Protein AF-0000000082282324 (afdb_homodimer)

Secondary structure (DSSP, 8-state):
------------------------------------------HHHHHHHHHHHHHHHHHHHHHHHHHHHHHHSS----HHHHHHHHHHHHHHHHHHHHHHHHHTTTT--TTSS----HHHHHHHHHHHHHHHHTTS-HHHHHHHHHHHHHHHHHHTPBPGGGS--GGGGTTTTSS-----TTSHHHHHHHHHHHHHHHHHHHHHHHHHHHH-GGGTS-TTSPPPPPEEHHHHHHHIIIIIIS---HHHHHHHHHHH-HHHHHHHHHHHHHHHHHHHHHHHT--HHHHHHHHHHHHHHHHHHHHHHHHHEEPPPSSTTHHHHHS-SSPP-SHHHHHHHHHS--TT--SS--SS-HHHHHHHHHHHHHHHHH--HHHHHHHHHHHHHHHHHHHHHTSS-HHHHHHHHHHHHHHHHHTTHHHHTTTTS--------B--GGG--HHHHHHHHHHHHHHHHHHTTSS-GGGHHHHHHHHHHHHHHHHHHH-S-HHHHHHHHHHHHHHHHHH-/-----------------------------------------THHHHHHHHHHHHHHHHHHHHHHHHHHHHHHSS---SHHHHHHHHHHHHHHHHHHHHHHHHHTTTT--TTSS----HHHHHHHHHHHHHHHHTTS-HHHHHHHHHHHHHHHHHHTPBPGGGS--GGGGHHHHSS-----TTSHHHHHHHHHHHHHHHHHHHHHHHHHHHH-GGGTS-TTSPPPPPEEHHHHHHHIIIIIIS---HHHHHHHHHHH-HHHHHHHHHHHHHHHHHHHHHHHT--HHHHHHHHHHHHHHHHHHHHHHHHHEEPPPSSTTHHHHHS-SSPP-SHHHHHHHHHS--TT--SS--SS-HHHHHHHHHHHHHHHHH--HHHHHHHHHHHHHHHHHHHHHTSS-HHHHHHHHHHHHHHHHHTTHHHHTTTTS--------B--GGG--HHHHHHHHHHHHHHHHHHTTSS-GGGHHHHHHHHHHHHHHHHHHH-S-HHHHHHHHHHHHHHHHHH-

Radius of gyration: 36.51 Å; Cα contacts (8 Å, |Δi|>4): 1106; chains: 2; bounding box: 96×144×73 Å

Structure (mmCIF, N/CA/C/O backbone):
data_AF-0000000082282324-model_v1
#
loop_
_entity.id
_entity.type
_entity.pdbx_description
1 polymer 'PAP2 superfamily protein'
#
loop_
_atom_site.group_PDB
_atom_site.id
_atom_site.type_symbol
_atom_site.label_atom_id
_atom_site.label_alt_id
_atom_site.label_comp_id
_atom_site.label_asym_id
_atom_site.label_entity_id
_atom_site.label_seq_id
_atom_site.pdbx_PDB_ins_code
_atom_site.Cartn_x
_atom_site.Cartn_y
_atom_site.Cartn_z
_atom_site.occupancy
_atom_site.B_iso_or_equiv
_atom_site.auth_seq_id
_atom_site.auth_comp_id
_atom_site.auth_asym_id
_atom_site.auth_atom_id
_atom_site.pdbx_PDB_model_num
ATOM 1 N N . MET A 1 1 ? 9.789 60.938 19.625 1 15.95 1 MET A N 1
ATOM 2 C CA . MET A 1 1 ? 9.133 62.062 20.25 1 15.95 1 MET A CA 1
ATOM 3 C C . MET A 1 1 ? 7.859 61.625 20.969 1 15.95 1 MET A C 1
ATOM 5 O O . MET A 1 1 ? 7.348 60.531 20.734 1 15.95 1 MET A O 1
ATOM 9 N N . PRO A 1 2 ? 7.102 62.656 21.703 1 17.42 2 PRO A N 1
ATOM 10 C CA . PRO A 1 2 ? 6.07 63.219 22.578 1 17.42 2 PRO A CA 1
ATOM 11 C C . PRO A 1 2 ? 4.664 63.094 21.984 1 17.42 2 PRO A C 1
ATOM 13 O O . PRO A 1 2 ? 4.195 64 21.297 1 17.42 2 PRO A O 1
ATOM 16 N N . LEU A 1 3 ? 4.387 62 21.344 1 19.17 3 LEU A N 1
ATOM 17 C CA . LEU A 1 3 ? 3.137 61.969 20.594 1 19.17 3 LEU A CA 1
ATOM 18 C C . LEU A 1 3 ? 1.962 62.375 21.469 1 19.17 3 LEU A C 1
ATOM 20 O O . LEU A 1 3 ? 1.777 61.844 22.562 1 19.17 3 LEU A O 1
ATOM 24 N N . HIS A 1 4 ? 1.417 63.562 21.281 1 18.33 4 HIS A N 1
ATOM 25 C CA . HIS A 1 4 ? 0.548 64.562 21.922 1 18.33 4 HIS A CA 1
ATOM 26 C C . HIS A 1 4 ? -0.865 64 22.094 1 18.33 4 HIS A C 1
ATOM 28 O O . HIS A 1 4 ? -1.453 63.469 21.156 1 18.33 4 HIS A O 1
ATOM 34 N N . ARG A 1 5 ? -1.319 63.531 23.281 1 19.64 5 ARG A N 1
ATOM 35 C CA . ARG A 1 5 ? -2.414 62.906 24.016 1 19.64 5 ARG A CA 1
ATOM 36 C C . ARG A 1 5 ? -3.678 63.75 23.953 1 19.64 5 ARG A C 1
ATOM 38 O O . ARG A 1 5 ? -3.848 64.688 24.766 1 19.64 5 ARG A O 1
ATOM 45 N N . ARG A 1 6 ? -4.023 64.25 22.594 1 18.47 6 ARG A N 1
ATOM 46 C CA . ARG A 1 6 ? -4.918 65.375 22.688 1 18.47 6 ARG A CA 1
ATOM 47 C C . ARG A 1 6 ? -6.18 65.062 23.469 1 18.47 6 ARG A C 1
ATOM 49 O O . ARG A 1 6 ? -6.641 63.906 23.438 1 18.47 6 ARG A O 1
ATOM 56 N N . HIS A 1 7 ? -6.625 65.875 24.438 1 18.41 7 HIS A N 1
ATOM 57 C CA . HIS A 1 7 ? -7.531 66.125 25.547 1 18.41 7 HIS A CA 1
ATOM 58 C C . HIS A 1 7 ? -8.969 66.312 25.062 1 18.41 7 HIS A C 1
ATOM 60 O O . HIS A 1 7 ? -9.344 67.375 24.609 1 18.41 7 HIS A O 1
ATOM 66 N N . VAL A 1 8 ? -9.43 65.438 24.078 1 18.73 8 VAL A N 1
ATOM 67 C CA . VAL A 1 8 ? -10.695 65.875 23.484 1 18.73 8 VAL A CA 1
ATOM 68 C C . VAL A 1 8 ? -11.742 66.062 24.594 1 18.73 8 VAL A C 1
ATOM 70 O O . VAL A 1 8 ? -11.961 65.125 25.391 1 18.73 8 VAL A O 1
ATOM 73 N N . VAL A 1 9 ? -12.172 67.188 24.875 1 17.77 9 VAL A N 1
ATOM 74 C CA . VAL A 1 9 ? -12.961 67.938 25.844 1 17.77 9 VAL A CA 1
ATOM 75 C C . VAL A 1 9 ? -14.43 67.562 25.75 1 17.77 9 VAL A C 1
ATOM 77 O O . VAL A 1 9 ? -14.914 67.188 24.672 1 17.77 9 VAL A O 1
ATOM 80 N N . ALA A 1 10 ? -15.188 67.375 26.891 1 18.98 10 ALA A N 1
ATOM 81 C CA . ALA A 1 10 ? -16.375 66.812 27.547 1 18.98 10 ALA A CA 1
ATOM 82 C C . ALA A 1 10 ? -17.625 67.625 27.156 1 18.98 10 ALA A C 1
ATOM 84 O O . ALA A 1 10 ? -18.719 67.312 27.656 1 18.98 10 ALA A O 1
ATOM 85 N N . ALA A 1 11 ? -17.875 67.938 25.828 1 18.03 11 ALA A N 1
ATOM 86 C CA . ALA A 1 11 ? -18.859 69.062 25.766 1 18.03 11 ALA A CA 1
ATOM 87 C C . ALA A 1 11 ? -20.219 68.625 26.281 1 18.03 11 ALA A C 1
ATOM 89 O O . ALA A 1 11 ? -20.688 67.5 25.938 1 18.03 11 ALA A O 1
ATOM 90 N N . ALA A 1 12 ? -20.859 69.25 27.344 1 18.84 12 ALA A N 1
ATOM 91 C CA . ALA A 1 12 ? -21.922 69.188 28.344 1 18.84 12 ALA A CA 1
ATOM 92 C C . ALA A 1 12 ? -23.281 69.5 27.719 1 18.84 12 ALA A C 1
ATOM 94 O O . ALA A 1 12 ? -24.297 69.562 28.422 1 18.84 12 ALA A O 1
ATOM 95 N N . THR A 1 13 ? -23.469 69.25 26.375 1 18.72 13 THR A N 1
ATOM 96 C CA . THR A 1 13 ? -24.562 70.125 25.938 1 18.72 13 THR A CA 1
ATOM 97 C C . THR A 1 13 ? -25.859 69.75 26.656 1 18.72 13 THR A C 1
ATOM 99 O O . THR A 1 13 ? -26.016 68.688 27.141 1 18.72 13 THR A O 1
ATOM 102 N N . ASN A 1 14 ? -26.891 70.75 26.75 1 18.8 14 ASN A N 1
ATOM 103 C CA . ASN A 1 14 ? -28.016 71.312 27.484 1 18.8 14 ASN A CA 1
ATOM 104 C C . ASN A 1 14 ? -29.297 70.5 27.25 1 18.8 14 ASN A C 1
ATOM 106 O O . ASN A 1 14 ? -29.469 69.875 26.188 1 18.8 14 ASN A O 1
ATOM 110 N N . ASP A 1 15 ? -30.234 70.312 28.266 1 18.33 15 ASP A N 1
ATOM 111 C CA . ASP A 1 15 ? -31.281 69.438 28.859 1 18.33 15 ASP A CA 1
ATOM 112 C C . ASP A 1 15 ? -32.625 69.75 28.203 1 18.33 15 ASP A C 1
ATOM 114 O O . ASP A 1 15 ? -33.656 69.188 28.609 1 18.33 15 ASP A O 1
ATOM 118 N N . GLU A 1 16 ? -32.75 70.562 27.031 1 18.95 16 GLU A N 1
ATOM 119 C CA . GLU A 1 16 ? -34.031 71.25 27.125 1 18.95 16 GLU A CA 1
ATOM 120 C C . GLU A 1 16 ? -35.188 70.25 27 1 18.95 16 GLU A C 1
ATOM 122 O O . GLU A 1 16 ? -35.062 69.25 26.312 1 18.95 16 GLU A O 1
ATOM 127 N N . GLY A 1 17 ? -36.344 70.375 27.828 1 19.45 17 GLY A N 1
ATOM 128 C CA . GLY A 1 17 ? -37.469 69.75 28.453 1 19.45 17 GLY A CA 1
ATOM 129 C C . GLY A 1 17 ? -38.625 69.5 27.484 1 19.45 17 GLY A C 1
ATOM 130 O O . GLY A 1 17 ? -39.719 69.062 27.891 1 19.45 17 GLY A O 1
ATOM 131 N N . THR A 1 18 ? -38.438 69.75 26.109 1 19.84 18 THR A N 1
ATOM 132 C CA . THR A 1 18 ? -39.688 70.188 25.531 1 19.84 18 THR A CA 1
ATOM 133 C C . THR A 1 18 ? -40.75 69.125 25.625 1 19.84 18 THR A C 1
ATOM 135 O O . THR A 1 18 ? -40.438 67.938 25.578 1 19.84 18 THR A O 1
ATOM 138 N N . THR A 1 19 ? -42.062 69.562 25.953 1 20.92 19 THR A N 1
ATOM 139 C CA . THR A 1 19 ? -43.375 69.125 26.438 1 20.92 19 THR A CA 1
ATOM 140 C C . THR A 1 19 ? -44.125 68.312 25.375 1 20.92 19 THR A C 1
ATOM 142 O O . THR A 1 19 ? -44.281 68.75 24.25 1 20.92 19 THR A O 1
ATOM 145 N N . ALA A 1 20 ? -44 66.938 25.406 1 21.19 20 ALA A N 1
ATOM 146 C CA . ALA A 1 20 ? -44.406 65.938 24.484 1 21.19 20 ALA A CA 1
ATOM 147 C C . ALA A 1 20 ? -45.938 65.875 24.359 1 21.19 20 ALA A C 1
ATOM 149 O O . ALA A 1 20 ? -46.625 65.562 25.328 1 21.19 20 ALA A O 1
ATOM 150 N N . PHE A 1 21 ? -46.438 66.812 23.578 1 20.33 21 PHE A N 1
ATOM 151 C CA . PHE A 1 21 ? -47.875 67 23.438 1 20.33 21 PHE A CA 1
ATOM 152 C C . PHE A 1 21 ? -48.531 65.688 22.969 1 20.33 21 PHE A C 1
ATOM 154 O O . PHE A 1 21 ? -47.938 64.938 22.188 1 20.33 21 PHE A O 1
ATOM 161 N N . ALA A 1 22 ? -49.625 65.25 23.719 1 23.06 22 ALA A N 1
ATOM 162 C CA . ALA A 1 22 ? -50.406 64 23.875 1 23.06 22 ALA A CA 1
ATOM 163 C C . ALA A 1 22 ? -51.25 63.75 22.641 1 23.06 22 ALA A C 1
ATOM 165 O O . ALA A 1 22 ? -51.969 62.75 22.578 1 23.06 22 ALA A O 1
ATOM 166 N N . PRO A 1 23 ? -50.688 64.062 21.391 1 19.77 23 PRO A N 1
ATOM 167 C CA . PRO A 1 23 ? -51.812 64.25 20.453 1 19.77 23 PRO A CA 1
ATOM 168 C C . PRO A 1 23 ? -52.781 63.062 20.453 1 19.77 23 PRO A C 1
ATOM 170 O O . PRO A 1 23 ? -52.438 61.938 20.891 1 19.77 23 PRO A O 1
ATOM 173 N N . ASP A 1 24 ? -54.062 63.312 19.875 1 22.14 24 ASP A N 1
ATOM 174 C CA . ASP A 1 24 ? -55.438 62.875 19.75 1 22.14 24 ASP A CA 1
ATOM 175 C C . ASP A 1 24 ? -55.531 61.531 19.016 1 22.14 24 ASP A C 1
ATOM 177 O O . ASP A 1 24 ? -54.656 61.219 18.203 1 22.14 24 ASP A O 1
ATOM 181 N N . ASP A 1 25 ? -56.5 60.594 19.453 1 23.06 25 ASP A N 1
ATOM 182 C CA . ASP A 1 25 ? -56.812 59.156 19.406 1 23.06 25 ASP A CA 1
ATOM 183 C C . ASP A 1 25 ? -57.25 58.75 18 1 23.06 25 ASP A C 1
ATOM 185 O O . ASP A 1 25 ? -57.719 57.625 17.797 1 23.06 25 ASP A O 1
ATOM 189 N N . GLN A 1 26 ? -57.25 59.625 17 1 23.11 26 GLN A N 1
ATOM 190 C CA . GLN A 1 26 ? -58.25 59.406 15.945 1 23.11 26 GLN A CA 1
ATOM 191 C C . GLN A 1 26 ? -58.062 58 15.328 1 23.11 26 GLN A C 1
ATOM 193 O O . GLN A 1 26 ? -56.938 57.562 15.102 1 23.11 26 GLN A O 1
ATOM 198 N N . ARG A 1 27 ? -59.25 57.281 15.367 1 27.8 27 ARG A N 1
ATOM 199 C CA . ARG A 1 27 ? -59.594 55.875 15.047 1 27.8 27 ARG A CA 1
ATOM 200 C C . ARG A 1 27 ? -59.281 55.562 13.594 1 27.8 27 ARG A C 1
ATOM 202 O O . ARG A 1 27 ? -60.094 55.844 12.703 1 27.8 27 ARG A O 1
ATOM 209 N N . ARG A 1 28 ? -58.156 56.125 13.008 1 24.39 28 ARG A N 1
ATOM 210 C CA . ARG A 1 28 ? -58.156 56.031 11.547 1 24.39 28 ARG A CA 1
ATOM 211 C C . ARG A 1 28 ? -58.375 54.594 11.086 1 24.39 28 ARG A C 1
ATOM 213 O O . ARG A 1 28 ? -57.812 53.688 11.656 1 24.39 28 ARG A O 1
ATOM 220 N N . GLU A 1 29 ? -59.469 54.375 10.5 1 25.78 29 GLU A N 1
ATOM 221 C CA . GLU A 1 29 ? -60.031 53.219 9.836 1 25.78 29 GLU A CA 1
ATOM 222 C C . GLU A 1 29 ? -58.969 52.562 8.93 1 25.78 29 GLU A C 1
ATOM 224 O O . GLU A 1 29 ? -58.5 53.188 7.98 1 25.78 29 GLU A O 1
ATOM 229 N N . THR A 1 30 ? -58 51.875 9.516 1 24.53 30 THR A N 1
ATOM 230 C CA . THR A 1 30 ? -56.844 51.375 8.773 1 24.53 30 THR A CA 1
ATOM 231 C C . THR A 1 30 ? -57.281 50.469 7.637 1 24.53 30 THR A C 1
ATOM 233 O O . THR A 1 30 ? -58 49.5 7.855 1 24.53 30 THR A O 1
ATOM 236 N N . ILE A 1 31 ? -57.562 51.031 6.48 1 27.72 31 ILE A N 1
ATOM 237 C CA . ILE A 1 31 ? -57.875 50.344 5.234 1 27.72 31 ILE A CA 1
ATOM 238 C C . ILE A 1 31 ? -56.906 49.188 5.027 1 27.72 31 ILE A C 1
ATOM 240 O O . ILE A 1 31 ? -55.688 49.344 5.203 1 27.72 31 ILE A O 1
ATOM 244 N N . PRO A 1 32 ? -57.438 47.938 4.91 1 27.98 32 PRO A N 1
ATOM 245 C CA . PRO A 1 32 ? -56.625 46.719 4.91 1 27.98 32 PRO A CA 1
ATOM 246 C C . PRO A 1 32 ? -55.531 46.719 3.822 1 27.98 32 PRO A C 1
ATOM 248 O O . PRO A 1 32 ? -55.844 46.875 2.643 1 27.98 32 PRO A O 1
ATOM 251 N N . LEU A 1 33 ? -54.406 47.375 3.957 1 26.86 33 LEU A N 1
ATOM 252 C CA . LEU A 1 33 ? -53.438 47.469 2.863 1 26.86 33 LEU A CA 1
ATOM 253 C C . LEU A 1 33 ? -53.125 46.094 2.307 1 26.86 33 LEU A C 1
ATOM 255 O O . LEU A 1 33 ? -52.906 45.156 3.066 1 26.86 33 LEU A O 1
ATOM 259 N N . HIS A 1 34 ? -53.5 45.781 1.046 1 30.77 34 HIS A N 1
ATOM 260 C CA . HIS A 1 34 ? -53.25 44.625 0.199 1 30.77 34 HIS A CA 1
ATOM 261 C C . HIS A 1 34 ? -51.812 44.156 0.275 1 30.77 34 HIS A C 1
ATOM 263 O O . HIS A 1 34 ? -50.906 45 0.358 1 30.77 34 HIS A O 1
ATOM 269 N N . PRO A 1 35 ? -51.531 42.906 0.687 1 30.84 35 PRO A N 1
ATOM 270 C CA . PRO A 1 35 ? -50.188 42.469 1.021 1 30.84 35 PRO A CA 1
ATOM 271 C C . PRO A 1 35 ? -49.188 42.719 -0.104 1 30.84 35 PRO A C 1
ATOM 273 O O . PRO A 1 35 ? -49.562 42.688 -1.281 1 30.84 35 PRO A O 1
ATOM 276 N N . PRO A 1 36 ? -48.25 43.688 0.004 1 29.95 36 PRO A N 1
ATOM 277 C CA . PRO A 1 36 ? -47.406 43.969 -1.163 1 29.95 36 PRO A CA 1
ATOM 278 C C . PRO A 1 36 ? -46.969 42.688 -1.887 1 29.95 36 PRO A C 1
ATOM 280 O O . PRO A 1 36 ? -46.906 41.625 -1.283 1 29.95 36 PRO A O 1
ATOM 283 N N . VAL A 1 37 ? -47.094 42.625 -3.244 1 33.53 37 VAL A N 1
ATOM 284 C CA . VAL A 1 37 ? -46.531 41.719 -4.238 1 33.53 37 VAL A CA 1
ATOM 285 C C . VAL A 1 37 ? -45.125 41.312 -3.863 1 33.53 37 VAL A C 1
ATOM 287 O O . VAL A 1 37 ? -44.312 42.188 -3.479 1 33.53 37 VAL A O 1
ATOM 290 N N . GLY A 1 38 ? -44.906 40.094 -3.555 1 31.52 38 GLY A N 1
ATOM 291 C CA . GLY A 1 38 ? -43.719 39.438 -3.07 1 31.52 38 GLY A CA 1
ATOM 292 C C . GLY A 1 38 ? -42.469 39.906 -3.791 1 31.52 38 GLY A C 1
ATOM 293 O O . GLY A 1 38 ? -42.438 39.969 -5.02 1 31.52 38 GLY A O 1
ATOM 294 N N . ALA A 1 39 ? -41.719 40.812 -3.307 1 33.56 39 ALA A N 1
ATOM 295 C CA . ALA A 1 39 ? -40.469 41.344 -3.902 1 33.56 39 ALA A CA 1
ATOM 296 C C . ALA A 1 39 ? -39.625 40.188 -4.492 1 33.56 39 ALA A C 1
ATOM 298 O O . ALA A 1 39 ? -39.531 39.125 -3.895 1 33.56 39 ALA A O 1
ATOM 299 N N . PRO A 1 40 ? -39.5 40.188 -5.789 1 33.94 40 PRO A N 1
ATOM 300 C CA . PRO A 1 40 ? -38.688 39.125 -6.383 1 33.94 40 PRO A CA 1
ATOM 301 C C . PRO A 1 40 ? -37.406 38.844 -5.578 1 33.94 40 PRO A C 1
ATOM 303 O O . PRO A 1 40 ? -36.875 39.75 -4.902 1 33.94 40 PRO A O 1
ATOM 306 N N . SER A 1 41 ? -37.281 37.656 -5.113 1 35.47 41 SER A N 1
ATOM 307 C CA . SER A 1 41 ? -36.156 37.156 -4.375 1 35.47 41 SER A CA 1
ATOM 308 C C . SER A 1 41 ? -34.844 37.656 -4.965 1 35.47 41 SER A C 1
ATOM 310 O O . SER A 1 41 ? -34.375 37.125 -5.992 1 35.47 41 SER A O 1
ATOM 312 N N . ILE A 1 42 ? -34.5 38.844 -4.922 1 37.56 42 ILE A N 1
ATOM 313 C CA . ILE A 1 42 ? -33.281 39.562 -5.277 1 37.56 42 ILE A CA 1
ATOM 314 C C . ILE A 1 42 ? -32.094 38.875 -4.609 1 37.56 42 ILE A C 1
ATOM 316 O O . ILE A 1 42 ? -30.938 39.219 -4.879 1 37.56 42 ILE A O 1
ATOM 320 N N . LYS A 1 43 ? -32.312 38.094 -3.633 1 42.84 43 LYS A N 1
ATOM 321 C CA . LYS A 1 43 ? -31.203 37.594 -2.824 1 42.84 43 LYS A CA 1
ATOM 322 C C . LYS A 1 43 ? -30.359 36.594 -3.604 1 42.84 43 LYS A C 1
ATOM 324 O O . LYS A 1 43 ? -29.156 36.469 -3.361 1 42.84 43 LYS A O 1
ATOM 329 N N . SER A 1 44 ? -30.922 35.906 -4.527 1 47.69 44 SER A N 1
ATOM 330 C CA . SER A 1 44 ? -30.172 34.875 -5.223 1 47.69 44 SER A CA 1
ATOM 331 C C . SER A 1 44 ? -29.172 35.469 -6.203 1 47.69 44 SER A C 1
ATOM 333 O O . SER A 1 44 ? -28.078 34.938 -6.387 1 47.69 44 SER A O 1
ATOM 335 N N . HIS A 1 45 ? -29.469 36.625 -6.734 1 49.56 45 HIS A N 1
ATOM 336 C CA . HIS A 1 45 ? -28.594 37.25 -7.727 1 49.56 45 HIS A CA 1
ATOM 337 C C . HIS A 1 45 ? -27.391 37.906 -7.066 1 49.56 45 HIS A C 1
ATOM 339 O O . HIS A 1 45 ? -26.312 38 -7.668 1 49.56 45 HIS A O 1
ATOM 345 N N . THR A 1 46 ? -27.5 38.344 -5.828 1 50.12 46 THR A N 1
ATOM 346 C CA . THR A 1 46 ? -26.422 39.031 -5.137 1 50.12 46 THR A CA 1
ATOM 347 C C . THR A 1 46 ? -25.359 38.031 -4.664 1 50.12 46 THR A C 1
ATOM 349 O O . THR A 1 46 ? -24.156 38.344 -4.715 1 50.12 46 THR A O 1
ATOM 352 N N . SER A 1 47 ? -25.859 36.875 -4.285 1 60.81 47 SER A N 1
ATOM 353 C CA . SER A 1 47 ? -24.891 35.875 -3.809 1 60.81 47 SER A CA 1
ATOM 354 C C . SER A 1 47 ? -24.047 35.344 -4.953 1 60.81 47 SER A C 1
ATOM 356 O O . SER A 1 47 ? -22.828 35.156 -4.797 1 60.81 47 SER A O 1
ATOM 358 N N . LYS A 1 48 ? -24.688 35.281 -6.004 1 60.69 48 LYS A N 1
ATOM 359 C CA . LYS A 1 48 ? -23.938 34.812 -7.168 1 60.69 48 LYS A CA 1
ATOM 360 C C . LYS A 1 48 ? -22.984 35.906 -7.676 1 60.69 48 LYS A C 1
ATOM 362 O O . LYS A 1 48 ? -21.875 35.594 -8.133 1 60.69 48 LYS A O 1
ATOM 367 N N . SER A 1 49 ? -23.484 37.031 -7.469 1 66.56 49 SER A N 1
ATOM 368 C CA . SER A 1 49 ? -22.641 38.156 -7.906 1 66.56 49 SER A CA 1
ATOM 369 C C . SER A 1 49 ? -21.422 38.281 -7.02 1 66.56 49 SER A C 1
ATOM 371 O O . SER A 1 49 ? -20.312 38.5 -7.516 1 66.56 49 SER A O 1
ATOM 373 N N . TYR A 1 50 ? -21.453 38.062 -5.773 1 72.38 50 TYR A N 1
ATOM 374 C CA . TYR A 1 50 ? -20.328 38.156 -4.84 1 72.38 50 TYR A CA 1
ATOM 375 C C . TYR A 1 50 ? -19.359 37 -5.082 1 72.38 50 TYR A C 1
ATOM 377 O O . TYR A 1 50 ? -18.141 37.219 -5.027 1 72.38 50 TYR A O 1
ATOM 385 N N . GLN A 1 51 ? -19.891 35.875 -5.477 1 79 51 GLN A N 1
ATOM 386 C CA . GLN A 1 51 ? -19.031 34.719 -5.738 1 79 51 GLN A CA 1
ATOM 387 C C . GLN A 1 51 ? -18.219 34.938 -7.008 1 79 51 GLN A C 1
ATOM 389 O O . GLN A 1 51 ? -17.016 34.625 -7.043 1 79 51 GLN A O 1
ATOM 394 N N . SER A 1 52 ? -18.922 35.469 -7.949 1 78.38 52 SER A N 1
ATOM 395 C CA . SER A 1 52 ? -18.219 35.719 -9.203 1 78.38 52 SER A CA 1
ATOM 396 C C . SER A 1 52 ? -17.156 36.812 -9.039 1 78.38 52 SER A C 1
ATOM 398 O O . SER A 1 52 ? -16.047 36.688 -9.57 1 78.38 52 SER A O 1
ATOM 400 N N . LEU A 1 53 ? -17.469 37.75 -8.266 1 82.31 53 LEU A N 1
ATOM 401 C CA . LEU A 1 53 ? -16.5 38.812 -8.016 1 82.31 53 LEU A CA 1
ATOM 402 C C . LEU A 1 53 ? -15.312 38.281 -7.219 1 82.31 53 LEU A C 1
ATOM 404 O O . LEU A 1 53 ? -14.164 38.625 -7.508 1 82.31 53 LEU A O 1
ATOM 408 N N . THR A 1 54 ? -15.547 37.5 -6.27 1 82.75 54 THR A N 1
ATOM 409 C CA . THR A 1 54 ? -14.477 36.906 -5.461 1 82.75 54 THR A CA 1
ATOM 410 C C . THR A 1 54 ? -13.586 36.031 -6.312 1 82.75 54 THR A C 1
ATOM 412 O O . THR A 1 54 ? -12.359 36.031 -6.168 1 82.75 54 THR A O 1
ATOM 415 N N . LEU A 1 55 ? -14.25 35.344 -7.148 1 83.12 55 LEU A N 1
ATOM 416 C CA . LEU A 1 55 ? -13.477 34.469 -8.039 1 83.12 55 LEU A CA 1
ATOM 417 C C . LEU A 1 55 ? -12.586 35.312 -8.961 1 83.12 55 LEU A C 1
ATOM 419 O O . LEU A 1 55 ? -11.422 34.969 -9.18 1 83.12 55 LEU A O 1
ATOM 423 N N . LEU A 1 56 ? -13.164 36.375 -9.43 1 79.69 56 LEU A N 1
ATOM 424 C CA . LEU A 1 56 ? -12.398 37.25 -10.297 1 79.69 56 LEU A CA 1
ATOM 425 C C . LEU A 1 56 ? -11.219 37.875 -9.555 1 79.69 56 LEU A C 1
ATOM 427 O O . LEU A 1 56 ? -10.117 37.969 -10.094 1 79.69 56 LEU A O 1
ATOM 431 N N . ILE A 1 57 ? -11.422 38.25 -8.391 1 83.56 57 ILE A N 1
ATOM 432 C CA . ILE A 1 57 ? -10.367 38.844 -7.57 1 83.56 57 ILE A CA 1
ATOM 433 C C . ILE A 1 57 ? -9.266 37.812 -7.324 1 83.56 57 ILE A C 1
ATOM 435 O O . ILE A 1 57 ? -8.078 38.125 -7.398 1 83.56 57 ILE A O 1
ATOM 439 N N . LEU A 1 58 ? -9.648 36.656 -7.148 1 83.5 58 LEU A N 1
ATOM 440 C CA . LEU A 1 58 ? -8.672 35.594 -6.891 1 83.5 58 LEU A CA 1
ATOM 441 C C . LEU A 1 58 ? -7.859 35.312 -8.148 1 83.5 58 LEU A C 1
ATOM 443 O O . LEU A 1 58 ? -6.645 35.094 -8.07 1 83.5 58 LEU A O 1
ATOM 447 N N . ILE A 1 59 ? -8.508 35.312 -9.219 1 82.94 59 ILE A N 1
ATOM 448 C CA . ILE A 1 59 ? -7.816 35.062 -10.484 1 82.94 59 ILE A CA 1
ATOM 449 C C . ILE A 1 59 ? -6.836 36.219 -10.758 1 82.94 59 ILE A C 1
ATOM 451 O O . ILE A 1 59 ? -5.695 35.969 -11.164 1 82.94 59 ILE A O 1
ATOM 455 N N . LEU A 1 60 ? -7.293 37.406 -10.438 1 81.81 60 LEU A N 1
ATOM 456 C CA . LEU A 1 60 ? -6.441 38.562 -10.641 1 81.81 60 LEU A CA 1
ATOM 457 C C . LEU A 1 60 ? -5.258 38.562 -9.68 1 81.81 60 LEU A C 1
ATOM 459 O O . LEU A 1 60 ? -4.137 38.906 -10.055 1 81.81 60 LEU A O 1
ATOM 463 N N . LEU A 1 61 ? -5.516 38.188 -8.516 1 85.06 61 LEU A N 1
ATOM 464 C CA . LEU A 1 61 ? -4.445 38.094 -7.535 1 85.06 61 LEU A CA 1
ATOM 465 C C . LEU A 1 61 ? -3.408 37.062 -7.949 1 85.06 61 LEU A C 1
ATOM 467 O O . LEU A 1 61 ? -2.205 37.281 -7.793 1 85.06 61 LEU A O 1
ATOM 471 N N . GLN A 1 62 ? -3.834 36.031 -8.461 1 82.81 62 GLN A N 1
ATOM 472 C CA . GLN A 1 62 ? -2.896 35 -8.93 1 82.81 62 GLN A CA 1
ATOM 473 C C . GLN A 1 62 ? -2.084 35.5 -10.117 1 82.81 62 GLN A C 1
ATOM 475 O O . GLN A 1 62 ? -0.882 35.25 -10.211 1 82.81 62 GLN A O 1
ATOM 480 N N . ALA A 1 63 ? -2.75 36.188 -10.922 1 83.69 63 ALA A N 1
ATOM 481 C CA . ALA A 1 63 ? -2.066 36.75 -12.078 1 83.69 63 ALA A CA 1
ATOM 482 C C . ALA A 1 63 ? -1 37.75 -11.648 1 83.69 63 ALA A C 1
ATOM 484 O O . ALA A 1 63 ? 0.103 37.781 -12.203 1 83.69 63 ALA A O 1
ATOM 485 N N . VAL A 1 64 ? -1.319 38.5 -10.68 1 83.56 64 VAL A N 1
ATOM 486 C CA . VAL A 1 64 ? -0.37 39.469 -10.172 1 83.56 64 VAL A CA 1
ATOM 487 C C . VAL A 1 64 ? 0.832 38.781 -9.555 1 83.56 64 VAL A C 1
ATOM 489 O O . VAL A 1 64 ? 1.978 39.156 -9.773 1 83.56 64 VAL A O 1
ATOM 492 N N . LEU A 1 65 ? 0.608 37.781 -8.852 1 81.38 65 LEU A N 1
ATOM 493 C CA . LEU A 1 65 ? 1.688 37 -8.25 1 81.38 65 LEU A CA 1
ATOM 494 C C . LEU A 1 65 ? 2.596 36.406 -9.32 1 81.38 65 LEU A C 1
ATOM 496 O O . LEU A 1 65 ? 3.818 36.375 -9.172 1 81.38 65 LEU A O 1
ATOM 500 N N . LEU A 1 66 ? 2.012 36 -10.367 1 79.69 66 LEU A N 1
ATOM 501 C CA . LEU A 1 66 ? 2.773 35.406 -11.469 1 79.69 66 LEU A CA 1
ATOM 502 C C . LEU A 1 66 ? 3.604 36.469 -12.18 1 79.69 66 LEU A C 1
ATOM 504 O O . LEU A 1 66 ? 4.746 36.219 -12.562 1 79.69 66 LEU A O 1
ATOM 508 N N . MET A 1 67 ? 3.006 37.625 -12.234 1 77.75 67 MET A N 1
ATOM 509 C CA . MET A 1 67 ? 3.732 38.719 -12.859 1 77.75 67 MET A CA 1
ATOM 510 C C . MET A 1 67 ? 4.918 39.156 -12 1 77.75 67 MET A C 1
ATOM 512 O O . MET A 1 67 ? 5.992 39.438 -12.523 1 77.75 67 MET A O 1
ATOM 516 N N . VAL A 1 68 ? 4.723 39.094 -10.773 1 78.69 68 VAL A N 1
ATOM 517 C CA . VAL A 1 68 ? 5.801 39.469 -9.859 1 78.69 68 VAL A CA 1
ATOM 518 C C . VAL A 1 68 ? 6.906 38.406 -9.93 1 78.69 68 VAL A C 1
ATOM 520 O O . VAL A 1 68 ? 8.094 38.75 -9.938 1 78.69 68 VAL A O 1
ATOM 523 N N . ALA A 1 69 ? 6.594 37.188 -10.008 1 75.88 69 ALA A N 1
ATOM 524 C CA . ALA A 1 69 ? 7.566 36.125 -10.102 1 75.88 69 ALA A CA 1
ATOM 525 C C . ALA A 1 69 ? 8.398 36.219 -11.375 1 75.88 69 ALA A C 1
ATOM 527 O O . ALA A 1 69 ? 9.609 36.031 -11.352 1 75.88 69 ALA A O 1
ATOM 528 N N . VAL A 1 70 ? 7.711 36.625 -12.398 1 74.62 70 VAL A N 1
ATOM 529 C CA . VAL A 1 70 ? 8.391 36.781 -13.68 1 74.62 70 VAL A CA 1
ATOM 530 C C . VAL A 1 70 ? 9.312 38 -13.648 1 74.62 70 VAL A C 1
ATOM 532 O O . VAL A 1 70 ? 10.422 37.938 -14.188 1 74.62 70 VAL A O 1
ATOM 535 N N . SER A 1 71 ? 8.93 38.938 -12.984 1 76.44 71 SER A N 1
ATOM 536 C CA . SER A 1 71 ? 9.719 40.156 -12.938 1 76.44 71 SER A CA 1
ATOM 537 C C . SER A 1 71 ? 10.977 39.969 -12.094 1 76.44 71 SER A C 1
ATOM 539 O O . SER A 1 71 ? 11.992 40.656 -12.328 1 76.44 71 SER A O 1
ATOM 541 N N . LYS A 1 72 ? 10.875 39.125 -11.227 1 73.56 72 LYS A N 1
ATOM 542 C CA . LYS A 1 72 ? 12.008 38.906 -10.328 1 73.56 72 LYS A CA 1
ATOM 543 C C . LYS A 1 72 ? 12.953 37.844 -10.891 1 73.56 72 LYS A C 1
ATOM 545 O O . LYS A 1 72 ? 14.062 37.656 -10.367 1 73.56 72 LYS A O 1
ATOM 550 N N . ALA A 1 73 ? 12.43 37.031 -11.789 1 69.38 73 ALA A N 1
ATOM 551 C CA . ALA A 1 73 ? 13.297 36.031 -12.398 1 69.38 73 ALA A CA 1
ATOM 552 C C . ALA A 1 73 ? 14.391 36.688 -13.234 1 69.38 73 ALA A C 1
ATOM 554 O O . ALA A 1 73 ? 14.102 37.5 -14.094 1 69.38 73 ALA A O 1
ATOM 555 N N . PRO A 1 74 ? 15.641 36.375 -12.719 1 62.69 74 PRO A N 1
ATOM 556 C CA . PRO A 1 74 ? 16.734 37 -13.492 1 62.69 74 PRO A CA 1
ATOM 557 C C . PRO A 1 74 ? 16.906 36.344 -14.867 1 62.69 74 PRO A C 1
ATOM 559 O O . PRO A 1 74 ? 16.734 35.125 -15.016 1 62.69 74 PRO A O 1
ATOM 562 N N . ASN A 1 75 ? 17.188 37.094 -15.836 1 65.94 75 ASN A N 1
ATOM 563 C CA . ASN A 1 75 ? 17.672 36.844 -17.188 1 65.94 75 ASN A CA 1
ATOM 564 C C . ASN A 1 75 ? 16.766 35.906 -17.953 1 65.94 75 ASN A C 1
ATOM 566 O O . ASN A 1 75 ? 17.141 34.75 -18.219 1 65.94 75 ASN A O 1
ATOM 570 N N . ILE A 1 76 ? 15.586 36.156 -18.109 1 74.06 76 ILE A N 1
ATOM 571 C CA . ILE A 1 76 ? 14.734 35.375 -18.984 1 74.06 76 ILE A CA 1
ATOM 572 C C . ILE A 1 76 ? 15.273 35.438 -20.406 1 74.06 76 ILE A C 1
ATOM 574 O O . ILE A 1 76 ? 15.258 36.5 -21.047 1 74.06 76 ILE A O 1
ATOM 578 N N . ARG A 1 77 ? 16.031 34.344 -20.875 1 72.88 77 ARG A N 1
ATOM 579 C CA . ARG A 1 77 ? 16.75 34.312 -22.141 1 72.88 77 ARG A CA 1
ATOM 580 C C . ARG A 1 77 ? 15.859 33.781 -23.266 1 72.88 77 ARG A C 1
ATOM 582 O O . ARG A 1 77 ? 16.156 33.969 -24.438 1 72.88 77 ARG A O 1
ATOM 589 N N . SER A 1 78 ? 14.727 33.094 -22.844 1 78.62 78 SER A N 1
ATOM 590 C CA . SER A 1 78 ? 13.914 32.469 -23.891 1 78.62 78 SER A CA 1
ATOM 591 C C . SER A 1 78 ? 12.438 32.438 -23.5 1 78.62 78 SER A C 1
ATOM 593 O O . SER A 1 78 ? 12.094 32.562 -22.328 1 78.62 78 SER A O 1
ATOM 595 N N . THR A 1 79 ? 11.602 32.406 -24.516 1 80.56 79 THR A N 1
ATOM 596 C CA . THR A 1 79 ? 10.164 32.281 -24.328 1 80.56 79 THR A CA 1
ATOM 597 C C . THR A 1 79 ? 9.82 31 -23.609 1 80.56 79 THR A C 1
ATOM 599 O O . THR A 1 79 ? 8.867 30.953 -22.828 1 80.56 79 THR A O 1
ATOM 602 N N . TYR A 1 80 ? 10.648 30.047 -23.859 1 79.88 80 TYR A N 1
ATOM 603 C CA . TYR A 1 80 ? 10.43 28.766 -23.188 1 79.88 80 TYR A CA 1
ATOM 604 C C . TYR A 1 80 ? 10.641 28.906 -21.688 1 79.88 80 TYR A C 1
ATOM 606 O O . TYR A 1 80 ? 9.883 28.344 -20.891 1 79.88 80 TYR A O 1
ATOM 614 N N . GLN A 1 81 ? 11.57 29.609 -21.391 1 78.12 81 GLN A N 1
ATOM 615 C CA . GLN A 1 81 ? 11.844 29.828 -19.984 1 78.12 81 GLN A CA 1
ATOM 616 C C . GLN A 1 81 ? 10.727 30.641 -19.312 1 78.12 81 GLN A C 1
ATOM 618 O O . GLN A 1 81 ? 10.367 30.375 -18.172 1 78.12 81 GLN A O 1
ATOM 623 N N . LEU A 1 82 ? 10.25 31.562 -20.094 1 81.44 82 LEU A N 1
ATOM 624 C CA . LEU A 1 82 ? 9.148 32.375 -19.578 1 81.44 82 LEU A CA 1
ATOM 625 C C . LEU A 1 82 ? 7.914 31.516 -19.328 1 81.44 82 LEU A C 1
ATOM 627 O O . LEU A 1 82 ? 7.266 31.641 -18.281 1 81.44 82 LEU A O 1
ATOM 631 N N . ILE A 1 83 ? 7.633 30.672 -20.203 1 82.31 83 ILE A N 1
ATOM 632 C CA . ILE A 1 83 ? 6.484 29.781 -20.094 1 82.31 83 ILE A CA 1
ATOM 633 C C . ILE A 1 83 ? 6.691 28.828 -18.922 1 82.31 83 ILE A C 1
ATOM 635 O O . ILE A 1 83 ? 5.75 28.516 -18.188 1 82.31 83 ILE A O 1
ATOM 639 N N . ALA A 1 84 ? 7.844 28.422 -18.766 1 80.12 84 ALA A N 1
ATOM 640 C CA . ALA A 1 84 ? 8.164 27.5 -17.672 1 80.12 84 ALA A CA 1
ATOM 641 C C . ALA A 1 84 ? 7.977 28.172 -16.312 1 80.12 84 ALA A C 1
ATOM 643 O O . ALA A 1 84 ? 7.402 27.578 -15.398 1 80.12 84 ALA A O 1
ATOM 644 N N . ILE A 1 85 ? 8.383 29.344 -16.25 1 78.12 85 ILE A N 1
ATOM 645 C CA . ILE A 1 85 ? 8.266 30.078 -14.992 1 78.12 85 ILE A CA 1
ATOM 646 C C . ILE A 1 85 ? 6.793 30.359 -14.695 1 78.12 85 ILE A C 1
ATOM 648 O O . ILE A 1 85 ? 6.348 30.219 -13.547 1 78.12 85 ILE A O 1
ATOM 652 N N . TRP A 1 86 ? 6.117 30.641 -15.711 1 81.5 86 TRP A N 1
ATOM 653 C CA . TRP A 1 86 ? 4.691 30.891 -15.555 1 81.5 86 TRP A CA 1
ATOM 654 C C . TRP A 1 86 ? 3.951 29.641 -15.117 1 81.5 86 TRP A C 1
ATOM 656 O O . TRP A 1 86 ? 3.109 29.688 -14.219 1 81.5 86 TRP A O 1
ATOM 666 N N . THR A 1 87 ? 4.277 28.594 -15.703 1 80.94 87 THR A N 1
ATOM 667 C CA . THR A 1 87 ? 3.623 27.328 -15.398 1 80.94 87 THR A CA 1
ATOM 668 C C . THR A 1 87 ? 3.965 26.875 -13.984 1 80.94 87 THR A C 1
ATOM 670 O O . THR A 1 87 ? 3.084 26.469 -13.227 1 80.94 87 THR A O 1
ATOM 673 N N . ALA A 1 88 ? 5.125 27.047 -13.641 1 78.12 88 ALA A N 1
ATOM 674 C CA . ALA A 1 88 ? 5.555 26.672 -12.297 1 78.12 88 ALA A CA 1
ATOM 675 C C . ALA A 1 88 ? 4.906 27.578 -11.242 1 78.12 88 ALA A C 1
ATOM 677 O O . ALA A 1 88 ? 4.453 27.094 -10.203 1 78.12 88 ALA A O 1
ATOM 678 N N . GLY A 1 89 ? 4.938 28.859 -11.555 1 79.81 89 GLY A N 1
ATOM 679 C CA . GLY A 1 89 ? 4.289 29.781 -10.633 1 79.81 89 GLY A CA 1
ATOM 680 C C . GLY A 1 89 ? 2.805 29.516 -10.477 1 79.81 89 GLY A C 1
ATOM 681 O O . GLY A 1 89 ? 2.271 29.594 -9.367 1 79.81 89 GLY A O 1
ATOM 682 N N . PHE A 1 90 ? 2.293 29.188 -11.547 1 84 90 PHE A N 1
ATOM 683 C CA . PHE A 1 90 ? 0.864 28.891 -11.531 1 84 90 PHE A CA 1
ATOM 684 C C . PHE A 1 90 ? 0.573 27.672 -10.664 1 84 90 PHE A C 1
ATOM 686 O O . PHE A 1 90 ? -0.289 27.719 -9.789 1 84 90 PHE A O 1
ATOM 693 N N . PHE A 1 91 ? 1.335 26.609 -10.797 1 82 91 PHE A N 1
ATOM 694 C CA . PHE A 1 91 ? 1.049 25.375 -10.102 1 82 91 PHE A CA 1
ATOM 695 C C . PHE A 1 91 ? 1.468 25.453 -8.641 1 82 91 PHE A C 1
ATOM 697 O O . PHE A 1 91 ? 0.858 24.828 -7.773 1 82 91 PHE A O 1
ATOM 704 N N . THR A 1 92 ? 2.359 26.297 -8.359 1 83.06 92 THR A N 1
ATOM 705 C CA . THR A 1 92 ? 2.801 26.422 -6.977 1 83.06 92 THR A CA 1
ATOM 706 C C . THR A 1 92 ? 1.834 27.281 -6.18 1 83.06 92 THR A C 1
ATOM 708 O O . THR A 1 92 ? 1.687 27.109 -4.969 1 83.06 92 THR A O 1
ATOM 711 N N . SER A 1 93 ? 1.174 28.219 -6.863 1 89.5 93 SER A N 1
ATOM 712 C CA . SER A 1 93 ? 0.268 29.109 -6.145 1 89.5 93 SER A CA 1
ATOM 713 C C . SER A 1 93 ? -1.17 28.594 -6.207 1 89.5 93 SER A C 1
ATOM 715 O O . SER A 1 93 ? -2.023 29.047 -5.441 1 89.5 93 SER A O 1
ATOM 717 N N . LEU A 1 94 ? -1.404 27.703 -7.074 1 91.5 94 LEU A N 1
ATOM 718 C CA . LEU A 1 94 ? -2.762 27.234 -7.32 1 91.5 94 LEU A CA 1
ATOM 719 C C . LEU A 1 94 ? -3.389 26.688 -6.043 1 91.5 94 LEU A C 1
ATOM 721 O O . LEU A 1 94 ? -4.539 26.984 -5.73 1 91.5 94 LEU A O 1
ATOM 725 N N . PRO A 1 95 ? -2.709 25.875 -5.289 1 94.31 95 PRO A N 1
ATOM 726 C CA . PRO A 1 95 ? -3.363 25.328 -4.098 1 94.31 95 PRO A CA 1
ATOM 727 C C . PRO A 1 95 ? -3.721 26.406 -3.078 1 94.31 95 PRO A C 1
ATOM 729 O O . PRO A 1 95 ? -4.699 26.266 -2.34 1 94.31 95 PRO A O 1
ATOM 732 N N . ILE A 1 96 ? -3.027 27.469 -3.051 1 93.81 96 ILE A N 1
ATOM 733 C CA . ILE A 1 96 ? -3.359 28.578 -2.17 1 93.81 96 ILE A CA 1
ATOM 734 C C . ILE A 1 96 ? -4.688 29.203 -2.602 1 93.81 96 ILE A C 1
ATOM 736 O O . ILE A 1 96 ? -5.578 29.422 -1.776 1 93.81 96 ILE A O 1
ATOM 740 N N . PHE A 1 97 ? -4.832 29.359 -3.852 1 93.44 97 PHE A N 1
ATOM 741 C CA . PHE A 1 97 ? -6.023 30.031 -4.371 1 93.44 97 PHE A CA 1
ATOM 742 C C . PHE A 1 97 ? -7.223 29.078 -4.34 1 93.44 97 PHE A C 1
ATOM 744 O O . PHE A 1 97 ? -8.352 29.516 -4.133 1 93.44 97 PHE A O 1
ATOM 751 N N . LEU A 1 98 ? -6.949 27.797 -4.512 1 94.06 98 LEU A N 1
ATOM 752 C CA . LEU A 1 98 ? -8.031 26.844 -4.348 1 94.06 98 LEU A CA 1
ATOM 753 C C . LEU A 1 98 ? -8.531 26.828 -2.908 1 94.06 98 LEU A C 1
ATOM 755 O O . LEU A 1 98 ? -9.742 26.781 -2.67 1 94.06 98 LEU A O 1
ATOM 759 N N . SER A 1 99 ? -7.613 26.875 -1.997 1 94.81 99 SER A N 1
ATOM 760 C CA . SER A 1 99 ? -7.984 26.906 -0.586 1 94.81 99 SER A CA 1
ATOM 761 C C . SER A 1 99 ? -8.773 28.172 -0.254 1 94.81 99 SER A C 1
ATOM 763 O O . SER A 1 99 ? -9.781 28.109 0.455 1 94.81 99 SER A O 1
ATOM 765 N N . LEU A 1 100 ? -8.359 29.281 -0.787 1 93.94 100 LEU A N 1
ATOM 766 C CA . LEU A 1 100 ? -9.055 30.547 -0.57 1 93.94 100 LEU A CA 1
ATOM 767 C C . LEU A 1 100 ? -10.453 30.516 -1.181 1 93.94 100 LEU A C 1
ATOM 769 O O . LEU A 1 100 ? -11.406 31.031 -0.591 1 93.94 100 LEU A O 1
ATOM 773 N N . ALA A 1 101 ? -10.508 29.922 -2.309 1 92.69 101 ALA A N 1
ATOM 774 C CA . ALA A 1 101 ? -11.805 29.844 -2.984 1 92.69 101 ALA A CA 1
ATOM 775 C C . ALA A 1 101 ? -12.805 29.062 -2.148 1 92.69 101 ALA A C 1
ATOM 777 O O . ALA A 1 101 ? -13.969 29.453 -2.021 1 92.69 101 ALA A O 1
ATOM 778 N N . VAL A 1 102 ? -12.344 27.969 -1.592 1 93.12 102 VAL A N 1
ATOM 779 C CA . VAL A 1 102 ? -13.227 27.156 -0.759 1 93.12 102 VAL A CA 1
ATOM 780 C C . VAL A 1 102 ? -13.539 27.906 0.538 1 93.12 102 VAL A C 1
ATOM 782 O O . VAL A 1 102 ? -14.695 27.938 0.973 1 93.12 102 VAL A O 1
ATOM 785 N N . GLY A 1 103 ? -12.594 28.5 1.109 1 93.06 103 GLY A N 1
ATOM 786 C CA . GLY A 1 103 ? -12.773 29.219 2.361 1 93.06 103 GLY A CA 1
ATOM 787 C C . GLY A 1 103 ? -13.695 30.422 2.238 1 93.06 103 GLY A C 1
ATOM 788 O O . GLY A 1 103 ? -14.43 30.734 3.176 1 93.06 103 GLY A O 1
ATOM 789 N N . LEU A 1 104 ? -13.711 31 1.064 1 90.88 104 LEU A N 1
ATOM 790 C CA . LEU A 1 104 ? -14.531 32.188 0.843 1 90.88 104 LEU A CA 1
ATOM 791 C C . LEU A 1 104 ? -15.883 31.812 0.246 1 90.88 104 LEU A C 1
ATOM 793 O O . LEU A 1 104 ? -16.719 32.688 -0.02 1 90.88 104 LEU A O 1
ATOM 797 N N . GLY A 1 105 ? -16.109 30.5 -0.033 1 87.56 105 GLY A N 1
ATOM 798 C CA . GLY A 1 105 ? -17.406 30.016 -0.48 1 87.56 105 GLY A CA 1
ATOM 799 C C . GLY A 1 105 ? -17.703 30.344 -1.929 1 87.56 105 GLY A C 1
ATOM 800 O O . GLY A 1 105 ? -18.859 30.594 -2.289 1 87.56 105 GLY A O 1
ATOM 801 N N . VAL A 1 106 ? -16.734 30.453 -2.781 1 83.88 106 VAL A N 1
ATOM 802 C CA . VAL A 1 106 ? -16.891 30.891 -4.164 1 83.88 106 VAL A CA 1
ATOM 803 C C . VAL A 1 106 ? -17.688 29.859 -4.953 1 83.88 106 VAL A C 1
ATOM 805 O O . VAL A 1 106 ? -18.516 30.203 -5.793 1 83.88 106 VAL A O 1
ATOM 808 N N . PHE A 1 107 ? -17.562 28.531 -4.848 1 75.31 107 PHE A N 1
ATOM 809 C CA . PHE A 1 107 ? -18.203 27.531 -5.691 1 75.31 107 PHE A CA 1
ATOM 810 C C . PHE A 1 107 ? -19.422 26.953 -5 1 75.31 107 PHE A C 1
ATOM 812 O O . PHE A 1 107 ? -19.953 25.922 -5.414 1 75.31 107 PHE A O 1
ATOM 819 N N . GLU A 1 108 ? -19.828 27.516 -4.062 1 72.5 108 GLU A N 1
ATOM 820 C CA . GLU A 1 108 ? -21 26.984 -3.389 1 72.5 108 GLU A CA 1
ATOM 821 C C . GLU A 1 108 ? -22.281 27.531 -4.023 1 72.5 108 GLU A C 1
ATOM 823 O O . GLU A 1 108 ? -22.375 28.719 -4.34 1 72.5 108 GLU A O 1
ATOM 828 N N . ASN A 1 109 ? -23.031 26.547 -4.668 1 58.25 109 ASN A N 1
ATOM 829 C CA . ASN A 1 109 ? -24.297 26.922 -5.27 1 58.25 109 ASN A CA 1
ATOM 830 C C . ASN A 1 109 ? -25.281 27.453 -4.227 1 58.25 109 ASN A C 1
ATOM 832 O O . ASN A 1 109 ? -25.469 26.844 -3.178 1 58.25 109 ASN A O 1
ATOM 836 N N . SER A 1 110 ? -25.625 28.719 -4.301 1 50.44 110 SER A N 1
ATOM 837 C CA . SER A 1 110 ? -26.688 29.359 -3.508 1 50.44 110 SER A CA 1
ATOM 838 C C . SER A 1 110 ? -27.938 28.484 -3.449 1 50.44 110 SER A C 1
ATOM 840 O O . SER A 1 110 ? -28.75 28.625 -2.545 1 50.44 110 SER A O 1
ATOM 842 N N . THR A 1 111 ? -28.203 27.734 -4.426 1 48.5 111 THR A N 1
ATOM 843 C CA . THR A 1 111 ? -29.484 27.047 -4.438 1 48.5 111 THR A CA 1
ATOM 844 C C . THR A 1 111 ? -29.391 25.75 -3.633 1 48.5 111 THR A C 1
ATOM 846 O O . THR A 1 111 ? -30.406 25.062 -3.43 1 48.5 111 THR A O 1
ATOM 849 N N . SER A 1 112 ? -28.375 25.172 -3.619 1 48.72 112 SER A N 1
ATOM 850 C CA . SER A 1 112 ? -28.375 23.891 -2.928 1 48.72 112 SER A CA 1
ATOM 851 C C . SER A 1 112 ? -28.484 24.078 -1.417 1 48.72 112 SER A C 1
ATOM 853 O O . SER A 1 112 ? -27.828 24.953 -0.852 1 48.72 112 SER A O 1
ATOM 855 N N . LYS A 1 113 ? -29.656 23.672 -0.846 1 51.62 113 LYS A N 1
ATOM 856 C CA . LYS A 1 113 ? -30.172 23.656 0.518 1 51.62 113 LYS A CA 1
ATOM 857 C C . LYS A 1 113 ? -29.078 23.297 1.52 1 51.62 113 LYS A C 1
ATOM 859 O O . LYS A 1 113 ? -29.281 23.391 2.732 1 51.62 113 LYS A O 1
ATOM 864 N N . GLN A 1 114 ? -27.953 22.828 1.061 1 56.62 114 GLN A N 1
ATOM 865 C CA . GLN A 1 114 ? -27.094 22.406 2.168 1 56.62 114 GLN A CA 1
ATOM 866 C C . GLN A 1 114 ? -26.031 23.453 2.48 1 56.62 114 GLN A C 1
ATOM 868 O O . GLN A 1 114 ? -25.078 23.609 1.726 1 56.62 114 GLN A O 1
ATOM 873 N N . LYS A 1 115 ? -26.328 24.438 3.273 1 62.25 115 LYS A N 1
ATOM 874 C CA . LYS A 1 115 ? -25.453 25.484 3.801 1 62.25 115 LYS A CA 1
ATOM 875 C C . LYS A 1 115 ? -24.125 24.906 4.273 1 62.25 115 LYS A C 1
ATOM 877 O O . LYS A 1 115 ? -24.094 23.828 4.875 1 62.25 115 LYS A O 1
ATOM 882 N N . LEU A 1 116 ? -22.938 25.531 3.811 1 76.81 116 LEU A N 1
ATOM 883 C CA . LEU A 1 116 ? -21.609 25.156 4.273 1 76.81 116 LEU A CA 1
ATOM 884 C C . LEU A 1 116 ? -21.531 25.219 5.793 1 76.81 116 LEU A C 1
ATOM 886 O O . LEU A 1 116 ? -22 26.188 6.406 1 76.81 116 LEU A O 1
ATOM 890 N N . LEU A 1 117 ? -21.031 24.188 6.242 1 82.69 117 LEU A N 1
ATOM 891 C CA . LEU A 1 117 ? -20.734 24.219 7.672 1 82.69 117 LEU A CA 1
ATOM 892 C C . LEU A 1 117 ? -19.516 25.078 7.961 1 82.69 117 LEU A C 1
ATOM 894 O O . LEU A 1 117 ? -18.609 25.188 7.129 1 82.69 117 LEU A O 1
ATOM 898 N N . PRO A 1 118 ? -19.484 25.766 8.992 1 84.75 118 PRO A N 1
ATOM 899 C CA . PRO A 1 118 ? -18.406 26.703 9.312 1 84.75 118 PRO A CA 1
ATOM 900 C C . PRO A 1 118 ? -17.031 26.062 9.195 1 84.75 118 PRO A C 1
ATOM 902 O O . PRO A 1 118 ? -16.094 26.688 8.695 1 84.75 118 PRO A O 1
ATOM 905 N N . HIS A 1 119 ? -16.891 24.891 9.586 1 88.44 119 HIS A N 1
ATOM 906 C CA . HIS A 1 119 ? -15.57 24.266 9.57 1 88.44 119 HIS A CA 1
ATOM 907 C C . HIS A 1 119 ? -15.078 24.062 8.141 1 88.44 119 HIS A C 1
ATOM 909 O O . HIS A 1 119 ? -13.867 24.047 7.891 1 88.44 119 HIS A O 1
ATOM 915 N N . GLN A 1 120 ? -15.93 23.938 7.188 1 91.31 120 GLN A N 1
ATOM 916 C CA . GLN A 1 120 ? -15.57 23.734 5.789 1 91.31 120 GLN A CA 1
ATOM 917 C C . GLN A 1 120 ? -15.008 25.016 5.172 1 91.31 120 GLN A C 1
ATOM 919 O O . GLN A 1 120 ? -14.328 24.953 4.145 1 91.31 120 GLN A O 1
ATOM 924 N N . GLN A 1 121 ? -15.281 26.031 5.867 1 91.69 121 GLN A N 1
ATOM 925 C CA . GLN A 1 121 ? -14.727 27.312 5.418 1 91.69 121 GLN A CA 1
ATOM 926 C C . GLN A 1 121 ? -13.5 27.703 6.234 1 91.69 121 GLN A C 1
ATOM 928 O O . GLN A 1 121 ? -12.484 28.125 5.676 1 91.69 121 GLN A O 1
ATOM 933 N N . TYR A 1 122 ? -13.547 27.484 7.445 1 91.88 122 TYR A N 1
ATOM 934 C CA . TYR A 1 122 ? -12.508 27.984 8.336 1 91.88 122 TYR A CA 1
ATOM 935 C C . TYR A 1 122 ? -11.227 27.188 8.195 1 91.88 122 TYR A C 1
ATOM 937 O O . TYR A 1 122 ? -10.125 27.719 8.328 1 91.88 122 TYR A O 1
ATOM 945 N N . ILE A 1 123 ? -11.297 25.922 7.926 1 94.38 123 ILE A N 1
ATOM 946 C CA . ILE A 1 123 ? -10.102 25.094 7.848 1 94.38 123 ILE A CA 1
ATOM 947 C C . ILE A 1 123 ? -9.281 25.5 6.621 1 94.38 123 ILE A C 1
ATOM 949 O O . ILE A 1 123 ? -8.078 25.734 6.719 1 94.38 123 ILE A O 1
ATOM 953 N N . PRO A 1 124 ? -9.891 25.609 5.43 1 95.81 124 PRO A N 1
ATOM 954 C CA . PRO A 1 124 ? -9.117 26.078 4.281 1 95.81 124 PRO A CA 1
ATOM 955 C C . PRO A 1 124 ? -8.516 27.469 4.512 1 95.81 124 PRO A C 1
ATOM 957 O O . PRO A 1 124 ? -7.383 27.734 4.109 1 95.81 124 PRO A O 1
ATOM 960 N N . LEU A 1 125 ? -9.234 28.328 5.176 1 93.75 125 LEU A N 1
ATOM 961 C CA . LEU A 1 125 ? -8.719 29.656 5.465 1 93.75 125 LEU A CA 1
ATOM 962 C C . LEU A 1 125 ? -7.551 29.594 6.441 1 93.75 125 LEU A C 1
ATOM 964 O O . LEU A 1 125 ? -6.605 30.375 6.344 1 93.75 125 LEU A O 1
ATOM 968 N N . MET A 1 126 ? -7.66 28.703 7.336 1 92.25 126 MET A N 1
ATOM 969 C CA . MET A 1 126 ? -6.57 28.516 8.289 1 92.25 126 MET A CA 1
ATOM 970 C C . MET A 1 126 ? -5.309 28.031 7.586 1 92.25 126 MET A C 1
ATOM 972 O O . MET A 1 126 ? -4.199 28.422 7.965 1 92.25 126 MET A O 1
ATOM 976 N N . VAL A 1 127 ? -5.484 27.219 6.641 1 93.19 127 VAL A N 1
ATOM 977 C CA . VAL A 1 127 ? -4.359 26.734 5.852 1 93.19 127 VAL A CA 1
ATOM 978 C C . VAL A 1 127 ? -3.639 27.906 5.191 1 93.19 127 VAL A C 1
ATOM 980 O O . VAL A 1 127 ? -2.41 28 5.25 1 93.19 127 VAL A O 1
ATOM 983 N N . VAL A 1 128 ? -4.398 28.797 4.668 1 92.62 128 VAL A N 1
ATOM 984 C CA . VAL A 1 128 ? -3.818 29.969 4.012 1 92.62 128 VAL A CA 1
ATOM 985 C C . VAL A 1 128 ? -3.207 30.891 5.055 1 92.62 128 VAL A C 1
ATOM 987 O O . VAL A 1 128 ? -2.117 31.438 4.855 1 92.62 128 VAL A O 1
ATOM 990 N N . ALA A 1 129 ? -3.889 31.031 6.141 1 91.19 129 ALA A N 1
ATOM 991 C CA . ALA A 1 129 ? -3.377 31.875 7.219 1 91.19 129 ALA A CA 1
ATOM 992 C C . ALA A 1 129 ? -2.045 31.344 7.742 1 91.19 129 ALA A C 1
ATOM 994 O O . ALA A 1 129 ? -1.165 32.125 8.117 1 91.19 129 ALA A O 1
ATOM 995 N N . THR A 1 130 ? -1.964 30.094 7.777 1 91.75 130 THR A N 1
ATOM 996 C CA . THR A 1 130 ? -0.724 29.484 8.234 1 91.75 130 THR A CA 1
ATOM 997 C C . THR A 1 130 ? 0.417 29.781 7.27 1 91.75 130 THR A C 1
ATOM 999 O O . THR A 1 130 ? 1.55 30.016 7.691 1 91.75 130 THR A O 1
ATOM 1002 N N . ILE A 1 131 ? 0.151 29.766 6.023 1 91.19 131 ILE A N 1
ATOM 1003 C CA . ILE A 1 131 ? 1.162 30.078 5.02 1 91.19 131 ILE A CA 1
ATOM 1004 C C . ILE A 1 131 ? 1.64 31.516 5.191 1 91.19 131 ILE A C 1
ATOM 1006 O O . ILE A 1 131 ? 2.84 31.797 5.137 1 91.19 131 ILE A O 1
ATOM 1010 N N . VAL A 1 132 ? 0.711 32.406 5.461 1 88.25 132 VAL A N 1
ATOM 1011 C CA . VAL A 1 132 ? 1.055 33.781 5.703 1 88.25 132 VAL A CA 1
ATOM 1012 C C . VAL A 1 132 ? 1.821 33.906 7.016 1 88.25 132 VAL A C 1
ATOM 1014 O O . VAL A 1 132 ? 2.801 34.656 7.102 1 88.25 132 VAL A O 1
ATOM 1017 N N . GLY A 1 133 ? 1.391 33.188 7.973 1 87.94 133 GLY A N 1
ATOM 1018 C CA . GLY A 1 133 ? 2.055 33.188 9.266 1 87.94 133 GLY A CA 1
ATOM 1019 C C . GLY A 1 133 ? 3.482 32.688 9.203 1 87.94 133 GLY A C 1
ATOM 1020 O O . GLY A 1 133 ? 4.344 33.125 9.961 1 87.94 133 GLY A O 1
ATOM 1021 N N . ASN A 1 134 ? 3.715 31.797 8.328 1 86.75 134 ASN A N 1
ATOM 1022 C CA . ASN A 1 134 ? 5.047 31.234 8.172 1 86.75 134 ASN A CA 1
ATOM 1023 C C . ASN A 1 134 ? 6.043 32.25 7.66 1 86.75 134 ASN A C 1
ATOM 1025 O O . ASN A 1 134 ? 7.258 32.062 7.727 1 86.75 134 ASN A O 1
ATOM 1029 N N . GLN A 1 135 ? 5.488 33.344 7.188 1 85.94 135 GLN A N 1
ATOM 1030 C CA . GLN A 1 135 ? 6.375 34.406 6.699 1 85.94 135 GLN A CA 1
ATOM 1031 C C . GLN A 1 135 ? 6.816 35.312 7.84 1 85.94 135 GLN A C 1
ATOM 1033 O O . GLN A 1 135 ? 7.762 36.094 7.688 1 85.94 135 GLN A O 1
ATOM 1038 N N . LEU A 1 136 ? 6.207 35.094 8.977 1 87.38 136 LEU A N 1
ATOM 1039 C CA . LEU A 1 136 ? 6.535 35.875 10.148 1 87.38 136 LEU A CA 1
ATOM 1040 C C . LEU A 1 136 ? 7.613 35.219 10.984 1 87.38 136 LEU A C 1
ATOM 1042 O O . LEU A 1 136 ? 7.859 34 10.836 1 87.38 136 LEU A O 1
ATOM 1046 N N . PRO A 1 137 ? 8.227 36.062 11.789 1 87.5 137 PRO A N 1
ATOM 1047 C CA . PRO A 1 137 ? 9.172 35.406 12.711 1 87.5 137 PRO A CA 1
ATOM 1048 C C . PRO A 1 137 ? 8.516 34.344 13.586 1 87.5 137 PRO A C 1
ATOM 1050 O O . PRO A 1 137 ? 7.355 34.5 13.984 1 87.5 137 PRO A O 1
ATOM 1053 N N . VAL A 1 138 ? 9.234 33.344 13.914 1 85 138 VAL A N 1
ATOM 1054 C CA . VAL A 1 138 ? 8.742 32.156 14.602 1 85 138 VAL A CA 1
ATOM 1055 C C . VAL A 1 138 ? 8.086 32.562 15.922 1 85 138 VAL A C 1
ATOM 1057 O O . VAL A 1 138 ? 7.082 31.969 16.328 1 85 138 VAL A O 1
ATOM 1060 N N . TYR A 1 139 ? 8.625 33.562 16.625 1 90.06 139 TYR A N 1
ATOM 1061 C CA . TYR A 1 139 ? 8.07 33.938 17.906 1 90.06 139 TYR A CA 1
ATOM 1062 C C . TYR A 1 139 ? 6.676 34.531 17.75 1 90.06 139 TYR A C 1
ATOM 1064 O O . TYR A 1 139 ? 5.816 34.344 18.609 1 90.06 139 TYR A O 1
ATOM 1072 N N . LEU A 1 140 ? 6.461 35.156 16.625 1 90.94 140 LEU A N 1
ATOM 1073 C CA . LEU A 1 140 ? 5.148 35.75 16.391 1 90.94 140 LEU A CA 1
ATOM 1074 C C . LEU A 1 140 ? 4.148 34.688 15.93 1 90.94 140 LEU A C 1
ATOM 1076 O O . LEU A 1 140 ? 3 34.688 16.375 1 90.94 140 LEU A O 1
ATOM 1080 N N . SER A 1 141 ? 4.574 33.875 15.062 1 87.62 141 SER A N 1
ATOM 1081 C CA . SER A 1 141 ? 3.686 32.812 14.57 1 87.62 141 SER A CA 1
ATOM 1082 C C . SER A 1 141 ? 3.291 31.859 15.688 1 87.62 141 SER A C 1
ATOM 1084 O O . SER A 1 141 ? 2.133 31.438 15.781 1 87.62 141 SER A O 1
ATOM 1086 N N . SER A 1 142 ? 4.199 31.562 16.516 1 89.12 142 SER A N 1
ATOM 1087 C CA . SER A 1 142 ? 3.91 30.688 17.641 1 89.12 142 SER A CA 1
ATOM 1088 C C . SER A 1 142 ? 2.975 31.359 18.641 1 89.12 142 SER A C 1
ATOM 1090 O O . SER A 1 142 ? 2.139 30.703 19.266 1 89.12 142 SER A O 1
ATOM 1092 N N . ALA A 1 143 ? 3.16 32.625 18.797 1 91.19 143 ALA A N 1
ATOM 1093 C CA . ALA A 1 143 ? 2.277 33.375 19.688 1 91.19 143 ALA A CA 1
ATOM 1094 C C . ALA A 1 143 ? 0.836 33.344 19.188 1 91.19 143 ALA A C 1
ATOM 1096 O O . ALA A 1 143 ? -0.098 33.219 19.984 1 91.19 143 ALA A O 1
ATOM 1097 N N . MET A 1 144 ? 0.695 33.469 17.969 1 87.62 144 MET A N 1
ATOM 1098 C CA . MET A 1 144 ? -0.642 33.406 17.391 1 87.62 144 MET A CA 1
ATOM 1099 C C . MET A 1 144 ? -1.267 32.031 17.594 1 87.62 144 MET A C 1
ATOM 1101 O O . MET A 1 144 ? -2.457 31.906 17.891 1 87.62 144 MET A O 1
ATOM 1105 N N . ALA A 1 145 ? -0.493 31 17.453 1 87.81 145 ALA A N 1
ATOM 1106 C CA . ALA A 1 145 ? -0.985 29.641 17.672 1 87.81 145 ALA A CA 1
ATOM 1107 C C . ALA A 1 145 ? -1.425 29.453 19.109 1 87.81 145 ALA A C 1
ATOM 1109 O O . ALA A 1 145 ? -2.475 28.859 19.375 1 87.81 145 ALA A O 1
ATOM 1110 N N . VAL A 1 146 ? -0.673 29.969 20.016 1 90.31 146 VAL A N 1
ATOM 1111 C CA . VAL A 1 146 ? -0.958 29.828 21.438 1 90.31 146 VAL A CA 1
ATOM 1112 C C . VAL A 1 146 ? -2.227 30.609 21.797 1 90.31 146 VAL A C 1
ATOM 1114 O O . VAL A 1 146 ? -3.043 30.141 22.594 1 90.31 146 VAL A O 1
ATOM 1117 N N . VAL A 1 147 ? -2.348 31.734 21.219 1 89.31 147 VAL A N 1
ATOM 1118 C CA . VAL A 1 147 ? -3.568 32.5 21.422 1 89.31 147 VAL A CA 1
ATOM 1119 C C . VAL A 1 147 ? -4.77 31.734 20.891 1 89.31 147 VAL A C 1
ATOM 1121 O O . VAL A 1 147 ? -5.812 31.672 21.547 1 89.31 147 VAL A O 1
ATOM 1124 N N . GLY A 1 148 ? -4.594 31.141 19.75 1 86.12 148 GLY A N 1
ATOM 1125 C CA . GLY A 1 148 ? -5.656 30.328 19.188 1 86.12 148 GLY A CA 1
ATOM 1126 C C . GLY A 1 148 ? -6.031 29.141 20.062 1 86.12 148 GLY A C 1
ATOM 1127 O O . GLY A 1 148 ? -7.219 28.875 20.266 1 86.12 148 GLY A O 1
ATOM 1128 N N . ILE A 1 149 ? -5.113 28.484 20.594 1 88.56 149 ILE A N 1
ATOM 1129 C CA . ILE A 1 149 ? -5.34 27.328 21.469 1 88.56 149 ILE A CA 1
ATOM 1130 C C . ILE A 1 149 ? -6.055 27.766 22.734 1 88.56 149 ILE A C 1
ATOM 1132 O O . ILE A 1 149 ? -6.98 27.094 23.203 1 88.56 149 ILE A O 1
ATOM 1136 N N . THR A 1 150 ? -5.637 28.906 23.281 1 90.94 150 THR A N 1
ATOM 1137 C CA . THR A 1 150 ? -6.246 29.438 24.5 1 90.94 150 THR A CA 1
ATOM 1138 C C . THR A 1 150 ? -7.707 29.812 24.25 1 90.94 150 THR A C 1
ATOM 1140 O O . THR A 1 150 ? -8.578 29.484 25.062 1 90.94 150 THR A O 1
ATOM 1143 N N . ILE A 1 151 ? -7.934 30.391 23.172 1 86.69 151 ILE A N 1
ATOM 1144 C CA . ILE A 1 151 ? -9.297 30.797 22.828 1 86.69 151 ILE A CA 1
ATOM 1145 C C . ILE A 1 151 ? -10.164 29.547 22.656 1 86.69 151 ILE A C 1
ATOM 1147 O O . ILE A 1 151 ? -11.312 29.516 23.109 1 86.69 151 ILE A O 1
ATOM 1151 N N . PHE A 1 152 ? -9.656 28.609 22.156 1 81.19 152 PHE A N 1
ATOM 1152 C CA . PHE A 1 152 ? -10.391 27.375 21.984 1 81.19 152 PHE A CA 1
ATOM 1153 C C . PHE A 1 152 ? -10.719 26.734 23.328 1 81.19 152 PHE A C 1
ATOM 1155 O O . PHE A 1 152 ? -11.844 26.266 23.547 1 81.19 152 PHE A O 1
ATOM 1162 N N . GLY A 1 153 ? -9.703 26.672 24.125 1 85.56 153 GLY A N 1
ATOM 1163 C CA . GLY A 1 153 ? -9.953 26.141 25.453 1 85.56 153 GLY A CA 1
ATOM 1164 C C . GLY A 1 153 ? -11.047 26.875 26.203 1 85.56 153 GLY A C 1
ATOM 1165 O O . GLY A 1 153 ? -11.922 26.25 26.797 1 85.56 153 GLY A O 1
ATOM 1166 N N . LEU A 1 154 ? -11.086 28.109 26.031 1 88.69 154 LEU A N 1
ATOM 1167 C CA . LEU A 1 154 ? -12.062 28.938 26.719 1 88.69 154 LEU A CA 1
ATOM 1168 C C . LEU A 1 154 ? -13.438 28.812 26.094 1 88.69 154 LEU A C 1
ATOM 1170 O O . LEU A 1 154 ? -14.453 28.828 26.781 1 88.69 154 LEU A O 1
ATOM 1174 N N . ALA A 1 155 ? -13.445 28.625 24.828 1 83.81 155 ALA A N 1
ATOM 1175 C CA . ALA A 1 155 ? -14.711 28.578 24.094 1 83.81 155 ALA A CA 1
ATOM 1176 C C . ALA A 1 155 ? -15.352 27.203 24.203 1 83.81 155 ALA A C 1
ATOM 1178 O O . ALA A 1 155 ? -16.547 27.031 23.938 1 83.81 155 ALA A O 1
ATOM 1179 N N . SER A 1 156 ? -14.625 26.25 24.656 1 81.69 156 SER A N 1
ATOM 1180 C CA . SER A 1 156 ? -15.156 24.891 24.719 1 81.69 156 SER A CA 1
ATOM 1181 C C . SER A 1 156 ? -15.516 24.484 26.141 1 81.69 156 SER A C 1
ATOM 1183 O O . SER A 1 156 ? -15.734 23.312 26.438 1 81.69 156 SER A O 1
ATOM 1185 N N . ARG A 1 157 ? -15.625 25.375 27 1 86.06 157 ARG A N 1
ATOM 1186 C CA . ARG A 1 157 ? -16.062 25.078 28.359 1 86.06 157 ARG A CA 1
ATOM 1187 C C . ARG A 1 157 ? -17.531 24.672 28.391 1 86.06 157 ARG A C 1
ATOM 1189 O O . ARG A 1 157 ? -18.375 25.375 27.844 1 86.06 157 ARG A O 1
ATOM 1196 N N . PRO A 1 158 ? -17.719 23.562 29.016 1 82.56 158 PRO A N 1
ATOM 1197 C CA . PRO A 1 158 ? -19.094 23.062 29.016 1 82.56 158 PRO A CA 1
ATOM 1198 C C . PRO A 1 158 ? -20.016 23.891 29.922 1 82.56 158 PRO A C 1
ATOM 1200 O O . PRO A 1 158 ? -19.578 24.359 30.984 1 82.56 158 PRO A O 1
ATOM 1203 N N . HIS A 1 159 ? -21.281 24.016 29.5 1 80.5 159 HIS A N 1
ATOM 1204 C CA . HIS A 1 159 ? -22.297 24.625 30.344 1 80.5 159 HIS A CA 1
ATOM 1205 C C . HIS A 1 159 ? -22.688 23.703 31.5 1 80.5 159 HIS A C 1
ATOM 1207 O O . HIS A 1 159 ? -22.719 22.484 31.344 1 80.5 159 HIS A O 1
ATOM 1213 N N . PRO A 1 160 ? -22.812 24.281 32.719 1 68 160 PRO A N 1
ATOM 1214 C CA . PRO A 1 160 ? -23.156 23.484 33.906 1 68 160 PRO A CA 1
ATOM 1215 C C . PRO A 1 160 ? -24.391 22.594 33.688 1 68 160 PRO A C 1
ATOM 1217 O O . PRO A 1 160 ? -24.516 21.547 34.312 1 68 160 PRO A O 1
ATOM 1220 N N . GLN A 1 161 ? -25.359 22.922 32.812 1 61.56 161 GLN A N 1
ATOM 1221 C CA . GLN A 1 161 ? -26.547 22.109 32.531 1 61.56 161 GLN A CA 1
ATOM 1222 C C . GLN A 1 161 ? -26.188 20.812 31.812 1 61.56 161 GLN A C 1
ATOM 1224 O O . GLN A 1 161 ? -26.969 19.875 31.797 1 61.56 161 GLN A O 1
ATOM 1229 N N . ASN A 1 162 ? -25.141 20.938 31.203 1 56.78 162 ASN A N 1
ATOM 1230 C CA . ASN A 1 162 ? -24.734 19.719 30.5 1 56.78 162 ASN A CA 1
ATOM 1231 C C . ASN A 1 162 ? -24.406 18.594 31.469 1 56.78 162 ASN A C 1
ATOM 1233 O O . ASN A 1 162 ? -24.125 17.469 31.047 1 56.78 162 ASN A O 1
ATOM 1237 N N . LYS A 1 163 ? -24.344 18.969 32.844 1 50.28 163 LYS A N 1
ATOM 1238 C CA . LYS A 1 163 ? -24.219 17.922 33.875 1 50.28 163 LYS A CA 1
ATOM 1239 C C . LYS A 1 163 ? -25.484 17.078 33.938 1 50.28 163 LYS A C 1
ATOM 1241 O O . LYS A 1 163 ? -26.453 17.469 34.594 1 50.28 163 LYS A O 1
ATOM 1246 N N . ALA A 1 164 ? -26.031 16.562 33.156 1 41.94 164 ALA A N 1
ATOM 1247 C CA . ALA A 1 164 ? -27.141 15.609 33.094 1 41.94 164 ALA A CA 1
ATOM 1248 C C . ALA A 1 164 ? -27.156 14.711 34.312 1 41.94 164 ALA A C 1
ATOM 1250 O O . ALA A 1 164 ? -26.125 14.516 34.969 1 41.94 164 ALA A O 1
ATOM 1251 N N . SER A 1 165 ? -28.484 14.375 34.719 1 37.16 165 SER A N 1
ATOM 1252 C CA . SER A 1 165 ? -29.141 13.469 35.656 1 37.16 165 SER A CA 1
ATOM 1253 C C . SER A 1 165 ? -28.406 12.133 35.75 1 37.16 165 SER A C 1
ATOM 1255 O O . SER A 1 165 ? -28.078 11.539 34.688 1 37.16 165 SER A O 1
ATOM 1257 N N . PRO A 1 166 ? -27.875 11.852 36.906 1 37.16 166 PRO A N 1
ATOM 1258 C CA . PRO A 1 166 ? -27.422 10.508 37.25 1 37.16 166 PRO A CA 1
ATOM 1259 C C . PRO A 1 166 ? -28.312 9.406 36.688 1 37.16 166 PRO A C 1
ATOM 1261 O O . PRO A 1 166 ? -28.062 8.219 36.906 1 37.16 166 PRO A O 1
ATOM 1264 N N . THR A 1 167 ? -29.609 9.742 36.5 1 34.91 167 THR A N 1
ATOM 1265 C CA . THR A 1 167 ? -30.578 8.648 36.375 1 34.91 167 THR A CA 1
ATOM 1266 C C . THR A 1 167 ? -30.156 7.672 35.281 1 34.91 167 THR A C 1
ATOM 1268 O O . THR A 1 167 ? -30.578 6.512 35.281 1 34.91 167 THR A O 1
ATOM 1271 N N . THR A 1 168 ? -29.922 8.141 34.094 1 35.59 168 THR A N 1
ATOM 1272 C CA . THR A 1 168 ? -29.828 7.047 33.156 1 35.59 168 THR A CA 1
ATOM 1273 C C . THR A 1 168 ? -28.531 6.258 33.344 1 35.59 168 THR A C 1
ATOM 1275 O O . THR A 1 168 ? -28.016 5.66 32.406 1 35.59 168 THR A O 1
ATOM 1278 N N . THR A 1 169 ? -27.891 6.453 34.375 1 35.59 169 THR A N 1
ATOM 1279 C CA . THR A 1 169 ? -26.812 5.566 34.812 1 35.59 169 THR A CA 1
ATOM 1280 C C . THR A 1 169 ? -27.344 4.145 35.031 1 35.59 169 THR A C 1
ATOM 1282 O O . THR A 1 169 ? -26.547 3.195 35.094 1 35.59 169 THR A O 1
ATOM 1285 N N . ALA A 1 170 ? -28.531 4.031 35.656 1 34.72 170 ALA A N 1
ATOM 1286 C CA . ALA A 1 170 ? -29.031 2.699 35.969 1 34.72 170 ALA A CA 1
ATOM 1287 C C . ALA A 1 170 ? -29.203 1.868 34.719 1 34.72 170 ALA A C 1
ATOM 1289 O O . ALA A 1 170 ? -28.953 0.661 34.719 1 34.72 170 ALA A O 1
ATOM 1290 N N . THR A 1 171 ? -29.984 2.371 33.719 1 33.09 171 THR A N 1
ATOM 1291 C CA . THR A 1 171 ? -30.172 1.555 32.531 1 33.09 171 THR A CA 1
ATOM 1292 C C . THR A 1 171 ? -28.875 1.402 31.766 1 33.09 171 THR A C 1
ATOM 1294 O O . THR A 1 171 ? -28.812 0.669 30.766 1 33.09 171 THR A O 1
ATOM 1297 N N . ARG A 1 172 ? -27.906 2.295 32 1 35.69 172 ARG A N 1
ATOM 1298 C CA . ARG A 1 172 ? -26.578 2.068 31.469 1 35.69 172 ARG A CA 1
ATOM 1299 C C . ARG A 1 172 ? -25.906 0.869 32.156 1 35.69 172 ARG A C 1
ATOM 1301 O O . ARG A 1 172 ? -24.844 0.413 31.719 1 35.69 172 ARG A O 1
ATOM 1308 N N . GLN A 1 173 ? -26.234 0.602 33.344 1 34.44 173 GLN A N 1
ATOM 1309 C CA . GLN A 1 173 ? -25.656 -0.575 34 1 34.44 173 GLN A CA 1
ATOM 1310 C C . GLN A 1 173 ? -25.953 -1.841 33.219 1 34.44 173 GLN A C 1
ATOM 1312 O O . GLN A 1 173 ? -25.109 -2.74 33.125 1 34.44 173 GLN A O 1
ATOM 1317 N N . GLN A 1 174 ? -27.281 -2.223 33.062 1 33.69 174 GLN A N 1
ATOM 1318 C CA . GLN A 1 174 ? -27.609 -3.486 32.406 1 33.69 174 GLN A CA 1
ATOM 1319 C C . GLN A 1 174 ? -27.125 -3.514 30.969 1 33.69 174 GLN A C 1
ATOM 1321 O O . GLN A 1 174 ? -27.25 -4.531 30.297 1 33.69 174 GLN A O 1
ATOM 1326 N N . GLN A 1 175 ? -27.281 -2.457 30.312 1 34.16 175 GLN A N 1
ATOM 1327 C CA . GLN A 1 175 ? -26.844 -2.674 28.938 1 34.16 175 GLN A CA 1
ATOM 1328 C C . GLN A 1 175 ? -25.422 -3.227 28.906 1 34.16 175 GLN A C 1
ATOM 1330 O O . GLN A 1 175 ? -24.531 -2.744 29.609 1 34.16 175 GLN A O 1
ATOM 1335 N N . GLN A 1 176 ? -25.156 -4.363 28.328 1 34.56 176 GLN A N 1
ATOM 1336 C CA . GLN A 1 176 ? -24.125 -5.371 28.109 1 34.56 176 GLN A CA 1
ATOM 1337 C C . GLN A 1 176 ? -22.766 -4.723 27.875 1 34.56 176 GLN A C 1
ATOM 1339 O O . GLN A 1 176 ? -22.688 -3.656 27.25 1 34.56 176 GLN A O 1
ATOM 1344 N N . GLN A 1 177 ? -21.578 -5.078 28.578 1 37.47 177 GLN A N 1
ATOM 1345 C CA . GLN A 1 177 ? -20.109 -5.133 28.5 1 37.47 177 GLN A CA 1
ATOM 1346 C C . GLN A 1 177 ? -19.625 -5.07 27.062 1 37.47 177 GLN A C 1
ATOM 1348 O O . GLN A 1 177 ? -18.828 -5.902 26.641 1 37.47 177 GLN A O 1
ATOM 1353 N N . GLN A 1 178 ? -20.359 -4.84 26.141 1 41.31 178 GLN A N 1
ATOM 1354 C CA . GLN A 1 178 ? -19.75 -4.859 24.812 1 41.31 178 GLN A CA 1
ATOM 1355 C C . GLN A 1 178 ? -18.734 -3.742 24.656 1 41.31 178 GLN A C 1
ATOM 1357 O O . GLN A 1 178 ? -19 -2.592 25 1 41.31 178 GLN A O 1
ATOM 1362 N N . PHE A 1 179 ? -17.453 -3.992 24.844 1 46.84 179 PHE A N 1
ATOM 1363 C CA . PHE A 1 179 ? -16.328 -3.135 24.5 1 46.84 179 PHE A CA 1
ATOM 1364 C C . PHE A 1 179 ? -16.719 -2.09 23.469 1 46.84 179 PHE A C 1
ATOM 1366 O O . PHE A 1 179 ? -16.906 -2.41 22.297 1 46.84 179 PHE A O 1
ATOM 1373 N N . ASP A 1 180 ? -17.297 -0.917 23.953 1 61.31 180 ASP A N 1
ATOM 1374 C CA . ASP A 1 180 ? -17.656 0.198 23.078 1 61.31 180 ASP A CA 1
ATOM 1375 C C . ASP A 1 180 ? -16.453 0.717 22.312 1 61.31 180 ASP A C 1
ATOM 1377 O O . ASP A 1 180 ? -15.562 1.354 22.891 1 61.31 180 ASP A O 1
ATOM 1381 N N . MET A 1 181 ? -16.312 0.333 21.141 1 64.25 181 MET A N 1
ATOM 1382 C CA . MET A 1 181 ? -15.203 0.704 20.266 1 64.25 181 MET A CA 1
ATOM 1383 C C . MET A 1 181 ? -15.242 2.191 19.938 1 64.25 181 MET A C 1
ATOM 1385 O O . MET A 1 181 ? -14.289 2.736 19.391 1 64.25 181 MET A O 1
ATOM 1389 N N . SER A 1 182 ? -16.281 2.92 20.469 1 67.06 182 SER A N 1
ATOM 1390 C CA . SER A 1 182 ? -16.422 4.328 20.109 1 67.06 182 SER A CA 1
ATOM 1391 C C . SER A 1 182 ? -15.953 5.234 21.234 1 67.06 182 SER A C 1
ATOM 1393 O O . SER A 1 182 ? -15.891 6.457 21.078 1 67.06 182 SER A O 1
ATOM 1395 N N . GLY A 1 183 ? -15.516 4.668 22.344 1 75.38 183 GLY A N 1
ATOM 1396 C CA . GLY A 1 183 ? -15.141 5.477 23.484 1 75.38 183 GLY A CA 1
ATOM 1397 C C . GLY A 1 183 ? -13.656 5.785 23.547 1 75.38 183 GLY A C 1
ATOM 1398 O O . GLY A 1 183 ? -12.914 5.457 22.609 1 75.38 183 GLY A O 1
ATOM 1399 N N . PRO A 1 184 ? -13.25 6.477 24.547 1 80.62 184 PRO A N 1
ATOM 1400 C CA . PRO A 1 184 ? -11.859 6.902 24.703 1 80.62 184 PRO A CA 1
ATOM 1401 C C . PRO A 1 184 ? -10.914 5.734 24.984 1 80.62 184 PRO A C 1
ATOM 1403 O O . PRO A 1 184 ? -9.75 5.773 24.578 1 80.62 184 PRO A O 1
ATOM 1406 N N . LEU A 1 185 ? -11.398 4.707 25.609 1 81.69 185 LEU A N 1
ATOM 1407 C CA . LEU A 1 185 ? -10.508 3.625 26.031 1 81.69 185 LEU A CA 1
ATOM 1408 C C . LEU A 1 185 ? -9.906 2.912 24.812 1 81.69 185 LEU A C 1
ATOM 1410 O O . LEU A 1 185 ? -8.688 2.734 24.734 1 81.69 185 LEU A O 1
ATOM 1414 N N . PRO A 1 186 ? -10.75 2.541 23.859 1 87.75 186 PRO A N 1
ATOM 1415 C CA . PRO A 1 186 ? -10.141 1.922 22.672 1 87.75 186 PRO A CA 1
ATOM 1416 C C . PRO A 1 186 ? -9.148 2.842 21.969 1 87.75 186 PRO A C 1
ATOM 1418 O O . PRO A 1 186 ? -8.141 2.373 21.438 1 87.75 186 PRO A O 1
ATOM 1421 N N . THR A 1 187 ? -9.398 4.035 22 1 88.19 187 THR A N 1
ATOM 1422 C CA . THR A 1 187 ? -8.5 5.004 21.375 1 88.19 187 THR A CA 1
ATOM 1423 C C . THR A 1 187 ? -7.18 5.074 22.141 1 88.19 187 THR A C 1
ATOM 1425 O O . THR A 1 187 ? -6.113 5.199 21.516 1 88.19 187 THR A O 1
ATOM 1428 N N . VAL A 1 188 ? -7.262 5 23.406 1 85.19 188 VAL A N 1
ATOM 1429 C CA . VAL A 1 188 ? -6.055 5.004 24.219 1 85.19 188 VAL A CA 1
ATOM 1430 C C . VAL A 1 188 ? -5.23 3.75 23.938 1 85.19 188 VAL A C 1
ATOM 1432 O O . VAL A 1 188 ? -4.008 3.822 23.797 1 85.19 188 VAL A O 1
ATOM 1435 N N . PHE A 1 189 ? -5.883 2.664 23.844 1 89.62 189 PHE A N 1
ATOM 1436 C CA . PHE A 1 189 ? -5.18 1.43 23.516 1 89.62 189 PHE A CA 1
ATOM 1437 C C . PHE A 1 189 ? -4.531 1.517 22.141 1 89.62 189 PHE A C 1
ATOM 1439 O O . PHE A 1 189 ? -3.404 1.054 21.953 1 89.62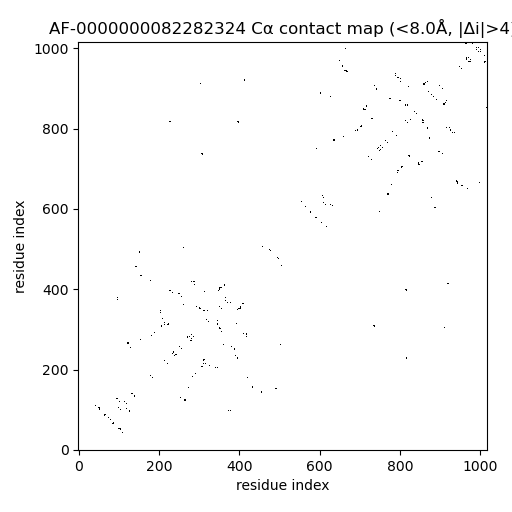 189 PHE A O 1
ATOM 1446 N N . ALA A 1 190 ? -5.242 2.08 21.203 1 91.62 190 ALA A N 1
ATOM 1447 C CA . ALA A 1 190 ? -4.684 2.283 19.875 1 91.62 190 ALA A CA 1
ATOM 1448 C C . ALA A 1 190 ? -3.443 3.172 19.922 1 91.62 190 ALA A C 1
ATOM 1450 O O . ALA A 1 190 ? -2.479 2.949 19.188 1 91.62 190 ALA A O 1
ATOM 1451 N N . THR A 1 191 ? -3.48 4.094 20.766 1 88.19 191 THR A N 1
ATOM 1452 C CA . THR A 1 191 ? -2.34 4.992 20.906 1 88.19 191 THR A CA 1
ATOM 1453 C C . THR A 1 191 ? -1.137 4.25 21.484 1 88.19 191 THR A C 1
ATOM 1455 O O . THR A 1 191 ? -0.003 4.465 21.047 1 88.19 191 THR A O 1
ATOM 1458 N N . PHE A 1 192 ? -1.367 3.418 22.406 1 87.44 192 PHE A N 1
ATOM 1459 C CA . PHE A 1 192 ? -0.283 2.605 22.938 1 87.44 192 PHE A CA 1
ATOM 1460 C C . PHE A 1 192 ? 0.298 1.697 21.859 1 87.44 192 PHE A C 1
ATOM 1462 O O . PHE A 1 192 ? 1.511 1.485 21.812 1 87.44 192 PHE A O 1
ATOM 1469 N N . LEU A 1 193 ? -0.551 1.198 21.062 1 91.44 193 LEU A N 1
ATOM 1470 C CA . LEU A 1 193 ? -0.079 0.379 19.953 1 91.44 193 LEU A CA 1
ATOM 1471 C C . LEU A 1 193 ? 0.793 1.197 19 1 91.44 193 LEU A C 1
ATOM 1473 O O . LEU A 1 193 ? 1.84 0.726 18.562 1 91.44 193 LEU A O 1
ATOM 1477 N N . MET A 1 194 ? 0.381 2.363 18.719 1 92.62 194 MET A N 1
ATOM 1478 C CA . MET A 1 194 ? 1.154 3.24 17.844 1 92.62 194 MET A CA 1
ATOM 1479 C C . MET A 1 194 ? 2.516 3.555 18.469 1 92.62 194 MET A C 1
ATOM 1481 O O . MET A 1 194 ? 3.533 3.525 17.766 1 92.62 194 MET A O 1
ATOM 1485 N N . ILE A 1 195 ? 2.557 3.775 19.734 1 86.25 195 ILE A N 1
ATOM 1486 C CA . ILE A 1 195 ? 3.811 4.059 20.422 1 86.25 195 ILE A CA 1
ATOM 1487 C C . ILE A 1 195 ? 4.723 2.834 20.359 1 86.25 195 ILE A C 1
ATOM 1489 O O . ILE A 1 195 ? 5.922 2.957 20.094 1 86.25 195 ILE A O 1
ATOM 1493 N N . ALA A 1 196 ? 4.16 1.73 20.562 1 88.81 196 ALA A N 1
ATOM 1494 C CA . ALA A 1 196 ? 4.938 0.496 20.5 1 88.81 196 ALA A CA 1
ATOM 1495 C C . ALA A 1 196 ? 5.527 0.303 19.094 1 88.81 196 ALA A C 1
ATOM 1497 O O . ALA A 1 196 ? 6.695 -0.072 18.953 1 88.81 196 ALA A O 1
ATOM 1498 N N . VAL A 1 197 ? 4.773 0.603 18.125 1 93.62 197 VAL A N 1
ATOM 1499 C CA . VAL A 1 197 ? 5.227 0.461 16.734 1 93.62 197 VAL A CA 1
ATOM 1500 C C . VAL A 1 197 ? 6.348 1.46 16.453 1 93.62 197 VAL A C 1
ATOM 1502 O O . VAL A 1 197 ? 7.352 1.117 15.828 1 93.62 197 VAL A O 1
ATOM 1505 N N . LEU A 1 198 ? 6.219 2.646 16.938 1 89.12 198 LEU A N 1
ATOM 1506 C CA . LEU A 1 198 ? 7.219 3.682 16.703 1 89.12 198 LEU A CA 1
ATOM 1507 C C . LEU A 1 198 ? 8.523 3.354 17.422 1 89.12 198 LEU A C 1
ATOM 1509 O O . LEU A 1 198 ? 9.609 3.578 16.891 1 89.12 198 LEU A O 1
ATOM 1513 N N . LEU A 1 199 ? 8.406 2.85 18.594 1 84.81 199 LEU A N 1
ATOM 1514 C CA . LEU A 1 199 ? 9.594 2.471 19.344 1 84.81 199 LEU A CA 1
ATOM 1515 C C . LEU A 1 199 ? 10.312 1.301 18.672 1 84.81 199 LEU A C 1
ATOM 1517 O O . LEU A 1 199 ? 11.539 1.288 18.578 1 84.81 199 LEU A O 1
ATOM 1521 N N . THR A 1 200 ? 9.562 0.375 18.266 1 91.19 200 THR A N 1
ATOM 1522 C CA . THR A 1 200 ? 10.133 -0.761 17.547 1 91.19 200 THR A CA 1
ATOM 1523 C C . THR A 1 200 ? 10.797 -0.305 16.25 1 91.19 200 THR A C 1
ATOM 1525 O O . THR A 1 200 ? 11.898 -0.751 15.93 1 91.19 200 THR A O 1
ATOM 1528 N N . GLU A 1 201 ? 10.148 0.551 15.562 1 92.44 201 GLU A N 1
ATOM 1529 C CA . GLU A 1 201 ? 10.719 1.096 14.336 1 92.44 201 GLU A CA 1
ATOM 1530 C C . GLU A 1 201 ? 12.031 1.82 14.609 1 92.44 201 GLU A C 1
ATOM 1532 O O . GLU A 1 201 ? 13.016 1.636 13.883 1 92.44 201 GLU A O 1
ATOM 1537 N N . ASN A 1 202 ? 12.016 2.627 15.641 1 87.81 202 ASN A N 1
ATOM 1538 C CA . ASN A 1 202 ? 13.219 3.355 16.016 1 87.81 202 ASN A CA 1
ATOM 1539 C C . ASN A 1 202 ? 14.391 2.41 16.266 1 87.81 202 ASN A C 1
ATOM 1541 O O . ASN A 1 202 ? 15.508 2.662 15.797 1 87.81 202 ASN A O 1
ATOM 1545 N N . PHE A 1 203 ? 14.148 1.421 16.906 1 89.62 203 PHE A N 1
ATOM 1546 C CA . PHE A 1 203 ? 15.18 0.43 17.188 1 89.62 203 PHE A CA 1
ATOM 1547 C C . PHE A 1 203 ? 15.656 -0.246 15.906 1 89.62 203 PHE A C 1
ATOM 1549 O O . PHE A 1 203 ? 16.859 -0.425 15.703 1 89.62 203 PHE A O 1
ATOM 1556 N N . PHE A 1 204 ? 14.773 -0.568 15.039 1 93.12 204 PHE A N 1
ATOM 1557 C CA . PHE A 1 204 ? 15.125 -1.339 13.852 1 93.12 204 PHE A CA 1
ATOM 1558 C C . PHE A 1 204 ? 15.766 -0.447 12.797 1 93.12 204 PHE A C 1
ATOM 1560 O O . PHE A 1 204 ? 16.469 -0.934 11.914 1 93.12 204 PHE A O 1
ATOM 1567 N N . VAL A 1 205 ? 15.531 0.804 12.805 1 92.62 205 VAL A N 1
ATOM 1568 C CA . VAL A 1 205 ? 16.266 1.729 11.945 1 92.62 205 VAL A CA 1
ATOM 1569 C C . VAL A 1 205 ? 17.766 1.633 12.258 1 92.62 205 VAL A C 1
ATOM 1571 O O . VAL A 1 205 ? 18.594 1.621 11.344 1 92.62 205 VAL A O 1
ATOM 1574 N N . TRP A 1 206 ? 18.047 1.508 13.508 1 91.19 206 TRP A N 1
ATOM 1575 C CA . TRP A 1 206 ? 19.422 1.315 13.938 1 91.19 206 TRP A CA 1
ATOM 1576 C C . TRP A 1 206 ? 19.953 -0.052 13.508 1 91.19 206 TRP A C 1
ATOM 1578 O O . TRP A 1 206 ? 21.047 -0.161 12.969 1 91.19 206 TRP A O 1
ATOM 1588 N N . VAL A 1 207 ? 19.156 -1.063 13.688 1 92.44 207 VAL A N 1
ATOM 1589 C CA . VAL A 1 207 ? 19.562 -2.434 13.398 1 92.44 207 VAL A CA 1
ATOM 1590 C C . VAL A 1 207 ? 19.906 -2.576 11.914 1 92.44 207 VAL A C 1
ATOM 1592 O O . VAL A 1 207 ? 20.938 -3.139 11.555 1 92.44 207 VAL A O 1
ATOM 1595 N N . VAL A 1 208 ? 19.109 -2.031 11.07 1 93.75 208 VAL A N 1
ATOM 1596 C CA . VAL A 1 208 ? 19.297 -2.201 9.633 1 93.75 208 VAL A CA 1
ATOM 1597 C C . VAL A 1 208 ? 20.531 -1.42 9.18 1 93.75 208 VAL A C 1
ATOM 1599 O O . VAL A 1 208 ? 21.297 -1.896 8.344 1 93.75 208 VAL A O 1
ATOM 1602 N N . SER A 1 209 ? 20.734 -0.295 9.695 1 92.81 209 SER A N 1
ATOM 1603 C CA . SER A 1 209 ? 21.906 0.505 9.336 1 92.81 209 SER A CA 1
ATOM 1604 C C . SER A 1 209 ? 23.188 -0.139 9.844 1 92.81 209 SER A C 1
ATOM 1606 O O . SER A 1 209 ? 24.203 -0.149 9.133 1 92.81 209 SER A O 1
ATOM 1608 N N . ALA A 1 210 ? 23.125 -0.676 11.016 1 92.31 210 ALA A N 1
ATOM 1609 C CA . ALA A 1 210 ? 24.312 -1.269 11.625 1 92.31 210 ALA A CA 1
ATOM 1610 C C . ALA A 1 210 ? 24.656 -2.605 10.977 1 92.31 210 ALA A C 1
ATOM 1612 O O . ALA A 1 210 ? 25.828 -3.008 10.953 1 92.31 210 ALA A O 1
ATOM 1613 N N . THR A 1 211 ? 23.688 -3.273 10.438 1 92.94 211 THR A N 1
ATOM 1614 C CA . THR A 1 211 ? 23.938 -4.594 9.859 1 92.94 211 THR A CA 1
ATOM 1615 C C . THR A 1 211 ? 24.219 -4.488 8.367 1 92.94 211 THR A C 1
ATOM 1617 O O . THR A 1 211 ? 24.594 -5.473 7.727 1 92.94 211 THR A O 1
ATOM 1620 N N . TYR A 1 212 ? 23.984 -3.365 7.801 1 95.06 212 TYR A N 1
ATOM 1621 C CA . TYR A 1 212 ? 24.375 -3.111 6.418 1 95.06 212 TYR A CA 1
ATOM 1622 C C . TYR A 1 212 ? 25.844 -2.689 6.332 1 95.06 212 TYR A C 1
ATOM 1624 O O . TYR A 1 212 ? 26.141 -1.498 6.223 1 95.06 212 TYR A O 1
ATOM 1632 N N . LYS A 1 213 ? 26.688 -3.574 6.199 1 93.81 213 LYS A N 1
ATOM 1633 C CA . LYS A 1 213 ? 28.141 -3.422 6.336 1 93.81 213 LYS A CA 1
ATOM 1634 C C . LYS A 1 213 ? 28.703 -2.543 5.227 1 93.81 213 LYS A C 1
ATOM 1636 O O . LYS A 1 213 ? 29.609 -1.746 5.465 1 93.81 213 LYS A O 1
ATOM 1641 N N . PRO A 1 214 ? 28.172 -2.627 4.07 1 93.44 214 PRO A N 1
ATOM 1642 C CA . PRO A 1 214 ? 28.75 -1.824 2.988 1 93.44 214 PRO A CA 1
ATOM 1643 C C . PRO A 1 214 ? 28.688 -0.325 3.268 1 93.44 214 PRO A C 1
ATOM 1645 O O . PRO A 1 214 ? 29.438 0.451 2.67 1 93.44 214 PRO A O 1
ATOM 1648 N N . SER A 1 215 ? 27.922 0.064 4.199 1 92.75 215 SER A N 1
ATOM 1649 C CA . SER A 1 215 ? 27.719 1.488 4.441 1 92.75 215 SER A CA 1
ATOM 1650 C C . SER A 1 215 ? 28.828 2.064 5.312 1 92.75 215 SER A C 1
ATOM 1652 O O . SER A 1 215 ? 28.984 3.283 5.398 1 92.75 215 SER A O 1
ATOM 1654 N N . TYR A 1 216 ? 29.672 1.209 5.891 1 92.25 216 TYR A N 1
ATOM 1655 C CA . TYR A 1 216 ? 30.656 1.798 6.793 1 92.25 216 TYR A CA 1
ATOM 1656 C C . TYR A 1 216 ? 31.953 0.99 6.801 1 92.25 216 TYR A C 1
ATOM 1658 O O . TYR A 1 216 ? 32.969 1.45 7.309 1 92.25 216 TYR A O 1
ATOM 1666 N N . GLU A 1 217 ? 31.984 -0.187 6.258 1 90.44 217 GLU A N 1
ATOM 1667 C CA . GLU A 1 217 ? 33.156 -1.046 6.332 1 90.44 217 GLU A CA 1
ATOM 1668 C C . GLU A 1 217 ? 34.344 -0.418 5.605 1 90.44 217 GLU A C 1
ATOM 1670 O O . GLU A 1 217 ? 35.469 -0.438 6.113 1 90.44 217 GLU A O 1
ATOM 1675 N N . ASP A 1 218 ? 34.094 0.042 4.426 1 90.44 218 ASP A N 1
ATOM 1676 C CA . ASP A 1 218 ? 35.125 0.733 3.658 1 90.44 218 ASP A CA 1
ATOM 1677 C C . ASP A 1 218 ? 34.688 2.145 3.285 1 90.44 218 ASP A C 1
ATOM 1679 O O . ASP A 1 218 ? 33.969 2.336 2.297 1 90.44 218 ASP A O 1
ATOM 1683 N N . PRO A 1 219 ? 35.25 3.102 3.99 1 87.69 219 PRO A N 1
ATOM 1684 C CA . PRO A 1 219 ? 34.812 4.484 3.748 1 87.69 219 PRO A CA 1
ATOM 1685 C C . PRO A 1 219 ? 35.156 4.969 2.342 1 87.69 219 PRO A C 1
ATOM 1687 O O . PRO A 1 219 ? 34.625 5.969 1.878 1 87.69 219 PRO A O 1
ATOM 1690 N N . ASN A 1 220 ? 36.062 4.273 1.718 1 88.06 220 ASN A N 1
ATOM 1691 C CA . ASN A 1 220 ? 36.469 4.699 0.385 1 88.06 220 ASN A CA 1
ATOM 1692 C C . ASN A 1 220 ? 35.625 4.027 -0.703 1 88.06 220 ASN A C 1
ATOM 1694 O O . ASN A 1 220 ? 35.688 4.434 -1.865 1 88.06 220 ASN A O 1
ATOM 1698 N N . ARG A 1 221 ? 34.969 3.041 -0.278 1 90.06 221 ARG A N 1
ATOM 1699 C CA . ARG A 1 221 ? 34.125 2.316 -1.234 1 90.06 221 ARG A CA 1
ATOM 1700 C C . ARG A 1 221 ? 32.688 2.18 -0.724 1 90.06 221 ARG A C 1
ATOM 1702 O O . ARG A 1 221 ? 32.219 1.066 -0.524 1 90.06 221 ARG A O 1
ATOM 1709 N N . LEU A 1 222 ? 32.062 3.287 -0.659 1 92.5 222 LEU A N 1
ATOM 1710 C CA . LEU A 1 222 ? 30.672 3.314 -0.171 1 92.5 222 LEU A CA 1
ATOM 1711 C C . LEU A 1 222 ? 29.688 3 -1.295 1 92.5 222 LEU A C 1
ATOM 1713 O O . LEU A 1 222 ? 29.984 3.234 -2.469 1 92.5 222 LEU A O 1
ATOM 1717 N N . PRO A 1 223 ? 28.547 2.398 -0.941 1 92.25 223 PRO A N 1
ATOM 1718 C CA . PRO A 1 223 ? 27.562 2.059 -1.97 1 92.25 223 PRO A CA 1
ATOM 1719 C C . PRO A 1 223 ? 27 3.289 -2.668 1 92.25 223 PRO A C 1
ATOM 1721 O O . PRO A 1 223 ? 26.75 4.312 -2.023 1 92.25 223 PRO A O 1
ATOM 1724 N N . LYS A 1 224 ? 26.828 3.121 -3.951 1 91.56 224 LYS A N 1
ATOM 1725 C CA . LYS A 1 224 ? 26.203 4.191 -4.727 1 91.56 224 LYS A CA 1
ATOM 1726 C C . LYS A 1 224 ? 24.688 4.223 -4.508 1 91.56 224 LYS A C 1
ATOM 1728 O O . LYS A 1 224 ? 24.062 3.176 -4.348 1 91.56 224 LYS A O 1
ATOM 1733 N N . PRO A 1 225 ? 24.141 5.465 -4.5 1 94.69 225 PRO A N 1
ATOM 1734 C CA . PRO A 1 225 ? 22.688 5.551 -4.434 1 94.69 225 PRO A CA 1
ATOM 1735 C C . PRO A 1 225 ? 22 4.914 -5.641 1 94.69 225 PRO A C 1
ATOM 1737 O O . PRO A 1 225 ? 22.625 4.777 -6.703 1 94.69 225 PRO A O 1
ATOM 1740 N N . LEU A 1 226 ? 20.781 4.582 -5.473 1 96.31 226 LEU A N 1
ATOM 1741 C CA . LEU A 1 226 ? 19.984 4.023 -6.559 1 96.31 226 LEU A CA 1
ATOM 1742 C C . LEU A 1 226 ? 19.656 5.09 -7.598 1 96.31 226 LEU A C 1
ATOM 1744 O O . LEU A 1 226 ? 19.625 6.281 -7.285 1 96.31 226 LEU A O 1
ATOM 1748 N N . GLN A 1 227 ? 19.5 4.621 -8.789 1 96 227 GLN A N 1
ATOM 1749 C CA . GLN A 1 227 ? 18.969 5.535 -9.797 1 96 227 GLN A CA 1
ATOM 1750 C C . GLN A 1 227 ? 17.531 5.949 -9.469 1 96 227 GLN A C 1
ATOM 1752 O O . GLN A 1 227 ? 16.641 5.109 -9.406 1 96 227 GLN A O 1
ATOM 1757 N N . ASP A 1 228 ? 17.344 7.191 -9.273 1 97.31 228 ASP A N 1
ATOM 1758 C CA . ASP A 1 228 ? 16.031 7.754 -8.969 1 97.31 228 ASP A CA 1
ATOM 1759 C C . ASP A 1 228 ? 15.57 8.719 -10.062 1 97.31 228 ASP A C 1
ATOM 1761 O O . ASP A 1 228 ? 15.961 9.891 -10.07 1 97.31 228 ASP A O 1
ATOM 1765 N N . ASN A 1 229 ? 14.711 8.227 -10.922 1 97.12 229 ASN A N 1
ATOM 1766 C CA . ASN A 1 229 ? 14.234 9 -12.062 1 97.12 229 ASN A CA 1
ATOM 1767 C C . ASN A 1 229 ? 13.375 10.18 -11.625 1 97.12 229 ASN A C 1
ATOM 1769 O O . ASN A 1 229 ? 13.328 11.211 -12.305 1 97.12 229 ASN A O 1
ATOM 1773 N N . GLY A 1 230 ? 12.695 9.969 -10.523 1 96.38 230 GLY A N 1
ATOM 1774 C CA . GLY A 1 230 ? 11.953 11.102 -9.984 1 96.38 230 GLY A CA 1
ATOM 1775 C C . GLY A 1 230 ? 12.844 12.266 -9.602 1 96.38 230 GLY A C 1
ATOM 1776 O O . GLY A 1 230 ? 12.539 13.414 -9.914 1 96.38 230 GLY A O 1
ATOM 1777 N N . GLN A 1 231 ? 13.906 11.938 -8.977 1 96.62 231 GLN A N 1
ATOM 1778 C CA . GLN A 1 231 ? 14.836 12.984 -8.586 1 96.62 231 GLN A CA 1
ATOM 1779 C C . GLN A 1 231 ? 15.484 13.625 -9.805 1 96.62 231 GLN A C 1
ATOM 1781 O O . GLN A 1 231 ? 15.641 14.852 -9.859 1 96.62 231 GLN A O 1
ATOM 1786 N N . ILE A 1 232 ? 15.898 12.805 -10.734 1 96.12 232 ILE A N 1
ATOM 1787 C CA . ILE A 1 232 ? 16.516 13.281 -11.961 1 96.12 232 ILE A CA 1
ATOM 1788 C C . ILE A 1 232 ? 15.57 14.258 -12.664 1 96.12 232 ILE A C 1
ATOM 1790 O O . ILE A 1 232 ? 15.984 15.336 -13.094 1 96.12 232 ILE A O 1
ATOM 1794 N N . THR A 1 233 ? 14.336 13.852 -12.734 1 94.06 233 THR A N 1
ATOM 1795 C CA . THR A 1 233 ? 13.328 14.68 -13.383 1 94.06 233 THR A CA 1
ATOM 1796 C C . THR A 1 233 ? 13.117 15.977 -12.609 1 94.06 233 THR A C 1
ATOM 1798 O O . THR A 1 233 ? 13.047 17.062 -13.203 1 94.06 233 THR A O 1
ATOM 1801 N N . MET A 1 234 ? 13.094 15.898 -11.336 1 93.12 234 MET A N 1
ATOM 1802 C CA . MET A 1 234 ? 12.867 17.078 -10.508 1 93.12 234 MET A CA 1
ATOM 1803 C C . MET A 1 234 ? 14.047 18.047 -10.609 1 93.12 234 MET A C 1
ATOM 1805 O O . MET A 1 234 ? 13.852 19.266 -10.703 1 93.12 234 MET A O 1
ATOM 1809 N N . ARG A 1 235 ? 15.211 17.531 -10.609 1 94.25 235 ARG A N 1
ATOM 1810 C CA . ARG A 1 235 ? 16.391 18.359 -10.758 1 94.25 235 ARG A CA 1
ATOM 1811 C C . ARG A 1 235 ? 16.422 19.031 -12.133 1 94.25 235 ARG A C 1
ATOM 1813 O O . ARG A 1 235 ? 16.797 20.203 -12.258 1 94.25 235 ARG A O 1
ATOM 1820 N N . TYR A 1 236 ? 16.047 18.266 -13.102 1 91.38 236 TYR A N 1
ATOM 1821 C CA . TYR A 1 236 ? 15.977 18.828 -14.445 1 91.38 236 TYR A CA 1
ATOM 1822 C C . TYR A 1 236 ? 14.969 19.969 -14.5 1 91.38 236 TYR A C 1
ATOM 1824 O O . TYR A 1 236 ? 15.266 21.047 -15.031 1 91.38 236 TYR A O 1
ATOM 1832 N N . ILE A 1 237 ? 13.789 19.781 -13.898 1 84.5 237 ILE A N 1
ATOM 1833 C CA . ILE A 1 237 ? 12.734 20.781 -13.914 1 84.5 237 ILE A CA 1
ATOM 1834 C C . ILE A 1 237 ? 13.18 22.016 -13.117 1 84.5 237 ILE A C 1
ATOM 1836 O O . ILE A 1 237 ? 13.047 23.141 -13.594 1 84.5 237 ILE A O 1
ATOM 1840 N N . ILE A 1 238 ? 13.781 21.844 -11.992 1 87.62 238 ILE A N 1
ATOM 1841 C CA . ILE A 1 238 ? 14.125 22.938 -11.086 1 87.62 238 ILE A CA 1
ATOM 1842 C C . ILE A 1 238 ? 15.297 23.734 -11.648 1 87.62 238 ILE A C 1
ATOM 1844 O O . ILE A 1 238 ? 15.258 24.953 -11.672 1 87.62 238 ILE A O 1
ATOM 1848 N N . HIS A 1 239 ? 16.328 23.016 -12.219 1 88.25 239 HIS A N 1
ATOM 1849 C CA . HIS A 1 239 ? 17.547 23.688 -12.617 1 88.25 239 HIS A CA 1
ATOM 1850 C C . HIS A 1 239 ? 17.484 24.125 -14.078 1 88.25 239 HIS A C 1
ATOM 1852 O O . HIS A 1 239 ? 17.938 25.219 -14.422 1 88.25 239 HIS A O 1
ATOM 1858 N N . GLN A 1 240 ? 16.922 23.281 -14.875 1 83.38 240 GLN A N 1
ATOM 1859 C CA . GLN A 1 240 ? 17 23.547 -16.312 1 83.38 240 GLN A CA 1
ATOM 1860 C C . GLN A 1 240 ? 15.75 24.281 -16.797 1 83.38 240 GLN A C 1
ATOM 1862 O O . GLN A 1 240 ? 15.836 25.172 -17.656 1 83.38 240 GLN A O 1
ATOM 1867 N N . VAL A 1 241 ? 14.656 23.906 -16.219 1 77.62 241 VAL A N 1
ATOM 1868 C CA . VAL A 1 241 ? 13.422 24.484 -16.719 1 77.62 241 VAL A CA 1
ATOM 1869 C C . VAL A 1 241 ? 13.086 25.75 -15.945 1 77.62 241 VAL A C 1
ATOM 1871 O O . VAL A 1 241 ? 12.891 26.812 -16.531 1 77.62 241 VAL A O 1
ATOM 1874 N N . LEU A 1 242 ? 13.164 25.688 -14.641 1 77.69 242 LEU A N 1
ATOM 1875 C CA . LEU A 1 242 ? 12.734 26.812 -13.805 1 77.69 242 LEU A CA 1
ATOM 1876 C C . LEU A 1 242 ? 13.914 27.688 -13.414 1 77.69 242 LEU A C 1
ATOM 1878 O O . LEU A 1 242 ? 13.734 28.844 -13.008 1 77.69 242 LEU A O 1
ATOM 1882 N N . GLN A 1 243 ? 15.109 27.109 -13.516 1 79.94 243 GLN A N 1
ATOM 1883 C CA . GLN A 1 243 ? 16.344 27.828 -13.211 1 79.94 243 GLN A CA 1
ATOM 1884 C C . GLN A 1 243 ? 16.344 28.359 -11.789 1 79.94 243 GLN A C 1
ATOM 1886 O O . GLN A 1 243 ? 16.656 29.531 -11.555 1 79.94 243 GLN A O 1
ATOM 1891 N N . LEU A 1 244 ? 15.852 27.562 -10.969 1 81.44 244 LEU A N 1
ATOM 1892 C CA . LEU A 1 244 ? 15.867 27.875 -9.547 1 81.44 244 LEU A CA 1
ATOM 1893 C C . LEU A 1 244 ? 17.109 27.297 -8.875 1 81.44 244 LEU A C 1
ATOM 1895 O O . LEU A 1 244 ? 17.594 26.234 -9.258 1 81.44 244 LEU A O 1
ATOM 1899 N N . SER A 1 245 ? 17.562 28.109 -7.941 1 85 245 SER A N 1
ATOM 1900 C CA . SER A 1 245 ? 18.672 27.609 -7.141 1 85 245 SER A CA 1
ATOM 1901 C C . SER A 1 245 ? 18.188 26.703 -6.012 1 85 245 SER A C 1
ATOM 1903 O O . SER A 1 245 ? 17 26.656 -5.723 1 85 245 SER A O 1
ATOM 1905 N N . LYS A 1 246 ? 19.109 26 -5.477 1 88.56 246 LYS A N 1
ATOM 1906 C CA . LYS A 1 246 ? 18.781 25.156 -4.32 1 88.56 246 LYS A CA 1
ATOM 1907 C C . LYS A 1 246 ? 18.219 26 -3.18 1 88.56 246 LYS A C 1
ATOM 1909 O O . LYS A 1 246 ? 17.312 25.562 -2.475 1 88.56 246 LYS A O 1
ATOM 1914 N N . LEU A 1 247 ? 18.734 27.156 -3.018 1 87.44 247 LEU A N 1
ATOM 1915 C CA . LEU A 1 247 ? 18.281 28.047 -1.962 1 87.44 247 LEU A CA 1
ATOM 1916 C C . LEU A 1 247 ? 16.844 28.484 -2.207 1 87.44 247 LEU A C 1
ATOM 1918 O O . LEU A 1 247 ? 16.062 28.625 -1.264 1 87.44 247 LEU A O 1
ATOM 1922 N N . ASP A 1 248 ? 16.469 28.688 -3.414 1 83.56 248 ASP A N 1
ATOM 1923 C CA . ASP A 1 248 ? 15.109 29.078 -3.762 1 83.56 248 ASP A CA 1
ATOM 1924 C C . ASP A 1 248 ? 14.117 27.969 -3.398 1 83.56 248 ASP A C 1
ATOM 1926 O O . ASP A 1 248 ? 13.023 28.25 -2.91 1 83.56 248 ASP A O 1
ATOM 1930 N N . VAL A 1 249 ? 14.57 26.812 -3.691 1 86.38 249 VAL A N 1
ATOM 1931 C CA . VAL A 1 249 ? 13.711 25.672 -3.424 1 86.38 249 VAL A CA 1
ATOM 1932 C C . VAL A 1 249 ? 13.484 25.531 -1.92 1 86.38 249 VAL A C 1
ATOM 1934 O O . VAL A 1 249 ? 12.367 25.266 -1.472 1 86.38 249 VAL A O 1
ATOM 1937 N N . VAL A 1 250 ? 14.484 25.734 -1.191 1 83.88 250 VAL A N 1
ATOM 1938 C CA . VAL A 1 250 ? 14.398 25.641 0.261 1 83.88 250 VAL A CA 1
ATOM 1939 C C . VAL A 1 250 ? 13.516 26.75 0.808 1 83.88 250 VAL A C 1
ATOM 1941 O O . VAL A 1 250 ? 12.727 26.547 1.726 1 83.88 250 VAL A O 1
ATOM 1944 N N . ARG A 1 251 ? 13.656 27.906 0.258 1 81.44 251 ARG A N 1
ATOM 1945 C CA . ARG A 1 251 ? 12.836 29.047 0.678 1 81.44 251 ARG A CA 1
ATOM 1946 C C . ARG A 1 251 ? 11.359 28.781 0.388 1 81.44 251 ARG A C 1
ATOM 1948 O O . ARG A 1 251 ? 10.492 29.125 1.193 1 81.44 251 ARG A O 1
ATOM 1955 N N . LEU A 1 252 ? 11.141 28.25 -0.713 1 80.81 252 LEU A N 1
ATOM 1956 C CA . LEU A 1 252 ? 9.766 27.922 -1.076 1 80.81 252 LEU A CA 1
ATOM 1957 C C . LEU A 1 252 ? 9.18 26.891 -0.116 1 80.81 252 LEU A C 1
ATOM 1959 O O . LEU A 1 252 ? 8.023 27.016 0.296 1 80.81 252 LEU A O 1
ATOM 1963 N N . ARG A 1 253 ? 9.922 25.922 0.185 1 84.38 253 ARG A N 1
ATOM 1964 C CA . ARG A 1 253 ? 9.484 24.891 1.132 1 84.38 253 ARG A CA 1
ATOM 1965 C C . ARG A 1 253 ? 9.172 25.516 2.492 1 84.38 253 ARG A C 1
ATOM 1967 O O . ARG A 1 253 ? 8.164 25.172 3.117 1 84.38 253 ARG A O 1
ATOM 1974 N N . ASN A 1 254 ? 9.969 26.406 2.867 1 81.69 254 ASN A N 1
ATOM 1975 C CA . ASN A 1 254 ? 9.773 27.047 4.164 1 81.69 254 ASN A CA 1
ATOM 1976 C C . ASN A 1 254 ? 8.555 27.969 4.152 1 81.69 254 ASN A C 1
ATOM 1978 O O . ASN A 1 254 ? 7.859 28.094 5.164 1 81.69 254 ASN A O 1
ATOM 1982 N N . MET A 1 255 ? 8.375 28.562 3.084 1 82.19 255 MET A N 1
ATOM 1983 C CA . MET A 1 255 ? 7.223 29.453 2.951 1 82.19 255 MET A CA 1
ATOM 1984 C C . MET A 1 255 ? 5.922 28.656 3.039 1 82.19 255 MET A C 1
ATOM 1986 O O . MET A 1 255 ? 4.988 29.062 3.73 1 82.19 255 MET A O 1
ATOM 1990 N N . ILE A 1 256 ? 5.867 27.609 2.422 1 85.25 256 ILE A N 1
ATOM 1991 C CA . ILE A 1 256 ? 4.645 26.812 2.412 1 85.25 256 ILE A CA 1
ATOM 1992 C C . ILE A 1 256 ? 4.551 26 3.695 1 85.25 256 ILE A C 1
ATOM 1994 O O . ILE A 1 256 ? 3.51 25.969 4.352 1 85.25 256 ILE A O 1
ATOM 1998 N N . SER A 1 257 ? 5.621 25.453 4.215 1 89 257 SER A N 1
ATOM 1999 C CA . SER A 1 257 ? 5.703 24.609 5.402 1 89 257 SER A CA 1
ATOM 2000 C C . SER A 1 257 ? 4.48 23.719 5.527 1 89 257 SER A C 1
ATOM 2002 O O . SER A 1 257 ? 3.602 23.953 6.355 1 89 257 SER A O 1
ATOM 2004 N N . VAL A 1 258 ? 4.477 22.688 4.75 1 91.06 258 VAL A N 1
ATOM 2005 C CA . VAL A 1 258 ? 3.328 21.781 4.637 1 91.06 258 VAL A CA 1
ATOM 2006 C C . VAL A 1 258 ? 3.045 21.141 5.988 1 91.06 258 VAL A C 1
ATOM 2008 O O . VAL A 1 258 ? 1.888 20.906 6.344 1 91.06 258 VAL A O 1
ATOM 2011 N N . GLU A 1 259 ? 3.984 20.875 6.738 1 88.94 259 GLU A N 1
ATOM 2012 C CA . GLU A 1 259 ? 3.801 20.281 8.055 1 88.94 259 GLU A CA 1
ATOM 2013 C C . GLU A 1 259 ? 2.93 21.172 8.945 1 88.94 259 GLU A C 1
ATOM 2015 O O . GLU A 1 259 ? 1.994 20.672 9.586 1 88.94 259 GLU A O 1
ATOM 2020 N N . TRP A 1 260 ? 3.186 22.375 8.875 1 89.44 260 TRP A N 1
ATOM 2021 C CA . TRP A 1 260 ? 2.447 23.281 9.758 1 89.44 260 TRP A CA 1
ATOM 2022 C C . TRP A 1 260 ? 1.047 23.547 9.211 1 89.44 260 TRP A C 1
ATOM 2024 O O . TRP A 1 260 ? 0.112 23.781 9.977 1 89.44 260 TRP A O 1
ATOM 2034 N N . ILE A 1 261 ? 0.936 23.484 7.891 1 93.19 261 ILE A N 1
ATOM 2035 C CA . ILE A 1 261 ? -0.399 23.578 7.312 1 93.19 261 ILE A CA 1
ATOM 2036 C C . ILE A 1 261 ? -1.251 22.406 7.785 1 93.19 261 ILE A C 1
ATOM 2038 O O . ILE A 1 261 ? -2.414 22.578 8.156 1 93.19 261 ILE A O 1
ATOM 2042 N N . LEU A 1 262 ? -0.649 21.328 7.828 1 93.38 262 LEU A N 1
ATOM 2043 C CA . LEU A 1 262 ? -1.368 20.109 8.227 1 93.38 262 LEU A CA 1
ATOM 2044 C C . LEU A 1 262 ? -1.67 20.125 9.719 1 93.38 262 LEU A C 1
ATOM 2046 O O . LEU A 1 262 ? -2.76 19.734 10.141 1 93.38 262 LEU A O 1
ATOM 2050 N N . VAL A 1 263 ? -0.788 20.625 10.477 1 88.75 263 VAL A N 1
ATOM 2051 C CA . VAL A 1 263 ? -0.974 20.703 11.922 1 88.75 263 VAL A CA 1
ATOM 2052 C C . VAL A 1 263 ? -2.088 21.688 12.25 1 88.75 263 VAL A C 1
ATOM 2054 O O . VAL A 1 263 ? -2.941 21.422 13.094 1 88.75 263 VAL A O 1
ATOM 2057 N N . SER A 1 264 ? -2.064 22.812 11.617 1 89.44 264 SER A N 1
ATOM 2058 C CA . SER A 1 264 ? -3.129 23.797 11.828 1 89.44 264 SER A CA 1
ATOM 2059 C C . SER A 1 264 ? -4.48 23.234 11.383 1 89.44 264 SER A C 1
ATOM 2061 O O . SER A 1 264 ? -5.492 23.453 12.047 1 89.44 264 SER A O 1
ATOM 2063 N N . GLY A 1 265 ? -4.387 22.578 10.266 1 90.19 265 GLY A N 1
ATOM 2064 C CA . GLY A 1 265 ? -5.605 21.922 9.82 1 90.19 265 GLY A CA 1
ATOM 2065 C C . GLY A 1 265 ? -6.133 20.906 10.812 1 90.19 265 GLY A C 1
ATOM 2066 O O . GLY A 1 265 ? -7.336 20.828 11.062 1 90.19 265 GLY A O 1
ATOM 2067 N N . LEU A 1 266 ? -5.297 20.156 11.32 1 90.06 266 LEU A N 1
ATOM 2068 C CA . LEU A 1 266 ? -5.664 19.172 12.336 1 90.06 266 LEU A CA 1
ATOM 2069 C C . LEU A 1 266 ? -6.25 19.859 13.562 1 90.06 266 LEU A C 1
ATOM 2071 O O . LEU A 1 266 ? -7.301 19.453 14.062 1 90.06 266 LEU A O 1
ATOM 2075 N N . GLY A 1 267 ? -5.555 20.875 14.047 1 87.12 267 GLY A N 1
ATOM 2076 C CA . GLY A 1 267 ? -6.039 21.594 15.211 1 87.12 267 GLY A CA 1
ATOM 2077 C C . GLY A 1 267 ? -7.461 22.109 15.047 1 87.12 267 GLY A C 1
ATOM 2078 O O . GLY A 1 267 ? -8.312 21.875 15.906 1 87.12 267 GLY A O 1
ATOM 2079 N N . LEU A 1 268 ? -7.695 22.703 13.984 1 89 268 LEU A N 1
ATOM 2080 C CA . LEU A 1 268 ? -9.031 23.25 13.75 1 89 268 LEU A CA 1
ATOM 2081 C C . LEU A 1 268 ? -10.039 22.141 13.516 1 89 268 LEU A C 1
ATOM 2083 O O . LEU A 1 268 ? -11.227 22.281 13.828 1 89 268 LEU A O 1
ATOM 2087 N N . SER A 1 269 ? -9.586 21.047 12.945 1 88.75 269 SER A N 1
ATOM 2088 C CA . SER A 1 269 ? -10.469 19.891 12.773 1 88.75 269 SER A CA 1
ATOM 2089 C C . SER A 1 269 ? -10.922 19.344 14.117 1 88.75 269 SER A C 1
ATOM 2091 O O . SER A 1 269 ? -12.094 19.016 14.297 1 88.75 269 SER A O 1
ATOM 2093 N N . LEU A 1 270 ? -10.031 19.25 15 1 85.06 270 LEU A N 1
ATOM 2094 C CA . LEU A 1 270 ? -10.359 18.75 16.328 1 85.06 270 LEU A CA 1
ATOM 2095 C C . LEU A 1 270 ? -11.328 19.703 17.031 1 85.06 270 LEU A C 1
ATOM 2097 O O . LEU A 1 270 ? -12.281 19.25 17.672 1 85.06 270 LEU A O 1
ATOM 2101 N N . VAL A 1 271 ? -11.117 20.938 16.828 1 83.31 271 VAL A N 1
ATOM 2102 C CA . VAL A 1 271 ? -11.992 21.953 17.422 1 83.31 271 VAL A CA 1
ATOM 2103 C C . VAL A 1 271 ? -13.383 21.859 16.797 1 83.31 271 VAL A C 1
ATOM 2105 O O . VAL A 1 271 ? -14.391 21.922 17.5 1 83.31 271 VAL A O 1
ATOM 2108 N N . ALA A 1 272 ? -13.391 21.688 15.547 1 85.56 272 ALA A N 1
ATOM 2109 C CA . ALA A 1 272 ? -14.664 21.609 14.828 1 85.56 272 ALA A CA 1
ATOM 2110 C C . ALA A 1 272 ? -15.484 20.406 15.289 1 85.56 272 ALA A C 1
ATOM 2112 O O . ALA A 1 272 ? -16.703 20.516 15.477 1 85.56 272 ALA A O 1
ATOM 2113 N N . ILE A 1 273 ? -14.914 19.359 15.484 1 83.31 273 ILE A N 1
ATOM 2114 C CA . ILE A 1 273 ? -15.625 18.156 15.898 1 83.31 273 ILE A CA 1
ATOM 2115 C C . ILE A 1 273 ? -16.094 18.297 17.344 1 83.31 273 ILE A C 1
ATOM 2117 O O . ILE A 1 273 ? -17.203 17.859 17.688 1 83.31 273 ILE A O 1
ATOM 2121 N N . GLU A 1 274 ? -15.281 18.906 18.141 1 77.56 274 GLU A N 1
ATOM 2122 C CA . GLU A 1 274 ? -15.664 19.109 19.531 1 77.56 274 GLU A CA 1
ATOM 2123 C C . GLU A 1 274 ? -16.844 20.062 19.641 1 77.56 274 GLU A C 1
ATOM 2125 O O . GLU A 1 274 ? -17.75 19.859 20.453 1 77.56 274 GLU A O 1
ATOM 2130 N N . MET A 1 275 ? -16.859 21.031 18.781 1 77.62 275 MET A N 1
ATOM 2131 C CA . MET A 1 275 ? -17.875 22.078 18.891 1 77.62 275 MET A CA 1
ATOM 2132 C C . MET A 1 275 ? -19.094 21.719 18.062 1 77.62 275 MET A C 1
ATOM 2134 O O . MET A 1 275 ? -20.219 22.078 18.422 1 77.62 275 MET A O 1
ATOM 2138 N N . GLN A 1 276 ? -18.922 21.078 16.953 1 75.94 276 GLN A N 1
ATOM 2139 C CA . GLN A 1 276 ? -20.016 20.859 16.016 1 75.94 276 GLN A CA 1
ATOM 2140 C C . GLN A 1 276 ? -20.188 19.375 15.703 1 75.94 276 GLN A C 1
ATOM 2142 O O . GLN A 1 276 ? -20.656 19.016 14.625 1 75.94 276 GLN A O 1
ATOM 2147 N N . GLY A 1 277 ? -19.766 18.594 16.516 1 70.62 277 GLY A N 1
ATOM 2148 C CA . GLY A 1 277 ? -19.766 17.172 16.234 1 70.62 277 GLY A CA 1
ATOM 2149 C C . GLY A 1 277 ? -21.141 16.609 15.93 1 70.62 277 GLY A C 1
ATOM 2150 O O . GLY A 1 277 ? -21.297 15.781 15.031 1 70.62 277 GLY A O 1
ATOM 2151 N N . ALA A 1 278 ? -22.078 17.141 16.547 1 68.12 278 ALA A N 1
ATOM 2152 C CA . ALA A 1 278 ? -23.453 16.672 16.328 1 68.12 278 ALA A CA 1
ATOM 2153 C C . ALA A 1 278 ? -23.922 17 14.922 1 68.12 278 ALA A C 1
ATOM 2155 O O . ALA A 1 278 ? -24.562 16.172 14.266 1 68.12 278 ALA A O 1
ATOM 2156 N N . LYS A 1 279 ? -23.531 18.109 14.508 1 74.94 279 LYS A N 1
ATOM 2157 C CA . LYS A 1 279 ? -23.938 18.531 13.164 1 74.94 279 LYS A CA 1
ATOM 2158 C C . LYS A 1 279 ? -23.188 17.75 12.094 1 74.94 279 LYS A C 1
ATOM 2160 O O . LYS A 1 279 ? -23.734 17.484 11.023 1 74.94 279 LYS A O 1
ATOM 2165 N N . MET A 1 280 ? -22.047 17.344 12.469 1 79.31 280 MET A N 1
ATOM 2166 C CA . MET A 1 280 ? -21.188 16.625 11.523 1 79.31 280 MET A CA 1
ATOM 2167 C C . MET A 1 280 ? -21.438 15.125 11.602 1 79.31 280 MET A C 1
ATOM 2169 O O . MET A 1 280 ? -20.969 14.375 10.742 1 79.31 280 MET A O 1
ATOM 2173 N N . LYS A 1 281 ? -22.141 14.727 12.484 1 78.94 281 LYS A N 1
ATOM 2174 C CA . LYS A 1 281 ? -22.359 13.305 12.742 1 78.94 281 LYS A CA 1
ATOM 2175 C C . LYS A 1 281 ? -21.031 12.562 12.883 1 78.94 281 LYS A C 1
ATOM 2177 O O . LYS A 1 281 ? -20.844 11.492 12.305 1 78.94 281 LYS A O 1
ATOM 2182 N N . ARG A 1 282 ? -20.125 13.273 13.508 1 84.31 282 ARG A N 1
ATOM 2183 C CA . ARG A 1 282 ? -18.812 12.695 13.734 1 84.31 282 ARG A CA 1
ATOM 2184 C C . ARG A 1 282 ? -18.406 12.828 15.203 1 84.31 282 ARG A C 1
ATOM 2186 O O . ARG A 1 282 ? -18.797 13.781 15.875 1 84.31 282 ARG A O 1
ATOM 2193 N N . ASN A 1 283 ? -17.703 11.789 15.602 1 84.06 283 ASN A N 1
ATOM 2194 C CA . ASN A 1 283 ? -17.188 11.75 16.969 1 84.06 283 ASN A CA 1
ATOM 2195 C C . ASN A 1 283 ? -15.664 11.82 17 1 84.06 283 ASN A C 1
ATOM 2197 O O . ASN A 1 283 ? -14.992 11.234 16.141 1 84.06 283 ASN A O 1
ATOM 2201 N N . LEU A 1 284 ? -15.195 12.508 17.969 1 84.75 284 LEU A N 1
ATOM 2202 C CA . LEU A 1 284 ? -13.766 12.773 18.078 1 84.75 284 LEU A CA 1
ATOM 2203 C C . LEU A 1 284 ? -12.992 11.477 18.297 1 84.75 284 LEU A C 1
ATOM 2205 O O . LEU A 1 284 ? -11.922 11.281 17.719 1 84.75 284 LEU A O 1
ATOM 2209 N N . TRP A 1 285 ? -13.445 10.586 19.094 1 86.25 285 TRP A N 1
ATOM 2210 C CA . TRP A 1 285 ? -12.68 9.43 19.531 1 86.25 285 TRP A CA 1
ATOM 2211 C C . TRP A 1 285 ? -12.523 8.414 18.406 1 86.25 285 TRP A C 1
ATOM 2213 O O . TRP A 1 285 ? -11.414 7.988 18.094 1 86.25 285 TRP A O 1
ATOM 2223 N N . PRO A 1 286 ? -13.562 8.109 17.688 1 90 286 PRO A N 1
ATOM 2224 C CA . PRO A 1 286 ? -13.367 7.191 16.562 1 90 286 PRO A CA 1
ATOM 2225 C C . PRO A 1 286 ? -12.516 7.801 15.445 1 90 286 PRO A C 1
ATOM 2227 O O . PRO A 1 286 ? -11.789 7.082 14.758 1 90 286 PRO A O 1
ATOM 2230 N N . MET A 1 287 ? -12.617 9.039 15.289 1 90.94 287 MET A N 1
ATOM 2231 C CA . MET A 1 287 ? -11.781 9.695 14.289 1 90.94 287 MET A CA 1
ATOM 2232 C C . MET A 1 287 ? -10.312 9.633 14.68 1 90.94 287 MET A C 1
ATOM 2234 O O . MET A 1 287 ? -9.461 9.32 13.852 1 90.94 287 MET A O 1
ATOM 2238 N N . ALA A 1 288 ? -10.062 9.961 15.914 1 89.81 288 ALA A N 1
ATOM 2239 C CA . ALA A 1 288 ? -8.695 9.891 16.422 1 89.81 288 ALA A CA 1
ATOM 2240 C C . ALA A 1 288 ? -8.156 8.469 16.344 1 89.81 288 ALA A C 1
ATOM 2242 O O . ALA A 1 288 ? -6.992 8.258 16 1 89.81 288 ALA A O 1
ATOM 2243 N N . MET A 1 289 ? -9 7.555 16.656 1 92.81 289 MET A N 1
ATOM 2244 C CA . MET A 1 289 ? -8.594 6.152 16.578 1 92.81 289 MET A CA 1
ATOM 2245 C C . MET A 1 289 ? -8.234 5.758 15.156 1 92.81 289 MET A C 1
ATOM 2247 O O . MET A 1 289 ? -7.234 5.078 14.93 1 92.81 289 MET A O 1
ATOM 2251 N N . ARG A 1 290 ? -9.016 6.16 14.227 1 95.06 290 ARG A N 1
ATOM 2252 C CA . ARG A 1 290 ? -8.75 5.883 12.82 1 95.06 290 ARG A CA 1
ATOM 2253 C C . ARG A 1 290 ? -7.402 6.453 12.391 1 95.06 290 ARG A C 1
ATOM 2255 O O . ARG A 1 290 ? -6.625 5.781 11.711 1 95.06 290 ARG A O 1
ATOM 2262 N N . ALA A 1 291 ? -7.125 7.621 12.836 1 95.12 291 ALA A N 1
ATOM 2263 C CA . ALA A 1 291 ? -5.867 8.273 12.477 1 95.12 291 ALA A CA 1
ATOM 2264 C C . ALA A 1 291 ? -4.676 7.555 13.109 1 95.12 291 ALA A C 1
ATOM 2266 O O . ALA A 1 291 ? -3.678 7.285 12.438 1 95.12 291 ALA A O 1
ATOM 2267 N N . VAL A 1 292 ? -4.82 7.238 14.344 1 94 292 VAL A N 1
ATOM 2268 C CA . VAL A 1 292 ? -3.742 6.598 15.086 1 94 292 VAL A CA 1
ATOM 2269 C C . VAL A 1 292 ? -3.48 5.203 14.523 1 94 292 VAL A C 1
ATOM 2271 O O . VAL A 1 292 ? -2.328 4.812 14.32 1 94 292 VAL A O 1
ATOM 2274 N N . LEU A 1 293 ? -4.473 4.512 14.234 1 96.62 293 LEU A N 1
ATOM 2275 C CA . LEU A 1 293 ? -4.312 3.164 13.688 1 96.62 293 LEU A CA 1
ATOM 2276 C C . LEU A 1 293 ? -3.783 3.215 12.266 1 96.62 293 LEU A C 1
ATOM 2278 O O . LEU A 1 293 ? -3.031 2.33 11.844 1 96.62 293 LEU A O 1
ATOM 2282 N N . THR A 1 294 ? -4.172 4.191 11.531 1 97.94 294 THR A N 1
ATOM 2283 C CA . THR A 1 294 ? -3.625 4.371 10.195 1 97.94 294 THR A CA 1
ATOM 2284 C C . THR A 1 294 ? -2.111 4.559 10.25 1 97.94 294 THR A C 1
ATOM 2286 O O . THR A 1 294 ? -1.372 3.896 9.516 1 97.94 294 THR A O 1
ATOM 2289 N N . LEU A 1 295 ? -1.734 5.391 11.117 1 96.56 295 LEU A N 1
ATOM 2290 C CA . LEU A 1 295 ? -0.307 5.652 11.25 1 96.56 295 LEU A CA 1
ATOM 2291 C C . LEU A 1 295 ? 0.427 4.418 11.766 1 96.56 295 LEU A C 1
ATOM 2293 O O . LEU A 1 295 ? 1.506 4.082 11.273 1 96.56 295 LEU A O 1
ATOM 2297 N N . ALA A 1 296 ? -0.152 3.781 12.758 1 96.69 296 ALA A N 1
ATOM 2298 C CA . ALA A 1 296 ? 0.462 2.582 13.32 1 96.69 296 ALA A CA 1
ATOM 2299 C C . ALA A 1 296 ? 0.638 1.505 12.25 1 96.69 296 ALA A C 1
ATOM 2301 O O . ALA A 1 296 ? 1.709 0.905 12.133 1 96.69 296 ALA A O 1
ATOM 2302 N N . ALA A 1 297 ? -0.345 1.291 11.492 1 98 297 ALA A N 1
ATOM 2303 C CA . ALA A 1 297 ? -0.291 0.269 10.453 1 98 297 ALA A CA 1
ATOM 2304 C C . ALA A 1 297 ? 0.737 0.629 9.383 1 98 297 ALA A C 1
ATOM 2306 O O . ALA A 1 297 ? 1.502 -0.229 8.93 1 98 297 ALA A O 1
ATOM 2307 N N . ALA A 1 298 ? 0.724 1.855 8.977 1 98 298 ALA A N 1
ATOM 2308 C CA . ALA A 1 298 ? 1.666 2.305 7.953 1 98 298 ALA A CA 1
ATOM 2309 C C . ALA A 1 298 ? 3.107 2.141 8.43 1 98 298 ALA A C 1
ATOM 2311 O O . ALA A 1 298 ? 3.961 1.66 7.68 1 98 298 ALA A O 1
ATOM 2312 N N . ARG A 1 299 ? 3.338 2.488 9.656 1 96.88 299 ARG A N 1
ATOM 2313 C CA . ARG A 1 299 ? 4.688 2.408 10.203 1 96.88 299 ARG A CA 1
ATOM 2314 C C . ARG A 1 299 ? 5.105 0.959 10.422 1 96.88 299 ARG A C 1
ATOM 2316 O O . ARG A 1 299 ? 6.281 0.619 10.289 1 96.88 299 ARG A O 1
ATOM 2323 N N . PHE A 1 300 ? 4.176 0.162 10.781 1 97.94 300 PHE A N 1
ATOM 2324 C CA . PHE A 1 300 ? 4.445 -1.263 10.93 1 97.94 300 PHE A CA 1
ATOM 2325 C C . PHE A 1 300 ? 4.863 -1.873 9.594 1 97.94 300 PHE A C 1
ATOM 2327 O O . PHE A 1 300 ? 5.859 -2.594 9.523 1 97.94 300 PHE A O 1
ATOM 2334 N N . ILE A 1 301 ? 4.148 -1.574 8.555 1 98 301 ILE A N 1
ATOM 2335 C CA . ILE A 1 301 ? 4.457 -2.062 7.211 1 98 301 ILE A CA 1
ATOM 2336 C C . ILE A 1 301 ? 5.809 -1.513 6.758 1 98 301 ILE A C 1
ATOM 2338 O O . ILE A 1 301 ? 6.617 -2.238 6.18 1 98 301 ILE A O 1
ATOM 2342 N N . ARG A 1 302 ? 6.023 -0.265 7.023 1 97.06 302 ARG A N 1
ATOM 2343 C CA . ARG A 1 302 ? 7.297 0.381 6.723 1 97.06 302 ARG A CA 1
ATOM 2344 C C . ARG A 1 302 ? 8.453 -0.361 7.379 1 97.06 302 ARG A C 1
ATOM 2346 O O . ARG A 1 302 ? 9.469 -0.641 6.734 1 97.06 302 ARG A O 1
ATOM 2353 N N . THR A 1 303 ? 8.297 -0.681 8.602 1 96.5 303 THR A N 1
ATOM 2354 C CA . THR A 1 303 ? 9.359 -1.317 9.375 1 96.5 303 THR A CA 1
ATOM 2355 C C . THR A 1 303 ? 9.703 -2.689 8.797 1 96.5 303 THR A C 1
ATOM 2357 O O . THR A 1 303 ? 10.875 -3.014 8.602 1 96.5 303 THR A O 1
ATOM 2360 N N . ILE A 1 304 ? 8.727 -3.414 8.453 1 97.88 304 ILE A N 1
ATOM 2361 C CA . ILE A 1 304 ? 8.961 -4.727 7.855 1 97.88 304 ILE A CA 1
ATOM 2362 C C . ILE A 1 304 ? 9.648 -4.562 6.504 1 97.88 304 ILE A C 1
ATOM 2364 O O . ILE A 1 304 ? 10.594 -5.297 6.188 1 97.88 304 ILE A O 1
ATOM 2368 N N . SER A 1 305 ? 9.289 -3.609 5.766 1 97.81 305 SER A N 1
ATOM 2369 C CA . SER A 1 305 ? 9.797 -3.402 4.41 1 97.81 305 SER A CA 1
ATOM 2370 C C . SER A 1 305 ? 11.297 -3.127 4.414 1 97.81 305 SER A C 1
ATOM 2372 O O . SER A 1 305 ? 12.047 -3.75 3.66 1 97.81 305 SER A O 1
ATOM 2374 N N . PHE A 1 306 ? 11.742 -2.201 5.289 1 96.56 306 PHE A N 1
ATOM 2375 C CA . PHE A 1 306 ? 13.156 -1.872 5.23 1 96.56 306 PHE A CA 1
ATOM 2376 C C . PHE A 1 306 ? 13.984 -2.904 5.984 1 96.56 306 PHE A C 1
ATOM 2378 O O . PHE A 1 306 ? 15.211 -2.965 5.824 1 96.56 306 PHE A O 1
ATOM 2385 N N . LEU A 1 307 ? 13.328 -3.744 6.809 1 96.69 307 LEU A N 1
ATOM 2386 C CA . LEU A 1 307 ? 14.047 -4.801 7.512 1 96.69 307 LEU A CA 1
ATOM 2387 C C . LEU A 1 307 ? 14.391 -5.945 6.566 1 96.69 307 LEU A C 1
ATOM 2389 O O . LEU A 1 307 ? 15.461 -6.555 6.688 1 96.69 307 LEU A O 1
ATOM 2393 N N . ILE A 1 308 ? 13.508 -6.172 5.602 1 97.19 308 ILE A N 1
ATOM 2394 C CA . ILE A 1 308 ? 13.688 -7.387 4.816 1 97.19 308 ILE A CA 1
ATOM 2395 C C . ILE A 1 308 ? 14.516 -7.086 3.572 1 97.19 308 ILE A C 1
ATOM 2397 O O . ILE A 1 308 ? 15.219 -7.957 3.059 1 97.19 308 ILE A O 1
ATOM 2401 N N . THR A 1 309 ? 14.43 -5.914 3.053 1 97.75 309 THR A N 1
ATOM 2402 C CA . THR A 1 309 ? 15.273 -5.465 1.951 1 97.75 309 THR A CA 1
ATOM 2403 C C . THR A 1 309 ? 15.875 -4.098 2.256 1 97.75 309 THR A C 1
ATOM 2405 O O . THR A 1 309 ? 15.156 -3.141 2.531 1 97.75 309 THR A O 1
ATOM 2408 N N . VAL A 1 310 ? 17.172 -4.012 2.131 1 96.94 310 VAL A N 1
ATOM 2409 C CA . VAL A 1 310 ? 17.875 -2.803 2.541 1 96.94 310 VAL A CA 1
ATOM 2410 C C . VAL A 1 310 ? 18.25 -1.981 1.311 1 96.94 310 VAL A C 1
ATOM 2412 O O . VAL A 1 310 ? 18.922 -2.484 0.4 1 96.94 310 VAL A O 1
ATOM 2415 N N . LEU A 1 311 ? 17.828 -0.756 1.268 1 96.44 311 LEU A N 1
ATOM 2416 C CA . LEU A 1 311 ? 18.234 0.176 0.221 1 96.44 311 LEU A CA 1
ATOM 2417 C C . LEU A 1 311 ? 19.391 1.046 0.687 1 96.44 311 LEU A C 1
ATOM 2419 O O . LEU A 1 311 ? 19.422 1.485 1.839 1 96.44 311 LEU A O 1
ATOM 2423 N N . PRO A 1 312 ? 20.344 1.249 -0.208 1 95.75 312 PRO A N 1
ATOM 2424 C CA . PRO A 1 312 ? 21.406 2.176 0.165 1 95.75 312 PRO A CA 1
ATOM 2425 C C . PRO A 1 312 ? 20.922 3.611 0.327 1 95.75 312 PRO A C 1
ATOM 2427 O O . PRO A 1 312 ? 19.953 4.016 -0.327 1 95.75 312 PRO A O 1
ATOM 2430 N N . SER A 1 313 ? 21.609 4.297 1.183 1 93.88 313 SER A N 1
ATOM 2431 C CA . SER A 1 313 ? 21.25 5.688 1.42 1 93.88 313 SER A CA 1
ATOM 2432 C C . SER A 1 313 ? 21.594 6.562 0.216 1 93.88 313 SER A C 1
ATOM 2434 O O . SER A 1 313 ? 22.531 6.266 -0.526 1 93.88 313 SER A O 1
ATOM 2436 N N . GLN A 1 314 ? 20.844 7.609 0.049 1 92.31 314 GLN A N 1
ATOM 2437 C CA . GLN A 1 314 ? 21.141 8.578 -0.999 1 92.31 314 GLN A CA 1
ATOM 2438 C C . GLN A 1 314 ? 22.406 9.367 -0.669 1 92.31 314 GLN A C 1
ATOM 2440 O O . GLN A 1 314 ? 23.062 9.898 -1.566 1 92.31 314 GLN A O 1
ATOM 2445 N N . SER A 1 315 ? 22.609 9.43 0.602 1 90.44 315 SER A N 1
ATOM 2446 C CA . SER A 1 315 ? 23.859 10 1.088 1 90.44 315 SER A CA 1
ATOM 2447 C C . SER A 1 315 ? 24.812 8.914 1.559 1 90.44 315 SER A C 1
ATOM 2449 O O . SER A 1 315 ? 24.703 8.422 2.682 1 90.44 315 SER A O 1
ATOM 2451 N N . PRO A 1 316 ? 25.797 8.656 0.802 1 90.62 316 PRO A N 1
ATOM 2452 C CA . PRO A 1 316 ? 26.672 7.512 1.104 1 90.62 316 PRO A CA 1
ATOM 2453 C C . PRO A 1 316 ? 27.312 7.613 2.48 1 90.62 316 PRO A C 1
ATOM 2455 O O . PRO A 1 316 ? 27.625 6.59 3.102 1 90.62 316 PRO A O 1
ATOM 2458 N N . ARG A 1 317 ? 27.5 8.828 3.039 1 91 317 ARG A N 1
ATOM 2459 C CA . ARG A 1 317 ? 28.172 8.984 4.32 1 91 317 ARG A CA 1
ATOM 2460 C C . ARG A 1 317 ? 27.172 9.141 5.457 1 91 317 ARG A C 1
ATOM 2462 O O . ARG A 1 317 ? 27.531 9.562 6.559 1 91 317 ARG A O 1
ATOM 2469 N N . CYS A 1 318 ? 26.016 8.773 5.199 1 91.12 318 CYS A N 1
ATOM 2470 C CA . CYS A 1 318 ? 24.922 8.938 6.152 1 91.12 318 CYS A CA 1
ATOM 2471 C C . CYS A 1 318 ? 25.219 8.219 7.461 1 91.12 318 CYS A C 1
ATOM 2473 O O . CYS A 1 318 ? 25 8.766 8.539 1 91.12 318 CYS A O 1
ATOM 2475 N N . TYR A 1 319 ? 25.781 7.039 7.402 1 91.75 319 TYR A N 1
ATOM 2476 C CA . TYR A 1 319 ? 26.031 6.23 8.586 1 91.75 319 TYR A CA 1
ATOM 2477 C C . TYR A 1 319 ? 26.953 6.965 9.57 1 91.75 319 TYR A C 1
ATOM 2479 O O . TYR A 1 319 ? 26.688 6.977 10.773 1 91.75 319 TYR A O 1
ATOM 2487 N N . PHE A 1 320 ? 27.938 7.605 9.094 1 90.56 320 PHE A N 1
ATOM 2488 C CA . PHE A 1 320 ? 28.953 8.242 9.914 1 90.56 320 PHE A CA 1
ATOM 2489 C C . PHE A 1 320 ? 28.406 9.477 10.609 1 90.56 320 PHE A C 1
ATOM 2491 O O . PHE A 1 320 ? 28.922 9.906 11.641 1 90.56 320 PHE A O 1
ATOM 2498 N N . GLY A 1 321 ? 27.375 10.016 10.086 1 86.06 321 GLY A N 1
ATOM 2499 C CA . GLY A 1 321 ? 26.766 11.203 10.672 1 86.06 321 GLY A CA 1
ATOM 2500 C C . GLY A 1 321 ? 25.688 10.875 11.688 1 86.06 321 GLY A C 1
ATOM 2501 O O . GLY A 1 321 ? 25.344 11.719 12.516 1 86.06 321 GLY A O 1
ATOM 2502 N N . HIS A 1 322 ? 25.281 9.625 11.68 1 86.19 322 HIS A N 1
ATOM 2503 C CA . HIS A 1 322 ? 24.078 9.336 12.461 1 86.19 322 HIS A CA 1
ATOM 2504 C C . HIS A 1 322 ? 24.375 8.328 13.57 1 86.19 322 HIS A C 1
ATOM 2506 O O . HIS A 1 322 ? 23.719 8.32 14.602 1 86.19 322 HIS A O 1
ATOM 2512 N N . PHE A 1 323 ? 25.344 7.469 13.219 1 88.38 323 PHE A N 1
ATOM 2513 C CA . PHE A 1 323 ? 25.531 6.352 14.141 1 88.38 323 PHE A CA 1
ATOM 2514 C C . PHE A 1 323 ? 27 6.238 14.547 1 88.38 323 PHE A C 1
ATOM 2516 O O . PHE A 1 323 ? 27.875 6.805 13.891 1 88.38 323 PHE A O 1
ATOM 2523 N N . SER A 1 324 ? 27.172 5.496 15.641 1 86.56 324 SER A N 1
ATOM 2524 C CA . SER A 1 324 ? 28.516 5.238 16.109 1 86.56 324 SER A CA 1
ATOM 2525 C C . SER A 1 324 ? 29.266 4.293 15.172 1 86.56 324 SER A C 1
ATOM 2527 O O . SER A 1 324 ? 28.688 3.336 14.656 1 86.56 324 SER A O 1
ATOM 2529 N N . TYR A 1 325 ? 30.438 4.664 14.922 1 88.12 325 TYR A N 1
ATOM 2530 C CA . TYR A 1 325 ? 31.297 3.816 14.094 1 88.12 325 TYR A CA 1
ATOM 2531 C C . TYR A 1 325 ? 32.562 3.42 14.852 1 88.12 325 TYR A C 1
ATOM 2533 O O . TYR A 1 325 ? 33.219 4.27 15.43 1 88.12 325 TYR A O 1
ATOM 2541 N N . PRO A 1 326 ? 33.062 2.232 14.852 1 88.81 326 PRO A N 1
ATOM 2542 C CA . PRO A 1 326 ? 32.344 1.058 14.375 1 88.81 326 PRO A CA 1
ATOM 2543 C C . PRO A 1 326 ? 31.141 0.7 15.266 1 88.81 326 PRO A C 1
ATOM 2545 O O . PRO A 1 326 ? 31.047 1.178 16.391 1 88.81 326 PRO A O 1
ATOM 2548 N N . PRO A 1 327 ? 30.203 -0.087 14.594 1 91.56 327 PRO A N 1
ATOM 2549 C CA . PRO A 1 327 ? 29.109 -0.519 15.453 1 91.56 327 PRO A CA 1
ATOM 2550 C C . PRO A 1 327 ? 29.578 -1.248 16.703 1 91.56 327 PRO A C 1
ATOM 2552 O O . PRO A 1 327 ? 30.531 -2.02 16.656 1 91.56 327 PRO A O 1
ATOM 2555 N N . PRO A 1 328 ? 28.875 -0.952 17.766 1 90.75 328 PRO A N 1
ATOM 2556 C CA . PRO A 1 328 ? 29.297 -1.592 19.016 1 90.75 328 PRO A CA 1
ATOM 2557 C C . PRO A 1 328 ? 29.219 -3.115 18.953 1 90.75 328 PRO A C 1
ATOM 2559 O O . PRO A 1 328 ? 28.375 -3.662 18.234 1 90.75 328 PRO A O 1
ATOM 2562 N N . THR A 1 329 ? 30.062 -3.727 19.719 1 89.94 329 THR A N 1
ATOM 2563 C CA . THR A 1 329 ? 30.109 -5.184 19.734 1 89.94 329 THR A CA 1
ATOM 2564 C C . THR A 1 329 ? 29.375 -5.742 20.938 1 89.94 329 THR A C 1
ATOM 2566 O O . THR A 1 329 ? 28.906 -6.883 20.922 1 89.94 329 THR A O 1
ATOM 2569 N N . GLU A 1 330 ? 29.312 -4.855 21.938 1 92.25 330 GLU A N 1
ATOM 2570 C CA . GLU A 1 330 ? 28.625 -5.297 23.141 1 92.25 330 GLU A CA 1
ATOM 2571 C C . GLU A 1 330 ? 27.109 -5.129 23.016 1 92.25 330 GLU A C 1
ATOM 2573 O O . GLU A 1 330 ? 26.641 -4.113 22.5 1 92.25 330 GLU A O 1
ATOM 2578 N N . TRP A 1 331 ? 26.453 -6.129 23.5 1 90.75 331 TRP A N 1
ATOM 2579 C CA . TRP A 1 331 ? 25 -6.164 23.359 1 90.75 331 TRP A CA 1
ATOM 2580 C C . TRP A 1 331 ? 24.344 -4.992 24.094 1 90.75 331 TRP A C 1
ATOM 2582 O O . TRP A 1 331 ? 23.359 -4.434 23.641 1 90.75 331 TRP A O 1
ATOM 2592 N N . SER A 1 332 ? 24.844 -4.629 25.234 1 90.81 332 SER A N 1
ATOM 2593 C CA . SER A 1 332 ? 24.25 -3.533 26 1 90.81 332 SER A CA 1
ATOM 2594 C C . SER A 1 332 ? 24.375 -2.209 25.266 1 90.81 332 SER A C 1
ATOM 2596 O O . SER A 1 332 ? 23.422 -1.428 25.203 1 90.81 332 SER A O 1
ATOM 2598 N N . GLU A 1 333 ? 25.531 -2.006 24.703 1 90.62 333 GLU A N 1
ATOM 2599 C CA . GLU A 1 333 ? 25.75 -0.785 23.938 1 90.62 333 GLU A CA 1
ATOM 2600 C C . GLU A 1 333 ? 24.906 -0.771 22.656 1 90.62 333 GLU A C 1
ATOM 2602 O O . GLU A 1 333 ? 24.469 0.289 22.219 1 90.62 333 GLU A O 1
ATOM 2607 N N . TRP A 1 334 ? 24.766 -1.95 22.172 1 89.19 334 TRP A N 1
ATOM 2608 C CA . TRP A 1 334 ? 23.953 -2.109 20.969 1 89.19 334 TRP A CA 1
ATOM 2609 C C . TRP A 1 334 ? 22.516 -1.688 21.219 1 89.19 334 TRP A C 1
ATOM 2611 O O . TRP A 1 334 ? 21.906 -0.977 20.406 1 89.19 334 TRP A O 1
ATOM 2621 N N . ILE A 1 335 ? 21.984 -2.053 22.344 1 87.31 335 ILE A N 1
ATOM 2622 C CA . ILE A 1 335 ? 20.625 -1.727 22.719 1 87.31 335 ILE A CA 1
ATOM 2623 C C . ILE A 1 335 ? 20.516 -0.239 23.047 1 87.31 335 ILE A C 1
ATOM 2625 O O . ILE A 1 335 ? 19.547 0.421 22.656 1 87.31 335 ILE A O 1
ATOM 2629 N N . LEU A 1 336 ? 21.5 0.3 23.734 1 83.25 336 LEU A N 1
ATOM 2630 C CA . LEU A 1 336 ? 21.484 1.709 24.109 1 83.25 336 LEU A CA 1
ATOM 2631 C C . LEU A 1 336 ? 21.5 2.604 22.875 1 83.25 336 LEU A C 1
ATOM 2633 O O . LEU A 1 336 ? 20.844 3.641 22.844 1 83.25 336 LEU A O 1
ATOM 2637 N N . GLU A 1 337 ? 22.25 2.219 21.906 1 83.75 337 GLU A N 1
ATOM 2638 C CA . GLU A 1 337 ? 22.297 2.977 20.672 1 83.75 337 GLU A CA 1
ATOM 2639 C C . GLU A 1 337 ? 20.953 2.957 19.953 1 83.75 337 GLU A C 1
ATOM 2641 O O . GLU A 1 337 ? 20.531 3.971 19.391 1 83.75 337 GLU A O 1
ATOM 2646 N N . GLY A 1 338 ? 20.406 1.832 20.016 1 82.81 338 GLY A N 1
ATOM 2647 C CA . GLY A 1 338 ? 19.125 1.672 19.344 1 82.81 338 GLY A CA 1
ATOM 2648 C C . GLY A 1 338 ? 18 2.426 20.016 1 82.81 338 GLY A C 1
ATOM 2649 O O . GLY A 1 338 ? 16.969 2.705 19.406 1 82.81 338 GLY A O 1
ATOM 2650 N N . MET A 1 339 ? 18.172 2.787 21.172 1 79.5 339 MET A N 1
ATOM 2651 C CA . MET A 1 339 ? 17.125 3.461 21.938 1 79.5 339 MET A CA 1
ATOM 2652 C C . MET A 1 339 ? 17.219 4.977 21.766 1 79.5 339 MET A C 1
ATOM 2654 O O . MET A 1 339 ? 16.281 5.699 22.109 1 79.5 339 MET A O 1
ATOM 2658 N N . LYS A 1 340 ? 18.266 5.41 21.172 1 76.62 340 LYS A N 1
ATOM 2659 C CA . LYS A 1 340 ? 18.359 6.836 20.875 1 76.62 340 LYS A CA 1
ATOM 2660 C C . LYS A 1 340 ? 17.328 7.242 19.812 1 76.62 340 LYS A C 1
ATOM 2662 O O . LYS A 1 340 ? 17.125 6.52 18.844 1 76.62 340 LYS A O 1
ATOM 2667 N N . PRO A 1 341 ? 16.688 8.305 20.094 1 72.25 341 PRO A N 1
ATOM 2668 C CA . PRO A 1 341 ? 15.711 8.75 19.094 1 72.25 341 PRO A CA 1
ATOM 2669 C C . PRO A 1 341 ? 16.344 9.07 17.75 1 72.25 341 PRO A C 1
ATOM 2671 O O . PRO A 1 341 ? 17.344 9.797 17.688 1 72.25 341 PRO A O 1
ATOM 2674 N N . GLN A 1 342 ? 15.734 8.469 16.75 1 69.25 342 GLN A N 1
ATOM 2675 C CA . GLN A 1 342 ? 16.172 8.734 15.391 1 69.25 342 GLN A CA 1
ATOM 2676 C C . GLN A 1 342 ? 15.305 9.789 14.719 1 69.25 342 GLN A C 1
ATOM 2678 O O . GLN A 1 342 ? 14.68 9.523 13.688 1 69.25 342 GLN A O 1
ATOM 2683 N N . VAL A 1 343 ? 15.336 10.969 15.25 1 61 343 VAL A N 1
ATOM 2684 C CA . VAL A 1 343 ? 14.438 12.039 14.828 1 61 343 VAL A CA 1
ATOM 2685 C C . VAL A 1 343 ? 14.805 12.5 13.414 1 61 343 VAL A C 1
ATOM 2687 O O . VAL A 1 343 ? 13.945 12.938 12.656 1 61 343 VAL A O 1
ATOM 2690 N N . ASN A 1 344 ? 16.031 12.383 13.133 1 61.66 344 ASN A N 1
ATOM 2691 C CA . ASN A 1 344 ? 16.422 12.859 11.812 1 61.66 344 ASN A CA 1
ATOM 2692 C C . ASN A 1 344 ? 16.484 11.719 10.797 1 61.66 344 ASN A C 1
ATOM 2694 O O . ASN A 1 344 ? 17.094 11.852 9.734 1 61.66 344 ASN A O 1
ATOM 2698 N N . GLY A 1 345 ? 15.875 10.773 11.156 1 66.81 345 GLY A N 1
ATOM 2699 C CA . GLY A 1 345 ? 15.773 9.695 10.188 1 66.81 345 GLY A CA 1
ATOM 2700 C C . GLY A 1 345 ? 16.953 8.742 10.234 1 66.81 345 GLY A C 1
ATOM 2701 O O . GLY A 1 345 ? 17.906 8.969 10.977 1 66.81 345 GLY A O 1
ATOM 2702 N N . GLY A 1 346 ? 16.734 7.648 9.57 1 81.25 346 GLY A N 1
ATOM 2703 C CA . GLY A 1 346 ? 17.797 6.664 9.414 1 81.25 346 GLY A CA 1
ATOM 2704 C C . GLY A 1 346 ? 18.453 6.719 8.047 1 81.25 346 GLY A C 1
ATOM 2705 O O . GLY A 1 346 ? 18.391 7.738 7.359 1 81.25 346 GLY A O 1
ATOM 2706 N N . CYS A 1 347 ? 19.281 5.836 7.82 1 88.88 347 CYS A N 1
ATOM 2707 C CA . CYS A 1 347 ? 20.062 5.859 6.586 1 88.88 347 CYS A CA 1
ATOM 2708 C C . CYS A 1 347 ? 19.516 4.844 5.586 1 88.88 347 CYS A C 1
ATOM 2710 O O . CYS A 1 347 ? 19.656 5.027 4.375 1 88.88 347 CYS A O 1
ATOM 2712 N N . ASN A 1 348 ? 18.844 3.795 6.109 1 92.62 348 ASN A N 1
ATOM 2713 C CA . ASN A 1 348 ? 18.5 2.697 5.207 1 92.62 348 ASN A CA 1
ATOM 2714 C C . ASN A 1 348 ? 17.016 2.348 5.293 1 92.62 348 ASN A C 1
ATOM 2716 O O . ASN A 1 348 ? 16.609 1.246 4.918 1 92.62 348 ASN A O 1
ATOM 2720 N N . ASP A 1 349 ? 16.234 3.211 5.828 1 89.12 349 ASP A N 1
ATOM 2721 C CA . ASP A 1 349 ? 14.789 3.039 5.93 1 89.12 349 ASP A CA 1
ATOM 2722 C C . ASP A 1 349 ? 14.062 3.789 4.816 1 89.12 349 ASP A C 1
ATOM 2724 O O . ASP A 1 349 ? 13.164 4.59 5.082 1 89.12 349 ASP A O 1
ATOM 2728 N N . LEU A 1 350 ? 14.336 3.4 3.529 1 91.88 350 LEU A N 1
ATOM 2729 C CA . LEU A 1 350 ? 14.023 4.285 2.414 1 91.88 350 LEU A CA 1
ATOM 2730 C C . LEU A 1 350 ? 13.031 3.631 1.458 1 91.88 350 LEU A C 1
ATOM 2732 O O . LEU A 1 350 ? 13.039 3.914 0.258 1 91.88 350 LEU A O 1
ATOM 2736 N N . ILE A 1 351 ? 12.211 2.748 1.965 1 94.81 351 ILE A N 1
ATOM 2737 C CA . ILE A 1 351 ? 11.211 2.135 1.104 1 94.81 351 ILE A CA 1
ATOM 2738 C C . ILE A 1 351 ? 9.891 2.889 1.235 1 94.81 351 ILE A C 1
ATOM 2740 O O . ILE A 1 351 ? 9.25 3.219 0.232 1 94.81 351 ILE A O 1
ATOM 2744 N N . ILE A 1 352 ? 9.523 3.068 2.422 1 96.44 352 ILE A N 1
ATOM 2745 C CA . ILE A 1 352 ? 8.375 3.891 2.787 1 96.44 352 ILE A CA 1
ATOM 2746 C C . ILE A 1 352 ? 8.805 4.973 3.775 1 96.44 352 ILE A C 1
ATOM 2748 O O . ILE A 1 352 ? 9.312 4.664 4.855 1 96.44 352 ILE A O 1
ATOM 2752 N N . SER A 1 353 ? 8.578 6.184 3.424 1 94.75 353 SER A N 1
ATOM 2753 C CA . SER A 1 353 ? 9.031 7.309 4.234 1 94.75 353 SER A CA 1
ATOM 2754 C C . SER A 1 353 ? 8.156 7.484 5.473 1 94.75 353 SER A C 1
ATOM 2756 O O . SER A 1 353 ? 6.926 7.504 5.375 1 94.75 353 SER A O 1
ATOM 2758 N N . GLY A 1 354 ? 8.812 7.625 6.574 1 91.69 354 GLY A N 1
ATOM 2759 C CA . GLY A 1 354 ? 8.078 7.98 7.781 1 91.69 354 GLY A CA 1
ATOM 2760 C C . GLY A 1 354 ? 7.434 9.352 7.707 1 91.69 354 GLY A C 1
ATOM 2761 O O . GLY A 1 354 ? 6.309 9.539 8.172 1 91.69 354 GLY A O 1
ATOM 2762 N N . HIS A 1 355 ? 8.156 10.273 7.152 1 90.25 355 HIS A N 1
ATOM 2763 C CA . HIS A 1 355 ? 7.637 11.617 6.934 1 90.25 355 HIS A CA 1
ATOM 2764 C C . HIS A 1 355 ? 6.371 11.586 6.082 1 90.25 355 HIS A C 1
ATOM 2766 O O . HIS A 1 355 ? 5.383 12.25 6.406 1 90.25 355 HIS A O 1
ATOM 2772 N N . ALA A 1 356 ? 6.406 10.805 5.074 1 94.88 356 ALA A N 1
ATOM 2773 C CA . ALA A 1 356 ? 5.258 10.703 4.18 1 94.88 356 ALA A CA 1
ATOM 2774 C C . ALA A 1 356 ? 4.066 10.062 4.887 1 94.88 356 ALA A C 1
ATOM 2776 O O . ALA A 1 356 ? 2.916 10.438 4.641 1 94.88 356 ALA A O 1
ATOM 2777 N N . THR A 1 357 ? 4.32 9.086 5.723 1 95.69 357 THR A N 1
ATOM 2778 C CA . THR A 1 357 ? 3.219 8.43 6.414 1 95.69 357 THR A CA 1
ATOM 2779 C C . THR A 1 357 ? 2.52 9.398 7.363 1 95.69 357 THR A C 1
ATOM 2781 O O . THR A 1 357 ? 1.292 9.391 7.477 1 95.69 357 THR A O 1
ATOM 2784 N N . VAL A 1 358 ? 3.262 10.258 8.016 1 92.69 358 VAL A N 1
ATOM 2785 C CA . VAL A 1 358 ? 2.684 11.211 8.961 1 92.69 358 VAL A CA 1
ATOM 2786 C C . VAL A 1 358 ? 1.916 12.289 8.203 1 92.69 358 VAL A C 1
ATOM 2788 O O . VAL A 1 358 ? 0.752 12.562 8.508 1 92.69 358 VAL A O 1
ATOM 2791 N N . THR A 1 359 ? 2.541 12.859 7.219 1 95.25 359 THR A N 1
ATOM 2792 C CA . THR A 1 359 ? 1.918 13.961 6.488 1 95.25 359 THR A CA 1
ATOM 2793 C C . THR A 1 359 ? 0.685 13.477 5.73 1 95.25 359 THR A C 1
ATOM 2795 O O . THR A 1 359 ? -0.338 14.164 5.695 1 95.25 359 THR A O 1
ATOM 2798 N N . SER A 1 360 ? 0.768 12.305 5.18 1 97.75 360 SER A N 1
ATOM 2799 C CA . SER A 1 360 ? -0.381 11.773 4.457 1 97.75 360 SER A CA 1
ATOM 2800 C C . SER A 1 360 ? -1.525 11.43 5.406 1 97.75 360 SER A C 1
ATOM 2802 O O . SER A 1 360 ? -2.697 11.609 5.062 1 97.75 360 SER A O 1
ATOM 2804 N N . THR A 1 361 ? -1.221 10.891 6.535 1 96.88 361 THR A N 1
ATOM 2805 C CA . THR A 1 361 ? -2.264 10.602 7.512 1 96.88 361 THR A CA 1
ATOM 2806 C C . THR A 1 361 ? -2.988 11.883 7.926 1 96.88 361 THR A C 1
ATOM 2808 O O . THR A 1 361 ? -4.219 11.914 7.965 1 96.88 361 THR A O 1
ATOM 2811 N N . LEU A 1 362 ? -2.189 12.891 8.203 1 95.94 362 LEU A N 1
ATOM 2812 C CA . LEU A 1 362 ? -2.781 14.172 8.586 1 95.94 362 LEU A CA 1
ATOM 2813 C C . LEU A 1 362 ? -3.604 14.742 7.434 1 95.94 362 LEU A C 1
ATOM 2815 O O . LEU A 1 362 ? -4.688 15.289 7.656 1 95.94 362 LEU A O 1
ATOM 2819 N N . ALA A 1 363 ? -3.08 14.625 6.266 1 97.75 363 ALA A N 1
ATOM 2820 C CA . ALA A 1 363 ? -3.809 15.109 5.098 1 97.75 363 ALA A CA 1
ATOM 2821 C C . ALA A 1 363 ? -5.137 14.375 4.938 1 97.75 363 ALA A C 1
ATOM 2823 O O . ALA A 1 363 ? -6.168 15 4.676 1 97.75 363 ALA A O 1
ATOM 2824 N N . CYS A 1 364 ? -5.113 13.07 5.094 1 97.75 364 CYS A N 1
ATOM 2825 C CA . CYS A 1 364 ? -6.336 12.281 4.992 1 97.75 364 CYS A CA 1
ATOM 2826 C C . CYS A 1 364 ? -7.363 12.727 6.027 1 97.75 364 CYS A C 1
ATOM 2828 O O . CYS A 1 364 ? -8.547 12.844 5.723 1 97.75 364 CYS A O 1
ATOM 2830 N N . LEU A 1 365 ? -6.926 12.969 7.191 1 96.38 365 LEU A N 1
ATOM 2831 C CA . LEU A 1 365 ? -7.82 13.383 8.266 1 96.38 365 LEU A CA 1
ATOM 2832 C C . LEU A 1 365 ? -8.445 14.742 7.953 1 96.38 365 LEU A C 1
ATOM 2834 O O . LEU A 1 365 ? -9.664 14.891 8 1 96.38 365 LEU A O 1
ATOM 2838 N N . VAL A 1 366 ? -7.637 15.68 7.52 1 96.31 366 VAL A N 1
ATOM 2839 C CA . VAL A 1 366 ? -8.094 17.047 7.289 1 96.31 366 VAL A CA 1
ATOM 2840 C C . VAL A 1 366 ? -9.055 17.078 6.105 1 96.31 366 VAL A C 1
ATOM 2842 O O . VAL A 1 366 ? -10.117 17.703 6.18 1 96.31 366 VAL A O 1
ATOM 2845 N N . VAL A 1 367 ? -8.758 16.391 5.07 1 96.88 367 VAL A N 1
ATOM 2846 C CA . VAL A 1 367 ? -9.609 16.406 3.883 1 96.88 367 VAL A CA 1
ATOM 2847 C C . VAL A 1 367 ? -10.93 15.703 4.184 1 96.88 367 VAL A C 1
ATOM 2849 O O . VAL A 1 367 ? -11.977 16.078 3.654 1 96.88 367 VAL A O 1
ATOM 2852 N N . SER A 1 368 ? -10.859 14.703 5.051 1 94.25 368 SER A N 1
ATOM 2853 C CA . SER A 1 368 ? -12.086 13.984 5.387 1 94.25 368 SER A CA 1
ATOM 2854 C C . SER A 1 368 ? -13.047 14.875 6.168 1 94.25 368 SER A C 1
ATOM 2856 O O . SER A 1 368 ? -14.266 14.68 6.105 1 94.25 368 SER A O 1
ATOM 2858 N N . ILE A 1 369 ? -12.594 15.828 6.848 1 92.75 369 ILE A N 1
ATOM 2859 C CA . ILE A 1 369 ? -13.422 16.719 7.648 1 92.75 369 ILE A CA 1
ATOM 2860 C C . ILE A 1 369 ? -14.008 17.812 6.762 1 92.75 369 ILE A C 1
ATOM 2862 O O . ILE A 1 369 ? -15.203 18.125 6.852 1 92.75 369 ILE A O 1
ATOM 2866 N N . VAL A 1 370 ? -13.227 18.375 5.945 1 93.62 370 VAL A N 1
ATOM 2867 C CA . VAL A 1 370 ? -13.695 19.453 5.078 1 93.62 370 VAL A CA 1
ATOM 2868 C C . VAL A 1 370 ? -14.578 18.875 3.973 1 93.62 370 VAL A C 1
ATOM 2870 O O . VAL A 1 370 ? -15.625 19.438 3.65 1 93.62 370 VAL A O 1
ATOM 2873 N N . ASP A 1 371 ? -14.227 17.812 3.387 1 91.44 371 ASP A N 1
ATOM 2874 C CA . ASP A 1 371 ? -14.961 17.016 2.406 1 91.44 371 ASP A CA 1
ATOM 2875 C C . ASP A 1 371 ? -15.375 17.875 1.211 1 91.44 371 ASP A C 1
ATOM 2877 O O . ASP A 1 371 ? -16.547 17.906 0.852 1 91.44 371 ASP A O 1
ATOM 2881 N N . LYS A 1 372 ? -14.508 18.672 0.693 1 93.5 372 LYS A N 1
ATOM 2882 C CA . LYS A 1 372 ? -14.664 19.438 -0.538 1 93.5 372 LYS A CA 1
ATOM 2883 C C . LYS A 1 372 ? -13.578 19.094 -1.551 1 93.5 372 LYS A C 1
ATOM 2885 O O . LYS A 1 372 ? -12.391 19.125 -1.229 1 93.5 372 LYS A O 1
ATOM 2890 N N . PRO A 1 373 ? -13.945 18.766 -2.727 1 94.81 373 PRO A N 1
ATOM 2891 C CA . PRO A 1 373 ? -12.977 18.297 -3.715 1 94.81 373 PRO A CA 1
ATOM 2892 C C . PRO A 1 373 ? -11.883 19.312 -4.02 1 94.81 373 PRO A C 1
ATOM 2894 O O . PRO A 1 373 ? -10.727 18.953 -4.219 1 94.81 373 PRO A O 1
ATOM 2897 N N . LEU A 1 374 ? -12.242 20.531 -4.109 1 94.44 374 LEU A N 1
ATOM 2898 C CA . LEU A 1 374 ? -11.258 21.547 -4.434 1 94.44 374 LEU A CA 1
ATOM 2899 C C . LEU A 1 374 ? -10.227 21.688 -3.32 1 94.44 374 LEU A C 1
ATOM 2901 O O . LEU A 1 374 ? -9.031 21.875 -3.588 1 94.44 374 LEU A O 1
ATOM 2905 N N . PHE A 1 375 ? -10.711 21.672 -2.123 1 95.94 375 PHE A N 1
ATOM 2906 C CA . PHE A 1 375 ? -9.773 21.734 -1.01 1 95.94 375 PHE A CA 1
ATOM 2907 C C . PHE A 1 375 ? -8.922 20.469 -0.952 1 95.94 375 PHE A C 1
ATOM 2909 O O . PHE A 1 375 ? -7.73 20.531 -0.648 1 95.94 375 PHE A O 1
ATOM 2916 N N . THR A 1 376 ? -9.539 19.359 -1.2 1 97.38 376 THR A N 1
ATOM 2917 C CA . THR A 1 376 ? -8.805 18.094 -1.259 1 97.38 376 THR A CA 1
ATOM 2918 C C . THR A 1 376 ? -7.672 18.172 -2.281 1 97.38 376 THR A C 1
ATOM 2920 O O . THR A 1 376 ? -6.539 17.781 -1.996 1 97.38 376 THR A O 1
ATOM 2923 N N . THR A 1 377 ? -8.016 18.656 -3.402 1 97.12 377 THR A N 1
ATOM 2924 C CA . THR A 1 377 ? -7.012 18.812 -4.445 1 97.12 377 THR A CA 1
ATOM 2925 C C . THR A 1 377 ? -5.906 19.766 -3.984 1 97.12 377 THR A C 1
ATOM 2927 O O . THR A 1 377 ? -4.723 19.469 -4.16 1 97.12 377 THR A O 1
ATOM 2930 N N . ALA A 1 378 ? -6.25 20.812 -3.381 1 96.25 378 ALA A N 1
ATOM 2931 C CA . ALA A 1 378 ? -5.285 21.812 -2.91 1 96.25 378 ALA A CA 1
ATOM 2932 C C . ALA A 1 378 ? -4.332 21.203 -1.882 1 96.25 378 ALA A C 1
ATOM 2934 O O . ALA A 1 378 ? -3.115 21.359 -1.984 1 96.25 378 ALA A O 1
ATOM 2935 N N . LEU A 1 379 ? -4.902 20.578 -0.96 1 97.38 379 LEU A N 1
ATOM 2936 C CA . LEU A 1 379 ? -4.086 20.047 0.125 1 97.38 379 LEU A CA 1
ATOM 2937 C C . LEU A 1 379 ? -3.109 19 -0.396 1 97.38 379 LEU A C 1
ATOM 2939 O O . LEU A 1 379 ? -1.947 18.969 0.014 1 97.38 379 LEU A O 1
ATOM 2943 N N . TRP A 1 380 ? -3.545 18.156 -1.281 1 97.44 380 TRP A N 1
ATOM 2944 C CA . TRP A 1 380 ? -2.664 17.125 -1.827 1 97.44 380 TRP A CA 1
ATOM 2945 C C . TRP A 1 380 ? -1.623 17.75 -2.756 1 97.44 380 TRP A C 1
ATOM 2947 O O . TRP A 1 380 ? -0.525 17.203 -2.91 1 97.44 380 TRP A O 1
ATOM 2957 N N . MET A 1 381 ? -1.936 18.844 -3.322 1 95.88 381 MET A N 1
ATOM 2958 C CA . MET A 1 381 ? -0.918 19.562 -4.074 1 95.88 381 MET A CA 1
ATOM 2959 C C . MET A 1 381 ? 0.177 20.078 -3.148 1 95.88 381 MET A C 1
ATOM 2961 O O . MET A 1 381 ? 1.359 20.031 -3.492 1 95.88 381 MET A O 1
ATOM 2965 N N . PHE A 1 382 ? -0.232 20.562 -2 1 95.62 382 PHE A N 1
ATOM 2966 C CA . PHE A 1 382 ? 0.757 21 -1.019 1 95.62 382 PHE A CA 1
ATOM 2967 C C . PHE A 1 382 ? 1.643 19.828 -0.596 1 95.62 382 PHE A C 1
ATOM 2969 O O . PHE A 1 382 ? 2.867 19.953 -0.554 1 95.62 382 PHE A O 1
ATOM 2976 N N . VAL A 1 383 ? 1.043 18.703 -0.34 1 96.06 383 VAL A N 1
ATOM 2977 C CA . VAL A 1 383 ? 1.776 17.516 0.095 1 96.06 383 VAL A CA 1
ATOM 2978 C C . VAL A 1 383 ? 2.721 17.062 -1.013 1 96.06 383 VAL A C 1
ATOM 2980 O O . VAL A 1 383 ? 3.875 16.719 -0.75 1 96.06 383 VAL A O 1
ATOM 2983 N N . ALA A 1 384 ? 2.225 17.109 -2.227 1 94.75 384 ALA A N 1
ATOM 2984 C CA . ALA A 1 384 ? 3.051 16.734 -3.369 1 94.75 384 ALA A CA 1
ATOM 2985 C C . ALA A 1 384 ? 4.262 17.656 -3.498 1 94.75 384 ALA A C 1
ATOM 2987 O O . ALA A 1 384 ? 5.359 17.203 -3.836 1 94.75 384 ALA A O 1
ATOM 2988 N N . MET A 1 385 ? 4.094 18.859 -3.236 1 91.75 385 MET A N 1
ATOM 2989 C CA . MET A 1 385 ? 5.203 19.812 -3.305 1 91.75 385 MET A CA 1
ATOM 2990 C C . MET A 1 385 ? 6.242 19.5 -2.23 1 91.75 385 MET A C 1
ATOM 2992 O O . MET A 1 385 ? 7.445 19.562 -2.494 1 91.75 385 MET A O 1
ATOM 2996 N N . ASP A 1 386 ? 5.766 19.25 -1.099 1 92.62 386 ASP A N 1
ATOM 2997 C CA . ASP A 1 386 ? 6.676 18.875 -0.02 1 92.62 386 ASP A CA 1
ATOM 2998 C C . ASP A 1 386 ? 7.48 17.641 -0.388 1 92.62 386 ASP A C 1
ATOM 3000 O O . ASP A 1 386 ? 8.695 17.578 -0.171 1 92.62 386 ASP A O 1
ATOM 3004 N N . TYR A 1 387 ? 6.828 16.656 -0.963 1 94.5 387 TYR A N 1
ATOM 3005 C CA . TYR A 1 387 ? 7.48 15.406 -1.352 1 94.5 387 TYR A CA 1
ATOM 3006 C C . TYR A 1 387 ? 8.5 15.648 -2.457 1 94.5 387 TYR A C 1
ATOM 3008 O O . TYR A 1 387 ? 9.57 15.039 -2.465 1 94.5 387 TYR A O 1
ATOM 3016 N N . MET A 1 388 ? 8.148 16.547 -3.336 1 92.31 388 MET A N 1
ATOM 3017 C CA . MET A 1 388 ? 9.062 16.859 -4.434 1 92.31 388 MET A CA 1
ATOM 3018 C C . MET A 1 388 ? 10.352 17.469 -3.912 1 92.31 388 MET A C 1
ATOM 3020 O O . MET A 1 388 ? 11.438 17.156 -4.406 1 92.31 388 MET A O 1
ATOM 3024 N N . VAL A 1 389 ? 10.242 18.234 -2.951 1 91.62 389 VAL A N 1
ATOM 3025 C CA . VAL A 1 389 ? 11.43 18.891 -2.404 1 91.62 389 VAL A CA 1
ATOM 3026 C C . VAL A 1 389 ? 12.273 17.875 -1.64 1 91.62 389 VAL A C 1
ATOM 3028 O O . VAL A 1 389 ? 13.5 17.922 -1.694 1 91.62 389 VAL A O 1
ATOM 3031 N N . GLU A 1 390 ? 11.609 16.984 -0.923 1 91.06 390 GLU A N 1
ATOM 3032 C CA . GLU A 1 390 ? 12.328 15.93 -0.208 1 91.06 390 GLU A CA 1
ATOM 3033 C C . GLU A 1 390 ? 13.133 15.062 -1.168 1 91.06 390 GLU A C 1
ATOM 3035 O O . GLU A 1 390 ? 14.266 14.68 -0.865 1 91.06 390 GLU A O 1
ATOM 3040 N N . VAL A 1 391 ? 12.547 14.797 -2.266 1 94.25 391 VAL A N 1
ATOM 3041 C CA . VAL A 1 391 ? 13.203 13.992 -3.289 1 94.25 391 VAL A CA 1
ATOM 3042 C C . VAL A 1 391 ? 14.328 14.789 -3.945 1 94.25 391 VAL A C 1
ATOM 3044 O O . VAL A 1 391 ? 15.422 14.273 -4.152 1 94.25 391 VAL A O 1
ATOM 3047 N N . TYR A 1 392 ? 14.07 16.016 -4.215 1 94 392 TYR A N 1
ATOM 3048 C CA . TYR A 1 392 ? 15.039 16.906 -4.844 1 94 392 TYR A CA 1
ATOM 3049 C C . TYR A 1 392 ? 16.297 17.016 -4.004 1 94 392 TYR A C 1
ATOM 3051 O O . TYR A 1 392 ? 17.406 16.969 -4.535 1 94 392 TYR A O 1
ATOM 3059 N N . GLU A 1 393 ? 16.125 17.125 -2.699 1 89.88 393 GLU A N 1
ATOM 3060 C CA . GLU A 1 393 ? 17.266 17.312 -1.797 1 89.88 393 GLU A CA 1
ATOM 3061 C C . GLU A 1 393 ? 18 16 -1.546 1 89.88 393 GLU A C 1
ATOM 3063 O O . GLU A 1 393 ? 19.125 16 -1.043 1 89.88 393 GLU A O 1
ATOM 3068 N N . GLY A 1 394 ? 17.375 14.945 -1.899 1 89.12 394 GLY A N 1
ATOM 3069 C CA . GLY A 1 394 ? 18.031 13.656 -1.766 1 89.12 394 GLY A CA 1
ATOM 3070 C C . GLY A 1 394 ? 17.938 13.07 -0.37 1 89.12 394 GLY A C 1
ATOM 3071 O O . GLY A 1 394 ? 18.828 12.359 0.081 1 89.12 394 GLY A O 1
ATOM 3072 N N . PHE A 1 395 ? 16.828 13.398 0.309 1 87.56 395 PHE A N 1
ATOM 3073 C CA . PHE A 1 395 ? 16.594 12.828 1.629 1 87.56 395 PHE A CA 1
ATOM 3074 C C . PHE A 1 395 ? 15.859 11.5 1.516 1 87.56 395 PHE A C 1
ATOM 3076 O O . PHE A 1 395 ? 16.016 10.625 2.371 1 87.56 395 PHE A O 1
ATOM 3083 N N . HIS A 1 396 ? 15.117 11.422 0.506 1 93.5 396 HIS A N 1
ATOM 3084 C CA . HIS A 1 396 ? 14.305 10.242 0.247 1 93.5 396 HIS A CA 1
ATOM 3085 C C . HIS A 1 396 ? 14.297 9.898 -1.238 1 93.5 396 HIS A C 1
ATOM 3087 O O . 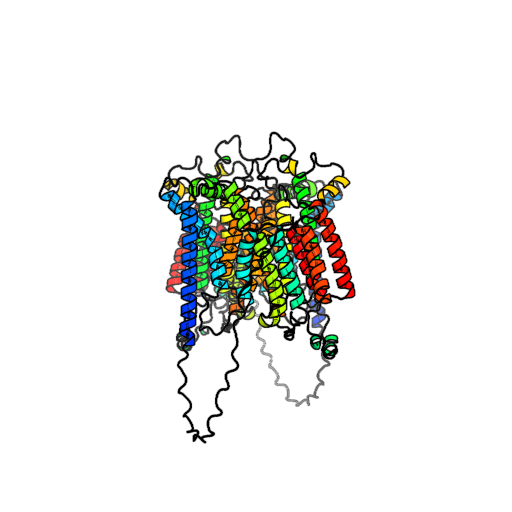HIS A 1 396 ? 14.422 10.781 -2.088 1 93.5 396 HIS A O 1
ATOM 3093 N N . TYR A 1 397 ? 14.203 8.625 -1.499 1 96.94 397 TYR A N 1
ATOM 3094 C CA . TYR A 1 397 ? 13.914 8.219 -2.871 1 96.94 397 TYR A CA 1
ATOM 3095 C C . TYR A 1 397 ? 12.484 8.578 -3.256 1 96.94 397 TYR A C 1
ATOM 3097 O O . TYR A 1 397 ? 11.617 8.711 -2.391 1 96.94 397 TYR A O 1
ATOM 3105 N N . SER A 1 398 ? 12.273 8.75 -4.531 1 97.81 398 SER A N 1
ATOM 3106 C CA . SER A 1 398 ? 10.93 9.055 -5.023 1 97.81 398 SER A CA 1
ATOM 3107 C C . SER A 1 398 ? 9.93 7.98 -4.609 1 97.81 398 SER A C 1
ATOM 3109 O O . SER A 1 398 ? 8.805 8.297 -4.211 1 97.81 398 SER A O 1
ATOM 3111 N N . VAL A 1 399 ? 10.336 6.746 -4.691 1 97.56 399 VAL A N 1
ATOM 3112 C CA . VAL A 1 399 ? 9.438 5.637 -4.402 1 97.56 399 VAL A CA 1
ATOM 3113 C C . VAL A 1 399 ? 9.047 5.66 -2.926 1 97.56 399 VAL A C 1
ATOM 3115 O O . VAL A 1 399 ? 7.918 5.309 -2.57 1 97.56 399 VAL A O 1
ATOM 3118 N N . ASP A 1 400 ? 9.945 6.059 -2.088 1 95.75 400 ASP A N 1
ATOM 3119 C CA . ASP A 1 400 ? 9.695 6.094 -0.65 1 95.75 400 ASP A CA 1
ATOM 3120 C C . ASP A 1 400 ? 8.555 7.055 -0.312 1 95.75 400 ASP A C 1
ATOM 3122 O O . ASP A 1 400 ? 7.672 6.723 0.48 1 95.75 400 ASP A O 1
ATOM 3126 N N . MET A 1 401 ? 8.594 8.211 -0.94 1 97 401 MET A N 1
ATOM 3127 C CA . MET A 1 401 ? 7.551 9.203 -0.727 1 97 401 MET A CA 1
ATOM 3128 C C . MET A 1 401 ? 6.242 8.766 -1.377 1 97 401 MET A C 1
ATOM 3130 O O . MET A 1 401 ? 5.172 8.914 -0.785 1 97 401 MET A O 1
ATOM 3134 N N . TRP A 1 402 ? 6.348 8.258 -2.533 1 97.69 402 TRP A N 1
ATOM 3135 C CA . TRP A 1 402 ? 5.203 7.793 -3.307 1 97.69 402 TRP A CA 1
ATOM 3136 C C . TRP A 1 402 ? 4.461 6.688 -2.566 1 97.69 402 TRP A C 1
ATOM 3138 O O . TRP A 1 402 ? 3.246 6.773 -2.359 1 97.69 402 TRP A O 1
ATOM 3148 N N . LEU A 1 403 ? 5.164 5.66 -2.152 1 98 403 LEU A N 1
ATOM 3149 C CA . LEU A 1 403 ? 4.531 4.527 -1.482 1 98 403 LEU A CA 1
ATOM 3150 C C . LEU A 1 403 ? 3.988 4.938 -0.118 1 98 403 LEU A C 1
ATOM 3152 O O . LEU A 1 403 ? 2.963 4.418 0.327 1 98 403 LEU A O 1
ATOM 3156 N N . GLY A 1 404 ? 4.688 5.895 0.53 1 97.69 404 GLY A N 1
ATOM 3157 C CA . GLY A 1 404 ? 4.148 6.414 1.778 1 97.69 404 GLY A CA 1
ATOM 3158 C C . GLY A 1 404 ? 2.766 7.023 1.624 1 97.69 404 GLY A C 1
ATOM 3159 O O . GLY A 1 404 ? 1.858 6.723 2.404 1 97.69 404 GLY A O 1
ATOM 3160 N N . ALA A 1 405 ? 2.602 7.793 0.606 1 98 405 ALA A N 1
ATOM 3161 C CA . ALA A 1 405 ? 1.321 8.453 0.353 1 98 405 ALA A CA 1
ATOM 3162 C C . ALA A 1 405 ? 0.26 7.438 -0.066 1 98 405 ALA A C 1
ATOM 3164 O O . ALA A 1 405 ? -0.864 7.457 0.442 1 98 405 ALA A O 1
ATOM 3165 N N . VAL A 1 406 ? 0.611 6.551 -0.944 1 98 406 VAL A N 1
ATOM 3166 C CA . VAL A 1 406 ? -0.333 5.59 -1.5 1 98 406 VAL A CA 1
ATOM 3167 C C . VAL A 1 406 ? -0.793 4.625 -0.408 1 98 406 VAL A C 1
ATOM 3169 O O . VAL A 1 406 ? -1.99 4.371 -0.262 1 98 406 VAL A O 1
ATOM 3172 N N . MET A 1 407 ? 0.113 4.125 0.332 1 97.81 407 MET A N 1
ATOM 3173 C CA . MET A 1 407 ? -0.19 3.154 1.38 1 97.81 407 MET A CA 1
ATOM 3174 C C . MET A 1 407 ? -1.107 3.762 2.436 1 97.81 407 MET A C 1
ATOM 3176 O O . MET A 1 407 ? -2.109 3.154 2.818 1 97.81 407 MET A O 1
ATOM 3180 N N . VAL A 1 408 ? -0.816 4.949 2.814 1 98.31 408 VAL A N 1
ATOM 3181 C CA . VAL A 1 408 ? -1.609 5.605 3.848 1 98.31 408 VAL A CA 1
ATOM 3182 C C . VAL A 1 408 ? -3.035 5.82 3.348 1 98.31 408 VAL A C 1
ATOM 3184 O O . VAL A 1 408 ? -3.998 5.609 4.086 1 98.31 408 VAL A O 1
ATOM 3187 N N . ASN A 1 409 ? -3.182 6.258 2.139 1 98.12 409 ASN A N 1
ATOM 3188 C CA . ASN A 1 409 ? -4.516 6.488 1.589 1 98.12 409 ASN A CA 1
ATOM 3189 C C . ASN A 1 409 ? -5.352 5.211 1.597 1 98.12 409 ASN A C 1
ATOM 3191 O O . ASN A 1 409 ? -6.531 5.238 1.949 1 98.12 409 ASN A O 1
ATOM 3195 N N . PHE A 1 410 ? -4.758 4.129 1.294 1 97.75 410 PHE A N 1
ATOM 3196 C CA . PHE A 1 410 ? -5.496 2.869 1.275 1 97.75 410 PHE A CA 1
ATOM 3197 C C . PHE A 1 410 ? -5.812 2.406 2.691 1 97.75 410 PHE A C 1
ATOM 3199 O O . PHE A 1 410 ? -6.91 1.911 2.959 1 97.75 410 PHE A O 1
ATOM 3206 N N . ILE A 1 411 ? -4.859 2.52 3.578 1 98.12 411 ILE A N 1
ATOM 3207 C CA . ILE A 1 411 ? -5.105 2.139 4.965 1 98.12 411 ILE A CA 1
ATOM 3208 C C . ILE A 1 411 ? -6.23 2.994 5.543 1 98.12 411 ILE A C 1
ATOM 3210 O O . ILE A 1 411 ? -7.145 2.475 6.191 1 98.12 411 ILE A O 1
ATOM 3214 N N . TRP A 1 412 ? -6.168 4.285 5.254 1 97.56 412 TRP A N 1
ATOM 3215 C CA . TRP A 1 412 ? -7.184 5.211 5.742 1 97.56 412 TRP A CA 1
ATOM 3216 C C . TRP A 1 412 ? -8.57 4.797 5.27 1 97.56 412 TRP A C 1
ATOM 3218 O O . TRP A 1 412 ? -9.523 4.805 6.051 1 97.56 412 TRP A O 1
ATOM 3228 N N . LYS A 1 413 ? -8.703 4.43 4.07 1 96.25 413 LYS A N 1
ATOM 3229 C CA . LYS A 1 413 ? -9.984 4.016 3.506 1 96.25 413 LYS A CA 1
ATOM 3230 C C . LYS A 1 413 ? -10.438 2.682 4.09 1 96.25 413 LYS A C 1
ATOM 3232 O O . LYS A 1 413 ? -11.625 2.473 4.32 1 96.25 413 LYS A O 1
ATOM 3237 N N . THR A 1 414 ? -9.508 1.833 4.336 1 95.12 414 THR A N 1
ATOM 3238 C CA . THR A 1 414 ? -9.828 0.518 4.883 1 95.12 414 THR A CA 1
ATOM 3239 C C . THR A 1 414 ? -10.344 0.637 6.312 1 95.12 414 THR A C 1
ATOM 3241 O O . THR A 1 414 ? -11.203 -0.142 6.734 1 95.12 414 THR A O 1
ATOM 3244 N N . LEU A 1 415 ? -9.922 1.615 7.008 1 95.12 415 LEU A N 1
ATOM 3245 C CA . LEU A 1 415 ? -10.281 1.76 8.414 1 95.12 415 LEU A CA 1
ATOM 3246 C C . LEU A 1 415 ? -11.469 2.699 8.578 1 95.12 415 LEU A C 1
ATOM 3248 O O . LEU A 1 415 ? -11.82 3.074 9.703 1 95.12 415 LEU A O 1
ATOM 3252 N N . ALA A 1 416 ? -12.18 3.043 7.52 1 92.44 416 ALA A N 1
ATOM 3253 C CA . ALA A 1 416 ? -13.312 3.961 7.539 1 92.44 416 ALA A CA 1
ATOM 3254 C C . ALA A 1 416 ? -14.438 3.424 8.422 1 92.44 416 ALA A C 1
ATOM 3256 O O . ALA A 1 416 ? -15.125 4.191 9.102 1 92.44 416 ALA A O 1
ATOM 3257 N N . PRO A 1 417 ? -14.609 2.094 8.477 1 88.5 417 PRO A N 1
ATOM 3258 C CA . PRO A 1 417 ? -15.711 1.554 9.273 1 88.5 417 PRO A CA 1
ATOM 3259 C C . PRO A 1 417 ? -15.555 1.836 10.766 1 88.5 417 PRO A C 1
ATOM 3261 O O . PRO A 1 417 ? -16.531 1.736 11.523 1 88.5 417 PRO A O 1
ATOM 3264 N N . ILE A 1 418 ? -14.43 2.121 11.125 1 89.12 418 ILE A N 1
ATOM 3265 C CA . ILE A 1 418 ? -14.219 2.449 12.531 1 89.12 418 ILE A CA 1
ATOM 3266 C C . ILE A 1 418 ? -15.109 3.623 12.93 1 89.12 418 ILE A C 1
ATOM 3268 O O . ILE A 1 418 ? -15.633 3.662 14.047 1 89.12 418 ILE A O 1
ATOM 3272 N N . GLU A 1 419 ? -15.359 4.59 12.016 1 86 419 GLU A N 1
ATOM 3273 C CA . GLU A 1 419 ? -16.203 5.754 12.289 1 86 419 GLU A CA 1
ATOM 3274 C C . GLU A 1 419 ? -17.672 5.445 12.031 1 86 419 GLU A C 1
ATOM 3276 O O . GLU A 1 419 ? -18.547 5.98 12.711 1 86 419 GLU A O 1
ATOM 3281 N N . THR A 1 420 ? -18.078 4.598 10.969 1 71.19 420 THR A N 1
ATOM 3282 C CA . THR A 1 420 ? -19.453 4.391 10.523 1 71.19 420 THR A CA 1
ATOM 3283 C C . THR A 1 420 ? -20.156 3.385 11.43 1 71.19 420 THR A C 1
ATOM 3285 O O . THR A 1 420 ? -21.375 3.467 11.625 1 71.19 420 THR A O 1
ATOM 3288 N N . SER A 1 421 ? -19.656 2.275 11.625 1 57.47 421 SER A N 1
ATOM 3289 C CA . SER A 1 421 ? -20.312 1.265 12.438 1 57.47 421 SER A CA 1
ATOM 3290 C C . SER A 1 421 ? -20.891 1.871 13.711 1 57.47 421 SER A C 1
ATOM 3292 O O . SER A 1 421 ? -21.844 1.337 14.289 1 57.47 421 SER A O 1
ATOM 3294 N N . GLN A 1 422 ? -20.453 2.953 14.008 1 52.16 422 GLN A N 1
ATOM 3295 C CA . GLN A 1 422 ? -20.812 3.51 15.312 1 52.16 422 GLN A CA 1
ATOM 3296 C C . GLN A 1 422 ? -21.906 4.566 15.172 1 52.16 422 GLN A C 1
ATOM 3298 O O . GLN A 1 422 ? -22.453 5.043 16.172 1 52.16 422 GLN A O 1
ATOM 3303 N N . GLN A 1 423 ? -22.156 5.098 14.016 1 51.84 423 GLN A N 1
ATOM 3304 C CA . GLN A 1 423 ? -23.219 6.07 13.82 1 51.84 423 GLN A CA 1
ATOM 3305 C C . GLN A 1 423 ? -24.578 5.48 14.203 1 51.84 423 GLN A C 1
ATOM 3307 O O . GLN A 1 423 ? -25.516 6.215 14.539 1 51.84 423 GLN A O 1
ATOM 3312 N N . GLY A 1 424 ? -24.797 4.16 13.977 1 43.88 424 GLY A N 1
ATOM 3313 C CA . GLY A 1 424 ? -26.094 3.664 14.438 1 43.88 424 GLY A CA 1
ATOM 3314 C C . GLY A 1 424 ? -26.328 3.916 15.906 1 43.88 424 GLY A C 1
ATOM 3315 O O . GLY A 1 424 ? -27.422 3.623 16.422 1 43.88 424 GLY A O 1
ATOM 3316 N N . VAL A 1 425 ? -25.359 3.758 16.594 1 41.78 425 VAL A N 1
ATOM 3317 C CA . VAL A 1 425 ? -25.688 3.967 18 1 41.78 425 VAL A CA 1
ATOM 3318 C C . VAL A 1 425 ? -26.094 5.418 18.234 1 41.78 425 VAL A C 1
ATOM 3320 O O . VAL A 1 425 ? -25.375 6.344 17.875 1 41.78 425 VAL A O 1
ATOM 3323 N N . GLU A 1 426 ? -27.281 5.762 18.109 1 42.53 426 GLU A N 1
ATOM 3324 C CA . GLU A 1 426 ? -28.078 6.922 18.469 1 42.53 426 GLU A CA 1
ATOM 3325 C C . GLU A 1 426 ? -27.391 7.762 19.531 1 42.53 426 GLU A C 1
ATOM 3327 O O . GLU A 1 426 ? -28.016 8.617 20.172 1 42.53 426 GLU A O 1
ATOM 3332 N N . THR A 1 427 ? -26.344 7.301 20.141 1 43.28 427 THR A N 1
ATOM 3333 C CA . THR A 1 427 ? -26.094 8.273 21.188 1 43.28 427 THR A CA 1
ATOM 3334 C C . THR A 1 427 ? -25.75 9.641 20.594 1 43.28 427 THR A C 1
ATOM 3336 O O . THR A 1 427 ? -24.594 9.922 20.281 1 43.28 427 THR A O 1
ATOM 3339 N N . ILE A 1 428 ? -26.281 10 19.484 1 46.59 428 ILE A N 1
ATOM 3340 C CA . ILE A 1 428 ? -26.234 11.414 19.109 1 46.59 428 ILE A CA 1
ATOM 3341 C C . ILE A 1 428 ? -26.125 12.281 20.359 1 46.59 428 ILE A C 1
ATOM 3343 O O . ILE A 1 428 ? -27.078 12.336 21.156 1 46.59 428 ILE A O 1
ATOM 3347 N N . THR A 1 429 ? -25.047 12.375 20.922 1 47.78 429 THR A N 1
ATOM 3348 C CA . THR A 1 429 ? -24.766 13.258 22.062 1 47.78 429 THR A CA 1
ATOM 3349 C C . THR A 1 429 ? -25.5 14.586 21.891 1 47.78 429 THR A C 1
ATOM 3351 O O . THR A 1 429 ? -25.672 15.07 20.766 1 47.78 429 THR A O 1
ATOM 3354 N N . ALA A 1 430 ? -26.375 14.82 22.672 1 51.72 430 ALA A N 1
ATOM 3355 C CA . ALA A 1 430 ? -27 16.109 22.969 1 51.72 430 ALA A CA 1
ATOM 3356 C C . ALA A 1 430 ? -26.078 17.266 22.609 1 51.72 430 ALA A C 1
ATOM 3358 O O . ALA A 1 430 ? -24.844 17.141 22.656 1 51.72 430 ALA A O 1
ATOM 3359 N N . GLU A 1 431 ? -26.5 18.109 21.719 1 61.88 431 GLU A N 1
ATOM 3360 C CA . GLU A 1 431 ? -25.844 19.391 21.453 1 61.88 431 GLU A CA 1
ATOM 3361 C C . GLU A 1 431 ? -25.156 19.938 22.703 1 61.88 431 GLU A C 1
ATOM 3363 O O . GLU A 1 431 ? -25.812 20.172 23.719 1 61.88 431 GLU A O 1
ATOM 3368 N N . LYS A 1 432 ? -23.828 19.703 22.703 1 70.44 432 LYS A N 1
ATOM 3369 C CA . LYS A 1 432 ? -23.078 20.266 23.812 1 70.44 432 LYS A CA 1
ATOM 3370 C C . LYS A 1 432 ? -23.234 21.797 23.859 1 70.44 432 LYS A C 1
ATOM 3372 O O . LYS A 1 432 ? -23.141 22.453 22.828 1 70.44 432 LYS A O 1
ATOM 3377 N N . GLN A 1 433 ? -23.734 22.234 24.891 1 77.25 433 GLN A N 1
ATOM 3378 C CA . GLN A 1 433 ? -23.781 23.672 25.094 1 77.25 433 GLN A CA 1
ATOM 3379 C C . GLN A 1 433 ? -22.5 24.172 25.75 1 77.25 433 GLN A C 1
ATOM 3381 O O . GLN A 1 433 ? -21.953 23.516 26.641 1 77.25 433 GLN A O 1
ATOM 3386 N N . PHE A 1 434 ? -21.922 25.297 25.172 1 85.12 434 PHE A N 1
ATOM 3387 C CA . PHE A 1 434 ? -20.672 25.844 25.672 1 85.12 434 PHE A CA 1
ATOM 3388 C C . PHE A 1 434 ? -20.891 27.234 26.25 1 85.12 434 PHE A C 1
ATOM 3390 O O . PHE A 1 434 ? -21.828 27.938 25.859 1 85.12 434 PHE A O 1
ATOM 3397 N N . LEU A 1 435 ? -20.078 27.5 27.156 1 86 435 LEU A N 1
ATOM 3398 C CA . LEU A 1 435 ? -20.109 28.844 27.734 1 86 435 LEU A CA 1
ATOM 3399 C C . LEU A 1 435 ? -19.562 29.875 26.766 1 86 435 LEU A C 1
ATOM 3401 O O . LEU A 1 435 ? -18.641 29.594 26 1 86 435 LEU A O 1
ATOM 3405 N N . ALA A 1 436 ? -20.172 31.031 26.812 1 86.5 436 ALA A N 1
ATOM 3406 C CA . ALA A 1 436 ? -19.703 32.125 25.953 1 86.5 436 ALA A CA 1
ATOM 3407 C C . ALA A 1 436 ? -18.312 32.594 26.391 1 86.5 436 ALA A C 1
ATOM 3409 O O . ALA A 1 436 ? -18 32.594 27.578 1 86.5 436 ALA A O 1
ATOM 3410 N N . LEU A 1 437 ? -17.516 33.062 25.484 1 87.94 437 LEU A N 1
ATOM 3411 C CA . LEU A 1 437 ? -16.156 33.531 25.734 1 87.94 437 LEU A CA 1
ATOM 3412 C C . LEU A 1 437 ? -16.188 34.75 26.656 1 87.94 437 LEU A C 1
ATOM 3414 O O . LEU A 1 437 ? -15.273 34.938 27.469 1 87.94 437 LEU A O 1
ATOM 3418 N N . LYS A 1 438 ? -17.281 35.5 26.531 1 87.31 438 LYS A N 1
ATOM 3419 C CA . LYS A 1 438 ? -17.391 36.719 27.328 1 87.31 438 LYS A CA 1
ATOM 3420 C C . LYS A 1 438 ? -17.562 36.406 28.812 1 87.31 438 LYS A C 1
ATOM 3422 O O . LYS A 1 438 ? -17.25 37.25 29.656 1 87.31 438 LYS A O 1
ATOM 3427 N N . ASP A 1 439 ? -18 35.281 29.094 1 88.81 439 ASP A N 1
ATOM 3428 C CA . ASP A 1 439 ? -18.266 34.906 30.469 1 88.81 439 ASP A CA 1
ATOM 3429 C C . ASP A 1 439 ? -17.016 34.281 31.125 1 88.81 439 ASP A C 1
ATOM 3431 O O . ASP A 1 439 ? -17.078 33.812 32.25 1 88.81 439 ASP A O 1
ATOM 3435 N N . ALA A 1 440 ? -15.969 34.375 30.438 1 91.31 440 ALA A N 1
ATOM 3436 C CA . ALA A 1 440 ? -14.758 33.781 31 1 91.31 440 ALA A CA 1
ATOM 3437 C C . ALA A 1 440 ? -14.188 34.688 32.094 1 91.31 440 ALA A C 1
ATOM 3439 O O . ALA A 1 440 ? -14.047 35.906 31.922 1 91.31 440 ALA A O 1
ATOM 3440 N N . THR A 1 441 ? -13.945 34.188 33.25 1 92.06 441 THR A N 1
ATOM 3441 C CA . THR A 1 441 ? -13.328 34.875 34.375 1 92.06 441 THR A CA 1
ATOM 3442 C C . THR A 1 441 ? -11.812 34.938 34.219 1 92.06 441 THR A C 1
ATOM 3444 O O . THR A 1 441 ? -11.242 34.188 33.406 1 92.06 441 THR A O 1
ATOM 3447 N N . PRO A 1 442 ? -11.172 35.844 34.906 1 92.19 442 PRO A N 1
ATOM 3448 C CA . PRO A 1 442 ? -9.703 35.906 34.844 1 92.19 442 PRO A CA 1
ATOM 3449 C C . PRO A 1 442 ? -9.062 34.594 35.312 1 92.19 442 PRO A C 1
ATOM 3451 O O . PRO A 1 442 ? -8 34.219 34.812 1 92.19 442 PRO A O 1
ATOM 3454 N N . CYS A 1 443 ? -9.672 33.938 36.156 1 92.12 443 CYS A N 1
ATOM 3455 C CA . CYS A 1 443 ? -9.156 32.656 36.594 1 92.12 443 CYS A CA 1
ATOM 3456 C C . CYS A 1 443 ? -9.234 31.609 35.5 1 92.12 443 CYS A C 1
ATOM 3458 O O . CYS A 1 443 ? -8.32 30.797 35.344 1 92.12 443 CYS A O 1
ATOM 3460 N N . ASP A 1 444 ? -10.266 31.688 34.781 1 92.69 444 ASP A N 1
ATOM 3461 C CA . ASP A 1 444 ? -10.391 30.781 33.625 1 92.69 444 ASP A CA 1
ATOM 3462 C C . ASP A 1 444 ? -9.297 31.047 32.594 1 92.69 444 ASP A C 1
ATOM 3464 O O . ASP A 1 444 ? -8.688 30.125 32.062 1 92.69 444 ASP A O 1
ATOM 3468 N N . VAL A 1 445 ? -9.094 32.312 32.344 1 93.25 445 VAL A N 1
ATOM 3469 C CA . VAL A 1 445 ? -8.102 32.688 31.359 1 93.25 445 VAL A CA 1
ATOM 3470 C C . VAL A 1 445 ? -6.719 32.219 31.781 1 93.25 445 VAL A C 1
ATOM 3472 O O . VAL A 1 445 ? -5.961 31.672 30.969 1 93.25 445 VAL A O 1
ATOM 3475 N N . MET A 1 446 ? -6.422 32.344 33.031 1 93.19 446 MET A N 1
ATOM 3476 C CA . MET A 1 446 ? -5.121 31.906 33.531 1 93.19 446 MET A CA 1
ATOM 3477 C C . MET A 1 446 ? -5 30.391 33.469 1 93.19 446 MET A C 1
ATOM 3479 O O . MET A 1 446 ? -3.939 29.859 33.125 1 93.19 446 MET A O 1
ATOM 3483 N N . ARG A 1 447 ? -5.977 29.766 33.719 1 92.19 447 ARG A N 1
ATOM 3484 C CA . ARG A 1 447 ? -5.977 28.312 33.75 1 92.19 447 ARG A CA 1
ATOM 3485 C C . ARG A 1 447 ? -5.719 27.734 32.344 1 92.19 447 ARG A C 1
ATOM 3487 O O . ARG A 1 447 ? -4.969 26.766 32.188 1 92.19 447 ARG A O 1
ATOM 3494 N N . TYR A 1 448 ? -6.293 28.344 31.359 1 93.25 448 TYR A N 1
ATOM 3495 C CA . TYR A 1 448 ? -6.16 27.812 30.016 1 93.25 448 TYR A CA 1
ATOM 3496 C C . TYR A 1 448 ? -4.945 28.406 29.312 1 93.25 448 TYR A C 1
ATOM 3498 O O . TYR A 1 448 ? -4.371 27.781 28.406 1 93.25 448 TYR A O 1
ATOM 3506 N N . ALA A 1 449 ? -4.496 29.531 29.781 1 94.31 449 ALA A N 1
ATOM 3507 C CA . ALA A 1 449 ? -3.344 30.172 29.172 1 94.31 449 ALA A CA 1
ATOM 3508 C C . ALA A 1 449 ? -2.037 29.562 29.672 1 94.31 449 ALA A C 1
ATOM 3510 O O . ALA A 1 449 ? -1.047 29.516 28.938 1 94.31 449 ALA A O 1
ATOM 3511 N N . PHE A 1 450 ? -2.045 29.094 30.797 1 94.25 450 PHE A N 1
ATOM 3512 C CA . PHE A 1 450 ? -0.801 28.656 31.422 1 94.25 450 PHE A CA 1
ATOM 3513 C C . PHE A 1 450 ? -0.203 27.484 30.656 1 94.25 450 PHE A C 1
ATOM 3515 O O . PHE A 1 450 ? 0.957 27.531 30.25 1 94.25 450 PHE A O 1
ATOM 3522 N N . PRO A 1 451 ? -0.898 26.422 30.484 1 93.69 451 PRO A N 1
ATOM 3523 C CA . PRO A 1 451 ? -0.297 25.328 29.719 1 93.69 451 PRO A CA 1
ATOM 3524 C C . PRO A 1 451 ? 0.107 25.75 28.297 1 93.69 451 PRO A C 1
ATOM 3526 O O . PRO A 1 451 ? 1.116 25.266 27.781 1 93.69 451 PRO A O 1
ATOM 3529 N N . ALA A 1 452 ? -0.608 26.609 27.672 1 93.69 452 ALA A N 1
ATOM 3530 C CA . ALA A 1 452 ? -0.279 27.094 26.328 1 93.69 452 ALA A CA 1
ATOM 3531 C C . ALA A 1 452 ? 1.013 27.906 26.344 1 93.69 452 ALA A C 1
ATOM 3533 O O . ALA A 1 452 ? 1.814 27.828 25.422 1 93.69 452 ALA A O 1
ATOM 3534 N N . LEU A 1 453 ? 1.168 28.625 27.406 1 92.81 453 LEU A N 1
ATOM 3535 C CA . LEU A 1 453 ? 2.373 29.438 27.547 1 92.81 453 LEU A CA 1
ATOM 3536 C C . LEU A 1 453 ? 3.602 28.562 27.75 1 92.81 453 LEU A C 1
ATOM 3538 O O . LEU A 1 453 ? 4.684 28.875 27.25 1 92.81 453 LEU A O 1
ATOM 3542 N N . VAL A 1 454 ? 3.447 27.562 28.469 1 91.44 454 VAL A N 1
ATOM 3543 C CA . VAL A 1 454 ? 4.547 26.625 28.672 1 91.44 454 VAL A CA 1
ATOM 3544 C C . VAL A 1 454 ? 4.973 26.047 27.328 1 91.44 454 VAL A C 1
ATOM 3546 O O . VAL A 1 454 ? 6.164 25.906 27.047 1 91.44 454 VAL A O 1
ATOM 3549 N N . THR A 1 455 ? 4.02 25.703 26.516 1 91.12 455 THR A N 1
ATOM 3550 C CA . THR A 1 455 ? 4.312 25.172 25.188 1 91.12 455 THR A CA 1
ATOM 3551 C C . THR A 1 455 ? 5.008 26.219 24.328 1 91.12 455 THR A C 1
ATOM 3553 O O . THR A 1 455 ? 5.922 25.891 23.562 1 91.12 455 THR A O 1
ATOM 3556 N N . TYR A 1 456 ? 4.539 27.438 24.469 1 92 456 TYR A N 1
ATOM 3557 C CA . TYR A 1 456 ? 5.141 28.531 23.734 1 92 456 TYR A CA 1
ATOM 3558 C C . TYR A 1 456 ? 6.633 28.641 24.031 1 92 456 TYR A C 1
ATOM 3560 O O . TYR A 1 456 ? 7.445 28.797 23.109 1 92 456 TYR A O 1
ATOM 3568 N N . THR A 1 457 ? 7.02 28.516 25.25 1 91.94 457 THR A N 1
ATOM 3569 C CA . THR A 1 457 ? 8.414 28.656 25.641 1 91.94 457 THR A CA 1
ATOM 3570 C C . THR A 1 457 ? 9.273 27.547 25.047 1 91.94 457 THR A C 1
ATOM 3572 O O . THR A 1 457 ? 10.445 27.766 24.734 1 91.94 457 THR A O 1
ATOM 3575 N N . GLN A 1 458 ? 8.719 26.484 24.859 1 88.38 458 GLN A N 1
ATOM 3576 C CA . GLN A 1 458 ? 9.461 25.359 24.266 1 88.38 458 GLN A CA 1
ATOM 3577 C C . GLN A 1 458 ? 9.555 25.5 22.75 1 88.38 458 GLN A C 1
ATOM 3579 O O . GLN A 1 458 ? 10.617 25.266 22.172 1 88.38 458 GLN A O 1
ATOM 3584 N N . VAL A 1 459 ? 8.469 25.891 22.109 1 86.75 459 VAL A N 1
ATOM 3585 C CA . VAL A 1 459 ? 8.422 25.938 20.656 1 86.75 459 VAL A CA 1
ATOM 3586 C C . VAL A 1 459 ? 9.297 27.078 20.141 1 86.75 459 VAL A C 1
ATOM 3588 O O . VAL A 1 459 ? 9.953 26.953 19.109 1 86.75 459 VAL A O 1
ATOM 3591 N N . VAL A 1 460 ? 9.359 28.203 20.938 1 88.44 460 VAL A N 1
ATOM 3592 C CA . VAL A 1 460 ? 10.164 29.344 20.531 1 88.44 460 VAL A CA 1
ATOM 3593 C C . VAL A 1 460 ? 11.602 29.172 21.031 1 88.44 460 VAL A C 1
ATOM 3595 O O . VAL A 1 460 ? 12.453 30.031 20.812 1 88.44 460 VAL A O 1
ATOM 3598 N N . GLN A 1 461 ? 11.914 28.094 21.703 1 86.38 461 GLN A N 1
ATOM 3599 C CA . GLN A 1 461 ? 13.25 27.672 22.109 1 86.38 461 GLN A CA 1
ATOM 3600 C C . GLN A 1 461 ? 13.82 28.562 23.188 1 86.38 461 GLN A C 1
ATOM 3602 O O . GLN A 1 461 ? 15.016 28.844 23.219 1 86.38 461 GLN A O 1
ATOM 3607 N N . ILE A 1 462 ? 12.969 29.141 23.953 1 86.81 462 ILE A N 1
ATOM 3608 C CA . ILE A 1 462 ? 13.461 29.719 25.188 1 86.81 462 ILE A CA 1
ATOM 3609 C C . ILE A 1 462 ? 14.07 28.625 26.062 1 86.81 462 ILE A C 1
ATOM 3611 O O . ILE A 1 462 ? 15.109 28.844 26.688 1 86.81 462 ILE A O 1
ATOM 3615 N N . ILE A 1 463 ? 13.383 27.531 26.031 1 85.19 463 ILE A N 1
ATOM 3616 C CA . ILE A 1 463 ? 13.969 26.297 26.547 1 85.19 463 ILE A CA 1
ATOM 3617 C C . ILE A 1 463 ? 14.75 25.609 25.422 1 85.19 463 ILE A C 1
ATOM 3619 O O . ILE A 1 463 ? 14.242 25.422 24.312 1 85.19 463 ILE A O 1
ATOM 3623 N N . PRO A 1 464 ? 15.945 25.312 25.703 1 80.25 464 PRO A N 1
ATOM 3624 C CA . PRO A 1 464 ? 16.766 24.719 24.656 1 80.25 464 PRO A CA 1
ATOM 3625 C C . PRO A 1 464 ? 16.109 23.484 24.031 1 80.25 464 PRO A C 1
ATOM 3627 O O . PRO A 1 464 ? 15.453 22.703 24.719 1 80.25 464 PRO A O 1
ATOM 3630 N N . GLN A 1 465 ? 16.375 23.344 22.812 1 76.62 465 GLN A N 1
ATOM 3631 C CA . GLN A 1 465 ? 15.773 22.266 22.031 1 76.62 465 GLN A CA 1
ATOM 3632 C C . GLN A 1 465 ? 16.219 20.906 22.547 1 76.62 465 GLN A C 1
ATOM 3634 O O . GLN A 1 465 ? 15.461 19.938 22.453 1 76.62 465 GLN A O 1
ATOM 3639 N N . GLN A 1 466 ? 17.391 20.844 23.109 1 73.25 466 GLN A N 1
ATOM 3640 C CA . GLN A 1 466 ? 17.922 19.578 23.609 1 73.25 466 GLN A CA 1
ATOM 3641 C C . GLN A 1 466 ? 17.078 19.047 24.766 1 73.25 466 GLN A C 1
ATOM 3643 O O . GLN A 1 466 ? 17.062 17.844 25.031 1 73.25 466 GLN A O 1
ATOM 3648 N N . MET A 1 467 ? 16.375 19.984 25.328 1 78.19 467 MET A N 1
ATOM 3649 C CA . MET A 1 467 ? 15.562 19.609 26.484 1 78.19 467 MET A CA 1
ATOM 3650 C C . MET A 1 467 ? 14.141 19.281 26.062 1 78.19 467 MET A C 1
ATOM 3652 O O . MET A 1 467 ? 13.273 19.047 26.906 1 78.19 467 MET A O 1
ATOM 3656 N N . GLY A 1 468 ? 13.945 19.312 24.844 1 78.5 468 GLY A N 1
ATOM 3657 C CA . GLY A 1 468 ? 12.602 19.125 24.312 1 78.5 468 GLY A CA 1
ATOM 3658 C C . GLY A 1 468 ? 11.945 17.844 24.781 1 78.5 468 GLY A C 1
ATOM 3659 O O . GLY A 1 468 ? 10.805 17.844 25.234 1 78.5 468 GLY A O 1
ATOM 3660 N N . ASN A 1 469 ? 12.625 16.812 24.844 1 78.19 469 ASN A N 1
ATOM 3661 C CA . ASN A 1 469 ? 12.07 15.523 25.266 1 78.19 469 ASN A CA 1
ATOM 3662 C C . ASN A 1 469 ? 11.734 15.516 26.75 1 78.19 469 ASN A C 1
ATOM 3664 O O . ASN A 1 469 ? 10.75 14.906 27.172 1 78.19 469 ASN A O 1
ATOM 3668 N N . TYR A 1 470 ? 12.539 16.156 27.438 1 80.94 470 TYR A N 1
ATOM 3669 C CA . TYR A 1 470 ? 12.281 16.234 28.875 1 80.94 470 TYR A CA 1
ATOM 3670 C C . TYR A 1 470 ? 11.031 17.047 29.156 1 80.94 470 TYR A C 1
ATOM 3672 O O . TYR A 1 470 ? 10.219 16.672 30.016 1 80.94 470 TYR A O 1
ATOM 3680 N N . THR A 1 471 ? 10.938 18.109 28.438 1 85.75 471 THR A N 1
ATOM 3681 C CA . THR A 1 471 ? 9.75 18.953 28.625 1 85.75 471 THR A CA 1
ATOM 3682 C C . THR A 1 471 ? 8.484 18.188 28.234 1 85.75 471 THR A C 1
ATOM 3684 O O . THR A 1 471 ? 7.457 18.312 28.906 1 85.75 471 THR A O 1
ATOM 3687 N N . ILE A 1 472 ? 8.555 1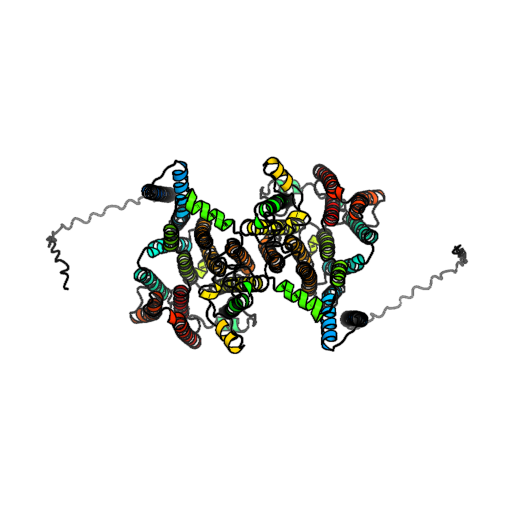7.406 27.25 1 85.81 472 ILE A N 1
ATOM 3688 C CA . ILE A 1 472 ? 7.41 16.625 26.797 1 85.81 472 ILE A CA 1
ATOM 3689 C C . ILE A 1 472 ? 7.043 15.586 27.859 1 85.81 472 ILE A C 1
ATOM 3691 O O . ILE A 1 472 ? 5.867 15.398 28.172 1 85.81 472 ILE A O 1
ATOM 3695 N N . VAL A 1 473 ? 8.031 15 28.438 1 85.38 473 VAL A N 1
ATOM 3696 C CA . VAL A 1 473 ? 7.777 13.961 29.438 1 85.38 473 VAL A CA 1
ATOM 3697 C C . VAL A 1 473 ? 7.148 14.586 30.672 1 85.38 473 VAL A C 1
ATOM 3699 O O . VAL A 1 473 ? 6.188 14.039 31.234 1 85.38 473 VAL A O 1
ATOM 3702 N N . VAL A 1 474 ? 7.66 15.68 31.078 1 88.81 474 VAL A N 1
ATOM 3703 C CA . VAL A 1 474 ? 7.121 16.359 32.25 1 88.81 474 VAL A CA 1
ATOM 3704 C C . VAL A 1 474 ? 5.68 16.781 31.984 1 88.81 474 VAL A C 1
ATOM 3706 O O . VAL A 1 474 ? 4.801 16.562 32.844 1 88.81 474 VAL A O 1
ATOM 3709 N N . PHE A 1 475 ? 5.469 17.375 30.891 1 90.81 475 PHE A N 1
ATOM 3710 C CA . PHE A 1 475 ? 4.125 17.797 30.531 1 90.81 475 PHE A CA 1
ATOM 3711 C C . PHE A 1 475 ? 3.18 16.609 30.438 1 90.81 475 PHE A C 1
ATOM 3713 O O . PHE A 1 475 ? 2.035 16.688 30.891 1 90.81 475 PHE A O 1
ATOM 3720 N N . LEU A 1 476 ? 3.633 15.539 29.922 1 88.5 476 LEU A N 1
ATOM 3721 C CA . LEU A 1 476 ? 2.84 14.328 29.797 1 88.5 476 LEU A CA 1
ATOM 3722 C C . LEU A 1 476 ? 2.473 13.773 31.172 1 88.5 476 LEU A C 1
ATOM 3724 O O . LEU A 1 476 ? 1.341 13.336 31.391 1 88.5 476 LEU A O 1
ATOM 3728 N N . CYS A 1 477 ? 3.383 13.75 32.062 1 90.38 477 CYS A N 1
ATOM 3729 C CA . CYS A 1 477 ? 3.107 13.297 33.406 1 90.38 477 CYS A CA 1
ATOM 3730 C C . CYS A 1 477 ? 2.033 14.156 34.062 1 90.38 477 CYS A C 1
ATOM 3732 O O . CYS A 1 477 ? 1.138 13.633 34.75 1 90.38 477 CYS A O 1
ATOM 3734 N N . CYS A 1 478 ? 2.09 15.398 33.844 1 91.19 478 CYS A N 1
ATOM 3735 C CA . CYS A 1 478 ? 1.08 16.297 34.375 1 91.19 478 CYS A CA 1
ATOM 3736 C C . CYS A 1 478 ? -0.293 16 33.781 1 91.19 478 CYS A C 1
ATOM 3738 O O . CYS A 1 478 ? -1.295 16 34.5 1 91.19 478 CYS A O 1
ATOM 3740 N N . VAL A 1 479 ? -0.296 15.711 32.594 1 89.62 479 VAL A N 1
ATOM 3741 C CA . VAL A 1 479 ? -1.558 15.414 31.906 1 89.62 479 VAL A CA 1
ATOM 3742 C C . VAL A 1 479 ? -2.109 14.086 32.406 1 89.62 479 VAL A C 1
ATOM 3744 O O . VAL A 1 479 ? -3.318 13.945 32.625 1 89.62 479 VAL A O 1
ATOM 3747 N N . ILE A 1 480 ? -1.246 13.133 32.625 1 88.31 480 ILE A N 1
ATOM 3748 C CA . ILE A 1 480 ? -1.675 11.836 33.125 1 88.31 480 ILE A CA 1
ATOM 3749 C C . ILE A 1 480 ? -2.264 11.992 34.531 1 88.31 480 ILE A C 1
ATOM 3751 O O . ILE A 1 480 ? -3.285 11.383 34.844 1 88.31 480 ILE A O 1
ATOM 3755 N N . LEU A 1 481 ? -1.667 12.766 35.312 1 90.38 481 LEU A N 1
ATOM 3756 C CA . LEU A 1 481 ? -2.189 13.039 36.656 1 90.38 481 LEU A CA 1
ATOM 3757 C C . LEU A 1 481 ? -3.562 13.695 36.562 1 90.38 481 LEU A C 1
ATOM 3759 O O . LEU A 1 481 ? -4.461 13.367 37.344 1 90.38 481 LEU A O 1
ATOM 3763 N N . GLN A 1 482 ? -3.658 14.578 35.656 1 89.12 482 GLN A N 1
ATOM 3764 C CA . GLN A 1 482 ? -4.945 15.234 35.438 1 89.12 482 GLN A CA 1
ATOM 3765 C C . GLN A 1 482 ? -5.992 14.234 34.938 1 89.12 482 GLN A C 1
ATOM 3767 O O . GLN A 1 482 ? -7.156 14.297 35.344 1 89.12 482 GLN A O 1
ATOM 3772 N N . LEU A 1 483 ? -5.633 13.367 34.156 1 86.75 483 LEU A N 1
ATOM 3773 C CA . LEU A 1 483 ? -6.523 12.344 33.594 1 86.75 483 LEU A CA 1
ATOM 3774 C C . LEU A 1 483 ? -7 11.391 34.688 1 86.75 483 LEU A C 1
ATOM 3776 O O . LEU A 1 483 ? -8.164 11 34.719 1 86.75 483 LEU A O 1
ATOM 3780 N N . ILE A 1 484 ? -6.125 11.031 35.562 1 87.56 484 ILE A N 1
ATOM 3781 C CA . ILE A 1 484 ? -6.457 10.117 36.656 1 87.56 484 ILE A CA 1
ATOM 3782 C C . ILE A 1 484 ? -7.422 10.805 37.625 1 87.56 484 ILE A C 1
ATOM 3784 O O . ILE A 1 484 ? -8.367 10.18 38.125 1 87.56 484 ILE A O 1
ATOM 3788 N N . ARG A 1 485 ? -7.312 12.062 37.781 1 87 485 ARG A N 1
ATOM 3789 C CA . ARG A 1 485 ? -8.102 12.781 38.75 1 87 485 ARG A CA 1
ATOM 3790 C C . ARG A 1 485 ? -9.445 13.219 38.188 1 87 485 ARG A C 1
ATOM 3792 O O . ARG A 1 485 ? -10.469 13.172 38.875 1 87 485 ARG A O 1
ATOM 3799 N N . HIS A 1 486 ? -9.438 13.68 36.906 1 86.69 486 HIS A N 1
ATOM 3800 C CA . HIS A 1 486 ? -10.625 14.344 36.375 1 86.69 486 HIS A CA 1
ATOM 3801 C C . HIS A 1 486 ? -11.148 13.648 35.125 1 86.69 486 HIS A C 1
ATOM 3803 O O . HIS A 1 486 ? -12.188 14.031 34.594 1 86.69 486 HIS A O 1
ATOM 3809 N N . GLY A 1 487 ? -10.484 12.609 34.656 1 81.81 487 GLY A N 1
ATOM 3810 C CA . GLY A 1 487 ? -10.914 11.922 33.469 1 81.81 487 GLY A CA 1
ATOM 3811 C C . GLY A 1 487 ? -10.695 12.742 32.219 1 81.81 487 GLY A C 1
ATOM 3812 O O . GLY A 1 487 ? -9.812 13.594 32.156 1 81.81 487 GLY A O 1
ATOM 3813 N N . PHE A 1 488 ? -11.469 12.562 31.188 1 79.88 488 PHE A N 1
ATOM 3814 C CA . PHE A 1 488 ? -11.305 13.219 29.891 1 79.88 488 PHE A CA 1
ATOM 3815 C C . PHE A 1 488 ? -12.203 14.445 29.797 1 79.88 488 PHE A C 1
ATOM 3817 O O . PHE A 1 488 ? -12.805 14.703 28.75 1 79.88 488 PHE A O 1
ATOM 3824 N N . GLN A 1 489 ? -12.164 15.109 30.891 1 80.19 489 GLN A N 1
ATOM 3825 C CA . GLN A 1 489 ? -12.953 16.344 30.891 1 80.19 489 GLN A CA 1
ATOM 3826 C C . GLN A 1 489 ? -12.344 17.391 29.953 1 80.19 489 GLN A C 1
ATOM 3828 O O . GLN A 1 489 ? -11.258 17.188 29.406 1 80.19 489 GLN A O 1
ATOM 3833 N N . GLN A 1 490 ? -12.969 18.484 29.828 1 82.88 490 GLN A N 1
ATOM 3834 C CA . GLN A 1 490 ? -12.617 19.5 28.844 1 82.88 490 GLN A CA 1
ATOM 3835 C C . GLN A 1 490 ? -11.219 20.047 29.094 1 82.88 490 GLN A C 1
ATOM 3837 O O . GLN A 1 490 ? -10.445 20.281 28.172 1 82.88 490 GLN A O 1
ATOM 3842 N N . TYR A 1 491 ? -10.945 20.281 30.312 1 87.69 491 TYR A N 1
ATOM 3843 C CA . TYR A 1 491 ? -9.625 20.844 30.625 1 87.69 491 TYR A CA 1
ATOM 3844 C C . TYR A 1 491 ? -8.523 19.844 30.281 1 87.69 491 TYR A C 1
ATOM 3846 O O . TYR A 1 491 ? -7.461 20.234 29.797 1 87.69 491 TYR A O 1
ATOM 3854 N N . THR A 1 492 ? -8.758 18.641 30.578 1 87.12 492 THR A N 1
ATOM 3855 C CA . THR A 1 492 ? -7.805 17.609 30.203 1 87.12 492 THR A CA 1
ATOM 3856 C C . THR A 1 492 ? -7.605 17.578 28.688 1 87.12 492 THR A C 1
ATOM 3858 O O . THR A 1 492 ? -6.484 17.422 28.203 1 87.12 492 THR A O 1
ATOM 3861 N N . GLN A 1 493 ? -8.586 17.781 27.969 1 82.75 493 GLN A N 1
ATOM 3862 C CA . GLN A 1 493 ? -8.5 17.812 26.516 1 82.75 493 GLN A CA 1
ATOM 3863 C C . GLN A 1 493 ? -7.684 19.016 26.031 1 82.75 493 GLN A C 1
ATOM 3865 O O . GLN A 1 493 ? -6.902 18.906 25.094 1 82.75 493 GLN A O 1
ATOM 3870 N N . HIS A 1 494 ? -7.914 20.062 26.703 1 88.81 494 HIS A N 1
ATOM 3871 C CA . HIS A 1 494 ? -7.121 21.25 26.406 1 88.81 494 HIS A CA 1
ATOM 3872 C C . HIS A 1 494 ? -5.637 21 26.641 1 88.81 494 HIS A C 1
ATOM 3874 O O . HIS A 1 494 ? -4.801 21.375 25.812 1 88.81 494 HIS A O 1
ATOM 3880 N N . CYS A 1 495 ? -5.324 20.344 27.719 1 90.62 495 CYS A N 1
ATOM 3881 C CA . CYS A 1 495 ? -3.934 20.031 28.016 1 90.62 495 CYS A CA 1
ATOM 3882 C C . CYS A 1 495 ? -3.35 19.078 26.984 1 90.62 495 CYS A C 1
ATOM 3884 O O . CYS A 1 495 ? -2.184 19.203 26.609 1 90.62 495 CYS A O 1
ATOM 3886 N N . LEU A 1 496 ? -4.145 18.219 26.578 1 85.31 496 LEU A N 1
ATOM 3887 C CA . LEU A 1 496 ? -3.709 17.281 25.547 1 85.31 496 LEU A CA 1
ATOM 3888 C C . LEU A 1 496 ? -3.447 18.016 24.234 1 85.31 496 LEU A C 1
ATOM 3890 O O . LEU A 1 496 ? -2.512 17.672 23.5 1 85.31 496 LEU A O 1
ATOM 3894 N N . PHE A 1 497 ? -4.227 18.969 23.953 1 86.5 497 PHE A N 1
ATOM 3895 C CA . PHE A 1 497 ? -4.039 19.766 22.75 1 86.5 497 PHE A CA 1
ATOM 3896 C C . PHE A 1 497 ? -2.742 20.562 22.828 1 86.5 497 PHE A C 1
ATOM 3898 O O . PHE A 1 497 ? -2.02 20.688 21.844 1 86.5 497 PHE A O 1
ATOM 3905 N N . CYS A 1 498 ? -2.471 21.047 23.953 1 90.5 498 CYS A N 1
ATOM 3906 C CA . CYS A 1 498 ? -1.217 21.766 24.172 1 90.5 498 CYS A CA 1
ATOM 3907 C C . CYS A 1 498 ? -0.024 20.828 24.031 1 90.5 498 CYS A C 1
ATOM 3909 O O . CYS A 1 498 ? 0.982 21.188 23.406 1 90.5 498 CYS A O 1
ATOM 3911 N N . LEU A 1 499 ? -0.192 19.703 24.531 1 87.81 499 LEU A N 1
ATOM 3912 C CA . LEU A 1 499 ? 0.868 18.703 24.406 1 87.81 499 LEU A CA 1
ATOM 3913 C C . LEU A 1 499 ? 1.112 18.344 22.953 1 87.81 499 LEU A C 1
ATOM 3915 O O . LEU A 1 499 ? 2.26 18.188 22.531 1 87.81 499 LEU A O 1
ATOM 3919 N N . LEU A 1 500 ? 0.073 18.203 22.234 1 85.06 500 LEU A N 1
ATOM 3920 C CA . LEU A 1 500 ? 0.18 17.906 20.812 1 85.06 500 LEU A CA 1
ATOM 3921 C C . LEU A 1 500 ? 0.92 19 20.062 1 85.06 500 LEU A C 1
ATOM 3923 O O . LEU A 1 500 ? 1.79 18.734 19.234 1 85.06 500 LEU A O 1
ATOM 3927 N N . TYR A 1 501 ? 0.571 20.219 20.391 1 87 501 TYR A N 1
ATOM 3928 C CA . TYR A 1 501 ? 1.242 21.359 19.766 1 87 501 TYR A CA 1
ATOM 3929 C C . TYR A 1 501 ? 2.723 21.375 20.125 1 87 501 TYR A C 1
ATOM 3931 O O . TYR A 1 501 ? 3.572 21.641 19.281 1 87 501 TYR A O 1
ATOM 3939 N N . MET A 1 502 ? 3.006 21.062 21.297 1 86.75 502 MET A N 1
ATOM 3940 C CA . MET A 1 502 ? 4.395 21.016 21.75 1 86.75 502 MET A CA 1
ATOM 3941 C C . MET A 1 502 ? 5.172 19.922 21.016 1 86.75 502 MET A C 1
ATOM 3943 O O . MET A 1 502 ? 6.277 20.172 20.531 1 86.75 502 MET A O 1
ATOM 3947 N N . ALA A 1 503 ? 4.594 18.828 20.922 1 82.5 503 ALA A N 1
ATOM 3948 C CA . ALA A 1 503 ? 5.254 17.703 20.266 1 82.5 503 ALA A CA 1
ATOM 3949 C C . ALA A 1 503 ? 5.516 18.016 18.797 1 82.5 503 ALA A C 1
ATOM 3951 O O . ALA A 1 503 ? 6.613 17.75 18.281 1 82.5 503 ALA A O 1
ATOM 3952 N N . PHE A 1 504 ? 4.578 18.609 18.203 1 82.19 504 PHE A N 1
ATOM 3953 C CA . PHE A 1 504 ? 4.754 18.953 16.797 1 82.19 504 PHE A CA 1
ATOM 3954 C C . PHE A 1 504 ? 5.785 20.062 16.625 1 82.19 504 PHE A C 1
ATOM 3956 O O . PHE A 1 504 ? 6.543 20.078 15.656 1 82.19 504 PHE A O 1
ATOM 3963 N N . GLY A 1 505 ? 5.777 20.969 17.578 1 78.81 505 GLY A N 1
ATOM 3964 C CA . GLY A 1 505 ? 6.754 22.047 17.531 1 78.81 505 GLY A CA 1
ATOM 3965 C C . GLY A 1 505 ? 8.18 21.562 17.688 1 78.81 505 GLY A C 1
ATOM 3966 O O . GLY A 1 505 ? 9.102 22.109 17.062 1 78.81 505 GLY A O 1
ATOM 3967 N N . ILE A 1 506 ? 8.289 20.516 18.312 1 75.88 506 ILE A N 1
ATOM 3968 C CA . ILE A 1 506 ? 9.625 19.984 18.562 1 75.88 506 ILE A CA 1
ATOM 3969 C C . ILE A 1 506 ? 10.039 19.078 17.422 1 75.88 506 ILE A C 1
ATOM 3971 O O . ILE A 1 506 ? 11.188 19.125 16.953 1 75.88 506 ILE A O 1
ATOM 3975 N N . PHE A 1 507 ? 9.094 18.312 16.938 1 71.38 507 PHE A N 1
ATOM 3976 C CA . PHE A 1 507 ? 9.508 17.234 16.047 1 71.38 507 PHE A CA 1
ATOM 3977 C C . PHE A 1 507 ? 9.273 17.625 14.586 1 71.38 507 PHE A C 1
ATOM 3979 O O . PHE A 1 507 ? 9.812 16.984 13.68 1 71.38 507 PHE A O 1
ATOM 3986 N N . LEU A 1 508 ? 8.484 18.578 14.422 1 68.31 508 LEU A N 1
ATOM 3987 C CA . LEU A 1 508 ? 8.305 19.031 13.047 1 68.31 508 LEU A CA 1
ATOM 3988 C C . LEU A 1 508 ? 9.109 20.297 12.789 1 68.31 508 LEU A C 1
ATOM 3990 O O . LEU A 1 508 ? 9.523 20.562 11.656 1 68.31 508 LEU A O 1
ATOM 3994 N N . MET B 1 1 ? 0.595 -54.281 -29.766 1 15.7 1 MET B N 1
ATOM 3995 C CA . MET B 1 1 ? -0.051 -55.562 -29.609 1 15.7 1 MET B CA 1
ATOM 3996 C C . MET B 1 1 ? -1.34 -55.469 -28.812 1 15.7 1 MET B C 1
ATOM 3998 O O . MET B 1 1 ? -1.532 -54.469 -28.078 1 15.7 1 MET B O 1
ATOM 4002 N N . PRO B 1 2 ? -2.201 -56.562 -28.812 1 17.06 2 PRO B N 1
ATOM 4003 C CA . PRO B 1 2 ? -3.398 -57.344 -28.5 1 17.06 2 PRO B CA 1
ATOM 4004 C C . PRO B 1 2 ? -3.568 -57.594 -27 1 17.06 2 PRO B C 1
ATOM 4006 O O . PRO B 1 2 ? -4.398 -58.406 -26.594 1 17.06 2 PRO B O 1
ATOM 4009 N N . LEU B 1 3 ? -2.969 -56.75 -26.188 1 17.38 3 LEU B N 1
ATOM 4010 C CA . LEU B 1 3 ? -3.016 -57.375 -24.875 1 17.38 3 LEU B CA 1
ATOM 4011 C C . LEU B 1 3 ? -4.441 -57.781 -24.516 1 17.38 3 LEU B C 1
ATOM 4013 O O . LEU B 1 3 ? -5.383 -57 -24.734 1 17.38 3 LEU B O 1
ATOM 4017 N N . HIS B 1 4 ? -4.734 -59 -24.281 1 17.23 4 HIS B N 1
ATOM 4018 C CA . HIS B 1 4 ? -5.633 -60.156 -24.094 1 17.23 4 HIS B CA 1
ATOM 4019 C C . HIS B 1 4 ? -6.438 -60 -22.797 1 17.23 4 HIS B C 1
ATOM 4021 O O . HIS B 1 4 ? -5.91 -60.219 -21.703 1 17.23 4 HIS B O 1
ATOM 4027 N N . ARG B 1 5 ? -7.168 -58.938 -22.656 1 16.14 5 ARG B N 1
ATOM 4028 C CA . ARG B 1 5 ? -8.031 -58.688 -21.5 1 16.14 5 ARG B CA 1
ATOM 4029 C C . ARG B 1 5 ? -8.93 -59.906 -21.234 1 16.14 5 ARG B C 1
ATOM 4031 O O . ARG B 1 5 ? -9.664 -60.344 -22.109 1 16.14 5 ARG B O 1
ATOM 4038 N N . ARG B 1 6 ? -8.656 -60.594 -20.156 1 16.16 6 ARG B N 1
ATOM 4039 C CA . ARG B 1 6 ? -9.008 -61.906 -19.594 1 16.16 6 ARG B CA 1
ATOM 4040 C C . ARG B 1 6 ? -10.516 -62 -19.375 1 16.16 6 ARG B C 1
ATOM 4042 O O . ARG B 1 6 ? -11.195 -61 -19.188 1 16.16 6 ARG B O 1
ATOM 4049 N N . HIS B 1 7 ? -11.195 -63.219 -19.422 1 16.38 7 HIS B N 1
ATOM 4050 C CA . HIS B 1 7 ? -12.328 -64.125 -19.625 1 16.38 7 HIS B CA 1
ATOM 4051 C C . HIS B 1 7 ? -13.141 -64.25 -18.344 1 16.38 7 HIS B C 1
ATOM 4053 O O . HIS B 1 7 ? -14.047 -65.125 -18.281 1 16.38 7 HIS B O 1
ATOM 4059 N N . VAL B 1 8 ? -13.023 -63.406 -17.281 1 17.22 8 VAL B N 1
ATOM 4060 C CA . VAL B 1 8 ? -13.477 -64.062 -16.078 1 17.22 8 VAL B CA 1
ATOM 4061 C C . VAL B 1 8 ? -14.922 -64.562 -16.266 1 17.22 8 VAL B C 1
ATOM 4063 O O . VAL B 1 8 ? -15.781 -63.781 -16.688 1 17.22 8 VAL B O 1
ATOM 4066 N N . VAL B 1 9 ? -15.414 -65.812 -16.047 1 17.27 9 VAL B N 1
ATOM 4067 C CA . VAL B 1 9 ? -16.344 -66.938 -16.344 1 17.27 9 VAL B CA 1
ATOM 4068 C C . VAL B 1 9 ? -17.547 -66.812 -15.406 1 17.27 9 VAL B C 1
ATOM 4070 O O . VAL B 1 9 ? -18.625 -67.312 -15.742 1 17.27 9 VAL B O 1
ATOM 4073 N N . ALA B 1 10 ? -17.5 -66.25 -14.188 1 17.66 10 ALA B N 1
ATOM 4074 C CA . ALA B 1 10 ? -18.141 -67 -13.141 1 17.66 10 ALA B CA 1
ATOM 4075 C C . ALA B 1 10 ? -19.625 -67.25 -13.445 1 17.66 10 ALA B C 1
ATOM 4077 O O . ALA B 1 10 ? -20.219 -66.5 -14.219 1 17.66 10 ALA B O 1
ATOM 4078 N N . ALA B 1 11 ? -20.438 -67.938 -12.398 1 18.19 11 ALA B N 1
ATOM 4079 C CA . ALA B 1 11 ? -21.312 -69.125 -12.164 1 18.19 11 ALA B CA 1
ATOM 4080 C C . ALA B 1 11 ? -22.781 -68.688 -12.172 1 18.19 11 ALA B C 1
ATOM 4082 O O . ALA B 1 11 ? -23.109 -67.562 -11.812 1 18.19 11 ALA B O 1
ATOM 4083 N N . ALA B 1 12 ? -23.719 -69.438 -12.648 1 18.91 12 ALA B N 1
ATOM 4084 C CA . ALA B 1 12 ? -25.031 -69.625 -13.258 1 18.91 12 ALA B CA 1
ATOM 4085 C C . ALA B 1 12 ? -26.109 -69.75 -12.195 1 18.91 12 ALA B C 1
ATOM 4087 O O . ALA B 1 12 ? -27.266 -70.062 -12.508 1 18.91 12 ALA B O 1
ATOM 4088 N N . THR B 1 13 ? -25.828 -69.312 -10.844 1 18.56 13 THR B N 1
ATOM 4089 C CA . THR B 1 13 ? -26.672 -70.062 -9.945 1 18.56 13 THR B CA 1
ATOM 4090 C C . THR B 1 13 ? -28.156 -69.938 -10.32 1 18.56 13 THR B C 1
ATOM 4092 O O . THR B 1 13 ? -28.531 -68.938 -10.953 1 18.56 13 THR B O 1
ATOM 4095 N N . ASN B 1 14 ? -29.062 -70.938 -9.93 1 18.41 14 ASN B N 1
ATOM 4096 C CA . ASN B 1 14 ? -30.281 -71.75 -10.18 1 18.41 14 ASN B CA 1
ATOM 4097 C C . ASN B 1 14 ? -31.484 -71.125 -9.477 1 18.41 14 ASN B C 1
ATOM 4099 O O . ASN B 1 14 ? -31.562 -71.125 -8.25 1 18.41 14 ASN B O 1
ATOM 4103 N N . ASP B 1 15 ? -31.969 -69.938 -9.742 1 18.25 15 ASP B N 1
ATOM 4104 C CA . ASP B 1 15 ? -33.062 -69.25 -9.031 1 18.25 15 ASP B CA 1
ATOM 4105 C C . ASP B 1 15 ? -34.312 -70.125 -9.023 1 18.25 15 ASP B C 1
ATOM 4107 O O . ASP B 1 15 ? -34.938 -70.312 -10.07 1 18.25 15 ASP B O 1
ATOM 4111 N N . GLU B 1 16 ? -34.375 -71.125 -8.094 1 18.22 16 GLU B N 1
ATOM 4112 C CA . GLU B 1 16 ? -35.438 -72.062 -7.93 1 18.22 16 GLU B CA 1
ATOM 4113 C C . GLU B 1 16 ? -36.75 -71.375 -7.523 1 18.22 16 GLU B C 1
ATOM 4115 O O . GLU B 1 16 ? -36.719 -70.375 -6.793 1 18.22 16 GLU B O 1
ATOM 4120 N N . GLY B 1 17 ? -37.938 -71.625 -8.133 1 19.5 17 GLY B N 1
ATOM 4121 C CA . GLY B 1 17 ? -39.312 -71.125 -8.344 1 19.5 17 GLY B CA 1
ATOM 4122 C C . GLY B 1 17 ? -40.219 -71.375 -7.145 1 19.5 17 GLY B C 1
ATOM 4123 O O . GLY B 1 17 ? -41.438 -71.25 -7.246 1 19.5 17 GLY B O 1
ATOM 4124 N N . THR B 1 18 ? -39.594 -71.5 -5.852 1 18.66 18 THR B N 1
ATOM 4125 C CA . THR B 1 18 ? -40.531 -72.25 -4.996 1 18.66 18 THR B CA 1
ATOM 4126 C C . THR B 1 18 ? -41.812 -71.5 -4.754 1 18.66 18 THR B C 1
ATOM 4128 O O . THR B 1 18 ? -41.781 -70.25 -4.766 1 18.66 18 THR B O 1
ATOM 4131 N N . THR B 1 19 ? -42.969 -72.188 -4.578 1 21.06 19 THR B N 1
ATOM 4132 C CA . THR B 1 19 ? -44.438 -72.188 -4.691 1 21.06 19 THR B CA 1
ATOM 4133 C C . THR B 1 19 ? -45.062 -71.625 -3.428 1 21.06 19 THR B C 1
ATOM 4135 O O . THR B 1 19 ? -46.281 -71.625 -3.275 1 21.06 19 THR B O 1
ATOM 4138 N N . ALA B 1 20 ? -44.406 -70.625 -2.701 1 19.58 20 ALA B N 1
ATOM 4139 C CA . ALA B 1 20 ? -44.844 -70.562 -1.315 1 19.58 20 ALA B CA 1
ATOM 4140 C C . ALA B 1 20 ? -46.344 -70.25 -1.243 1 19.58 20 ALA B C 1
ATOM 4142 O O . ALA B 1 20 ? -46.875 -69.5 -2.109 1 19.58 20 ALA B O 1
ATOM 4143 N N . PHE B 1 21 ? -47.031 -70.812 -0.262 1 20.03 21 PHE B N 1
ATOM 4144 C CA . PHE B 1 21 ? -48.375 -71.188 0.209 1 20.03 21 PHE B CA 1
ATOM 4145 C C . PHE B 1 21 ? -49.094 -69.938 0.736 1 20.03 21 PHE B C 1
ATOM 4147 O O . PHE B 1 21 ? -48.469 -69.062 1.29 1 20.03 21 PHE B O 1
ATOM 4154 N N . ALA B 1 22 ? -50.406 -69.75 0.397 1 22.36 22 ALA B N 1
ATOM 4155 C CA . ALA B 1 22 ? -51.438 -68.688 0.321 1 22.36 22 ALA B CA 1
ATOM 4156 C C . ALA B 1 22 ? -51.969 -68.312 1.707 1 22.36 22 ALA B C 1
ATOM 4158 O O . ALA B 1 22 ? -52.875 -67.5 1.841 1 22.36 22 ALA B O 1
ATOM 4159 N N . PRO B 1 23 ? -51 -68.312 2.789 1 19.95 23 PRO B N 1
ATOM 4160 C CA . PRO B 1 23 ? -51.844 -68.438 3.979 1 19.95 23 PRO B CA 1
ATOM 4161 C C . PRO B 1 23 ? -52.906 -67.375 4.102 1 19.95 23 PRO B C 1
ATOM 4163 O O . PRO B 1 23 ? -52.781 -66.312 3.488 1 19.95 23 PRO B O 1
ATOM 4166 N N . ASP B 1 24 ? -53.844 -67.562 5.094 1 21.69 24 ASP B N 1
ATOM 4167 C CA . ASP B 1 24 ? -55.219 -67.25 5.523 1 21.69 24 ASP B CA 1
ATOM 4168 C C . ASP B 1 24 ? -55.312 -65.812 6.043 1 21.69 24 ASP B C 1
ATOM 4170 O O . ASP B 1 24 ? -54.312 -65.25 6.492 1 21.69 24 ASP B O 1
ATOM 4174 N N . ASP B 1 25 ? -56.5 -65.125 5.934 1 21.75 25 ASP B N 1
ATOM 4175 C CA . ASP B 1 25 ? -57.125 -63.812 5.84 1 21.75 25 ASP B CA 1
ATOM 4176 C C . ASP B 1 25 ? -57.188 -63.125 7.215 1 21.75 25 ASP B C 1
ATOM 4178 O O . ASP B 1 25 ? -57.812 -62.094 7.367 1 21.75 25 ASP B O 1
ATOM 4182 N N . GLN B 1 26 ? -56.625 -63.656 8.289 1 21.27 26 GLN B N 1
ATOM 4183 C CA . GLN B 1 26 ? -57.312 -63.312 9.531 1 21.27 26 GLN B CA 1
ATOM 4184 C C . GLN B 1 26 ? -57.281 -61.812 9.797 1 21.27 26 GLN B C 1
ATOM 4186 O O . GLN B 1 26 ? -56.25 -61.188 9.516 1 21.27 26 GLN B O 1
ATOM 4191 N N . ARG B 1 27 ? -58.5 -61.25 10.203 1 26.69 27 ARG B N 1
ATOM 4192 C CA . ARG B 1 27 ? -59.031 -59.906 10.398 1 26.69 27 ARG B CA 1
ATOM 4193 C C . ARG B 1 27 ? -58.344 -59.188 11.547 1 26.69 27 ARG B C 1
ATOM 4195 O O . ARG B 1 27 ? -58.656 -59.406 12.719 1 26.69 27 ARG B O 1
ATOM 4202 N N . ARG B 1 28 ? -56.969 -59.281 11.742 1 21.95 28 ARG B N 1
ATOM 4203 C CA . ARG B 1 28 ? -56.5 -58.875 13.062 1 21.95 28 ARG B CA 1
ATOM 4204 C C . ARG B 1 28 ? -56.875 -57.406 13.352 1 21.95 28 ARG B C 1
ATOM 4206 O O . ARG B 1 28 ? -56.812 -56.562 12.469 1 21.95 28 ARG B O 1
ATOM 4213 N N . GLU B 1 29 ? -57.625 -57.188 14.391 1 25.05 29 GLU B N 1
ATOM 4214 C CA . GLU B 1 29 ? -58.188 -56.062 15.102 1 25.05 29 GLU B CA 1
ATOM 4215 C C . GLU B 1 29 ? -57.094 -55.031 15.414 1 25.05 29 GLU B C 1
ATOM 4217 O O . GLU B 1 29 ? -56.094 -55.344 16.047 1 25.05 29 GLU B O 1
ATOM 4222 N N . THR B 1 30 ? -56.906 -54 14.555 1 24.48 30 THR B N 1
ATOM 4223 C CA . THR B 1 30 ? -55.844 -52.969 14.516 1 24.48 30 THR B CA 1
ATOM 4224 C C . THR B 1 30 ? -55.906 -52.094 15.75 1 24.48 30 THR B C 1
ATOM 4226 O O . THR B 1 30 ? -56.906 -51.375 15.961 1 24.48 30 THR B O 1
ATOM 4229 N N . ILE B 1 31 ? -55.5 -52.625 16.953 1 27.19 31 ILE B N 1
ATOM 4230 C CA . ILE B 1 31 ? -55.531 -51.812 18.156 1 27.19 31 ILE B CA 1
ATOM 4231 C C . ILE B 1 31 ? -54.812 -50.5 17.906 1 27.19 31 ILE B C 1
ATOM 4233 O O . ILE B 1 31 ? -53.75 -50.469 17.281 1 27.19 31 ILE B O 1
ATOM 4237 N N . PRO B 1 32 ? -55.5 -49.312 18.172 1 28.83 32 PRO B N 1
ATOM 4238 C CA . PRO B 1 32 ? -55.031 -47.969 17.844 1 28.83 32 PRO B CA 1
ATOM 4239 C C . PRO B 1 32 ? -53.688 -47.625 18.516 1 28.83 32 PRO B C 1
ATOM 4241 O O . PRO B 1 32 ? -53.594 -47.688 19.75 1 28.83 32 PRO B O 1
ATOM 4244 N N . LEU B 1 33 ? -52.531 -48.156 18.078 1 26.34 33 LEU B N 1
ATOM 4245 C CA . LEU B 1 33 ? -51.281 -47.938 18.797 1 26.34 33 LEU B CA 1
ATOM 4246 C C . LEU B 1 33 ? -51.031 -46.469 19.047 1 26.34 33 LEU B C 1
ATOM 4248 O O . LEU B 1 33 ? -51.281 -45.625 18.156 1 26.34 33 LEU B O 1
ATOM 4252 N N . HIS B 1 34 ? -51 -46 20.328 1 31.58 34 HIS B N 1
ATOM 4253 C CA . HIS B 1 34 ? -50.75 -44.688 20.938 1 31.58 34 HIS B CA 1
ATOM 4254 C C . HIS B 1 34 ? -49.469 -44.062 20.359 1 31.58 34 HIS B C 1
ATOM 4256 O O . HIS B 1 34 ? -48.531 -44.781 20 1 31.58 34 HIS B O 1
ATOM 4262 N N . PRO B 1 35 ? -49.5 -42.75 19.906 1 31.91 35 PRO B N 1
ATOM 4263 C CA . PRO B 1 35 ? -48.438 -42.125 19.109 1 31.91 35 PRO B CA 1
ATOM 4264 C C . PRO B 1 35 ? -47.094 -42.125 19.812 1 31.91 35 PRO B C 1
ATOM 4266 O O . PRO B 1 35 ? -47.031 -42 21.031 1 31.91 35 PRO B O 1
ATOM 4269 N N . PRO B 1 36 ? -46.031 -42.938 19.375 1 30.19 36 PRO B N 1
ATOM 4270 C CA . PRO B 1 36 ? -44.781 -43.062 20.141 1 30.19 36 PRO B CA 1
ATOM 4271 C C . PRO B 1 36 ? -44.25 -41.688 20.562 1 30.19 36 PRO B C 1
ATOM 4273 O O . PRO B 1 36 ? -44.531 -40.688 19.922 1 30.19 36 PRO B O 1
ATOM 4276 N N . VAL B 1 37 ? -43.906 -41.5 21.859 1 34.59 37 VAL B N 1
ATOM 4277 C CA . VAL B 1 37 ? -43.156 -40.469 22.547 1 34.59 37 VAL B CA 1
ATOM 4278 C C . VAL B 1 37 ? -41.906 -40.094 21.734 1 34.59 37 VAL B C 1
ATOM 4280 O O . VAL B 1 37 ? -41.25 -40.938 21.141 1 34.59 37 VAL B O 1
ATOM 4283 N N . GLY B 1 38 ? -41.75 -38.781 21.391 1 31.66 38 GLY B N 1
ATOM 4284 C CA . GLY B 1 38 ? -40.781 -38.156 20.516 1 31.66 38 GLY B CA 1
ATOM 4285 C C . GLY B 1 38 ? -39.344 -38.594 20.812 1 31.66 38 GLY B C 1
ATOM 4286 O O . GLY B 1 38 ? -38.938 -38.625 21.984 1 31.66 38 GLY B O 1
ATOM 4287 N N . ALA B 1 39 ? -38.75 -39.5 20.109 1 33.44 39 ALA B N 1
ATOM 4288 C CA . ALA B 1 39 ? -37.375 -40 20.266 1 33.44 39 ALA B CA 1
ATOM 4289 C C . ALA B 1 39 ? -36.406 -38.844 20.453 1 33.44 39 ALA B C 1
ATOM 4291 O O . ALA B 1 39 ? -36.531 -37.812 19.797 1 33.44 39 ALA B O 1
ATOM 4292 N N . PRO B 1 40 ? -35.781 -38.812 21.609 1 34.66 40 PRO B N 1
ATOM 4293 C CA . PRO B 1 40 ? -34.781 -37.75 21.812 1 34.66 40 PRO B CA 1
ATOM 4294 C C . PRO B 1 40 ? -33.844 -37.562 20.609 1 34.66 40 PRO B C 1
ATOM 4296 O O . PRO B 1 40 ? -33.594 -38.531 19.859 1 34.66 40 PRO B O 1
ATOM 4299 N N . SER B 1 41 ? -33.75 -36.375 20.078 1 34.84 41 SER B N 1
ATOM 4300 C CA . SER B 1 41 ? -32.906 -35.938 18.969 1 34.84 41 SER B CA 1
ATOM 4301 C C . SER B 1 41 ? -31.484 -36.469 19.094 1 34.84 41 SER B C 1
ATOM 4303 O O . SER B 1 41 ? -30.703 -35.969 19.906 1 34.84 41 SER B O 1
ATOM 4305 N N . ILE B 1 42 ? -31.234 -37.75 18.984 1 35.69 42 ILE B N 1
ATOM 4306 C CA . ILE B 1 42 ? -29.938 -38.406 18.906 1 35.69 42 ILE B CA 1
ATOM 4307 C C . ILE B 1 42 ? -29.078 -37.781 17.812 1 35.69 42 ILE B C 1
ATOM 4309 O O . ILE B 1 42 ? -27.938 -38.156 17.594 1 35.69 42 ILE B O 1
ATOM 4313 N N . LYS B 1 43 ? -29.641 -36.875 17.062 1 41.44 43 LYS B N 1
ATOM 4314 C CA . LYS B 1 43 ? -28.891 -36.406 15.906 1 41.44 43 LYS B CA 1
ATOM 4315 C C . LYS B 1 43 ? -27.75 -35.5 16.328 1 41.44 43 LYS B C 1
ATOM 4317 O O . LYS B 1 43 ? -26.734 -35.406 15.633 1 41.44 43 LYS B O 1
ATOM 4322 N N . SER B 1 44 ? -27.828 -34.906 17.406 1 49.5 44 SER B N 1
ATOM 4323 C CA . SER B 1 44 ? -26.797 -33.906 17.703 1 49.5 44 SER B CA 1
ATOM 4324 C C . SER B 1 44 ? -25.516 -34.594 18.172 1 49.5 44 SER B C 1
ATOM 4326 O O . SER B 1 44 ? -24.422 -34.094 17.875 1 49.5 44 SER B O 1
ATOM 4328 N N . HIS B 1 45 ? -25.547 -35.75 18.75 1 49.34 45 HIS B N 1
ATOM 4329 C CA . HIS B 1 45 ? -24.359 -36.375 19.281 1 49.34 45 HIS B CA 1
ATOM 4330 C C . HIS B 1 45 ? -23.562 -37.094 18.188 1 49.34 45 HIS B C 1
ATOM 4332 O O . HIS B 1 45 ? -22.328 -37.188 18.281 1 49.34 45 HIS B O 1
ATOM 4338 N N . THR B 1 46 ? -24.156 -37.5 17.141 1 51.44 46 THR B N 1
ATOM 4339 C CA . THR B 1 46 ? -23.484 -38.25 16.078 1 51.44 46 THR B CA 1
ATOM 4340 C C . THR B 1 46 ? -22.672 -37.281 15.188 1 51.44 46 THR B C 1
ATOM 4342 O O . THR B 1 46 ? -21.578 -37.656 14.742 1 51.44 46 THR B O 1
ATOM 4345 N N . SER B 1 47 ? -23.203 -36.125 15.039 1 61.44 47 SER B N 1
ATOM 4346 C CA . SER B 1 47 ? -22.484 -35.156 14.188 1 61.44 47 SER B CA 1
ATOM 4347 C C . SER B 1 47 ? -21.219 -34.688 14.852 1 61.44 47 SER B C 1
ATOM 4349 O O . SER B 1 47 ? -20.172 -34.562 14.203 1 61.44 47 SER B O 1
ATOM 4351 N N . LYS B 1 48 ? -21.328 -34.625 16.078 1 59.5 48 LYS B N 1
ATOM 4352 C CA . LYS B 1 48 ? -20.141 -34.188 16.812 1 59.5 48 LYS B CA 1
ATOM 4353 C C . LYS B 1 48 ? -19.094 -35.281 16.891 1 59.5 48 LYS B C 1
ATOM 4355 O O . LYS B 1 48 ? -17.891 -35.031 16.812 1 59.5 48 LYS B O 1
ATOM 4360 N N . SER B 1 49 ? -19.703 -36.438 16.969 1 67.19 49 SER B N 1
ATOM 4361 C CA . SER B 1 49 ? -18.797 -37.562 17.031 1 67.19 49 SER B CA 1
ATOM 4362 C C . SER B 1 49 ? -18.062 -37.75 15.703 1 67.19 49 SER B C 1
ATOM 4364 O O . SER B 1 49 ? -16.859 -38.031 15.695 1 67.19 49 SER B O 1
ATOM 4366 N N . TYR B 1 50 ? -18.594 -37.531 14.594 1 72.62 50 TYR B N 1
ATOM 4367 C CA . TYR B 1 50 ? -17.969 -37.656 13.281 1 72.62 50 TYR B CA 1
ATOM 4368 C C . TYR B 1 50 ? -16.938 -36.562 13.062 1 72.62 50 TYR B C 1
ATOM 4370 O O . TYR B 1 50 ? -15.867 -36.812 12.508 1 72.62 50 TYR B O 1
ATOM 4378 N N . GLN B 1 51 ? -17.234 -35.438 13.602 1 79.06 51 GLN B N 1
ATOM 4379 C CA . GLN B 1 51 ? -16.297 -34.312 13.461 1 79.06 51 GLN B CA 1
ATOM 4380 C C . GLN B 1 51 ? -15.031 -34.562 14.266 1 79.06 51 GLN B C 1
ATOM 4382 O O . GLN B 1 51 ? -13.93 -34.281 13.789 1 79.06 51 GLN B O 1
ATOM 4387 N N . SER B 1 52 ? -15.273 -35.094 15.422 1 79.44 52 SER B N 1
ATOM 4388 C CA . SER B 1 52 ? -14.117 -35.375 16.266 1 79.44 52 SER B CA 1
ATOM 4389 C C . SER B 1 52 ? -13.266 -36.469 15.68 1 79.44 52 SER B C 1
ATOM 4391 O O . SER B 1 52 ? -12.031 -36.406 15.703 1 79.44 52 SER B O 1
ATOM 4393 N N . LEU B 1 53 ? -13.906 -37.438 15.141 1 82.69 53 LEU B N 1
ATOM 4394 C CA . LEU B 1 53 ? -13.18 -38.531 14.516 1 82.69 53 LEU B CA 1
ATOM 4395 C C . LEU B 1 53 ? -12.414 -38.031 13.281 1 82.69 53 LEU B C 1
ATOM 4397 O O . LEU B 1 53 ? -11.266 -38.438 13.062 1 82.69 53 LEU B O 1
ATOM 4401 N N . THR B 1 54 ? -13 -37.25 12.5 1 83.81 54 THR B N 1
ATOM 4402 C CA . THR B 1 54 ? -12.359 -36.688 11.312 1 83.81 54 THR B CA 1
ATOM 4403 C C . THR B 1 54 ? -11.156 -35.844 11.688 1 83.81 54 THR B C 1
ATOM 4405 O O . THR B 1 54 ? -10.109 -35.906 11.039 1 83.81 54 THR B O 1
ATOM 4408 N N . LEU B 1 55 ? -11.367 -35.125 12.711 1 83.62 55 LEU B N 1
ATOM 4409 C CA . LEU B 1 55 ? -10.266 -34.281 13.18 1 83.62 55 LEU B CA 1
ATOM 4410 C C . LEU B 1 55 ? -9.094 -35.156 13.648 1 83.62 55 LEU B C 1
ATOM 4412 O O . LEU B 1 55 ? -7.941 -34.875 13.336 1 83.62 55 LEU B O 1
ATOM 4416 N N . LEU B 1 56 ? -9.461 -36.188 14.32 1 80.44 56 LEU B N 1
ATOM 4417 C CA . LEU B 1 56 ? -8.43 -37.125 14.797 1 80.44 56 LEU B CA 1
ATOM 4418 C C . LEU B 1 56 ? -7.707 -37.781 13.633 1 80.44 56 LEU B C 1
ATOM 4420 O O . LEU B 1 56 ? -6.48 -37.938 13.648 1 80.44 56 LEU B O 1
ATOM 4424 N N . ILE B 1 57 ? -8.398 -38.156 12.656 1 84.62 57 ILE B N 1
ATOM 4425 C CA . ILE B 1 57 ? -7.824 -38.781 11.469 1 84.62 57 ILE B CA 1
ATOM 4426 C C . ILE B 1 57 ? -6.895 -37.812 10.766 1 84.62 57 ILE B C 1
ATOM 4428 O O . ILE B 1 57 ? -5.801 -38.188 10.328 1 84.62 57 ILE B O 1
ATOM 4432 N N . LEU B 1 58 ? -7.285 -36.656 10.742 1 84.38 58 LEU B N 1
ATOM 4433 C CA . LEU B 1 58 ? -6.465 -35.625 10.078 1 84.38 58 LEU B CA 1
ATOM 4434 C C . LEU B 1 58 ? -5.184 -35.375 10.867 1 84.38 58 LEU B C 1
ATOM 4436 O O . LEU B 1 58 ? -4.109 -35.219 10.273 1 84.38 58 LEU B O 1
ATOM 4440 N N . ILE B 1 59 ? -5.316 -35.375 12.125 1 83.62 59 ILE B N 1
ATOM 4441 C CA . ILE B 1 59 ? -4.141 -35.156 12.969 1 83.62 59 ILE B CA 1
ATOM 4442 C C . ILE B 1 59 ? -3.188 -36.344 12.812 1 83.62 59 ILE B C 1
ATOM 4444 O O . ILE B 1 59 ? -1.975 -36.156 12.695 1 83.62 59 ILE B O 1
ATOM 4448 N N . LEU B 1 60 ? -3.781 -37.531 12.75 1 82.5 60 LEU B N 1
ATOM 4449 C CA . LEU B 1 60 ? -2.975 -38.719 12.586 1 82.5 60 LEU B CA 1
ATOM 4450 C C . LEU B 1 60 ? -2.314 -38.75 11.211 1 82.5 60 LEU B C 1
ATOM 4452 O O . LEU B 1 60 ? -1.154 -39.156 11.086 1 82.5 60 LEU B O 1
ATOM 4456 N N . LEU B 1 61 ? -3.033 -38.344 10.273 1 85.62 61 LEU B N 1
ATOM 4457 C CA . LEU B 1 61 ? -2.482 -38.312 8.922 1 85.62 61 LEU B CA 1
ATOM 4458 C C . LEU B 1 61 ? -1.326 -37.312 8.836 1 85.62 61 LEU B C 1
ATOM 4460 O O . LEU B 1 61 ? -0.315 -37.594 8.188 1 85.62 61 LEU B O 1
ATOM 4464 N N . GLN B 1 62 ? -1.442 -36.281 9.453 1 83.44 62 GLN B N 1
ATOM 4465 C CA . GLN B 1 62 ? -0.353 -35.312 9.453 1 83.44 62 GLN B CA 1
ATOM 4466 C C . GLN B 1 62 ? 0.868 -35.844 10.188 1 83.44 62 GLN B C 1
ATOM 4468 O O . GLN B 1 62 ? 2.004 -35.656 9.758 1 83.44 62 GLN B O 1
ATOM 4473 N N . ALA B 1 63 ? 0.579 -36.5 11.242 1 84.38 63 ALA B N 1
ATOM 4474 C CA . ALA B 1 63 ? 1.667 -37.094 12 1 84.38 63 ALA B CA 1
ATOM 4475 C C . ALA B 1 63 ? 2.406 -38.156 11.172 1 84.38 63 ALA B C 1
ATOM 4477 O O . ALA B 1 63 ? 3.637 -38.219 11.203 1 84.38 63 ALA B O 1
ATOM 4478 N N . VAL B 1 64 ? 1.66 -38.875 10.438 1 84.25 64 VAL B N 1
ATOM 4479 C CA . VAL B 1 64 ? 2.258 -39.875 9.586 1 84.25 64 VAL B CA 1
ATOM 4480 C C . VAL B 1 64 ? 3.113 -39.219 8.508 1 84.25 64 VAL B C 1
ATOM 4482 O O . VAL B 1 64 ? 4.223 -39.688 8.219 1 84.25 64 VAL B O 1
ATOM 4485 N N . LEU B 1 65 ? 2.648 -38.219 7.953 1 82.38 65 LEU B N 1
ATOM 4486 C CA . LEU B 1 65 ? 3.4 -37.469 6.941 1 82.38 65 LEU B CA 1
ATOM 4487 C C . LEU B 1 65 ? 4.699 -36.938 7.52 1 82.38 65 LEU B C 1
ATOM 4489 O O . LEU B 1 65 ? 5.742 -36.969 6.859 1 82.38 65 LEU B O 1
ATOM 4493 N N . LEU B 1 66 ? 4.648 -36.5 8.711 1 81.44 66 LEU B N 1
ATOM 4494 C CA . LEU B 1 66 ? 5.832 -35.938 9.375 1 81.44 66 LEU B CA 1
ATOM 4495 C C . LEU B 1 66 ? 6.84 -37.062 9.672 1 81.44 66 LEU B C 1
ATOM 4497 O O . LEU B 1 66 ? 8.047 -36.844 9.531 1 81.44 66 LEU B O 1
ATOM 4501 N N . MET B 1 67 ? 6.277 -38.188 9.969 1 78.81 67 MET B N 1
ATOM 4502 C CA . MET B 1 67 ? 7.152 -39.312 10.234 1 78.81 67 MET B CA 1
ATOM 4503 C C . MET B 1 67 ? 7.84 -39.781 8.953 1 78.81 67 MET B C 1
ATOM 4505 O O . MET B 1 67 ? 9.023 -40.125 8.969 1 78.81 67 MET B O 1
ATOM 4509 N N . VAL B 1 68 ? 7.129 -39.75 7.949 1 79.06 68 VAL B N 1
ATOM 4510 C CA . VAL B 1 68 ? 7.695 -40.125 6.66 1 79.06 68 VAL B CA 1
ATOM 4511 C C . VAL B 1 68 ? 8.766 -39.125 6.246 1 79.06 68 VAL B C 1
ATOM 4513 O O . VAL B 1 68 ? 9.828 -39.5 5.746 1 79.06 68 VAL B O 1
ATOM 4516 N N . ALA B 1 69 ? 8.562 -37.906 6.434 1 76 69 ALA B N 1
ATOM 4517 C CA . ALA B 1 69 ? 9.523 -36.844 6.09 1 76 69 ALA B CA 1
ATOM 4518 C C . ALA B 1 69 ? 10.82 -37 6.887 1 76 69 ALA B C 1
ATOM 4520 O O . ALA B 1 69 ? 11.914 -36.875 6.344 1 76 69 ALA B O 1
ATOM 4521 N N . VAL B 1 70 ? 10.617 -37.406 8.117 1 75.5 70 VAL B N 1
ATOM 4522 C CA . VAL B 1 70 ? 11.773 -37.562 8.984 1 75.5 70 VAL B CA 1
ATOM 4523 C C . VAL B 1 70 ? 12.547 -38.812 8.57 1 75.5 70 VAL B C 1
ATOM 4525 O O . VAL B 1 70 ? 13.781 -38.844 8.586 1 75.5 70 VAL B O 1
ATOM 4528 N N . SER B 1 71 ? 11.875 -39.781 8.141 1 76.62 71 SER B N 1
ATOM 4529 C CA . SER B 1 71 ? 12.523 -41.031 7.773 1 76.62 71 SER B CA 1
ATOM 4530 C C . SER B 1 71 ? 13.305 -40.875 6.473 1 76.62 71 SER B C 1
ATOM 4532 O O . SER B 1 71 ? 14.297 -41.594 6.258 1 76.62 71 SER B O 1
ATOM 4534 N N . LYS B 1 72 ? 12.867 -40 5.707 1 73.62 72 LYS B N 1
ATOM 4535 C CA . LYS B 1 72 ? 13.516 -39.812 4.41 1 73.62 72 LYS B CA 1
ATOM 4536 C C . LYS B 1 72 ? 14.648 -38.812 4.496 1 73.62 72 LYS B C 1
ATOM 4538 O O . LYS B 1 72 ? 15.438 -38.656 3.559 1 73.62 72 LYS B O 1
ATOM 4543 N N . ALA B 1 73 ? 14.57 -37.938 5.508 1 69.25 73 ALA B N 1
ATOM 4544 C CA . ALA B 1 73 ? 15.656 -36.969 5.672 1 69.25 73 ALA B CA 1
ATOM 4545 C C . ALA B 1 73 ? 16.984 -37.688 5.965 1 69.25 73 ALA B C 1
ATOM 4547 O O . ALA B 1 73 ? 17.047 -38.531 6.859 1 69.25 73 ALA B O 1
ATOM 4548 N N . PRO B 1 74 ? 17.906 -37.438 4.973 1 62.22 74 PRO B N 1
ATOM 4549 C CA . PRO B 1 74 ? 19.188 -38.094 5.211 1 62.22 74 PRO B CA 1
ATOM 4550 C C . PRO B 1 74 ? 19.953 -37.469 6.383 1 62.22 74 PRO B C 1
ATOM 4552 O O . PRO B 1 74 ? 19.891 -36.25 6.59 1 62.22 74 PRO B O 1
ATOM 4555 N N . ASN B 1 75 ? 20.625 -38.219 7.129 1 66.19 75 ASN B N 1
ATOM 4556 C CA . ASN B 1 75 ? 21.641 -38.031 8.148 1 66.19 75 ASN B CA 1
ATOM 4557 C C . ASN B 1 75 ? 21.188 -37.031 9.219 1 66.19 75 ASN B C 1
ATOM 4559 O O . ASN B 1 75 ? 21.656 -35.906 9.266 1 66.19 75 ASN B O 1
ATOM 4563 N N . ILE B 1 76 ? 20.156 -37.281 9.844 1 73.88 76 ILE B N 1
ATOM 4564 C CA . ILE B 1 76 ? 19.797 -36.438 11 1 73.88 76 ILE B CA 1
ATOM 4565 C C . ILE B 1 76 ? 20.906 -36.531 12.055 1 73.88 76 ILE B C 1
ATOM 4567 O O . ILE B 1 76 ? 21.141 -37.594 12.633 1 73.88 76 ILE B O 1
ATOM 4571 N N . ARG B 1 77 ? 21.828 -35.469 12.125 1 72.31 77 ARG B N 1
ATOM 4572 C CA . ARG B 1 77 ? 23.031 -35.469 12.953 1 72.31 77 ARG B CA 1
ATOM 4573 C C . ARG B 1 77 ? 22.75 -34.938 14.344 1 72.31 77 ARG B C 1
ATOM 4575 O O . ARG B 1 77 ? 23.516 -35.156 15.273 1 72.31 77 ARG B O 1
ATOM 4582 N N . SER B 1 78 ? 21.562 -34.219 14.461 1 78.56 78 SER B N 1
ATOM 4583 C CA . SER B 1 78 ? 21.312 -33.594 15.75 1 78.56 78 SER B CA 1
ATOM 4584 C C . SER B 1 78 ? 19.812 -33.5 16.031 1 78.56 78 SER B C 1
ATOM 4586 O O . SER B 1 78 ? 19 -33.594 15.117 1 78.56 78 SER B O 1
ATOM 4588 N N . THR B 1 79 ? 19.484 -33.438 17.297 1 80.75 79 THR B N 1
ATOM 4589 C CA . THR B 1 79 ? 18.109 -33.281 17.75 1 80.75 79 THR B CA 1
ATOM 4590 C C . THR B 1 79 ? 17.547 -31.953 17.219 1 80.75 79 THR B C 1
ATOM 4592 O O . THR B 1 79 ? 16.344 -31.859 16.922 1 80.75 79 THR B O 1
ATOM 4595 N N . TYR B 1 80 ? 18.422 -31.047 17.094 1 79.81 80 TYR B N 1
ATOM 4596 C CA . TYR B 1 80 ? 18 -29.75 16.578 1 79.81 80 TYR B CA 1
ATOM 4597 C C . TYR B 1 80 ? 17.547 -29.875 15.125 1 79.81 80 TYR B C 1
ATOM 4599 O O . TYR B 1 80 ? 16.531 -29.281 14.734 1 79.81 80 TYR B O 1
ATOM 4607 N N . GLN B 1 81 ? 18.234 -30.625 14.484 1 78.44 81 GLN B N 1
ATOM 4608 C CA . GLN B 1 81 ? 17.875 -30.844 13.086 1 78.44 81 GLN B CA 1
ATOM 4609 C C . GLN B 1 81 ? 16.547 -31.594 12.977 1 78.44 81 GLN B C 1
ATOM 4611 O O . GLN B 1 81 ? 15.734 -31.312 12.094 1 78.44 81 GLN B O 1
ATOM 4616 N N . LEU B 1 82 ? 16.406 -32.5 13.891 1 81.56 82 LEU B N 1
ATOM 4617 C CA . LEU B 1 82 ? 15.156 -33.25 13.898 1 81.56 82 LEU B CA 1
ATOM 4618 C C . LEU B 1 82 ? 13.969 -32.344 14.195 1 81.56 82 LEU B C 1
ATOM 4620 O O . LEU B 1 82 ? 12.938 -32.438 13.531 1 81.56 82 LEU B O 1
ATOM 4624 N N . ILE B 1 83 ? 14.133 -31.516 15.094 1 82.44 83 ILE B N 1
ATOM 4625 C CA . ILE B 1 83 ? 13.078 -30.578 15.469 1 82.44 83 ILE B CA 1
ATOM 4626 C C . ILE B 1 83 ? 12.805 -29.609 14.32 1 82.44 83 ILE B C 1
ATOM 4628 O O . ILE B 1 83 ? 11.648 -29.266 14.047 1 82.44 83 ILE B O 1
ATOM 4632 N N . ALA B 1 84 ? 13.797 -29.25 13.68 1 80.31 84 ALA B N 1
ATOM 4633 C CA . ALA B 1 84 ? 13.664 -28.344 12.547 1 80.31 84 ALA B CA 1
ATOM 4634 C C . ALA B 1 84 ? 12.883 -28.984 11.406 1 80.31 84 ALA B C 1
ATOM 4636 O O . ALA B 1 84 ? 11.992 -28.375 10.828 1 80.31 84 ALA B O 1
ATOM 4637 N N . ILE B 1 85 ? 13.18 -30.172 11.18 1 78.38 85 ILE B N 1
ATOM 4638 C CA . ILE B 1 85 ? 12.5 -30.891 10.102 1 78.38 85 ILE B CA 1
ATOM 4639 C C . ILE B 1 85 ? 11.031 -31.109 10.469 1 78.38 85 ILE B C 1
ATOM 4641 O O . ILE B 1 85 ? 10.148 -30.938 9.625 1 78.38 85 ILE B O 1
ATOM 4645 N N . TRP B 1 86 ? 10.844 -31.375 11.68 1 82.06 86 TRP B N 1
ATOM 4646 C CA . TRP B 1 86 ? 9.477 -31.578 12.156 1 82.06 86 TRP B CA 1
ATOM 4647 C C . TRP B 1 86 ? 8.68 -30.281 12.062 1 82.06 86 TRP B C 1
ATOM 4649 O O . TRP B 1 86 ? 7.531 -30.281 11.609 1 82.06 86 TRP B O 1
ATOM 4659 N N . THR B 1 87 ? 9.266 -29.266 12.438 1 81.31 87 THR B N 1
ATOM 4660 C CA . THR B 1 87 ? 8.594 -27.969 12.43 1 81.31 87 THR B CA 1
ATOM 4661 C C . THR B 1 87 ? 8.32 -27.516 11 1 81.31 87 THR B C 1
ATOM 4663 O O . THR B 1 87 ? 7.219 -27.047 10.688 1 81.31 87 THR B O 1
ATOM 4666 N N . ALA B 1 88 ? 9.234 -27.719 10.211 1 78.56 88 ALA B N 1
ATOM 4667 C CA . ALA B 1 88 ? 9.062 -27.344 8.812 1 78.56 88 ALA B CA 1
ATOM 4668 C C . ALA B 1 88 ? 7.996 -28.203 8.141 1 78.56 88 ALA B C 1
ATOM 4670 O O . ALA B 1 88 ? 7.16 -27.688 7.395 1 78.56 88 ALA B O 1
ATOM 4671 N N . GLY B 1 89 ? 8.094 -29.5 8.398 1 80.5 89 GLY B N 1
ATOM 4672 C CA . GLY B 1 89 ? 7.082 -30.391 7.855 1 80.5 89 GLY B CA 1
ATOM 4673 C C . GLY B 1 89 ? 5.68 -30.062 8.344 1 80.5 89 GLY B C 1
ATOM 4674 O O . GLY B 1 89 ? 4.723 -30.109 7.566 1 80.5 89 GLY B O 1
ATOM 4675 N N . PHE B 1 90 ? 5.688 -29.703 9.547 1 84.81 90 PHE B N 1
ATOM 4676 C CA . PHE B 1 90 ? 4.402 -29.359 10.133 1 84.81 90 PHE B CA 1
ATOM 4677 C C . PHE B 1 90 ? 3.824 -28.109 9.461 1 84.81 90 PHE B C 1
ATOM 4679 O O . PHE B 1 90 ? 2.67 -28.109 9.031 1 84.81 90 PHE B O 1
ATOM 4686 N N . PHE B 1 91 ? 4.633 -27.094 9.242 1 82.38 91 PHE B N 1
ATOM 4687 C CA . PHE B 1 91 ? 4.129 -25.828 8.719 1 82.38 91 PHE B CA 1
ATOM 4688 C C . PHE B 1 91 ? 3.883 -25.922 7.219 1 82.38 91 PHE B C 1
ATOM 4690 O O . PHE B 1 91 ? 3 -25.25 6.684 1 82.38 91 PHE B O 1
ATOM 4697 N N . THR B 1 92 ? 4.523 -26.797 6.59 1 83.19 92 THR B N 1
ATOM 4698 C CA . THR B 1 92 ? 4.324 -26.938 5.152 1 83.19 92 THR B CA 1
ATOM 4699 C C . THR B 1 92 ? 3.074 -27.75 4.855 1 83.19 92 THR B C 1
ATOM 4701 O O . THR B 1 92 ? 2.432 -27.562 3.82 1 83.19 92 THR B O 1
ATOM 4704 N N . SER B 1 93 ? 2.73 -28.656 5.766 1 89.56 93 SER B N 1
ATOM 4705 C CA . SER B 1 93 ? 1.57 -29.5 5.516 1 89.56 93 SER B CA 1
ATOM 4706 C C . SER B 1 93 ? 0.318 -28.938 6.176 1 89.56 93 SER B C 1
ATOM 4708 O O . SER B 1 93 ? -0.8 -29.344 5.844 1 89.56 93 SER B O 1
ATOM 4710 N N . LEU B 1 94 ? 0.511 -28.031 7.043 1 91.75 94 LEU B N 1
ATOM 4711 C CA . LEU B 1 94 ? -0.592 -27.516 7.84 1 91.75 94 LEU B CA 1
ATOM 4712 C C . LEU B 1 94 ? -1.679 -26.922 6.945 1 91.75 94 LEU B C 1
ATOM 4714 O O . LEU B 1 94 ? -2.865 -27.188 7.148 1 91.75 94 LEU B O 1
ATOM 4718 N N . PRO B 1 95 ? -1.343 -26.125 5.969 1 94.5 95 PRO B N 1
ATOM 4719 C CA . PRO B 1 95 ? -2.418 -25.547 5.16 1 94.5 95 PRO B CA 1
ATOM 4720 C C . PRO B 1 95 ? -3.219 -26.609 4.402 1 94.5 95 PRO B C 1
ATOM 4722 O O . PRO B 1 95 ? -4.41 -26.422 4.148 1 94.5 95 PRO B O 1
ATOM 4725 N N . ILE B 1 96 ? -2.66 -27.688 4.086 1 93.88 96 ILE B N 1
ATOM 4726 C CA . ILE B 1 96 ? -3.379 -28.781 3.439 1 93.88 96 ILE B CA 1
ATOM 4727 C C . ILE B 1 96 ? -4.418 -29.359 4.398 1 93.88 96 ILE B C 1
ATOM 4729 O O . ILE B 1 96 ? -5.586 -29.531 4.035 1 93.88 96 ILE B O 1
ATOM 4733 N N . PHE B 1 97 ? -4.02 -29.547 5.59 1 93.62 97 PHE B N 1
ATOM 4734 C CA . PHE B 1 97 ? -4.906 -30.156 6.57 1 93.62 97 PHE B CA 1
ATOM 4735 C C . PHE B 1 97 ? -5.961 -29.172 7.051 1 93.62 97 PHE B C 1
ATOM 4737 O O . PHE B 1 97 ? -7.094 -29.562 7.348 1 93.62 97 PHE B O 1
ATOM 4744 N N . LEU B 1 98 ? -5.59 -27.906 7.082 1 94.19 98 LEU B N 1
ATOM 4745 C CA . LEU B 1 98 ? -6.598 -26.891 7.387 1 94.19 98 LEU B CA 1
ATOM 4746 C C . LEU B 1 98 ? -7.664 -26.844 6.297 1 94.19 98 LEU B C 1
ATOM 4748 O O . LEU B 1 98 ? -8.859 -26.75 6.594 1 94.19 98 LEU B O 1
ATOM 4752 N N . SER B 1 99 ? -7.219 -26.906 5.086 1 94.88 99 SER B N 1
ATOM 4753 C CA . SER B 1 99 ? -8.156 -26.922 3.969 1 94.88 99 SER B CA 1
ATOM 4754 C C . SER B 1 99 ? -9.062 -28.141 4.016 1 94.88 99 SER B C 1
ATOM 4756 O O . SER B 1 99 ? -10.273 -28.047 3.807 1 94.88 99 SER B O 1
ATOM 4758 N N . LEU B 1 100 ? -8.516 -29.281 4.336 1 93.94 100 LEU B N 1
A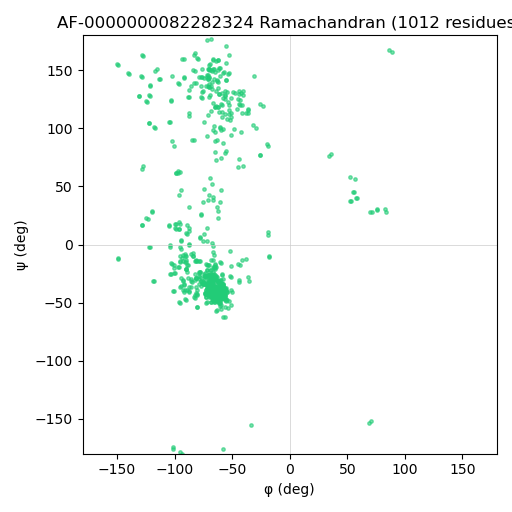TOM 4759 C CA . LEU B 1 100 ? -9.289 -30.516 4.449 1 93.94 100 LEU B CA 1
ATOM 4760 C C . LEU B 1 100 ? -10.289 -30.422 5.598 1 93.94 100 LEU B C 1
ATOM 4762 O O . LEU B 1 100 ? -11.422 -30.891 5.473 1 93.94 100 LEU B O 1
ATOM 4766 N N . ALA B 1 101 ? -9.828 -29.844 6.633 1 92.75 101 ALA B N 1
ATOM 4767 C CA . ALA B 1 101 ? -10.703 -29.703 7.797 1 92.75 101 ALA B CA 1
ATOM 4768 C C . ALA B 1 101 ? -11.938 -28.875 7.461 1 92.75 101 ALA B C 1
ATOM 4770 O O . ALA B 1 101 ? -13.055 -29.234 7.844 1 92.75 101 ALA B O 1
ATOM 4771 N N . VAL B 1 102 ? -11.719 -27.797 6.742 1 93.19 102 VAL B N 1
ATOM 4772 C CA . VAL B 1 102 ? -12.836 -26.953 6.355 1 93.19 102 VAL B CA 1
ATOM 4773 C C . VAL B 1 102 ? -13.711 -27.672 5.324 1 93.19 102 VAL B C 1
ATOM 4775 O O . VAL B 1 102 ? -14.938 -27.656 5.43 1 93.19 102 VAL B O 1
ATOM 4778 N N . GLY B 1 103 ? -13.125 -28.297 4.418 1 92.94 103 GLY B N 1
ATOM 4779 C CA . GLY B 1 103 ? -13.852 -29 3.369 1 92.94 103 GLY B CA 1
ATOM 4780 C C . GLY B 1 103 ? -14.68 -30.156 3.891 1 92.94 103 GLY B C 1
ATOM 4781 O O . GLY B 1 103 ? -15.758 -30.453 3.361 1 92.94 103 GLY B O 1
ATOM 4782 N N . LEU B 1 104 ? -14.211 -30.75 4.973 1 90.5 104 LEU B N 1
ATOM 4783 C CA . LEU B 1 104 ? -14.898 -31.906 5.539 1 90.5 104 LEU B CA 1
ATOM 4784 C C . LEU B 1 104 ? -15.859 -31.469 6.648 1 90.5 104 LEU B C 1
ATOM 4786 O O . LEU B 1 104 ? -16.531 -32.312 7.254 1 90.5 104 LEU B O 1
ATOM 4790 N N . GLY B 1 105 ? -15.891 -30.156 6.992 1 87.19 105 GLY B N 1
ATOM 4791 C CA . GLY B 1 105 ? -16.844 -29.625 7.941 1 87.19 105 GLY B CA 1
ATOM 4792 C C . GLY B 1 105 ? -16.516 -29.953 9.383 1 87.19 105 GLY B C 1
ATOM 4793 O O . GLY B 1 105 ? -17.406 -30.141 10.203 1 87.19 105 GLY B O 1
ATOM 4794 N N . VAL B 1 106 ? -15.273 -30.094 9.734 1 83.56 106 VAL B N 1
ATOM 4795 C CA . VAL B 1 106 ? -14.836 -30.531 11.055 1 83.56 106 VAL B CA 1
ATOM 4796 C C . VAL B 1 106 ? -15.18 -29.484 12.102 1 83.56 106 VAL B C 1
ATOM 4798 O O . VAL B 1 106 ? -15.586 -29.812 13.219 1 83.56 106 VAL B O 1
ATOM 4801 N N . PHE B 1 107 ? -15.039 -28.156 11.945 1 74.75 107 PHE B N 1
ATOM 4802 C CA . PHE B 1 107 ? -15.211 -27.141 12.977 1 74.75 107 PHE B CA 1
ATOM 4803 C C . PHE B 1 107 ? -16.594 -26.5 12.883 1 74.75 107 PHE B C 1
ATOM 4805 O O . PHE B 1 107 ? -16.844 -25.453 13.484 1 74.75 107 PHE B O 1
ATOM 4812 N N . GLU B 1 108 ? -17.391 -27.016 12.211 1 71.94 108 GLU B N 1
ATOM 4813 C CA . GLU B 1 108 ? -18.719 -26.438 12.109 1 71.94 108 GLU B CA 1
ATOM 4814 C C . GLU B 1 108 ? -19.641 -26.953 13.219 1 71.94 108 GLU B C 1
ATOM 4816 O O . GLU B 1 108 ? -19.625 -28.156 13.531 1 71.94 108 GLU B O 1
ATOM 4821 N N . ASN B 1 109 ? -19.953 -25.969 14.148 1 57.28 109 ASN B N 1
ATOM 4822 C CA . ASN B 1 109 ? -20.844 -26.312 15.242 1 57.28 109 ASN B CA 1
ATOM 4823 C C . ASN B 1 109 ? -22.203 -26.797 14.719 1 57.28 109 ASN B C 1
ATOM 4825 O O . ASN B 1 109 ? -22.812 -26.141 13.859 1 57.28 109 ASN B O 1
ATOM 4829 N N . SER B 1 110 ? -22.438 -28.031 14.984 1 49.81 110 SER B N 1
ATOM 4830 C CA . SER B 1 110 ? -23.75 -28.641 14.727 1 49.81 110 SER B CA 1
ATOM 4831 C C . SER B 1 110 ? -24.875 -27.719 15.18 1 49.81 110 SER B C 1
ATOM 4833 O O . SER B 1 110 ? -26.016 -27.859 14.719 1 49.81 110 SER B O 1
ATOM 4835 N N . THR B 1 111 ? -24.734 -26.969 16.141 1 47.09 111 THR B N 1
ATOM 4836 C CA . THR B 1 111 ? -25.875 -26.234 16.672 1 47.09 111 THR B CA 1
ATOM 4837 C C . THR B 1 111 ? -26.078 -24.922 15.906 1 47.09 111 THR B C 1
ATOM 4839 O O . THR B 1 111 ? -27.062 -24.219 16.125 1 47.09 111 THR B O 1
ATOM 4842 N N . SER B 1 112 ? -25.125 -24.406 15.484 1 49.72 112 SER B N 1
ATOM 4843 C CA . SER B 1 112 ? -25.391 -23.125 14.852 1 49.72 112 SER B CA 1
ATOM 4844 C C . SER B 1 112 ? -26.188 -23.297 13.57 1 49.72 112 SER B C 1
ATOM 4846 O O . SER B 1 112 ? -25.875 -24.172 12.75 1 49.72 112 SER B O 1
ATOM 4848 N N . LYS B 1 113 ? -27.344 -22.812 13.578 1 50.31 113 LYS B N 1
ATOM 4849 C CA . LYS B 1 113 ? -28.422 -22.75 12.594 1 50.31 113 LYS B CA 1
ATOM 4850 C C . LYS B 1 113 ? -27.891 -22.438 11.203 1 50.31 113 LYS B C 1
ATOM 4852 O O . LYS B 1 113 ? -28.625 -22.5 10.219 1 50.31 113 LYS B O 1
ATOM 4857 N N . GLN B 1 114 ? -26.688 -22.016 11.055 1 57.81 114 GLN B N 1
ATOM 4858 C CA . GLN B 1 114 ? -26.422 -21.625 9.672 1 57.81 114 GLN B CA 1
ATOM 4859 C C . GLN B 1 114 ? -25.625 -22.703 8.945 1 57.81 114 GLN B C 1
ATOM 4861 O O . GLN B 1 114 ? -24.453 -22.906 9.211 1 57.81 114 GLN B O 1
ATOM 4866 N N . LYS B 1 115 ? -26.234 -23.688 8.312 1 62.81 115 LYS B N 1
ATOM 4867 C CA . LYS B 1 115 ? -25.719 -24.75 7.461 1 62.81 115 LYS B CA 1
ATOM 4868 C C . LYS B 1 115 ? -24.688 -24.203 6.465 1 62.81 115 LYS B C 1
ATOM 4870 O O . LYS B 1 115 ? -24.875 -23.125 5.914 1 62.81 115 LYS B O 1
ATOM 4875 N N . LEU B 1 116 ? -23.453 -24.938 6.344 1 77 116 LEU B N 1
ATOM 4876 C CA . LEU B 1 116 ? -22.422 -24.578 5.359 1 77 116 LEU B CA 1
ATOM 4877 C C . LEU B 1 116 ? -23 -24.641 3.947 1 77 116 LEU B C 1
ATOM 4879 O O . LEU B 1 116 ? -23.719 -25.578 3.592 1 77 116 LEU B O 1
ATOM 4883 N N . LEU B 1 117 ? -22.75 -23.625 3.32 1 82.25 117 LEU B N 1
ATOM 4884 C CA . LEU B 1 117 ? -23.078 -23.625 1.9 1 82.25 117 LEU B CA 1
ATOM 4885 C C . LEU B 1 117 ? -22.125 -24.547 1.127 1 82.25 117 LEU B C 1
ATOM 4887 O O . LEU B 1 117 ? -20.969 -24.703 1.506 1 82.25 117 LEU B O 1
ATOM 4891 N N . PRO B 1 118 ? -22.562 -25.219 0.192 1 84.12 118 PRO B N 1
ATOM 4892 C CA . PRO B 1 118 ? -21.766 -26.188 -0.555 1 84.12 118 PRO B CA 1
ATOM 4893 C C . PRO B 1 118 ? -20.438 -25.594 -1.038 1 84.12 118 PRO B C 1
ATOM 4895 O O . PRO B 1 118 ? -19.406 -26.281 -0.988 1 84.12 118 PRO B O 1
ATOM 4898 N N . HIS B 1 119 ? -20.438 -24.438 -1.479 1 87.94 119 HIS B N 1
ATOM 4899 C CA . HIS B 1 119 ? -19.219 -23.859 -2.023 1 87.94 119 HIS B CA 1
ATOM 4900 C C . HIS B 1 119 ? -18.156 -23.703 -0.937 1 87.94 119 HIS B C 1
ATOM 4902 O O . HIS B 1 119 ? -16.953 -23.719 -1.225 1 87.94 119 HIS B O 1
ATOM 4908 N N . GLN B 1 120 ? -18.516 -23.547 0.293 1 91.06 120 GLN B N 1
ATOM 4909 C CA . GLN B 1 120 ? -17.578 -23.391 1.407 1 91.06 120 GLN B CA 1
ATOM 4910 C C . GLN B 1 120 ? -16.859 -24.688 1.729 1 91.06 120 GLN B C 1
ATOM 4912 O O . GLN B 1 120 ? -15.82 -24.688 2.379 1 91.06 120 GLN B O 1
ATOM 4917 N N . GLN B 1 121 ? -17.469 -25.703 1.224 1 91.31 121 GLN B N 1
ATOM 4918 C CA . GLN B 1 121 ? -16.828 -27 1.403 1 91.31 121 GLN B CA 1
ATOM 4919 C C . GLN B 1 121 ? -16.078 -27.422 0.142 1 91.31 121 GLN B C 1
ATOM 4921 O O . GLN B 1 121 ? -14.953 -27.906 0.217 1 91.31 121 GLN B O 1
ATOM 4926 N N . TYR B 1 122 ? -16.625 -27.188 -0.935 1 91.38 122 TYR B N 1
ATOM 4927 C CA . TYR B 1 122 ? -16.094 -27.719 -2.184 1 91.38 122 TYR B CA 1
ATOM 4928 C C . TYR B 1 122 ? -14.836 -26.969 -2.604 1 91.38 122 TYR B C 1
ATOM 4930 O O . TYR B 1 122 ? -13.922 -27.562 -3.184 1 91.38 122 TYR B O 1
ATOM 4938 N N . ILE B 1 123 ? -14.742 -25.734 -2.346 1 94.12 123 ILE B N 1
ATOM 4939 C CA . ILE B 1 123 ? -13.586 -24.953 -2.787 1 94.12 123 ILE B CA 1
ATOM 4940 C C . ILE B 1 123 ? -12.344 -25.391 -2.02 1 94.12 123 ILE B C 1
ATOM 4942 O O . ILE B 1 123 ? -11.312 -25.688 -2.619 1 94.12 123 ILE B O 1
ATOM 4946 N N . PRO B 1 124 ? -12.391 -25.484 -0.687 1 95.62 124 PRO B N 1
ATOM 4947 C CA . PRO B 1 124 ? -11.227 -26.016 0.027 1 95.62 124 PRO B CA 1
ATOM 4948 C C . PRO B 1 124 ? -10.836 -27.422 -0.426 1 95.62 124 PRO B C 1
ATOM 4950 O O . PRO B 1 124 ? -9.641 -27.719 -0.544 1 95.62 124 PRO B O 1
ATOM 4953 N N . LEU B 1 125 ? -11.805 -28.234 -0.708 1 93.44 125 LEU B N 1
ATOM 4954 C CA . LEU B 1 125 ? -11.516 -29.578 -1.18 1 93.44 125 LEU B CA 1
ATOM 4955 C C . LEU B 1 125 ? -10.867 -29.547 -2.561 1 93.44 125 LEU B C 1
ATOM 4957 O O . LEU B 1 125 ? -10 -30.359 -2.863 1 93.44 125 LEU B O 1
ATOM 4961 N N . MET B 1 126 ? -11.328 -28.656 -3.334 1 91.81 126 MET B N 1
ATOM 4962 C CA . MET B 1 126 ? -10.742 -28.5 -4.66 1 91.81 126 MET B CA 1
ATOM 4963 C C . MET B 1 126 ? -9.281 -28.078 -4.566 1 91.81 126 MET B C 1
ATOM 4965 O O . MET B 1 126 ? -8.453 -28.5 -5.375 1 91.81 126 MET B O 1
ATOM 4969 N N . VAL B 1 127 ? -8.992 -27.266 -3.637 1 92.94 127 VAL B N 1
ATOM 4970 C CA . VAL B 1 127 ? -7.617 -26.828 -3.406 1 92.94 127 VAL B CA 1
ATOM 4971 C C . VAL B 1 127 ? -6.73 -28.031 -3.1 1 92.94 127 VAL B C 1
ATOM 4973 O O . VAL B 1 127 ? -5.648 -28.172 -3.672 1 92.94 127 VAL B O 1
ATOM 4976 N N . VAL B 1 128 ? -7.234 -28.906 -2.295 1 92.38 128 VAL B N 1
ATOM 4977 C CA . VAL B 1 128 ? -6.477 -30.094 -1.937 1 92.38 128 VAL B CA 1
ATOM 4978 C C . VAL B 1 128 ? -6.398 -31.047 -3.137 1 92.38 128 VAL B C 1
ATOM 4980 O O . VAL B 1 128 ? -5.348 -31.625 -3.412 1 92.38 128 VAL B O 1
ATOM 4983 N N . ALA B 1 129 ? -7.496 -31.141 -3.824 1 90.88 129 ALA B N 1
ATOM 4984 C CA . ALA B 1 129 ? -7.52 -31.984 -5.012 1 90.88 129 ALA B CA 1
ATOM 4985 C C . ALA B 1 129 ? -6.516 -31.5 -6.055 1 90.88 129 ALA B C 1
ATOM 4987 O O . ALA B 1 129 ? -5.91 -32.312 -6.766 1 90.88 129 ALA B O 1
ATOM 4988 N N . THR B 1 130 ? -6.41 -30.266 -6.133 1 91.19 130 THR B N 1
ATOM 4989 C CA . THR B 1 130 ? -5.457 -29.688 -7.078 1 91.19 130 THR B CA 1
ATOM 4990 C C . THR B 1 130 ? -4.023 -30.031 -6.684 1 91.19 130 THR B C 1
ATOM 4992 O O . THR B 1 130 ? -3.189 -30.312 -7.547 1 91.19 130 THR B O 1
ATOM 4995 N N . ILE B 1 131 ? -3.732 -30.031 -5.441 1 90.94 131 ILE B N 1
ATOM 4996 C CA . ILE B 1 131 ? -2.402 -30.391 -4.961 1 90.94 131 ILE B CA 1
ATOM 4997 C C . ILE B 1 131 ? -2.1 -31.844 -5.312 1 90.94 131 ILE B C 1
ATOM 4999 O O . ILE B 1 131 ? -1.001 -32.156 -5.773 1 90.94 131 ILE B O 1
ATOM 5003 N N . VAL B 1 132 ? -3.084 -32.688 -5.168 1 88.31 132 VAL B N 1
ATOM 5004 C CA . VAL B 1 132 ? -2.928 -34.094 -5.52 1 88.31 132 VAL B CA 1
ATOM 5005 C C . VAL B 1 132 ? -2.799 -34.219 -7.035 1 88.31 132 VAL B C 1
ATOM 5007 O O . VAL B 1 132 ? -1.975 -35 -7.523 1 88.31 132 VAL B O 1
ATOM 5010 N N . GLY B 1 133 ? -3.576 -33.469 -7.727 1 87.81 133 GLY B N 1
ATOM 5011 C CA . GLY B 1 133 ? -3.523 -33.5 -9.18 1 87.81 133 GLY B CA 1
ATOM 5012 C C . GLY B 1 133 ? -2.189 -33.062 -9.734 1 87.81 133 GLY B C 1
ATOM 501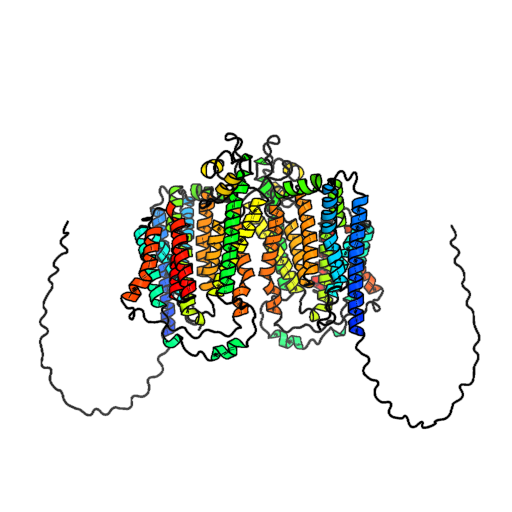3 O O . GLY B 1 133 ? -1.748 -33.531 -10.781 1 87.81 133 GLY B O 1
ATOM 5014 N N . ASN B 1 134 ? -1.57 -32.188 -9.047 1 86.44 134 ASN B N 1
ATOM 5015 C CA . ASN B 1 134 ? -0.281 -31.656 -9.477 1 86.44 134 ASN B CA 1
ATOM 5016 C C . ASN B 1 134 ? 0.812 -32.719 -9.406 1 86.44 134 ASN B C 1
ATOM 5018 O O . ASN B 1 134 ? 1.889 -32.531 -9.984 1 86.44 134 ASN B O 1
ATOM 5022 N N . GLN B 1 135 ? 0.481 -33.781 -8.742 1 85.81 135 GLN B N 1
ATOM 5023 C CA . GLN B 1 135 ? 1.456 -34.875 -8.672 1 85.81 135 GLN B CA 1
ATOM 5024 C C . GLN B 1 135 ? 1.366 -35.781 -9.898 1 85.81 135 GLN B C 1
ATOM 5026 O O . GLN B 1 135 ? 2.268 -36.562 -10.148 1 85.81 135 GLN B O 1
ATOM 5031 N N . LEU B 1 136 ? 0.348 -35.5 -10.68 1 87.25 136 LEU B N 1
ATOM 5032 C CA . LEU B 1 136 ? 0.143 -36.281 -11.891 1 87.25 136 LEU B CA 1
ATOM 5033 C C . LEU B 1 136 ? 0.806 -35.625 -13.094 1 87.25 136 LEU B C 1
ATOM 5035 O O . LEU B 1 136 ? 1.122 -34.438 -13.047 1 87.25 136 LEU B O 1
ATOM 5039 N N . PRO B 1 137 ? 1.018 -36.469 -14.07 1 87.38 137 PRO B N 1
ATOM 5040 C CA . PRO B 1 137 ? 1.526 -35.812 -15.289 1 87.38 137 PRO B CA 1
ATOM 5041 C C . PRO B 1 137 ? 0.61 -34.719 -15.812 1 87.38 137 PRO B C 1
ATOM 5043 O O . PRO B 1 137 ? -0.614 -34.812 -15.703 1 87.38 137 PRO B O 1
ATOM 5046 N N . VAL B 1 138 ? 1.182 -33.719 -16.406 1 84.69 138 VAL B N 1
ATOM 5047 C CA . VAL B 1 138 ? 0.497 -32.5 -16.828 1 84.69 138 VAL B CA 1
ATOM 5048 C C . VAL B 1 138 ? -0.662 -32.844 -17.75 1 84.69 138 VAL B C 1
ATOM 5050 O O . VAL B 1 138 ? -1.72 -32.219 -17.703 1 84.69 138 VAL B O 1
ATOM 5053 N N . TYR B 1 139 ? -0.506 -33.844 -18.625 1 89.81 139 TYR B N 1
ATOM 5054 C CA . TYR B 1 139 ? -1.561 -34.188 -19.578 1 89.81 139 TYR B CA 1
ATOM 5055 C C . TYR B 1 139 ? -2.783 -34.75 -18.859 1 89.81 139 TYR B C 1
ATOM 5057 O O . TYR B 1 139 ? -3.918 -34.531 -19.281 1 89.81 139 TYR B O 1
ATOM 5065 N N . LEU B 1 140 ? -2.539 -35.375 -17.734 1 90.88 140 LEU B N 1
ATOM 5066 C CA . LEU B 1 140 ? -3.65 -35.938 -16.984 1 90.88 140 LEU B CA 1
ATOM 5067 C C . LEU B 1 140 ? -4.328 -34.875 -16.141 1 90.88 140 LEU B C 1
ATOM 5069 O O . LEU B 1 140 ? -5.559 -34.812 -16.062 1 90.88 140 LEU B O 1
ATOM 5073 N N . SER B 1 141 ? -3.547 -34.062 -15.5 1 87.62 141 SER B N 1
ATOM 5074 C CA . SER B 1 141 ? -4.113 -33.031 -14.68 1 87.62 141 SER B CA 1
ATOM 5075 C C . SER B 1 141 ? -4.91 -32.031 -15.523 1 87.62 141 SER B C 1
ATOM 5077 O O . SER B 1 141 ? -5.988 -31.578 -15.117 1 87.62 141 SER B O 1
ATOM 5079 N N . SER B 1 142 ? -4.426 -31.734 -16.656 1 89.06 142 SER B N 1
ATOM 5080 C CA . SER B 1 142 ? -5.129 -30.812 -17.547 1 89.06 142 SER B CA 1
ATOM 5081 C C . SER B 1 142 ? -6.414 -31.453 -18.078 1 89.06 142 SER B C 1
ATOM 5083 O O . SER B 1 142 ? -7.41 -30.75 -18.297 1 89.06 142 SER B O 1
ATOM 5085 N N . ALA B 1 143 ? -6.348 -32.719 -18.297 1 90.88 143 ALA B N 1
ATOM 5086 C CA . ALA B 1 143 ? -7.547 -33.438 -18.75 1 90.88 143 ALA B CA 1
ATOM 5087 C C . ALA B 1 143 ? -8.648 -33.375 -17.688 1 90.88 143 ALA B C 1
ATOM 5089 O O . ALA B 1 143 ? -9.82 -33.188 -18.016 1 90.88 143 ALA B O 1
ATOM 5090 N N . MET B 1 144 ? -8.273 -33.5 -16.516 1 87.5 144 MET B N 1
ATOM 5091 C CA . MET B 1 144 ? -9.242 -33.406 -15.422 1 87.5 144 MET B CA 1
ATOM 5092 C C . MET B 1 144 ? -9.852 -32 -15.352 1 87.5 144 MET B C 1
ATOM 5094 O O . MET B 1 144 ? -11.055 -31.859 -15.125 1 87.5 144 MET B O 1
ATOM 5098 N N . ALA B 1 145 ? -9.047 -31.031 -15.523 1 87.56 145 ALA B N 1
ATOM 5099 C CA . ALA B 1 145 ? -9.531 -29.656 -15.516 1 87.56 145 ALA B CA 1
ATOM 5100 C C . ALA B 1 145 ? -10.531 -29.406 -16.641 1 87.56 145 ALA B C 1
ATOM 5102 O O . ALA B 1 145 ? -11.578 -28.781 -16.438 1 87.56 145 ALA B O 1
ATOM 5103 N N . VAL B 1 146 ? -10.25 -29.938 -17.766 1 90.25 146 VAL B N 1
ATOM 5104 C CA . VAL B 1 146 ? -11.102 -29.766 -18.953 1 90.25 146 VAL B CA 1
ATOM 5105 C C . VAL B 1 146 ? -12.422 -30.5 -18.734 1 90.25 146 VAL B C 1
ATOM 5107 O O . VAL B 1 146 ? -13.484 -30 -19.109 1 90.25 146 VAL B O 1
ATOM 5110 N N . VAL B 1 147 ? -12.32 -31.641 -18.188 1 88.94 147 VAL B N 1
ATOM 5111 C CA . VAL B 1 147 ? -13.539 -32.375 -17.859 1 88.94 147 VAL B CA 1
ATOM 5112 C C . VAL B 1 147 ? -14.375 -31.578 -16.859 1 88.94 147 VAL B C 1
ATOM 5114 O O . VAL B 1 147 ? -15.594 -31.469 -17.016 1 88.94 147 VAL B O 1
ATOM 5117 N N . GLY B 1 148 ? -13.719 -31.031 -15.914 1 85.69 148 GLY B N 1
ATOM 5118 C CA . GLY B 1 148 ? -14.414 -30.203 -14.945 1 85.69 148 GLY B CA 1
ATOM 5119 C C . GLY B 1 148 ? -15.086 -28.984 -15.562 1 85.69 148 GLY B C 1
ATOM 5120 O O . GLY B 1 148 ? -16.25 -28.688 -15.258 1 85.69 148 GLY B O 1
ATOM 5121 N N . ILE B 1 149 ? -14.453 -28.328 -16.422 1 88.31 149 ILE B N 1
ATOM 5122 C CA . ILE B 1 149 ? -14.984 -27.141 -17.094 1 88.31 149 ILE B CA 1
ATOM 5123 C C . ILE B 1 149 ? -16.188 -27.531 -17.953 1 88.31 149 ILE B C 1
ATOM 5125 O O . ILE B 1 149 ? -17.203 -26.828 -17.984 1 88.31 149 ILE B O 1
ATOM 5129 N N . THR B 1 150 ? -16.062 -28.672 -18.641 1 90.75 150 THR B N 1
ATOM 5130 C CA . THR B 1 150 ? -17.156 -29.156 -19.484 1 90.75 150 THR B CA 1
ATOM 5131 C C . THR B 1 150 ? -18.375 -29.5 -18.656 1 90.75 150 THR B C 1
ATOM 5133 O O . THR B 1 150 ? -19.5 -29.141 -19.016 1 90.75 150 THR B O 1
ATOM 5136 N N . ILE B 1 151 ? -18.156 -30.109 -17.594 1 86.5 151 ILE B N 1
ATOM 5137 C CA . ILE B 1 151 ? -19.25 -30.469 -16.703 1 86.5 151 ILE B CA 1
ATOM 5138 C C . ILE B 1 151 ? -19.938 -29.219 -16.188 1 86.5 151 ILE B C 1
ATOM 5140 O O . ILE B 1 151 ? -21.172 -29.156 -16.109 1 86.5 151 ILE B O 1
ATOM 5144 N N . PHE B 1 152 ? -19.219 -28.312 -15.938 1 80.38 152 PHE B N 1
ATOM 5145 C CA . PHE B 1 152 ? -19.766 -27.047 -15.445 1 80.38 152 PHE B CA 1
ATOM 5146 C C . PHE B 1 152 ? -20.609 -26.375 -16.516 1 80.38 152 PHE B C 1
ATOM 5148 O O . PHE B 1 152 ? -21.703 -25.859 -16.234 1 80.38 152 PHE B O 1
ATOM 5155 N N . GLY B 1 153 ? -20.047 -26.312 -17.641 1 85.5 153 GLY B N 1
ATOM 5156 C CA . GLY B 1 153 ? -20.812 -25.75 -18.734 1 85.5 153 GLY B CA 1
ATOM 5157 C C . GLY B 1 153 ? -22.141 -26.438 -18.953 1 85.5 153 GLY B C 1
ATOM 5158 O O . GLY B 1 153 ? -23.172 -25.781 -19.125 1 85.5 153 GLY B O 1
ATOM 5159 N N . LEU B 1 154 ? -22.125 -27.688 -18.812 1 88.5 154 LEU B N 1
ATOM 5160 C CA . LEU B 1 154 ? -23.328 -28.484 -19.031 1 88.5 154 LEU B CA 1
ATOM 5161 C C . LEU B 1 154 ? -24.312 -28.328 -17.875 1 88.5 154 LEU B C 1
ATOM 5163 O O . LEU B 1 154 ? -25.516 -28.312 -18.078 1 88.5 154 LEU B O 1
ATOM 5167 N N . ALA B 1 155 ? -23.781 -28.172 -16.734 1 83.25 155 ALA B N 1
ATOM 5168 C CA . ALA B 1 155 ? -24.609 -28.094 -15.531 1 83.25 155 ALA B CA 1
ATOM 5169 C C . ALA B 1 155 ? -25.203 -26.703 -15.359 1 83.25 155 ALA B C 1
ATOM 5171 O O . ALA B 1 155 ? -26.172 -26.516 -14.617 1 83.25 155 ALA B O 1
ATOM 5172 N N . SER B 1 156 ? -24.703 -25.75 -16.078 1 81.19 156 SER B N 1
ATOM 5173 C CA . SER B 1 156 ? -25.172 -24.375 -15.891 1 81.19 156 SER B CA 1
ATOM 5174 C C . SER B 1 156 ? -26.094 -23.938 -17.031 1 81.19 156 SER B C 1
ATOM 5176 O O . SER B 1 156 ? -26.391 -22.75 -17.188 1 81.19 156 SER B O 1
ATOM 5178 N N . ARG B 1 157 ? -26.578 -24.812 -17.75 1 85.88 157 ARG B N 1
ATOM 5179 C CA . ARG B 1 157 ? -27.531 -24.484 -18.812 1 85.88 157 ARG B CA 1
ATOM 5180 C C . ARG B 1 157 ? -28.875 -24.031 -18.219 1 85.88 157 ARG B C 1
ATOM 5182 O O . ARG B 1 157 ? -29.438 -24.719 -17.359 1 85.88 157 ARG B O 1
ATOM 5189 N N . PRO B 1 158 ? -29.266 -22.875 -18.703 1 82.12 158 PRO B N 1
ATOM 5190 C CA . PRO B 1 158 ? -30.5 -22.359 -18.125 1 82.12 158 PRO B CA 1
ATOM 5191 C C . PRO B 1 158 ? -31.734 -23.141 -18.562 1 82.12 158 PRO B C 1
ATOM 5193 O O . PRO B 1 158 ? -31.797 -23.609 -19.688 1 82.12 158 PRO B O 1
ATOM 5196 N N . HIS B 1 159 ? -32.688 -23.25 -17.641 1 80.38 159 HIS B N 1
ATOM 5197 C CA . HIS B 1 159 ? -34 -23.828 -17.969 1 80.38 159 HIS B CA 1
ATOM 5198 C C . HIS B 1 159 ? -34.812 -22.875 -18.859 1 80.38 159 HIS B C 1
ATOM 5200 O O . HIS B 1 159 ? -34.75 -21.656 -18.672 1 80.38 159 HIS B O 1
ATOM 5206 N N . PRO B 1 160 ? -35.469 -23.422 -19.922 1 66.81 160 PRO B N 1
ATOM 5207 C CA . PRO B 1 160 ? -36.25 -22.578 -20.844 1 66.81 160 PRO B CA 1
ATOM 5208 C C . PRO B 1 160 ? -37.25 -21.688 -20.109 1 66.81 160 PRO B C 1
ATOM 5210 O O . PRO B 1 160 ? -37.625 -20.625 -20.609 1 66.81 160 PRO B O 1
ATOM 5213 N N . GLN B 1 161 ? -37.781 -22.016 -18.922 1 59.72 161 GLN B N 1
ATOM 5214 C CA . GLN B 1 161 ? -38.719 -21.219 -18.156 1 59.72 161 GLN B CA 1
ATOM 5215 C C . GLN B 1 161 ? -38.094 -19.938 -17.641 1 59.72 161 GLN B C 1
ATOM 5217 O O . GLN B 1 161 ? -38.781 -18.984 -17.281 1 59.72 161 GLN B O 1
ATOM 5222 N N . ASN B 1 162 ? -36.875 -20.016 -17.547 1 57.69 162 ASN B N 1
ATOM 5223 C CA . ASN B 1 162 ? -36.219 -18.812 -17.062 1 57.69 162 ASN B CA 1
ATOM 5224 C C . ASN B 1 162 ? -36.344 -17.656 -18.062 1 57.69 162 ASN B C 1
ATOM 5226 O O . ASN B 1 162 ? -35.938 -16.531 -17.781 1 57.69 162 ASN B O 1
ATOM 5230 N N . LYS B 1 163 ? -36.938 -17.938 -19.359 1 47.19 163 LYS B N 1
ATOM 5231 C CA . LYS B 1 163 ? -37.25 -16.875 -20.312 1 47.19 163 LYS B CA 1
ATOM 5232 C C . LYS B 1 163 ? -38.5 -16.109 -19.906 1 47.19 163 LYS B C 1
ATOM 5234 O O . LYS B 1 163 ? -39.531 -16.219 -20.562 1 47.19 163 LYS B O 1
ATOM 5239 N N . ALA B 1 164 ? -39.156 -16.312 -18.844 1 40.31 164 ALA B N 1
ATOM 5240 C CA . ALA B 1 164 ? -40.406 -15.578 -18.625 1 40.31 164 ALA B CA 1
ATOM 5241 C C . ALA B 1 164 ? -40.344 -14.172 -19.219 1 40.31 164 ALA B C 1
ATOM 5243 O O . ALA B 1 164 ? -39.25 -13.695 -19.547 1 40.31 164 ALA B O 1
ATOM 5244 N N . SER B 1 165 ? -41.312 -13.109 -18.547 1 34.91 165 SER B N 1
ATOM 5245 C CA . SER B 1 165 ? -42.25 -12.023 -18.812 1 34.91 165 SER B CA 1
ATOM 5246 C C . SER B 1 165 ? -41.531 -10.758 -19.234 1 34.91 165 SER B C 1
ATOM 5248 O O . SER B 1 165 ? -40.625 -10.297 -18.531 1 34.91 165 SER B O 1
ATOM 5250 N N . PRO B 1 166 ? -41.625 -10.484 -20.547 1 37.16 166 PRO B N 1
ATOM 5251 C CA . PRO B 1 166 ? -41.344 -9.125 -21.031 1 37.16 166 PRO B CA 1
ATOM 5252 C C . PRO B 1 166 ? -41.812 -8.055 -20.047 1 37.16 166 PRO B C 1
ATOM 5254 O O . PRO B 1 166 ? -41.688 -6.859 -20.344 1 37.16 166 PRO B O 1
ATOM 5257 N N . THR B 1 167 ? -42.938 -8.375 -19.281 1 34.59 167 THR B N 1
ATOM 5258 C CA . THR B 1 167 ? -43.688 -7.27 -18.688 1 34.59 167 THR B CA 1
ATOM 5259 C C . THR B 1 167 ? -42.75 -6.336 -17.922 1 34.59 167 THR B C 1
ATOM 5261 O O . THR B 1 167 ? -43.062 -5.164 -17.719 1 34.59 167 THR B O 1
ATOM 5264 N N . THR B 1 168 ? -41.969 -6.867 -17.047 1 34.94 168 THR B N 1
ATOM 5265 C CA . THR B 1 168 ? -41.344 -5.836 -16.203 1 34.94 168 THR B CA 1
ATOM 5266 C C . THR B 1 168 ? -40.25 -5.094 -16.969 1 34.94 168 THR B C 1
ATOM 5268 O O . THR B 1 168 ? -39.375 -4.473 -16.375 1 34.94 168 THR B O 1
ATOM 5271 N N . THR B 1 169 ? -40.188 -5.336 -18.188 1 33.47 169 THR B N 1
ATOM 5272 C CA . THR B 1 169 ? -39.344 -4.449 -19 1 33.47 169 THR B CA 1
ATOM 5273 C C . THR B 1 169 ? -39.906 -3.021 -18.969 1 33.47 169 THR B C 1
ATOM 5275 O O . THR B 1 169 ? -39.156 -2.068 -19.25 1 33.47 169 THR B O 1
ATOM 5278 N N . ALA B 1 170 ? -41.281 -2.848 -19.078 1 34.53 170 ALA B N 1
ATOM 5279 C CA . ALA B 1 170 ? -41.844 -1.499 -19.188 1 34.53 170 ALA B CA 1
ATOM 5280 C C . ALA B 1 170 ? -41.406 -0.634 -18 1 34.53 170 ALA B C 1
ATOM 5282 O O . ALA B 1 170 ? -41.125 0.56 -18.172 1 34.53 170 ALA B O 1
ATOM 5283 N N . THR B 1 171 ? -41.656 -1.147 -16.781 1 32.06 171 THR B N 1
ATOM 5284 C CA . THR B 1 171 ? -41.188 -0.354 -15.641 1 32.06 171 THR B CA 1
ATOM 5285 C C . THR B 1 171 ? -39.656 -0.287 -15.617 1 32.06 171 THR B C 1
ATOM 5287 O O . THR B 1 171 ? -39.094 0.425 -14.797 1 32.06 171 THR B O 1
ATOM 5290 N N . ARG B 1 172 ? -39 -1.199 -16.297 1 35.31 172 ARG B N 1
ATOM 5291 C CA . ARG B 1 172 ? -37.562 -1.006 -16.5 1 35.31 172 ARG B CA 1
ATOM 5292 C C . ARG B 1 172 ? -37.312 0.147 -17.453 1 35.31 172 ARG B C 1
ATOM 5294 O O . ARG B 1 172 ? -36.156 0.605 -17.578 1 35.31 172 ARG B O 1
ATOM 5301 N N . GLN B 1 173 ? -38.125 0.342 -18.422 1 34 173 GLN B N 1
ATOM 5302 C CA . GLN B 1 173 ? -37.875 1.459 -19.344 1 34 173 GLN B CA 1
ATOM 5303 C C . GLN B 1 173 ? -37.781 2.777 -18.578 1 34 173 GLN B C 1
ATOM 5305 O O . GLN B 1 173 ? -36.969 3.645 -18.938 1 34 173 GLN B O 1
ATOM 5310 N N . GLN B 1 174 ? -38.906 3.213 -17.875 1 33.22 174 GLN B N 1
ATOM 5311 C CA . GLN B 1 174 ? -38.875 4.508 -17.203 1 33.22 174 GLN B CA 1
ATOM 5312 C C . GLN B 1 174 ? -37.781 4.574 -16.156 1 33.22 174 GLN B C 1
ATOM 5314 O O . GLN B 1 174 ? -37.562 5.617 -15.539 1 33.22 174 GLN B O 1
ATOM 5319 N N . GLN B 1 175 ? -37.562 3.514 -15.477 1 33.91 175 GLN B N 1
ATOM 5320 C CA . GLN B 1 175 ? -36.562 3.785 -14.461 1 33.91 175 GLN B CA 1
ATOM 5321 C C . GLN B 1 175 ? -35.281 4.316 -15.094 1 33.91 175 GLN B C 1
ATOM 5323 O O . GLN B 1 175 ? -34.812 3.809 -16.125 1 33.91 175 GLN B O 1
ATOM 5328 N N . GLN B 1 176 ? -34.75 5.473 -14.695 1 34.62 176 GLN B N 1
ATOM 5329 C CA . GLN B 1 176 ? -33.719 6.453 -15.008 1 34.62 176 GLN B CA 1
ATOM 5330 C C . GLN B 1 176 ? -32.406 5.766 -15.406 1 34.62 176 GLN B C 1
ATOM 5332 O O . GLN B 1 176 ? -32.094 4.695 -14.891 1 34.62 176 GLN B O 1
ATOM 5337 N N . GLN B 1 177 ? -31.641 6.086 -16.578 1 37.22 177 GLN B N 1
ATOM 5338 C CA . GLN B 1 177 ? -30.312 6.094 -17.172 1 37.22 177 GLN B CA 1
ATOM 5339 C C . GLN B 1 177 ? -29.234 6.004 -16.094 1 37.22 177 GLN B C 1
ATOM 5341 O O . GLN B 1 177 ? -28.359 6.879 -16 1 37.22 177 GLN B O 1
ATOM 5346 N N . GLN B 1 178 ? -29.469 5.75 -14.93 1 41.28 178 GLN B N 1
ATOM 5347 C CA . GLN B 1 178 ? -28.344 5.727 -14.016 1 41.28 178 GLN B CA 1
ATOM 5348 C C . GLN B 1 178 ? -27.406 4.57 -14.336 1 41.28 178 GLN B C 1
ATOM 5350 O O . GLN B 1 178 ? -27.844 3.438 -14.539 1 41.28 178 GLN B O 1
ATOM 5355 N N . PHE B 1 179 ? -26.312 4.762 -15.055 1 45.94 179 PHE B N 1
ATOM 5356 C CA . PHE B 1 179 ? -25.188 3.852 -15.258 1 45.94 179 PHE B CA 1
ATOM 5357 C C . PHE B 1 179 ? -25.156 2.787 -14.164 1 45.94 179 PHE B C 1
ATOM 5359 O O . PHE B 1 179 ? -24.797 3.074 -13.023 1 45.94 179 PHE B O 1
ATOM 5366 N N . ASP B 1 180 ? -25.906 1.648 -14.359 1 60.5 180 ASP B N 1
ATOM 5367 C CA . ASP B 1 180 ? -25.922 0.517 -13.438 1 60.5 180 ASP B CA 1
ATOM 5368 C C . ASP B 1 180 ? -24.516 -0.074 -13.273 1 60.5 180 ASP B C 1
ATOM 5370 O O . ASP B 1 180 ? -24 -0.711 -14.195 1 60.5 180 ASP B O 1
ATOM 5374 N N . MET B 1 181 ? -23.859 0.259 -12.289 1 63.72 181 MET B N 1
ATOM 5375 C CA . MET B 1 181 ? -22.5 -0.178 -11.992 1 63.72 181 MET B CA 1
ATOM 5376 C C . MET B 1 181 ? -22.469 -1.669 -11.672 1 63.72 181 MET B C 1
ATOM 5378 O O . MET B 1 181 ? -21.391 -2.26 -11.57 1 63.72 181 MET B O 1
ATOM 5382 N N . SER B 1 182 ? -23.625 -2.365 -11.719 1 66.75 182 SER B N 1
ATOM 5383 C CA . SER B 1 182 ? -23.672 -3.773 -11.336 1 66.75 182 SER B CA 1
ATOM 5384 C C . SER B 1 182 ? -23.75 -4.676 -12.562 1 66.75 182 SER B C 1
ATOM 5386 O O . SER B 1 182 ? -23.672 -5.898 -12.445 1 66.75 182 SER B O 1
ATOM 5388 N N . GLY B 1 183 ? -23.812 -4.102 -13.742 1 74.75 183 GLY B N 1
ATOM 5389 C CA . GLY B 1 183 ? -23.984 -4.902 -14.945 1 74.75 183 GLY B CA 1
ATOM 5390 C C . GLY B 1 183 ? -22.672 -5.258 -15.609 1 74.75 183 GLY B C 1
ATOM 5391 O O . GLY B 1 183 ? -21.594 -4.98 -15.07 1 74.75 183 GLY B O 1
ATOM 5392 N N . PRO B 1 184 ? -22.766 -5.98 -16.703 1 80.12 184 PRO B N 1
ATOM 5393 C CA . PRO B 1 184 ? -21.578 -6.445 -17.422 1 80.12 184 PRO B CA 1
ATOM 5394 C C . PRO B 1 184 ? -20.797 -5.305 -18.062 1 80.12 184 PRO B C 1
ATOM 5396 O O . PRO B 1 184 ? -19.562 -5.391 -18.203 1 80.12 184 PRO B O 1
ATOM 5399 N N . LEU B 1 185 ? -21.453 -4.238 -18.422 1 81.56 185 LEU B N 1
ATOM 5400 C CA . LEU B 1 185 ? -20.797 -3.182 -19.172 1 81.56 185 LEU B CA 1
ATOM 5401 C C . LEU B 1 185 ? -19.703 -2.518 -18.344 1 81.56 185 LEU B C 1
ATOM 5403 O O . LEU B 1 185 ? -18.562 -2.381 -18.797 1 81.56 185 LEU B O 1
ATOM 5407 N N . PRO B 1 186 ? -20.047 -2.135 -17.109 1 87.69 186 PRO B N 1
ATOM 5408 C CA . PRO B 1 186 ? -18.969 -1.561 -16.297 1 87.69 186 PRO B CA 1
ATOM 5409 C C . PRO B 1 186 ? -17.797 -2.529 -16.094 1 87.69 186 PRO B C 1
ATOM 5411 O O . PRO B 1 186 ? -16.641 -2.107 -16.031 1 87.69 186 PRO B O 1
ATOM 5414 N N . THR B 1 187 ? -18.094 -3.721 -16.016 1 88.12 187 THR B N 1
ATOM 5415 C CA . THR B 1 187 ? -17.047 -4.734 -15.844 1 88.12 187 THR B CA 1
ATOM 5416 C C . THR B 1 187 ? -16.188 -4.836 -17.094 1 88.12 187 THR B C 1
ATOM 5418 O O . THR B 1 187 ? -14.969 -5.012 -17 1 88.12 187 THR B O 1
ATOM 5421 N N . VAL B 1 188 ? -16.797 -4.75 -18.203 1 84.75 188 VAL B N 1
ATOM 5422 C CA . VAL B 1 188 ? -16.062 -4.781 -19.469 1 84.75 188 VAL B CA 1
ATOM 5423 C C . VAL B 1 188 ? -15.133 -3.566 -19.547 1 84.75 188 VAL B C 1
ATOM 5425 O O . VAL B 1 188 ? -13.977 -3.688 -19.953 1 84.75 188 VAL B O 1
ATOM 5428 N N . PHE B 1 189 ? -15.641 -2.447 -19.172 1 89.75 189 PHE B N 1
ATOM 5429 C CA . PHE B 1 189 ? -14.812 -1.247 -19.188 1 89.75 189 PHE B CA 1
ATOM 5430 C C . PHE B 1 189 ? -13.648 -1.387 -18.219 1 89.75 189 PHE B C 1
ATOM 5432 O O . PHE B 1 189 ? -12.523 -0.968 -18.516 1 89.75 189 PHE B O 1
ATOM 5439 N N . ALA B 1 190 ? -13.922 -1.945 -17.078 1 92 190 ALA B N 1
ATOM 5440 C CA . ALA B 1 190 ? -12.859 -2.197 -16.109 1 92 190 ALA B CA 1
ATOM 5441 C C . ALA B 1 190 ? -11.805 -3.129 -16.688 1 92 190 ALA B C 1
ATOM 5443 O O . ALA B 1 190 ? -10.609 -2.955 -16.438 1 92 190 ALA B O 1
ATOM 5444 N N . THR B 1 191 ? -12.227 -4.051 -17.422 1 88.25 191 THR B N 1
ATOM 5445 C CA . THR B 1 191 ? -11.297 -4.988 -18.047 1 88.25 191 THR B CA 1
ATOM 5446 C C . THR B 1 191 ? -10.422 -4.277 -19.078 1 88.25 191 THR B C 1
ATOM 5448 O O . THR B 1 191 ? -9.227 -4.547 -19.172 1 88.25 191 THR B O 1
ATOM 5451 N N . PHE B 1 192 ? -11 -3.414 -19.812 1 87.69 192 PHE B N 1
ATOM 5452 C CA . PHE B 1 192 ? -10.219 -2.633 -20.766 1 87.69 192 PHE B CA 1
ATOM 5453 C C . PHE B 1 192 ? -9.188 -1.772 -20.031 1 87.69 192 PHE B C 1
ATOM 5455 O O . PHE B 1 192 ? -8.062 -1.611 -20.5 1 87.69 192 PHE B O 1
ATOM 5462 N N . LEU B 1 193 ? -9.586 -1.257 -18.953 1 91.75 193 LEU B N 1
ATOM 5463 C CA . LEU B 1 193 ? -8.648 -0.478 -18.141 1 91.75 193 LEU B CA 1
ATOM 5464 C C . LEU B 1 193 ? -7.492 -1.347 -17.672 1 91.75 193 LEU B C 1
ATOM 5466 O O . LEU B 1 193 ? -6.332 -0.924 -17.703 1 91.75 193 LEU B O 1
ATOM 5470 N N . MET B 1 194 ? -7.797 -2.51 -17.234 1 93.06 194 MET B N 1
ATOM 5471 C CA . MET B 1 194 ? -6.762 -3.434 -16.781 1 93.06 194 MET B CA 1
ATOM 5472 C C . MET B 1 194 ? -5.812 -3.793 -17.922 1 93.06 194 MET B C 1
ATOM 5474 O O . MET B 1 194 ? -4.594 -3.82 -17.734 1 93.06 194 MET B O 1
ATOM 5478 N N . ILE B 1 195 ? -6.34 -3.99 -19.094 1 86.69 195 ILE B N 1
ATOM 5479 C CA . ILE B 1 195 ? -5.52 -4.312 -20.25 1 86.69 195 ILE B CA 1
ATOM 5480 C C . ILE B 1 195 ? -4.613 -3.129 -20.594 1 86.69 195 ILE B C 1
ATOM 5482 O O . ILE B 1 195 ? -3.424 -3.311 -20.859 1 86.69 195 ILE B O 1
ATOM 5486 N N . ALA B 1 196 ? -5.16 -2 -20.531 1 89.56 196 ALA B N 1
ATOM 5487 C CA . ALA B 1 196 ? -4.367 -0.801 -20.812 1 89.56 196 ALA B CA 1
ATOM 5488 C C . ALA B 1 196 ? -3.229 -0.658 -19.797 1 89.56 196 ALA B C 1
ATOM 5490 O O . ALA B 1 196 ? -2.1 -0.335 -20.172 1 89.56 196 ALA B O 1
ATOM 5491 N N . VAL B 1 197 ? -3.512 -0.938 -18.594 1 94 197 VAL B N 1
ATOM 5492 C CA . VAL B 1 197 ? -2.506 -0.836 -17.531 1 94 197 VAL B CA 1
ATOM 5493 C C . VAL B 1 197 ? -1.42 -1.888 -17.766 1 94 197 VAL B C 1
ATOM 5495 O O . VAL B 1 197 ? -0.229 -1.597 -17.625 1 94 197 VAL B O 1
ATOM 5498 N N . LEU B 1 198 ? -1.786 -3.062 -18.125 1 89.38 198 LEU B N 1
ATOM 5499 C CA . LEU B 1 198 ? -0.831 -4.145 -18.344 1 89.38 198 LEU B CA 1
ATOM 5500 C C . LEU B 1 198 ? 0.05 -3.863 -19.547 1 89.38 198 LEU B C 1
ATOM 5502 O O . LEU B 1 198 ? 1.25 -4.145 -19.531 1 89.38 198 LEU B O 1
ATOM 5506 N N . LEU B 1 199 ? -0.535 -3.334 -20.562 1 85.38 199 LEU B N 1
ATOM 5507 C CA . LEU B 1 199 ? 0.24 -2.998 -21.75 1 85.38 199 LEU B CA 1
ATOM 5508 C C . LEU B 1 199 ? 1.226 -1.872 -21.453 1 85.38 199 LEU B C 1
ATOM 5510 O O . LEU B 1 199 ? 2.377 -1.918 -21.906 1 85.38 199 LEU B O 1
ATOM 5514 N N . THR B 1 200 ? 0.768 -0.919 -20.766 1 91.25 200 THR B N 1
ATOM 5515 C CA . THR B 1 200 ? 1.642 0.18 -20.375 1 91.25 200 THR B CA 1
ATOM 5516 C C . THR B 1 200 ? 2.773 -0.324 -19.484 1 91.25 200 THR B C 1
ATOM 5518 O O . THR B 1 200 ? 3.93 0.069 -19.656 1 91.25 200 THR B O 1
ATOM 5521 N N . GLU B 1 201 ? 2.441 -1.169 -18.594 1 92.5 201 GLU B N 1
ATOM 5522 C CA . GLU B 1 201 ? 3.455 -1.756 -17.719 1 92.5 201 GLU B CA 1
ATOM 5523 C C . GLU B 1 201 ? 4.492 -2.535 -18.531 1 92.5 201 GLU B C 1
ATOM 5525 O O . GLU B 1 201 ? 5.695 -2.4 -18.297 1 92.5 201 GLU B O 1
ATOM 5530 N N . ASN B 1 202 ? 4 -3.334 -19.438 1 87.88 202 ASN B N 1
ATOM 5531 C CA . ASN B 1 202 ? 4.898 -4.113 -20.281 1 87.88 202 ASN B CA 1
ATOM 5532 C C . ASN B 1 202 ? 5.895 -3.217 -21.016 1 87.88 202 ASN B C 1
ATOM 5534 O O . ASN B 1 202 ? 7.086 -3.525 -21.078 1 87.88 202 ASN B O 1
ATOM 5538 N N . PHE B 1 203 ? 5.441 -2.205 -21.5 1 89.69 203 PHE B N 1
ATOM 5539 C CA . PHE B 1 203 ? 6.289 -1.257 -22.219 1 89.69 203 PHE B CA 1
ATOM 5540 C C . PHE B 1 203 ? 7.301 -0.617 -21.266 1 89.69 203 PHE B C 1
ATOM 5542 O O . PHE B 1 203 ? 8.477 -0.491 -21.609 1 89.69 203 PHE B O 1
ATOM 5549 N N . PHE B 1 204 ? 6.895 -0.271 -20.109 1 93.19 204 PHE B N 1
ATOM 5550 C CA . PHE B 1 204 ? 7.754 0.47 -19.188 1 93.19 204 PHE B CA 1
ATOM 5551 C C . PHE B 1 204 ? 8.75 -0.461 -18.516 1 93.19 204 PHE B C 1
ATOM 5553 O O . PHE B 1 204 ? 9.789 -0.016 -18.031 1 93.19 204 PHE B O 1
ATOM 5560 N N . VAL B 1 205 ? 8.477 -1.707 -18.406 1 92.62 205 VAL B N 1
ATOM 5561 C CA . VAL B 1 205 ? 9.469 -2.674 -17.953 1 92.62 205 VAL B CA 1
ATOM 5562 C C . VAL B 1 205 ? 10.688 -2.639 -18.875 1 92.62 205 VAL B C 1
ATOM 5564 O O . VAL B 1 205 ? 11.828 -2.672 -18.406 1 92.62 205 VAL B O 1
ATOM 5567 N N . TRP B 1 206 ? 10.406 -2.496 -20.125 1 91.31 206 TRP B N 1
ATOM 5568 C CA . TRP B 1 206 ? 11.477 -2.357 -21.109 1 91.31 206 TRP B CA 1
ATOM 5569 C C . TRP B 1 206 ? 12.188 -1.019 -20.953 1 91.31 206 TRP B C 1
ATOM 5571 O O . TRP B 1 206 ? 13.422 -0.962 -20.938 1 91.31 206 TRP B O 1
ATOM 5581 N N . VAL B 1 207 ? 11.445 0.023 -20.766 1 92.38 207 VAL B N 1
ATOM 5582 C CA . VAL B 1 207 ? 12 1.372 -20.703 1 92.38 207 VAL B CA 1
ATOM 5583 C C . VAL B 1 207 ? 12.945 1.485 -19.5 1 92.38 207 VAL B C 1
ATOM 5585 O O . VAL B 1 207 ? 14.055 2 -19.641 1 92.38 207 VAL B O 1
ATOM 5588 N N . VAL B 1 208 ? 12.562 0.967 -18.406 1 93.81 208 VAL B N 1
ATOM 5589 C CA . VAL B 1 208 ? 13.359 1.111 -17.203 1 93.81 208 VAL B CA 1
ATOM 5590 C C . VAL B 1 208 ? 14.633 0.272 -17.312 1 93.81 208 VAL B C 1
ATOM 5592 O O . VAL B 1 208 ? 15.711 0.706 -16.891 1 93.81 208 VAL B O 1
ATOM 5595 N N . SER B 1 209 ? 14.547 -0.856 -17.844 1 92.88 209 SER B N 1
ATOM 5596 C CA . SER B 1 209 ? 15.719 -1.709 -18.016 1 92.88 209 SER B CA 1
ATOM 5597 C C . SER B 1 209 ? 16.688 -1.118 -19.031 1 92.88 209 SER B C 1
ATOM 5599 O O . SER B 1 209 ? 17.906 -1.155 -18.828 1 92.88 209 SER B O 1
ATOM 5601 N N . ALA B 1 210 ? 16.156 -0.567 -20.078 1 92.25 210 ALA B N 1
ATOM 5602 C CA . ALA B 1 210 ? 16.984 -0.022 -21.141 1 92.25 210 ALA B CA 1
ATOM 5603 C C . ALA B 1 210 ? 17.641 1.289 -20.719 1 92.25 210 ALA B C 1
ATOM 5605 O O . ALA B 1 210 ? 18.719 1.636 -21.188 1 92.25 210 ALA B O 1
ATOM 5606 N N . THR B 1 211 ? 17.031 1.999 -19.812 1 92.94 211 THR B N 1
ATOM 5607 C CA . THR B 1 211 ? 17.562 3.299 -19.422 1 92.94 211 THR B CA 1
ATOM 5608 C C . THR B 1 211 ? 18.438 3.168 -18.188 1 92.94 211 THR B C 1
ATOM 5610 O O . THR B 1 211 ? 19.094 4.133 -17.766 1 92.94 211 THR B O 1
ATOM 5613 N N . TYR B 1 212 ? 18.438 2.047 -17.578 1 95.06 212 TYR B N 1
ATOM 5614 C CA . TYR B 1 212 ? 19.359 1.765 -16.484 1 95.06 212 TYR B CA 1
ATOM 5615 C C . TYR B 1 212 ? 20.703 1.278 -17.031 1 95.06 212 TYR B C 1
ATOM 5617 O O . TYR B 1 212 ? 20.969 0.075 -17.047 1 95.06 212 TYR B O 1
ATOM 5625 N N . LYS B 1 213 ? 21.562 2.125 -17.281 1 93.75 213 LYS B N 1
ATOM 5626 C CA . LYS B 1 213 ? 22.797 1.915 -18.016 1 93.75 213 LYS B CA 1
ATOM 5627 C C . LYS B 1 213 ? 23.75 1.006 -17.25 1 93.75 213 LYS B C 1
ATOM 5629 O O . LYS B 1 213 ? 24.438 0.175 -17.844 1 93.75 213 LYS B O 1
ATOM 5634 N N . PRO B 1 214 ? 23.781 1.108 -15.961 1 93.44 214 PRO B N 1
ATOM 5635 C CA . PRO B 1 214 ? 24.719 0.276 -15.219 1 93.44 214 PRO B CA 1
ATOM 5636 C C . PRO B 1 214 ? 24.484 -1.218 -15.43 1 93.44 214 PRO B C 1
ATOM 5638 O O . PRO B 1 214 ? 25.391 -2.027 -15.203 1 93.44 214 PRO B O 1
ATOM 5641 N N . SER B 1 215 ? 23.375 -1.578 -15.938 1 92.88 215 SER B N 1
ATOM 5642 C CA . SER B 1 215 ? 23.031 -2.99 -16.047 1 92.88 215 SER B CA 1
ATOM 5643 C C . SER B 1 215 ? 23.641 -3.611 -17.312 1 92.88 215 SER B C 1
ATOM 5645 O O . SER B 1 215 ? 23.688 -4.836 -17.438 1 92.88 215 SER B O 1
ATOM 5647 N N . TYR B 1 216 ? 24.188 -2.791 -18.203 1 92.31 216 TYR B N 1
ATOM 5648 C CA . TYR B 1 216 ? 24.656 -3.418 -19.438 1 92.31 216 TYR B CA 1
ATOM 5649 C C . TYR B 1 216 ? 25.859 -2.67 -20.016 1 92.31 216 TYR B C 1
ATOM 5651 O O . TYR B 1 216 ? 26.547 -3.172 -20.906 1 92.31 216 TYR B O 1
ATOM 5659 N N . GLU B 1 217 ? 26.188 -1.497 -19.547 1 90.31 217 GLU B N 1
ATOM 5660 C CA . GLU B 1 217 ? 27.25 -0.691 -20.141 1 90.31 217 GLU B CA 1
ATOM 5661 C C . GLU B 1 217 ? 28.609 -1.373 -19.984 1 90.31 217 GLU B C 1
ATOM 5663 O O . GLU B 1 217 ? 29.406 -1.401 -20.922 1 90.31 217 GLU B O 1
ATOM 5668 N N . ASP B 1 218 ? 28.859 -1.831 -18.797 1 90.44 218 ASP B N 1
ATOM 5669 C CA . ASP B 1 218 ? 30.078 -2.568 -18.531 1 90.44 218 ASP B CA 1
ATOM 5670 C C . ASP B 1 218 ? 29.781 -3.961 -17.984 1 90.44 218 ASP B C 1
ATOM 5672 O O . ASP B 1 218 ? 29.547 -4.125 -16.781 1 90.44 218 ASP B O 1
ATOM 5676 N N . PRO B 1 219 ? 29.953 -4.945 -18.828 1 87.75 219 PRO B N 1
ATOM 5677 C CA . PRO B 1 219 ? 29.609 -6.309 -18.422 1 87.75 219 PRO B CA 1
ATOM 5678 C C . PRO B 1 219 ? 30.5 -6.812 -17.281 1 87.75 219 PRO B C 1
ATOM 5680 O O . PRO B 1 219 ? 30.156 -7.793 -16.609 1 87.75 219 PRO B O 1
ATOM 5683 N N . ASN B 1 220 ? 31.609 -6.145 -17.078 1 88.06 220 ASN B N 1
ATOM 5684 C CA . ASN B 1 220 ? 32.531 -6.59 -16.047 1 88.06 220 ASN B CA 1
ATOM 5685 C C . ASN B 1 220 ? 32.25 -5.883 -14.719 1 88.06 220 ASN B C 1
ATOM 5687 O O . ASN B 1 220 ? 32.781 -6.293 -13.68 1 88.06 220 ASN B O 1
ATOM 5691 N N . ARG B 1 221 ? 31.5 -4.867 -14.82 1 89.69 221 ARG B N 1
ATOM 5692 C CA . ARG B 1 221 ? 31.188 -4.105 -13.609 1 89.69 221 ARG B CA 1
ATOM 5693 C C . ARG B 1 221 ? 29.688 -3.91 -13.461 1 89.69 221 ARG B C 1
ATOM 5695 O O . ARG B 1 221 ? 29.203 -2.775 -13.422 1 89.69 221 ARG B O 1
ATOM 5702 N N . LEU B 1 222 ? 29.016 -5 -13.281 1 92.62 222 LEU B N 1
ATOM 5703 C CA . LEU B 1 222 ? 27.562 -4.973 -13.133 1 92.62 222 LEU B CA 1
ATOM 5704 C C . LEU B 1 222 ? 27.172 -4.629 -11.703 1 92.62 222 LEU B C 1
ATOM 5706 O O . LEU B 1 222 ? 27.922 -4.895 -10.766 1 92.62 222 LEU B O 1
ATOM 5710 N N . PRO B 1 223 ? 26.031 -3.98 -11.547 1 92.25 223 PRO B N 1
ATOM 5711 C CA . PRO B 1 223 ? 25.594 -3.611 -10.195 1 92.25 223 PRO B CA 1
ATOM 5712 C C . PRO B 1 223 ? 25.328 -4.824 -9.312 1 92.25 223 PRO B C 1
ATOM 5714 O O . PRO B 1 223 ? 24.797 -5.836 -9.781 1 92.25 223 PRO B O 1
ATOM 5717 N N . LYS B 1 224 ? 25.719 -4.664 -8.07 1 91.56 224 LYS B N 1
ATOM 5718 C CA . LYS B 1 224 ? 25.438 -5.715 -7.098 1 91.56 224 LYS B CA 1
ATOM 5719 C C . LYS B 1 224 ? 23.984 -5.676 -6.648 1 91.56 224 LYS B C 1
ATOM 5721 O O . LYS B 1 224 ? 23.391 -4.598 -6.531 1 91.56 224 LYS B O 1
ATOM 5726 N N . PRO B 1 225 ? 23.438 -6.891 -6.414 1 94.75 225 PRO B N 1
ATOM 5727 C CA . PRO B 1 225 ? 22.078 -6.91 -5.852 1 94.75 225 PRO B CA 1
ATOM 5728 C C . PRO B 1 225 ? 22 -6.262 -4.473 1 94.75 225 PRO B C 1
ATOM 5730 O O . PRO B 1 225 ? 23.016 -6.164 -3.775 1 94.75 225 PRO B O 1
ATOM 5733 N N . LEU B 1 226 ? 20.844 -5.863 -4.105 1 96.31 226 LEU B N 1
ATOM 5734 C CA . LEU B 1 226 ? 20.609 -5.285 -2.787 1 96.31 226 LEU B CA 1
ATOM 5735 C C . LEU B 1 226 ? 20.719 -6.348 -1.698 1 96.31 226 LEU B C 1
ATOM 5737 O O . LEU B 1 226 ? 20.516 -7.535 -1.962 1 96.31 226 LEU B O 1
ATOM 5741 N N . GLN B 1 227 ? 21.125 -5.891 -0.561 1 96 227 GLN B N 1
ATOM 5742 C CA . GLN B 1 227 ? 21.031 -6.789 0.584 1 96 227 GLN B CA 1
ATOM 5743 C C . GLN B 1 227 ? 19.594 -7.141 0.903 1 96 227 GLN B C 1
ATOM 5745 O O . GLN B 1 227 ? 18.781 -6.258 1.219 1 96 227 GLN B O 1
ATOM 5750 N N . ASP B 1 228 ? 19.266 -8.375 0.835 1 97.31 228 ASP B N 1
ATOM 5751 C CA . ASP B 1 228 ? 17.922 -8.875 1.127 1 97.31 228 ASP B CA 1
ATOM 5752 C C . ASP B 1 228 ? 17.938 -9.828 2.318 1 97.31 228 ASP B C 1
ATOM 5754 O O . ASP B 1 228 ? 18.25 -11.016 2.168 1 97.31 228 ASP B O 1
ATOM 5758 N N . ASN B 1 229 ? 17.547 -9.305 3.455 1 97.19 229 ASN B N 1
ATOM 5759 C CA . ASN B 1 229 ? 17.578 -10.07 4.699 1 97.19 229 ASN B CA 1
ATOM 5760 C C . ASN B 1 229 ? 16.562 -11.203 4.68 1 97.19 229 ASN B C 1
ATOM 5762 O O . ASN B 1 229 ? 16.766 -12.234 5.324 1 97.19 229 ASN B O 1
ATOM 5766 N N . GLY B 1 230 ? 15.492 -10.961 3.975 1 96.44 230 GLY B N 1
ATOM 5767 C CA . GLY B 1 230 ? 14.539 -12.055 3.814 1 96.44 230 GLY B CA 1
ATOM 5768 C C . GLY B 1 230 ? 15.125 -13.25 3.09 1 96.44 230 GLY B C 1
ATOM 5769 O O . GLY B 1 230 ? 14.938 -14.391 3.516 1 96.44 230 GLY B O 1
ATOM 5770 N N . GLN B 1 231 ? 15.828 -12.953 2.076 1 96.69 231 GLN B N 1
ATOM 5771 C CA . GLN B 1 231 ? 16.453 -14.039 1.327 1 96.69 231 GLN B CA 1
ATOM 5772 C C . GLN B 1 231 ? 17.547 -14.719 2.156 1 96.69 231 GLN B C 1
ATOM 5774 O O . GLN B 1 231 ? 17.656 -15.945 2.148 1 96.69 231 GLN B O 1
ATOM 5779 N N . ILE B 1 232 ? 18.344 -13.906 2.812 1 96.19 232 ILE B N 1
ATOM 5780 C CA . ILE B 1 232 ? 19.406 -14.43 3.66 1 96.19 232 ILE B CA 1
ATOM 5781 C C . ILE B 1 232 ? 18.828 -15.367 4.711 1 96.19 232 ILE B C 1
ATOM 5783 O O . ILE B 1 232 ? 19.344 -16.469 4.926 1 96.19 232 ILE B O 1
ATOM 5787 N N . THR B 1 233 ? 17.75 -14.922 5.297 1 94.19 233 THR B N 1
ATOM 5788 C CA . THR B 1 233 ? 17.094 -15.719 6.324 1 94.19 233 THR B CA 1
ATOM 5789 C C . THR B 1 233 ? 16.516 -17 5.727 1 94.19 233 THR B C 1
ATOM 5791 O O . THR B 1 233 ? 16.672 -18.078 6.301 1 94.19 233 THR B O 1
ATOM 5794 N N . MET B 1 234 ? 15.953 -16.906 4.594 1 93.19 234 MET B N 1
ATOM 5795 C CA . MET B 1 234 ? 15.352 -18.078 3.951 1 93.19 234 MET B CA 1
ATOM 5796 C C . MET B 1 234 ? 16.422 -19.078 3.545 1 93.19 234 MET B C 1
ATOM 5798 O O . MET B 1 234 ? 16.234 -20.297 3.717 1 93.19 234 MET B O 1
ATOM 5802 N N . ARG B 1 235 ? 17.484 -18.609 3.031 1 94.25 235 ARG B N 1
ATOM 5803 C CA . ARG B 1 235 ? 18.578 -19.5 2.664 1 94.25 235 ARG B CA 1
ATOM 5804 C C . ARG B 1 235 ? 19.172 -20.188 3.895 1 94.25 235 ARG B C 1
ATOM 5806 O O . ARG B 1 235 ? 19.5 -21.375 3.854 1 94.25 235 ARG B O 1
ATOM 5813 N N . TYR B 1 236 ? 19.281 -19.422 4.926 1 91.62 236 TYR B N 1
ATOM 5814 C CA . TYR B 1 236 ? 19.766 -19.984 6.176 1 91.62 236 TYR B CA 1
ATOM 5815 C C . TYR B 1 236 ? 18.828 -21.094 6.668 1 91.62 236 TYR B C 1
ATOM 5817 O O . TYR B 1 236 ? 19.281 -22.188 7.031 1 91.62 236 TYR B O 1
ATOM 5825 N N . ILE B 1 237 ? 17.516 -20.844 6.637 1 84.94 237 ILE B N 1
ATOM 5826 C CA . ILE B 1 237 ? 16.531 -21.797 7.109 1 84.94 237 ILE B CA 1
ATOM 5827 C C . ILE B 1 237 ? 16.531 -23.031 6.211 1 84.94 237 ILE B C 1
ATOM 5829 O O . ILE B 1 237 ? 16.562 -24.172 6.695 1 84.94 237 ILE B O 1
ATOM 5833 N N . ILE B 1 238 ? 16.594 -22.891 4.934 1 87.81 238 ILE B N 1
ATOM 5834 C CA . ILE B 1 238 ? 16.469 -23.969 3.969 1 87.81 238 ILE B CA 1
ATOM 5835 C C . ILE B 1 238 ? 17.734 -24.828 3.98 1 87.81 238 ILE B C 1
ATOM 5837 O O . ILE B 1 238 ? 17.656 -26.062 4.027 1 87.81 238 ILE B O 1
ATOM 5841 N N . HIS B 1 239 ? 18.938 -24.156 4.047 1 88.44 239 HIS B N 1
ATOM 5842 C CA . HIS B 1 239 ? 20.188 -24.891 3.887 1 88.44 239 HIS B CA 1
ATOM 5843 C C . HIS B 1 239 ? 20.734 -25.359 5.234 1 88.44 239 HIS B C 1
ATOM 5845 O O . HIS B 1 239 ? 21.234 -26.469 5.359 1 88.44 239 HIS B O 1
ATOM 5851 N N . GLN B 1 240 ? 20.625 -24.469 6.195 1 83.56 240 GLN B N 1
ATOM 5852 C CA . GLN B 1 240 ? 21.297 -24.781 7.453 1 83.56 240 GLN B CA 1
ATOM 5853 C C . GLN B 1 240 ? 20.359 -25.453 8.438 1 83.56 240 GLN B C 1
ATOM 5855 O O . GLN B 1 240 ? 20.766 -26.344 9.18 1 83.56 240 GLN B O 1
ATOM 5860 N N . VAL B 1 241 ? 19.141 -25.016 8.391 1 77.94 241 VAL B N 1
ATOM 5861 C CA . VAL B 1 241 ? 18.203 -25.547 9.383 1 77.94 241 VAL B CA 1
ATOM 5862 C C . VAL B 1 241 ? 17.516 -26.797 8.836 1 77.94 241 VAL B C 1
ATOM 5864 O O . VAL B 1 241 ? 17.562 -27.859 9.461 1 77.94 241 VAL B O 1
ATOM 5867 N N . LEU B 1 242 ? 17.031 -26.734 7.629 1 77.94 242 LEU B N 1
ATOM 5868 C CA . LEU B 1 242 ? 16.234 -27.812 7.074 1 77.94 242 LEU B CA 1
ATOM 5869 C C . LEU B 1 242 ? 17.094 -28.734 6.219 1 77.94 242 LEU B C 1
ATOM 5871 O O . LEU B 1 242 ? 16.703 -29.875 5.938 1 77.94 242 LEU B O 1
ATOM 5875 N N . GLN B 1 243 ? 18.25 -28.219 5.793 1 80.38 243 GLN B N 1
ATOM 5876 C CA . GLN B 1 243 ? 19.203 -28.984 4.988 1 80.38 243 GLN B CA 1
ATOM 5877 C C . GLN B 1 243 ? 18.547 -29.5 3.709 1 80.38 243 GLN B C 1
ATOM 5879 O O . GLN B 1 243 ? 18.688 -30.688 3.375 1 80.38 243 GLN B O 1
ATOM 5884 N N . LEU B 1 244 ? 17.781 -28.672 3.174 1 81.56 244 LEU B N 1
ATOM 5885 C CA . LEU B 1 244 ? 17.172 -28.969 1.884 1 81.56 244 LEU B CA 1
ATOM 5886 C C . LEU B 1 244 ? 18.031 -28.453 0.738 1 81.56 244 LEU B C 1
ATOM 5888 O O . LEU B 1 244 ? 18.688 -27.422 0.869 1 81.56 244 LEU B O 1
ATOM 5892 N N . SER B 1 245 ? 18 -29.25 -0.285 1 84.81 245 SER B N 1
ATOM 5893 C CA . SER B 1 245 ? 18.688 -28.812 -1.493 1 84.81 245 SER B CA 1
ATOM 5894 C C . SER B 1 245 ? 17.797 -27.875 -2.314 1 84.81 245 SER B C 1
ATOM 5896 O O . SER B 1 245 ? 16.594 -27.766 -2.064 1 84.81 245 SER B O 1
ATOM 5898 N N . LYS B 1 246 ? 18.453 -27.188 -3.191 1 88.31 246 LYS B N 1
ATOM 5899 C CA . LYS B 1 246 ? 17.703 -26.328 -4.109 1 88.31 246 LYS B CA 1
ATOM 5900 C C . LYS B 1 246 ? 16.656 -27.141 -4.887 1 88.31 246 LYS B C 1
ATOM 5902 O O . LYS B 1 246 ? 15.555 -26.656 -5.137 1 88.31 246 LYS B O 1
ATOM 5907 N N . LEU B 1 247 ? 17.016 -28.312 -5.242 1 87.25 247 LEU B N 1
ATOM 5908 C CA . LEU B 1 247 ? 16.109 -29.188 -5.984 1 87.25 247 LEU B CA 1
ATOM 5909 C C . LEU B 1 247 ? 14.891 -29.562 -5.137 1 87.25 247 LEU B C 1
ATOM 5911 O O . LEU B 1 247 ? 13.781 -29.656 -5.652 1 87.25 247 LEU B O 1
ATOM 5915 N N . ASP B 1 248 ? 15.07 -29.75 -3.887 1 83.5 248 ASP B N 1
ATOM 5916 C CA . ASP B 1 248 ? 13.969 -30.062 -2.98 1 83.5 248 ASP B CA 1
ATOM 5917 C C . ASP B 1 248 ? 12.969 -28.922 -2.904 1 83.5 248 ASP B C 1
ATOM 5919 O O . ASP B 1 248 ? 11.758 -29.141 -2.867 1 83.5 248 ASP B O 1
ATOM 5923 N N . VAL B 1 249 ? 13.555 -27.781 -2.846 1 86.5 249 VAL B N 1
ATOM 5924 C CA . VAL B 1 249 ? 12.711 -26.594 -2.736 1 86.5 249 VAL B CA 1
ATOM 5925 C C . VAL B 1 249 ? 11.875 -26.438 -4.004 1 86.5 249 VAL B C 1
ATOM 5927 O O . VAL B 1 249 ? 10.688 -26.125 -3.938 1 86.5 249 VAL B O 1
ATOM 5930 N N . VAL B 1 250 ? 12.453 -26.703 -5.086 1 83.81 250 VAL B N 1
ATOM 5931 C CA . VAL B 1 250 ? 11.758 -26.578 -6.367 1 83.81 250 VAL B CA 1
ATOM 5932 C C . VAL B 1 250 ? 10.68 -27.656 -6.465 1 83.81 250 VAL B C 1
ATOM 5934 O O . VAL B 1 250 ? 9.578 -27.406 -6.953 1 83.81 250 VAL B O 1
ATOM 5937 N N . ARG B 1 251 ? 10.984 -28.828 -6.004 1 81.19 251 ARG B N 1
ATOM 5938 C CA . ARG B 1 251 ? 10.008 -29.906 -6.012 1 81.19 251 ARG B CA 1
ATOM 5939 C C . ARG B 1 251 ? 8.82 -29.578 -5.121 1 81.19 251 ARG B C 1
ATOM 5941 O O . ARG B 1 251 ? 7.672 -29.875 -5.469 1 81.19 251 ARG B O 1
ATOM 5948 N N . LEU B 1 252 ? 9.117 -29.047 -4.047 1 80.56 252 LEU B N 1
ATOM 5949 C CA . LEU B 1 252 ? 8.047 -28.641 -3.139 1 80.56 252 LEU B CA 1
ATOM 5950 C C . LEU B 1 252 ? 7.156 -27.578 -3.779 1 80.56 252 LEU B C 1
ATOM 5952 O O . LEU B 1 252 ? 5.93 -27.625 -3.654 1 80.56 252 LEU B O 1
ATOM 5956 N N . ARG B 1 253 ? 7.738 -26.641 -4.387 1 84.25 253 ARG B N 1
ATOM 5957 C CA . ARG B 1 253 ? 6.992 -25.594 -5.082 1 84.25 253 ARG B CA 1
ATOM 5958 C C . ARG B 1 253 ? 6.098 -26.188 -6.164 1 84.25 253 ARG B C 1
ATOM 5960 O O . ARG B 1 253 ? 4.938 -25.797 -6.305 1 84.25 253 ARG B O 1
ATOM 5967 N N . ASN B 1 254 ? 6.621 -27.125 -6.832 1 81.56 254 ASN B N 1
ATOM 5968 C CA . ASN B 1 254 ? 5.859 -27.766 -7.906 1 81.56 254 ASN B CA 1
ATOM 5969 C C . ASN B 1 254 ? 4.715 -28.609 -7.355 1 81.56 254 ASN B C 1
ATOM 5971 O O . ASN B 1 254 ? 3.648 -28.688 -7.965 1 81.56 254 ASN B O 1
ATOM 5975 N N . MET B 1 255 ? 4.984 -29.203 -6.293 1 82 255 MET B N 1
ATOM 5976 C CA . MET B 1 255 ? 3.959 -30.031 -5.664 1 82 255 MET B CA 1
ATOM 5977 C C . MET B 1 255 ? 2.785 -29.172 -5.199 1 82 255 MET B C 1
ATOM 5979 O O . MET B 1 255 ? 1.626 -29.531 -5.418 1 82 255 MET B O 1
ATOM 5983 N N . ILE B 1 256 ? 3.043 -28.109 -4.625 1 84.62 256 ILE B N 1
ATOM 5984 C CA . ILE B 1 256 ? 1.982 -27.266 -4.094 1 84.62 256 ILE B CA 1
ATOM 5985 C C . ILE B 1 256 ? 1.385 -26.422 -5.223 1 84.62 256 ILE B C 1
ATOM 5987 O O . ILE B 1 256 ? 0.162 -26.344 -5.359 1 84.62 256 ILE B O 1
ATOM 5991 N N . SER B 1 257 ? 2.15 -25.953 -6.164 1 88.31 257 SER B N 1
ATOM 5992 C CA . SER B 1 257 ? 1.747 -25.109 -7.285 1 88.31 257 SER B CA 1
ATOM 5993 C C . SER B 1 257 ? 0.625 -24.156 -6.883 1 88.31 257 SER B C 1
ATOM 5995 O O . SER B 1 257 ? -0.531 -24.344 -7.266 1 88.31 257 SER B O 1
ATOM 5997 N N . VAL B 1 258 ? 0.988 -23.141 -6.18 1 90.94 258 VAL B N 1
ATOM 5998 C CA . VAL B 1 258 ? 0.038 -22.188 -5.598 1 90.94 258 VAL B CA 1
ATOM 5999 C C . VAL B 1 258 ? -0.769 -21.516 -6.707 1 90.94 258 VAL B C 1
ATOM 6001 O O . VAL B 1 258 ? -1.959 -21.25 -6.535 1 90.94 258 VAL B O 1
ATOM 6004 N N . GLU B 1 259 ? -0.228 -21.297 -7.793 1 88.69 259 GLU B N 1
ATOM 6005 C CA . GLU B 1 259 ? -0.929 -20.672 -8.914 1 88.69 259 GLU B CA 1
ATOM 6006 C C . GLU B 1 259 ? -2.129 -21.5 -9.344 1 88.69 259 GLU B C 1
ATOM 6008 O O . GLU B 1 259 ? -3.227 -20.984 -9.531 1 88.69 259 GLU B O 1
ATOM 6013 N N . TRP B 1 260 ? -1.91 -22.719 -9.391 1 88.88 260 TRP B N 1
ATOM 6014 C CA . TRP B 1 260 ? -2.986 -23.594 -9.859 1 88.88 260 TRP B CA 1
ATOM 6015 C C . TRP B 1 260 ? -4.031 -23.797 -8.773 1 88.88 260 TRP B C 1
ATOM 6017 O O . TRP B 1 260 ? -5.215 -23.984 -9.07 1 88.88 260 TRP B O 1
ATOM 6027 N N . ILE B 1 261 ? -3.566 -23.766 -7.531 1 92.81 261 ILE B N 1
ATOM 6028 C CA . ILE B 1 261 ? -4.523 -23.812 -6.43 1 92.81 261 ILE B CA 1
ATOM 6029 C C . ILE B 1 261 ? -5.453 -22.594 -6.512 1 92.81 261 ILE B C 1
ATOM 6031 O O . ILE B 1 261 ? -6.668 -22.734 -6.348 1 92.81 261 ILE B O 1
ATOM 6035 N N . LEU B 1 262 ? -4.883 -21.547 -6.805 1 93.25 262 LEU B N 1
ATOM 6036 C CA . LEU B 1 262 ? -5.656 -20.297 -6.867 1 93.25 262 LEU B CA 1
ATOM 6037 C C . LEU B 1 262 ? -6.566 -20.297 -8.094 1 93.25 262 LEU B C 1
ATOM 6039 O O . LEU B 1 262 ? -7.715 -19.859 -8.016 1 93.25 262 LEU B O 1
ATOM 6043 N N . VAL B 1 263 ? -6.113 -20.812 -9.156 1 88.25 263 VAL B N 1
ATOM 6044 C CA . VAL B 1 263 ? -6.902 -20.859 -10.383 1 88.25 263 VAL B CA 1
ATOM 6045 C C . VAL B 1 263 ? -8.086 -21.812 -10.195 1 88.25 263 VAL B C 1
ATOM 6047 O O . VAL B 1 263 ? -9.211 -21.484 -10.602 1 88.25 263 VAL B O 1
ATOM 6050 N N . SER B 1 264 ? -7.824 -22.938 -9.633 1 88.75 264 SER B N 1
ATOM 6051 C CA . SER B 1 264 ? -8.914 -23.859 -9.367 1 88.75 264 SER B CA 1
ATOM 6052 C C . SER B 1 264 ? -9.922 -23.281 -8.391 1 88.75 264 SER B C 1
ATOM 6054 O O . SER B 1 264 ? -11.133 -23.453 -8.562 1 88.75 264 SER B O 1
ATOM 6056 N N . GLY B 1 265 ? -9.344 -22.625 -7.418 1 89.81 265 GLY B N 1
ATOM 6057 C CA . GLY B 1 265 ? -10.234 -21.938 -6.496 1 89.81 265 GLY B CA 1
ATOM 6058 C C . GLY B 1 265 ? -11.086 -20.891 -7.172 1 89.81 265 GLY B C 1
ATOM 6059 O O . GLY B 1 265 ? -12.281 -20.766 -6.883 1 89.81 265 GLY B O 1
ATOM 6060 N N . LEU B 1 266 ? -10.523 -20.172 -7.984 1 90 266 LEU B N 1
ATOM 6061 C CA . LEU B 1 266 ? -11.242 -19.156 -8.75 1 90 266 LEU B CA 1
ATOM 6062 C C . LEU B 1 266 ? -12.328 -19.797 -9.609 1 90 266 LEU B C 1
ATOM 6064 O O . LEU B 1 266 ? -13.469 -19.344 -9.625 1 90 266 LEU B O 1
ATOM 6068 N N . GLY B 1 267 ? -11.938 -20.828 -10.352 1 86.44 267 GLY B N 1
ATOM 6069 C CA . GLY B 1 267 ? -12.906 -21.516 -11.188 1 86.44 267 GLY B CA 1
ATOM 6070 C C . GLY B 1 267 ? -14.141 -21.969 -10.438 1 86.44 267 GLY B C 1
ATOM 6071 O O . GLY B 1 267 ? -15.266 -21.703 -10.852 1 86.44 267 GLY B O 1
ATOM 6072 N N . LEU B 1 268 ? -13.922 -22.578 -9.359 1 88.44 268 LEU B N 1
ATOM 6073 C CA . LEU B 1 268 ? -15.047 -23.078 -8.578 1 88.44 268 LEU B CA 1
ATOM 6074 C C . LEU B 1 268 ? -15.82 -21.922 -7.941 1 88.44 268 LEU B C 1
ATOM 6076 O O . LEU B 1 268 ? -17.031 -22.016 -7.734 1 88.44 268 LEU B O 1
ATOM 6080 N N . SER B 1 269 ? -15.109 -20.875 -7.629 1 88.44 269 SER B N 1
ATOM 6081 C CA . SER B 1 269 ? -15.789 -19.688 -7.105 1 88.44 269 SER B CA 1
ATOM 6082 C C . SER B 1 269 ? -16.75 -19.094 -8.133 1 88.44 269 SER B C 1
ATOM 6084 O O . SER B 1 269 ? -17.875 -18.734 -7.793 1 88.44 269 SER B O 1
ATOM 6086 N N . LEU B 1 270 ? -16.328 -19.016 -9.297 1 84.62 270 LEU B N 1
ATOM 6087 C CA . LEU B 1 270 ? -17.172 -18.5 -10.359 1 84.62 270 LEU B CA 1
ATOM 6088 C C . LEU B 1 270 ? -18.375 -19.391 -10.586 1 84.62 270 LEU B C 1
ATOM 6090 O O . LEU B 1 270 ? -19.5 -18.891 -10.758 1 84.62 270 LEU B O 1
ATOM 6094 N N . VAL B 1 271 ? -18.156 -20.641 -10.492 1 82.25 271 VAL B N 1
ATOM 6095 C CA . VAL B 1 271 ? -19.234 -21.609 -10.648 1 82.25 271 VAL B CA 1
ATOM 6096 C C . VAL B 1 271 ? -20.219 -21.469 -9.484 1 82.25 271 VAL B C 1
ATOM 6098 O O . VAL B 1 271 ? -21.438 -21.484 -9.695 1 82.25 271 VAL B O 1
ATOM 6101 N N . ALA B 1 272 ? -19.688 -21.312 -8.367 1 84.62 272 ALA B N 1
ATOM 6102 C CA . ALA B 1 272 ? -20.531 -21.203 -7.172 1 84.62 272 ALA B CA 1
ATOM 6103 C C . ALA B 1 272 ? -21.422 -19.969 -7.242 1 84.62 272 ALA B C 1
ATOM 6105 O O . ALA B 1 272 ? -22.594 -20.016 -6.895 1 84.62 272 ALA B O 1
ATOM 6106 N N . ILE B 1 273 ? -20.938 -18.938 -7.668 1 83.38 273 ILE B N 1
ATOM 6107 C CA . ILE B 1 273 ? -21.703 -17.703 -7.742 1 83.38 273 ILE B CA 1
ATOM 6108 C C . ILE B 1 273 ? -22.766 -17.812 -8.844 1 83.38 273 ILE B C 1
ATOM 6110 O O . ILE B 1 273 ? -23.891 -17.328 -8.688 1 83.38 273 ILE B O 1
ATOM 6114 N N . GLU B 1 274 ? -22.391 -18.438 -9.906 1 76.81 274 GLU B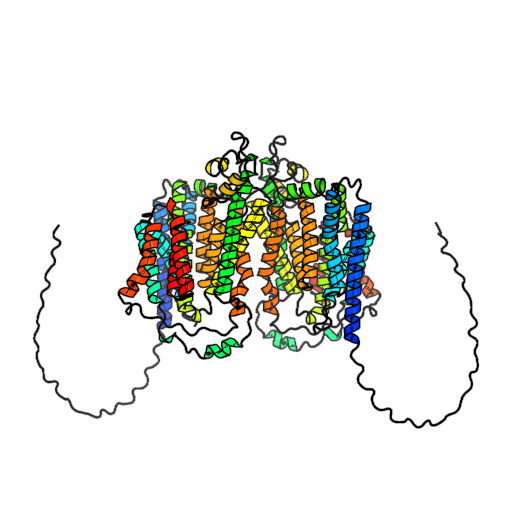 N 1
ATOM 6115 C CA . GLU B 1 274 ? -23.344 -18.594 -11 1 76.81 274 GLU B CA 1
ATOM 6116 C C . GLU B 1 274 ? -24.5 -19.516 -10.602 1 76.81 274 GLU B C 1
ATOM 6118 O O . GLU B 1 274 ? -25.656 -19.25 -10.953 1 76.81 274 GLU B O 1
ATOM 6123 N N . MET B 1 275 ? -24.156 -20.484 -9.82 1 77.06 275 MET B N 1
ATOM 6124 C CA . MET B 1 275 ? -25.172 -21.484 -9.492 1 77.06 275 MET B CA 1
ATOM 6125 C C . MET B 1 275 ? -25.922 -21.109 -8.211 1 77.06 275 MET B C 1
ATOM 6127 O O . MET B 1 275 ? -27.094 -21.422 -8.062 1 77.06 275 MET B O 1
ATOM 6131 N N . GLN B 1 276 ? -25.234 -20.5 -7.305 1 74.69 276 GLN B N 1
ATOM 6132 C CA . GLN B 1 276 ? -25.812 -20.266 -5.988 1 74.69 276 GLN B CA 1
ATOM 6133 C C . GLN B 1 276 ? -25.797 -18.766 -5.648 1 74.69 276 GLN B C 1
ATOM 6135 O O . GLN B 1 276 ? -25.781 -18.406 -4.473 1 74.69 276 GLN B O 1
ATOM 6140 N N . GLY B 1 277 ? -25.734 -17.984 -6.562 1 68.62 277 GLY B N 1
ATOM 6141 C CA . GLY B 1 277 ? -25.562 -16.562 -6.324 1 68.62 277 GLY B CA 1
ATOM 6142 C C . GLY B 1 277 ? -26.656 -15.961 -5.465 1 68.62 277 GLY B C 1
ATOM 6143 O O . GLY B 1 277 ? -26.391 -15.133 -4.594 1 68.62 277 GLY B O 1
ATOM 6144 N N . ALA B 1 278 ? -27.797 -16.438 -5.637 1 66.62 278 ALA B N 1
ATOM 6145 C CA . ALA B 1 278 ? -28.922 -15.922 -4.867 1 66.62 278 ALA B CA 1
ATOM 6146 C C . ALA B 1 278 ? -28.766 -16.234 -3.381 1 66.62 278 ALA B C 1
ATOM 6148 O O . ALA B 1 278 ? -29.031 -15.391 -2.529 1 66.62 278 ALA B O 1
ATOM 6149 N N . LYS B 1 279 ? -28.25 -17.375 -3.158 1 74.06 279 LYS B N 1
ATOM 6150 C CA . LYS B 1 279 ? -28.062 -17.781 -1.769 1 74.06 279 LYS B CA 1
ATOM 6151 C C . LYS B 1 279 ? -26.891 -17.031 -1.128 1 74.06 279 LYS B C 1
ATOM 6153 O O . LYS B 1 279 ? -26.922 -16.75 0.073 1 74.06 279 LYS B O 1
ATOM 6158 N N . MET B 1 280 ? -26.031 -16.641 -1.956 1 78.56 280 MET B N 1
ATOM 6159 C CA . MET B 1 280 ? -24.828 -15.969 -1.473 1 78.56 280 MET B CA 1
ATOM 6160 C C . MET B 1 280 ? -25.016 -14.461 -1.458 1 78.56 280 MET B C 1
ATOM 6162 O O . MET B 1 280 ? -24.203 -13.727 -0.882 1 78.56 280 MET B O 1
ATOM 6166 N N . LYS B 1 281 ? -26 -14 -1.968 1 78.31 281 LYS B N 1
ATOM 6167 C CA . LYS B 1 281 ? -26.266 -12.578 -2.127 1 78.31 281 LYS B CA 1
ATOM 6168 C C . LYS B 1 281 ? -25.094 -11.883 -2.818 1 78.31 281 LYS B C 1
ATOM 6170 O O . LYS B 1 281 ? -24.641 -10.812 -2.387 1 78.31 281 LYS B O 1
ATOM 6175 N N . ARG B 1 282 ? -24.562 -12.633 -3.742 1 84.25 282 ARG B N 1
ATOM 6176 C CA . ARG B 1 282 ? -23.438 -12.094 -4.512 1 84.25 282 ARG B CA 1
ATOM 6177 C C . ARG B 1 282 ? -23.688 -12.234 -6.008 1 84.25 282 ARG B C 1
ATOM 6179 O O . ARG B 1 282 ? -24.344 -13.18 -6.449 1 84.25 282 ARG B O 1
ATOM 6186 N N . ASN B 1 283 ? -23.203 -11.219 -6.699 1 84.06 283 ASN B N 1
ATOM 6187 C CA . ASN B 1 283 ? -23.312 -11.195 -8.156 1 84.06 283 ASN B CA 1
ATOM 6188 C C . ASN B 1 283 ? -21.938 -11.32 -8.82 1 84.06 283 ASN B C 1
ATOM 6190 O O . ASN B 1 283 ? -20.953 -10.773 -8.328 1 84.06 283 ASN B O 1
ATOM 6194 N N . LEU B 1 284 ? -21.953 -12.031 -9.883 1 84.5 284 LEU B N 1
ATOM 6195 C CA . LEU B 1 284 ? -20.719 -12.344 -10.586 1 84.5 284 LEU B CA 1
ATOM 6196 C C . LEU B 1 284 ? -20.062 -11.078 -11.125 1 84.5 284 LEU B C 1
ATOM 6198 O O . LEU B 1 284 ? -18.828 -10.93 -11.055 1 84.5 284 LEU B O 1
ATOM 6202 N N . TRP B 1 285 ? -20.781 -10.156 -11.656 1 86.19 285 TRP B N 1
ATOM 6203 C CA . TRP B 1 285 ? -20.219 -9.023 -12.391 1 86.19 285 TRP B CA 1
ATOM 6204 C C . TRP B 1 285 ? -19.562 -8.031 -11.445 1 86.19 285 TRP B C 1
ATOM 6206 O O . TRP B 1 285 ? -18.406 -7.656 -11.641 1 86.19 285 TRP B O 1
ATOM 6216 N N . PRO B 1 286 ? -20.188 -7.684 -10.359 1 90.06 286 PRO B N 1
ATOM 6217 C CA . PRO B 1 286 ? -19.5 -6.793 -9.422 1 90.06 286 PRO B CA 1
ATOM 6218 C C . PRO B 1 286 ? -18.281 -7.449 -8.773 1 90.06 286 PRO B C 1
ATOM 6220 O O . PRO B 1 286 ? -17.297 -6.766 -8.469 1 90.06 286 PRO B O 1
ATOM 6223 N N . MET B 1 287 ? -18.359 -8.688 -8.586 1 91.19 287 MET B N 1
ATOM 6224 C CA . MET B 1 287 ? -17.203 -9.398 -8.031 1 91.19 287 MET B CA 1
ATOM 6225 C C . MET B 1 287 ? -16.031 -9.391 -9.016 1 91.19 287 MET B C 1
ATOM 6227 O O . MET B 1 287 ? -14.891 -9.117 -8.633 1 91.19 287 MET B O 1
ATOM 6231 N N . ALA B 1 288 ? -16.344 -9.727 -10.227 1 89.94 288 ALA B N 1
ATOM 6232 C CA . ALA B 1 288 ? -15.32 -9.695 -11.266 1 89.94 288 ALA B CA 1
ATOM 6233 C C . ALA B 1 288 ? -14.742 -8.297 -11.43 1 89.94 288 ALA B C 1
ATOM 6235 O O . ALA B 1 288 ? -13.531 -8.133 -11.617 1 89.94 288 ALA B O 1
ATOM 6236 N N . MET B 1 289 ? -15.594 -7.348 -11.375 1 93.31 289 MET B N 1
ATOM 6237 C CA . MET B 1 289 ? -15.148 -5.965 -11.484 1 93.31 289 MET B CA 1
ATOM 6238 C C . MET B 1 289 ? -14.195 -5.605 -10.352 1 93.31 289 MET B C 1
ATOM 6240 O O . MET B 1 289 ? -13.164 -4.969 -10.57 1 93.31 289 MET B O 1
ATOM 6244 N N . ARG B 1 290 ? -14.531 -5.996 -9.172 1 95.19 290 ARG B N 1
ATOM 6245 C CA . ARG B 1 290 ? -13.68 -5.75 -8.008 1 95.19 290 ARG B CA 1
ATOM 6246 C C . ARG B 1 290 ? -12.305 -6.375 -8.203 1 95.19 290 ARG B C 1
ATOM 6248 O O . ARG B 1 290 ? -11.281 -5.742 -7.918 1 95.19 290 ARG B O 1
ATOM 6255 N N . ALA B 1 291 ? -12.281 -7.551 -8.711 1 95.31 291 ALA B N 1
ATOM 6256 C CA . ALA B 1 291 ? -11.023 -8.258 -8.922 1 95.31 291 ALA B CA 1
ATOM 6257 C C . ALA B 1 291 ? -10.188 -7.574 -10 1 95.31 291 ALA B C 1
ATOM 6259 O O . ALA B 1 291 ? -8.984 -7.352 -9.82 1 95.31 291 ALA B O 1
ATOM 6260 N N . VAL B 1 292 ? -10.82 -7.238 -11.062 1 94.44 292 VAL B N 1
ATOM 6261 C CA . VAL B 1 292 ? -10.141 -6.633 -12.195 1 94.44 292 VAL B CA 1
ATOM 6262 C C . VAL B 1 292 ? -9.602 -5.258 -11.805 1 94.44 292 VAL B C 1
ATOM 6264 O O . VAL B 1 292 ? -8.461 -4.918 -12.117 1 94.44 292 VAL B O 1
ATOM 6267 N N . LEU B 1 293 ? -10.359 -4.523 -11.125 1 97.06 293 LEU B N 1
ATOM 6268 C CA . LEU B 1 293 ? -9.93 -3.191 -10.711 1 97.06 293 LEU B CA 1
ATOM 6269 C C . LEU B 1 293 ? -8.844 -3.277 -9.648 1 97.06 293 LEU B C 1
ATOM 6271 O O . LEU B 1 293 ? -7.949 -2.428 -9.594 1 97.06 293 LEU B O 1
ATOM 6275 N N . THR B 1 294 ? -8.93 -4.262 -8.812 1 98 294 THR B N 1
ATOM 6276 C CA . THR B 1 294 ? -7.871 -4.48 -7.836 1 98 294 THR B CA 1
ATOM 6277 C C . THR B 1 294 ? -6.535 -4.73 -8.531 1 98 294 THR B C 1
ATOM 6279 O O . THR B 1 294 ? -5.527 -4.109 -8.188 1 98 294 THR B O 1
ATOM 6282 N N . LEU B 1 295 ? -6.586 -5.559 -9.477 1 96.75 295 LEU B N 1
ATOM 6283 C CA . LEU B 1 295 ? -5.367 -5.875 -10.211 1 96.75 295 LEU B CA 1
ATOM 6284 C C . LEU B 1 295 ? -4.875 -4.66 -10.992 1 96.75 295 LEU B C 1
ATOM 6286 O O . LEU B 1 295 ? -3.676 -4.371 -11.008 1 96.75 295 LEU B O 1
ATOM 6290 N N . ALA B 1 296 ? -5.801 -3.984 -11.641 1 97 296 ALA B N 1
ATOM 6291 C CA . ALA B 1 296 ? -5.438 -2.801 -12.414 1 97 296 ALA B CA 1
ATOM 6292 C C . ALA B 1 296 ? -4.777 -1.746 -11.531 1 97 296 ALA B C 1
ATOM 6294 O O . ALA B 1 296 ? -3.738 -1.189 -11.891 1 97 296 ALA B O 1
ATOM 6295 N N . ALA B 1 297 ? -5.34 -1.505 -10.422 1 98.19 297 ALA B N 1
ATOM 6296 C CA . ALA B 1 297 ? -4.801 -0.5 -9.508 1 98.19 297 ALA B CA 1
ATOM 6297 C C . ALA B 1 297 ? -3.43 -0.917 -8.977 1 98.19 297 ALA B C 1
ATOM 6299 O O . ALA B 1 297 ? -2.512 -0.097 -8.906 1 98.19 297 ALA B O 1
ATOM 6300 N N . ALA B 1 298 ? -3.316 -2.148 -8.609 1 98.06 298 ALA B N 1
ATOM 6301 C CA . ALA B 1 298 ? -2.049 -2.652 -8.086 1 98.06 298 ALA B CA 1
ATOM 6302 C C . ALA B 1 298 ? -0.941 -2.545 -9.133 1 98.06 298 ALA B C 1
ATOM 6304 O O . ALA B 1 298 ? 0.171 -2.111 -8.82 1 98.06 298 ALA B O 1
ATOM 6305 N N . ARG B 1 299 ? -1.267 -2.887 -10.328 1 97 299 ARG B N 1
ATOM 6306 C CA . ARG B 1 299 ? -0.278 -2.857 -11.398 1 97 299 ARG B CA 1
ATOM 6307 C C . ARG B 1 299 ? 0.067 -1.424 -11.789 1 97 299 ARG B C 1
ATOM 6309 O O . ARG B 1 299 ? 1.203 -1.135 -12.172 1 97 299 ARG B O 1
ATOM 6316 N N . PHE B 1 300 ? -0.893 -0.59 -11.719 1 98.06 300 PHE B N 1
ATOM 6317 C CA . PHE B 1 300 ? -0.646 0.823 -11.977 1 98.06 300 PHE B CA 1
ATOM 6318 C C . PHE B 1 300 ? 0.327 1.398 -10.953 1 98.06 300 PHE B C 1
ATOM 6320 O O . PHE B 1 300 ? 1.292 2.074 -11.32 1 98.06 300 PHE B O 1
ATOM 6327 N N . ILE B 1 301 ? 0.109 1.113 -9.711 1 98.12 301 ILE B N 1
ATOM 6328 C CA . ILE B 1 301 ? 0.979 1.569 -8.633 1 98.12 301 ILE B CA 1
ATOM 6329 C C . ILE B 1 301 ? 2.369 0.958 -8.797 1 98.12 301 ILE B C 1
ATOM 6331 O O . ILE B 1 301 ? 3.379 1.644 -8.617 1 98.12 301 ILE B O 1
ATOM 6335 N N . ARG B 1 302 ? 2.402 -0.288 -9.125 1 97.19 302 ARG B N 1
ATOM 6336 C CA . ARG B 1 302 ? 3.654 -0.99 -9.398 1 97.19 302 ARG B CA 1
ATOM 6337 C C . ARG B 1 302 ? 4.449 -0.289 -10.5 1 97.19 302 ARG B C 1
ATOM 6339 O O . ARG B 1 302 ? 5.648 -0.059 -10.352 1 97.19 302 ARG B O 1
ATOM 6346 N N . THR B 1 303 ? 3.797 0.053 -11.539 1 96.62 303 THR B N 1
ATOM 6347 C CA . THR B 1 303 ? 4.449 0.654 -12.695 1 96.62 303 THR B CA 1
ATOM 6348 C C . THR B 1 303 ? 5.062 2.004 -12.328 1 96.62 303 THR B C 1
ATOM 6350 O O . THR B 1 303 ? 6.219 2.275 -12.648 1 96.62 303 THR B O 1
ATOM 6353 N N . ILE B 1 304 ? 4.355 2.771 -11.602 1 97.94 304 ILE B N 1
ATOM 6354 C CA . ILE B 1 304 ? 4.875 4.062 -11.172 1 97.94 304 ILE B CA 1
ATOM 6355 C C . ILE B 1 304 ? 6.074 3.857 -10.25 1 97.94 304 ILE B C 1
ATOM 6357 O O . ILE B 1 304 ? 7.086 4.551 -10.367 1 97.94 304 ILE B O 1
ATOM 6361 N N . SER B 1 305 ? 6.031 2.902 -9.422 1 97.81 305 SER B N 1
ATOM 6362 C CA . SER B 1 305 ? 7.055 2.662 -8.406 1 97.81 305 SER B CA 1
ATOM 6363 C C . SER B 1 305 ? 8.398 2.322 -9.047 1 97.81 305 SER B C 1
ATOM 6365 O O . SER B 1 305 ? 9.422 2.906 -8.688 1 97.81 305 SER B O 1
ATOM 6367 N N . PHE B 1 306 ? 8.375 1.396 -10.023 1 96.62 306 PHE B N 1
ATOM 6368 C CA . PHE B 1 306 ? 9.664 1.007 -10.57 1 96.62 306 PHE B CA 1
ATOM 6369 C C . PHE B 1 306 ? 10.133 2.008 -11.617 1 96.62 306 PHE B C 1
ATOM 6371 O O . PHE B 1 306 ? 11.305 2.016 -12 1 96.62 306 PHE B O 1
ATOM 6378 N N . LEU B 1 307 ? 9.219 2.879 -12.094 1 96.81 307 LEU B N 1
ATOM 6379 C CA . LEU B 1 307 ? 9.609 3.914 -13.047 1 96.81 307 LEU B CA 1
ATOM 6380 C C . LEU B 1 307 ? 10.375 5.035 -12.344 1 96.81 307 LEU B C 1
ATOM 6382 O O . LEU B 1 307 ? 11.312 5.602 -12.914 1 96.81 307 LEU B O 1
ATOM 6386 N N . ILE B 1 308 ? 10 5.289 -11.102 1 97.25 308 ILE B N 1
ATOM 6387 C CA . ILE B 1 308 ? 10.547 6.488 -10.477 1 97.25 308 ILE B CA 1
ATOM 6388 C C . ILE B 1 308 ? 11.82 6.137 -9.711 1 97.25 308 ILE B C 1
ATOM 6390 O O . ILE B 1 308 ? 12.711 6.977 -9.555 1 97.25 308 ILE B O 1
ATOM 6394 N N . THR B 1 309 ? 11.906 4.965 -9.195 1 97.75 309 THR B N 1
ATOM 6395 C CA . THR B 1 309 ? 13.125 4.473 -8.555 1 97.75 309 THR B CA 1
ATOM 6396 C C . THR B 1 309 ? 13.484 3.084 -9.078 1 97.75 309 THR B C 1
ATOM 6398 O O . THR B 1 309 ? 12.672 2.16 -9.008 1 97.75 309 THR B O 1
ATOM 6401 N N . VAL B 1 310 ? 14.711 2.949 -9.523 1 97 310 VAL B N 1
ATOM 6402 C CA . VAL B 1 310 ? 15.117 1.714 -10.18 1 97 310 VAL B CA 1
ATOM 6403 C C . VAL B 1 310 ? 15.945 0.866 -9.219 1 97 310 VAL B C 1
ATOM 6405 O O . VAL B 1 310 ? 16.953 1.334 -8.68 1 97 310 VAL B O 1
ATOM 6408 N N . LEU B 1 311 ? 15.523 -0.346 -9 1 96.5 311 LEU B N 1
ATOM 6409 C CA . LEU B 1 311 ? 16.297 -1.303 -8.219 1 96.5 311 LEU B CA 1
ATOM 6410 C C . LEU B 1 311 ? 17.109 -2.217 -9.125 1 96.5 311 LEU B C 1
ATOM 6412 O O . LEU B 1 311 ? 16.625 -2.648 -10.172 1 96.5 311 LEU B O 1
ATOM 6416 N N . PRO B 1 312 ? 18.359 -2.467 -8.695 1 95.88 312 PRO B N 1
ATOM 6417 C CA . PRO B 1 312 ? 19.125 -3.434 -9.484 1 95.88 312 PRO B CA 1
ATOM 6418 C C . PRO B 1 312 ? 18.547 -4.848 -9.406 1 95.88 312 PRO B C 1
ATOM 6420 O O . PRO B 1 312 ? 17.938 -5.215 -8.398 1 95.88 312 PRO B O 1
ATOM 6423 N N . SER B 1 313 ? 18.766 -5.566 -10.469 1 94.06 313 SER B N 1
ATOM 6424 C CA . SER B 1 313 ? 18.281 -6.941 -10.516 1 94.06 313 SER B CA 1
ATOM 6425 C C . SER B 1 313 ? 19.062 -7.836 -9.562 1 94.06 313 SER B C 1
ATOM 6427 O O . SER B 1 313 ? 20.25 -7.586 -9.289 1 94.06 313 SER B O 1
ATOM 6429 N N . GLN B 1 314 ? 18.422 -8.852 -9.078 1 92.5 314 GLN B N 1
ATOM 6430 C CA . GLN B 1 314 ? 19.094 -9.844 -8.25 1 92.5 314 GLN B CA 1
ATOM 6431 C C . GLN B 1 314 ? 20.062 -10.68 -9.078 1 92.5 314 GLN B C 1
ATOM 6433 O O . GLN B 1 314 ? 21.016 -11.25 -8.539 1 92.5 314 GLN B O 1
ATOM 6438 N N . SER B 1 315 ? 19.719 -10.719 -10.312 1 90.62 315 SER B N 1
ATOM 6439 C CA . SER B 1 315 ? 20.609 -11.344 -11.281 1 90.62 315 SER B CA 1
ATOM 6440 C C . SER B 1 315 ? 21.328 -10.289 -12.125 1 90.62 315 SER B C 1
ATOM 6442 O O . SER B 1 315 ? 20.75 -9.781 -13.094 1 90.62 315 SER B O 1
ATOM 6444 N N . PRO B 1 316 ? 22.531 -10.086 -11.859 1 90.69 316 PRO B N 1
ATOM 6445 C CA . PRO B 1 316 ? 23.234 -8.977 -12.516 1 90.69 316 PRO B CA 1
ATOM 6446 C C . PRO B 1 316 ? 23.234 -9.094 -14.039 1 90.69 316 PRO B C 1
ATOM 6448 O O . PRO B 1 316 ? 23.281 -8.078 -14.734 1 90.69 316 PRO B O 1
ATOM 6451 N N . ARG B 1 317 ? 23.109 -10.305 -14.609 1 91.25 317 ARG B N 1
ATOM 6452 C CA . ARG B 1 317 ? 23.156 -10.477 -16.062 1 91.25 317 ARG B CA 1
ATOM 6453 C C . ARG B 1 317 ? 21.766 -10.594 -16.656 1 91.25 317 ARG B C 1
ATOM 6455 O O . ARG B 1 317 ? 21.609 -11.031 -17.797 1 91.25 317 ARG B O 1
ATOM 6462 N N . CYS B 1 318 ? 20.844 -10.188 -15.93 1 91.31 318 CYS B N 1
ATOM 6463 C CA . CYS B 1 318 ? 19.438 -10.305 -16.328 1 91.31 318 CYS B CA 1
ATOM 6464 C C . CYS B 1 318 ? 19.188 -9.594 -17.641 1 91.31 318 CYS B C 1
ATOM 6466 O O . CYS B 1 318 ? 18.5 -10.125 -18.516 1 91.31 318 CYS B O 1
ATOM 6468 N N . TYR B 1 319 ? 19.781 -8.43 -17.844 1 91.75 319 TYR B N 1
ATOM 6469 C CA . TYR B 1 319 ? 19.531 -7.625 -19.031 1 91.75 319 TYR B CA 1
ATOM 6470 C C . TYR B 1 319 ? 19.906 -8.391 -20.297 1 91.75 319 TYR B C 1
ATOM 6472 O O . TYR B 1 319 ? 19.156 -8.383 -21.281 1 91.75 319 TYR B O 1
ATOM 6480 N N . PHE B 1 320 ? 20.969 -9.078 -20.297 1 90.62 320 PHE B N 1
ATOM 6481 C CA . PHE B 1 320 ? 21.531 -9.758 -21.453 1 90.62 320 PHE B CA 1
ATOM 6482 C C . PHE B 1 320 ? 20.688 -10.969 -21.828 1 90.62 320 PHE B C 1
ATOM 6484 O O . PHE B 1 320 ? 20.688 -11.406 -22.984 1 90.62 320 PHE B O 1
ATOM 6491 N N . GLY B 1 321 ? 19.953 -11.469 -20.922 1 85.94 321 GLY B N 1
ATOM 6492 C CA . GLY B 1 321 ? 19.094 -12.625 -21.172 1 85.94 321 GLY B CA 1
ATOM 6493 C C . GLY B 1 321 ? 17.703 -12.25 -21.641 1 85.94 321 GLY B C 1
ATOM 6494 O O . GLY B 1 321 ? 17 -13.07 -22.234 1 85.94 321 GLY B O 1
ATOM 6495 N N . HIS B 1 322 ? 17.391 -10.984 -21.453 1 86.25 322 HIS B N 1
ATOM 6496 C CA . HIS B 1 322 ? 15.984 -10.641 -21.656 1 86.25 322 HIS B CA 1
ATOM 6497 C C . HIS B 1 322 ? 15.82 -9.633 -22.797 1 86.25 322 HIS B C 1
ATOM 6499 O O . HIS B 1 322 ? 14.781 -9.594 -23.453 1 86.25 322 HIS B O 1
ATOM 6505 N N . PHE B 1 323 ? 16.875 -8.805 -22.906 1 88.38 323 PHE B N 1
ATOM 6506 C CA . PHE B 1 323 ? 16.703 -7.695 -23.828 1 88.38 323 PHE B CA 1
ATOM 6507 C C . PHE B 1 323 ? 17.844 -7.637 -24.828 1 88.38 323 PHE B C 1
ATOM 6509 O O . PHE B 1 323 ? 18.891 -8.242 -24.609 1 88.38 323 PHE B O 1
ATOM 6516 N N . SER B 1 324 ? 17.547 -6.895 -25.891 1 86.69 324 SER B N 1
ATOM 6517 C CA . SER B 1 324 ? 18.578 -6.691 -26.906 1 86.69 324 SER B CA 1
ATOM 6518 C C . SER B 1 324 ? 19.688 -5.785 -26.391 1 86.69 324 SER B C 1
ATOM 6520 O O . SER B 1 324 ? 19.422 -4.809 -25.688 1 86.69 324 SER B O 1
ATOM 6522 N N . TYR B 1 325 ? 20.828 -6.195 -26.656 1 87.94 325 TYR B N 1
ATOM 6523 C CA . TYR B 1 325 ? 22 -5.395 -26.266 1 87.94 325 TYR B CA 1
ATOM 6524 C C . TYR B 1 325 ? 22.828 -5.043 -27.5 1 87.94 325 TYR B C 1
ATOM 6526 O O . TYR B 1 325 ? 23.156 -5.914 -28.312 1 87.94 325 TYR B O 1
ATOM 6534 N N . PRO B 1 326 ? 23.344 -3.883 -27.719 1 88.56 326 PRO B N 1
ATOM 6535 C CA . PRO B 1 326 ? 22.938 -2.678 -26.984 1 88.56 326 PRO B CA 1
ATOM 6536 C C . PRO B 1 326 ? 21.5 -2.26 -27.297 1 88.56 326 PRO B C 1
ATOM 6538 O O . PRO B 1 326 ? 20.922 -2.721 -28.281 1 88.56 326 PRO B O 1
ATOM 6541 N N . PRO B 1 327 ? 20.969 -1.446 -26.328 1 91.56 327 PRO B N 1
ATOM 6542 C CA . PRO B 1 327 ? 19.625 -0.959 -26.641 1 91.56 327 PRO B CA 1
ATOM 6543 C C . PRO B 1 327 ? 19.562 -0.239 -27.984 1 91.56 327 PRO B C 1
ATOM 6545 O O . PRO B 1 327 ? 20.484 0.489 -28.344 1 91.56 327 PRO B O 1
ATOM 6548 N N . PRO B 1 328 ? 18.469 -0.494 -28.641 1 90.69 328 PRO B N 1
ATOM 6549 C CA . PRO B 1 328 ? 18.344 0.135 -29.969 1 90.69 328 PRO B CA 1
ATOM 6550 C C . PRO B 1 328 ? 18.344 1.661 -29.891 1 90.69 328 PRO B C 1
ATOM 6552 O O . PRO B 1 328 ? 17.891 2.238 -28.906 1 90.69 328 PRO B O 1
ATOM 6555 N N . THR B 1 329 ? 18.828 2.248 -30.938 1 89.81 329 THR B N 1
ATOM 6556 C CA . THR B 1 329 ? 18.922 3.703 -30.984 1 89.81 329 THR B CA 1
ATOM 6557 C C . THR B 1 329 ? 17.75 4.289 -31.781 1 89.81 329 THR B C 1
ATOM 6559 O O . THR B 1 329 ? 17.375 5.441 -31.578 1 89.81 329 THR B O 1
ATOM 6562 N N . GLU B 1 330 ? 17.25 3.412 -32.656 1 92.12 330 GLU B N 1
ATOM 6563 C CA . GLU B 1 330 ? 16.125 3.877 -33.469 1 92.12 330 GLU B CA 1
ATOM 6564 C C . GLU B 1 330 ? 14.812 3.77 -32.688 1 92.12 330 GLU B C 1
ATOM 6566 O O . GLU B 1 330 ? 14.562 2.771 -32 1 92.12 330 GLU B O 1
ATOM 6571 N N . TRP B 1 331 ? 14.047 4.793 -32.875 1 90.62 331 TRP B N 1
ATOM 6572 C CA . TRP B 1 331 ? 12.805 4.895 -32.125 1 90.62 331 TRP B CA 1
ATOM 6573 C C . TRP B 1 331 ? 11.852 3.76 -32.469 1 90.62 331 TRP B C 1
ATOM 6575 O O . TRP B 1 331 ? 11.133 3.238 -31.625 1 90.62 331 TRP B O 1
ATOM 6585 N N . SER B 1 332 ? 11.773 3.389 -33.719 1 90.69 332 SER B N 1
ATOM 6586 C CA . SER B 1 332 ? 10.867 2.326 -34.125 1 90.69 332 SER B CA 1
ATOM 6587 C C . SER B 1 332 ? 11.242 0.992 -33.5 1 90.69 332 SER B C 1
ATOM 6589 O O . SER B 1 332 ? 10.375 0.261 -33.031 1 90.69 332 SER B O 1
ATOM 6591 N N . GLU B 1 333 ? 12.5 0.733 -33.5 1 90.69 333 GLU B N 1
ATOM 6592 C CA . GLU B 1 333 ? 12.977 -0.503 -32.875 1 90.69 333 GLU B CA 1
ATOM 6593 C C . GLU B 1 333 ? 12.781 -0.485 -31.375 1 90.69 333 GLU B C 1
ATOM 6595 O O . GLU B 1 333 ? 12.516 -1.523 -30.766 1 90.69 333 GLU B O 1
ATOM 6600 N N . TRP B 1 334 ? 12.93 0.701 -30.875 1 88.69 334 TRP B N 1
ATOM 6601 C CA . TRP B 1 334 ? 12.742 0.89 -29.438 1 88.69 334 TRP B CA 1
ATOM 6602 C C . TRP B 1 334 ? 11.312 0.553 -29.031 1 88.69 334 TRP B C 1
ATOM 6604 O O . TRP B 1 334 ? 11.094 -0.133 -28.031 1 88.69 334 TRP B O 1
ATOM 6614 N N . ILE B 1 335 ? 10.375 0.934 -29.812 1 87.31 335 ILE B N 1
ATOM 6615 C CA . ILE B 1 335 ? 8.961 0.687 -29.547 1 87.31 335 ILE B CA 1
ATOM 6616 C C . ILE B 1 335 ? 8.641 -0.79 -29.781 1 87.31 335 ILE B C 1
ATOM 6618 O O . ILE B 1 335 ? 7.91 -1.401 -29 1 87.31 335 ILE B O 1
ATOM 6622 N N . LEU B 1 336 ? 9.195 -1.367 -30.844 1 83.31 336 LEU B N 1
ATOM 6623 C CA . LEU B 1 336 ? 8.945 -2.77 -31.156 1 83.31 336 LEU B CA 1
ATOM 6624 C C . LEU B 1 336 ? 9.453 -3.678 -30.047 1 83.31 336 LEU B C 1
ATOM 6626 O O . LEU B 1 336 ? 8.805 -4.676 -29.703 1 83.31 336 LEU B O 1
ATOM 6630 N N . GLU B 1 337 ? 10.562 -3.361 -29.5 1 83.5 337 GLU B N 1
ATOM 6631 C CA . GLU B 1 337 ? 11.109 -4.137 -28.391 1 83.5 337 GLU B CA 1
ATOM 6632 C C . GLU B 1 337 ? 10.211 -4.059 -27.156 1 83.5 337 GLU B C 1
ATOM 6634 O O . GLU B 1 337 ? 10.008 -5.055 -26.469 1 83.5 337 GLU B O 1
ATOM 6639 N N . GLY B 1 338 ? 9.742 -2.904 -27 1 82.5 338 GLY B N 1
ATOM 6640 C CA . GLY B 1 338 ? 8.891 -2.686 -25.828 1 82.5 338 GLY B CA 1
ATOM 6641 C C . GLY B 1 338 ? 7.543 -3.373 -25.938 1 82.5 338 GLY B C 1
ATOM 6642 O O . GLY B 1 338 ? 6.879 -3.613 -24.922 1 82.5 338 GLY B O 1
ATOM 6643 N N . MET B 1 339 ? 7.199 -3.717 -27.062 1 79.12 339 MET B N 1
ATOM 6644 C CA . MET B 1 339 ? 5.891 -4.324 -27.281 1 79.12 339 MET B CA 1
ATOM 6645 C C . MET B 1 339 ? 5.969 -5.844 -27.156 1 79.12 339 MET B C 1
ATOM 6647 O O . MET B 1 339 ? 4.941 -6.512 -27.031 1 79.12 339 MET B O 1
ATOM 6651 N N . LYS B 1 340 ? 7.133 -6.34 -27.078 1 76.12 340 LYS B N 1
ATOM 6652 C CA . LYS B 1 340 ? 7.27 -7.773 -26.844 1 76.12 340 LYS B CA 1
ATOM 6653 C C . LYS B 1 340 ? 6.805 -8.148 -25.438 1 76.12 340 LYS B C 1
ATOM 6655 O O . LYS B 1 340 ? 7.062 -7.418 -24.484 1 76.12 340 LYS B O 1
ATOM 6660 N N . PRO B 1 341 ? 6.074 -9.211 -25.406 1 71.31 341 PRO B N 1
ATOM 6661 C CA . PRO B 1 341 ? 5.613 -9.633 -24.078 1 71.31 341 PRO B CA 1
ATOM 6662 C C . PRO B 1 341 ? 6.766 -9.969 -23.141 1 71.31 341 PRO B C 1
ATOM 6664 O O . PRO B 1 341 ? 7.676 -10.711 -23.5 1 71.31 341 PRO B O 1
ATOM 6667 N N . GLN B 1 342 ? 6.656 -9.352 -21.984 1 68.62 342 GLN B N 1
ATOM 6668 C CA . GLN B 1 342 ? 7.641 -9.625 -20.938 1 68.62 342 GLN B CA 1
ATOM 6669 C C . GLN B 1 342 ? 7.117 -10.664 -19.953 1 68.62 342 GLN B C 1
ATOM 6671 O O . GLN B 1 342 ? 7.035 -10.398 -18.75 1 68.62 342 GLN B O 1
ATOM 6676 N N . VAL B 1 343 ? 6.852 -11.836 -20.438 1 60.66 343 VAL B N 1
ATOM 6677 C CA . VAL B 1 343 ? 6.195 -12.883 -19.672 1 60.66 343 VAL B CA 1
ATOM 6678 C C . VAL B 1 343 ? 7.133 -13.383 -18.578 1 60.66 343 VAL B C 1
ATOM 6680 O O . VAL B 1 343 ? 6.684 -13.805 -17.5 1 60.66 343 VAL B O 1
ATOM 6683 N N . ASN B 1 344 ? 8.336 -13.328 -18.859 1 61.66 344 ASN B N 1
ATOM 6684 C CA . ASN B 1 344 ? 9.258 -13.859 -17.859 1 61.66 344 ASN B CA 1
ATOM 6685 C C . ASN B 1 344 ? 9.797 -12.758 -16.953 1 61.66 344 ASN B C 1
ATOM 6687 O O . ASN B 1 344 ? 10.805 -12.953 -16.281 1 61.66 344 ASN B O 1
ATOM 6691 N N . GLY B 1 345 ? 9.133 -11.781 -17 1 66.94 345 GLY B N 1
ATOM 6692 C CA . GLY B 1 345 ? 9.508 -10.742 -16.062 1 66.94 345 GLY B CA 1
ATOM 6693 C C . GLY B 1 345 ? 10.547 -9.781 -16.609 1 66.94 345 GLY B C 1
ATOM 6694 O O . GLY B 1 345 ? 11.062 -9.984 -17.719 1 66.94 345 GLY B O 1
ATOM 6695 N N . GLY B 1 346 ? 10.656 -8.703 -15.906 1 81.69 346 GLY B N 1
ATOM 6696 C CA . GLY B 1 346 ? 11.688 -7.723 -16.203 1 81.69 346 GLY B CA 1
ATOM 6697 C C . GLY B 1 346 ? 12.883 -7.809 -15.273 1 81.69 346 GLY B C 1
ATOM 6698 O O . GLY B 1 346 ? 13.086 -8.828 -14.609 1 81.69 346 GLY B O 1
ATOM 6699 N N . CYS B 1 347 ? 13.75 -6.949 -15.43 1 88.94 347 CYS B N 1
ATOM 6700 C CA . CYS B 1 347 ? 14.984 -7.012 -14.656 1 88.94 347 CYS B CA 1
ATOM 6701 C C . CYS B 1 347 ? 14.977 -5.98 -13.531 1 88.94 347 CYS B C 1
ATOM 6703 O O . CYS B 1 347 ? 15.594 -6.188 -12.484 1 88.94 347 CYS B O 1
ATOM 6705 N N . ASN B 1 348 ? 14.195 -4.895 -13.734 1 92.5 348 ASN B N 1
ATOM 6706 C CA . ASN B 1 348 ? 14.32 -3.793 -12.789 1 92.5 348 ASN B CA 1
ATOM 6707 C C . ASN B 1 348 ? 12.961 -3.373 -12.234 1 92.5 348 ASN B C 1
ATOM 6709 O O . ASN B 1 348 ? 12.805 -2.258 -11.734 1 92.5 348 ASN B O 1
ATOM 6713 N N . ASP B 1 349 ? 11.984 -4.195 -12.375 1 88.88 349 ASP B N 1
ATOM 6714 C CA . ASP B 1 349 ? 10.648 -3.951 -11.859 1 88.88 349 ASP B CA 1
ATOM 6715 C C . ASP B 1 349 ? 10.422 -4.68 -10.539 1 88.88 349 ASP B C 1
ATOM 6717 O O . ASP B 1 349 ? 9.453 -5.426 -10.391 1 88.88 349 ASP B O 1
ATOM 6721 N N . LEU B 1 350 ? 11.25 -4.32 -9.484 1 92.06 350 LEU B N 1
ATOM 6722 C CA . LEU B 1 350 ? 11.391 -5.207 -8.336 1 92.06 350 LEU B CA 1
ATOM 6723 C C . LEU B 1 350 ? 10.938 -4.516 -7.055 1 92.06 350 LEU B C 1
ATOM 6725 O O . LEU B 1 350 ? 11.461 -4.793 -5.973 1 92.06 350 LEU B O 1
ATOM 6729 N N . ILE B 1 351 ? 10.023 -3.607 -7.184 1 94.88 351 ILE B N 1
ATOM 6730 C CA . ILE B 1 351 ? 9.516 -2.959 -5.98 1 94.88 351 ILE B CA 1
ATOM 6731 C C . ILE B 1 351 ? 8.234 -3.654 -5.527 1 94.88 351 ILE B C 1
ATOM 6733 O O . ILE B 1 351 ? 8.07 -3.961 -4.344 1 94.88 351 ILE B O 1
ATOM 6737 N N . ILE B 1 352 ? 7.395 -3.816 -6.43 1 96.5 352 ILE B N 1
ATOM 6738 C CA . ILE B 1 352 ? 6.164 -4.582 -6.262 1 96.5 352 ILE B CA 1
ATOM 6739 C C . ILE B 1 352 ? 6.082 -5.672 -7.332 1 96.5 352 ILE B C 1
ATOM 6741 O O . ILE B 1 352 ? 6.09 -5.375 -8.531 1 96.5 352 ILE B O 1
ATOM 6745 N N . SER B 1 353 ? 5.953 -6.859 -6.898 1 94.75 353 SER B N 1
ATOM 6746 C CA . SER B 1 353 ? 5.965 -8 -7.812 1 94.75 353 SER B CA 1
ATOM 6747 C C . SER B 1 353 ? 4.641 -8.125 -8.555 1 94.75 353 SER B C 1
ATOM 6749 O O . SER B 1 353 ? 3.572 -8.094 -7.938 1 94.75 353 SER B O 1
ATOM 6751 N N . GLY B 1 354 ? 4.766 -8.281 -9.836 1 91.69 354 GLY B N 1
ATOM 6752 C CA . GLY B 1 354 ? 3.578 -8.594 -10.617 1 91.69 354 GLY B CA 1
ATOM 6753 C C . GLY B 1 354 ? 2.965 -9.938 -10.258 1 91.69 354 GLY B C 1
ATOM 6754 O O . GLY B 1 354 ? 1.741 -10.07 -10.203 1 91.69 354 GLY B O 1
ATOM 6755 N N . HIS B 1 355 ? 3.803 -10.891 -10.062 1 90.19 355 HIS B N 1
ATOM 6756 C CA . HIS B 1 355 ? 3.367 -12.219 -9.625 1 90.19 355 HIS B CA 1
ATOM 6757 C C . HIS B 1 355 ? 2.588 -12.141 -8.32 1 90.19 355 HIS B C 1
ATOM 6759 O O . HIS B 1 355 ? 1.53 -12.758 -8.188 1 90.19 355 HIS B O 1
ATOM 6765 N N . ALA B 1 356 ? 3.096 -11.383 -7.426 1 94.69 356 ALA B N 1
ATOM 6766 C CA . ALA B 1 356 ? 2.443 -11.242 -6.129 1 94.69 356 ALA B CA 1
ATOM 6767 C C . ALA B 1 356 ? 1.093 -10.547 -6.262 1 94.69 356 ALA B C 1
ATOM 6769 O O . ALA B 1 356 ? 0.144 -10.867 -5.547 1 94.69 356 ALA B O 1
ATOM 6770 N N . THR B 1 357 ? 1.016 -9.562 -7.137 1 95.69 357 THR B N 1
ATOM 6771 C CA . THR B 1 357 ? -0.247 -8.844 -7.297 1 95.69 357 THR B CA 1
ATOM 6772 C C . THR B 1 357 ? -1.325 -9.773 -7.848 1 95.69 357 THR B C 1
ATOM 6774 O O . THR B 1 357 ? -2.482 -9.711 -7.43 1 95.69 357 THR B O 1
ATOM 6777 N N . VAL B 1 358 ? -0.981 -10.656 -8.742 1 92.81 358 VAL B N 1
ATOM 6778 C CA . VAL B 1 358 ? -1.946 -11.57 -9.344 1 92.81 358 VAL B CA 1
ATOM 6779 C C . VAL B 1 358 ? -2.359 -12.625 -8.32 1 92.81 358 VAL B C 1
ATOM 6781 O O . VAL B 1 358 ? -3.553 -12.844 -8.094 1 92.81 358 VAL B O 1
ATOM 6784 N N . THR B 1 359 ? -1.396 -13.242 -7.703 1 95.19 359 THR B N 1
ATOM 6785 C CA . THR B 1 359 ? -1.695 -14.32 -6.766 1 95.19 359 THR B CA 1
ATOM 6786 C C . THR B 1 359 ? -2.469 -13.797 -5.562 1 95.19 359 THR B C 1
ATOM 6788 O O . THR B 1 359 ? -3.408 -14.438 -5.09 1 95.19 359 THR B O 1
ATOM 6791 N N . SER B 1 360 ? -2.105 -12.641 -5.109 1 97.69 360 SER B N 1
ATOM 6792 C CA . SER B 1 360 ? -2.814 -12.062 -3.969 1 97.69 360 SER B CA 1
ATOM 6793 C C . SER B 1 360 ? -4.238 -11.672 -4.344 1 97.69 360 SER B C 1
ATOM 6795 O O . SER B 1 360 ? -5.16 -11.797 -3.533 1 97.69 360 SER B O 1
ATOM 6797 N N . THR B 1 361 ? -4.418 -11.133 -5.504 1 96.88 361 THR B N 1
ATOM 6798 C CA . THR B 1 361 ? -5.766 -10.789 -5.945 1 96.88 361 THR B CA 1
ATOM 6799 C C . THR B 1 361 ? -6.648 -12.031 -5.996 1 96.88 361 THR B C 1
ATOM 6801 O O . THR B 1 361 ? -7.781 -12.016 -5.508 1 96.88 361 THR B O 1
ATOM 6804 N N . LEU B 1 362 ? -6.102 -13.07 -6.578 1 95.81 362 LEU B N 1
ATOM 6805 C CA . LEU B 1 362 ? -6.852 -14.32 -6.652 1 95.81 362 LEU B CA 1
ATOM 6806 C C . LEU B 1 362 ? -7.129 -14.875 -5.258 1 95.81 362 LEU B C 1
ATOM 6808 O O . LEU B 1 362 ? -8.219 -15.375 -4.992 1 95.81 362 LEU B O 1
ATOM 6812 N N . ALA B 1 363 ? -6.137 -14.773 -4.426 1 97.75 363 ALA B N 1
ATOM 6813 C CA . ALA B 1 363 ? -6.316 -15.242 -3.053 1 97.75 363 ALA B CA 1
ATOM 6814 C C . ALA B 1 363 ? -7.418 -14.461 -2.346 1 97.75 363 ALA B C 1
ATOM 6816 O O . ALA B 1 363 ? -8.266 -15.047 -1.669 1 97.75 363 ALA B O 1
ATOM 6817 N N . CYS B 1 364 ? -7.402 -13.156 -2.514 1 97.75 364 CYS B N 1
ATOM 6818 C CA . CYS B 1 364 ? -8.43 -12.32 -1.908 1 97.75 364 CYS B CA 1
ATOM 6819 C C . CYS B 1 364 ? -9.82 -12.719 -2.404 1 97.75 364 CYS B C 1
ATOM 6821 O O . CYS B 1 364 ? -10.766 -12.789 -1.621 1 97.75 364 CYS B O 1
ATOM 6823 N N . LEU B 1 365 ? -9.93 -12.961 -3.643 1 96.38 365 LEU B N 1
ATOM 6824 C CA . LEU B 1 365 ? -11.211 -13.328 -4.23 1 96.38 365 LEU B CA 1
ATOM 6825 C C . LEU B 1 365 ? -11.695 -14.664 -3.67 1 96.38 365 LEU B C 1
ATOM 6827 O O . LEU B 1 365 ? -12.82 -14.766 -3.189 1 96.38 365 LEU B O 1
ATOM 6831 N N . VAL B 1 366 ? -10.836 -15.641 -3.623 1 96.19 366 VAL B N 1
ATOM 6832 C CA . VAL B 1 366 ? -11.203 -16.984 -3.207 1 96.19 366 VAL B CA 1
ATOM 6833 C C . VAL B 1 366 ? -11.57 -16.984 -1.724 1 96.19 366 VAL B C 1
ATOM 6835 O O . VAL B 1 366 ? -12.586 -17.578 -1.329 1 96.19 366 VAL B O 1
ATOM 6838 N N . VAL B 1 367 ? -10.82 -16.312 -0.922 1 96.88 367 VAL B N 1
ATOM 6839 C CA . VAL B 1 367 ? -11.086 -16.312 0.514 1 96.88 367 VAL B CA 1
ATOM 6840 C C . VAL B 1 367 ? -12.383 -15.547 0.797 1 96.88 367 VAL B C 1
ATOM 6842 O O . VAL B 1 367 ? -13.117 -15.891 1.728 1 96.88 367 VAL B O 1
ATOM 6845 N N . SER B 1 368 ? -12.641 -14.539 -0.017 1 94.19 368 SER B N 1
ATOM 6846 C CA . SER B 1 368 ? -13.859 -13.773 0.193 1 94.19 368 SER B CA 1
ATOM 6847 C C . SER B 1 368 ? -15.102 -14.609 -0.093 1 94.19 368 SER B C 1
ATOM 6849 O O . SER B 1 368 ? -16.172 -14.375 0.477 1 94.19 368 SER B O 1
ATOM 6851 N N . ILE B 1 369 ? -15.016 -15.578 -0.901 1 92.56 369 ILE B N 1
ATOM 6852 C CA . ILE B 1 369 ? -16.141 -16.438 -1.265 1 92.56 369 ILE B CA 1
ATOM 6853 C C . ILE B 1 369 ? -16.344 -17.516 -0.201 1 92.56 369 ILE B C 1
ATOM 6855 O O . ILE B 1 369 ? -17.469 -17.766 0.235 1 92.56 369 ILE B O 1
ATOM 6859 N N . VAL B 1 370 ? -15.312 -18.125 0.215 1 93.5 370 VAL B N 1
ATOM 6860 C CA . VAL B 1 370 ? -15.406 -19.188 1.21 1 93.5 370 VAL B CA 1
ATOM 6861 C C . VAL B 1 370 ? -15.711 -18.578 2.58 1 93.5 370 VAL B C 1
ATOM 6863 O O . VAL B 1 370 ? -16.531 -19.109 3.332 1 93.5 370 VAL B O 1
ATOM 6866 N N . ASP B 1 371 ? -15.094 -17.516 2.938 1 91.44 371 ASP B N 1
ATOM 6867 C CA . ASP B 1 371 ? -15.312 -16.703 4.133 1 91.44 371 ASP B CA 1
ATOM 6868 C C . ASP B 1 371 ? -15.211 -17.562 5.398 1 91.44 371 ASP B C 1
ATOM 6870 O O . ASP B 1 371 ? -16.125 -17.562 6.227 1 91.44 371 ASP B O 1
ATOM 6874 N N . LYS B 1 372 ? -14.234 -18.391 5.5 1 93.5 372 LYS B N 1
ATOM 6875 C CA . LYS B 1 372 ? -13.891 -19.172 6.688 1 93.5 372 LYS B CA 1
ATOM 6876 C C . LYS B 1 372 ? -12.461 -18.875 7.141 1 93.5 372 LYS B C 1
ATOM 6878 O O . LYS B 1 372 ? -11.523 -18.953 6.344 1 93.5 372 LYS B O 1
ATOM 6883 N N . PRO B 1 373 ? -12.289 -18.562 8.367 1 94.81 373 PRO B N 1
ATOM 6884 C CA . PRO B 1 373 ? -10.969 -18.141 8.844 1 94.81 373 PRO B CA 1
ATOM 6885 C C . PRO B 1 373 ? -9.898 -19.219 8.672 1 94.81 373 PRO B C 1
ATOM 6887 O O . PRO B 1 373 ? -8.75 -18.891 8.352 1 94.81 373 PRO B O 1
ATOM 6890 N N . LEU B 1 374 ? -10.234 -20.406 8.914 1 94.38 374 LEU B N 1
ATOM 6891 C CA . LEU B 1 374 ? -9.25 -21.469 8.797 1 94.38 374 LEU B CA 1
ATOM 6892 C C . LEU B 1 374 ? -8.797 -21.641 7.352 1 94.38 374 LEU B C 1
ATOM 6894 O O . LEU B 1 374 ? -7.613 -21.875 7.09 1 94.38 374 LEU B O 1
ATOM 6898 N N . PHE B 1 375 ? -9.734 -21.594 6.469 1 96 375 PHE B N 1
ATOM 6899 C CA . PHE B 1 375 ? -9.359 -21.688 5.062 1 96 375 PHE B CA 1
ATOM 6900 C C . PHE B 1 375 ? -8.57 -20.453 4.637 1 96 375 PHE B C 1
ATOM 6902 O O . PHE B 1 375 ? -7.625 -20.562 3.852 1 96 375 PHE B O 1
ATOM 6909 N N . THR B 1 376 ? -8.984 -19.328 5.113 1 97.38 376 THR B N 1
ATOM 6910 C CA . THR B 1 376 ? -8.242 -18.094 4.844 1 97.38 376 THR B CA 1
ATOM 6911 C C . THR B 1 376 ? -6.789 -18.234 5.285 1 97.38 376 THR B C 1
ATOM 6913 O O . THR B 1 376 ? -5.871 -17.891 4.539 1 97.38 376 THR B O 1
ATOM 6916 N N . THR B 1 377 ? -6.641 -18.703 6.457 1 97.06 377 THR B N 1
ATOM 6917 C CA . THR B 1 377 ? -5.297 -18.922 6.973 1 97.06 377 THR B CA 1
ATOM 6918 C C . THR B 1 377 ? -4.531 -19.906 6.09 1 97.06 377 THR B C 1
ATOM 6920 O O . THR B 1 377 ? -3.375 -19.656 5.742 1 97.06 377 THR B O 1
ATOM 6923 N N . ALA B 1 378 ? -5.141 -20.938 5.699 1 96.25 378 ALA B N 1
ATOM 6924 C CA . ALA B 1 378 ? -4.516 -21.969 4.871 1 96.25 378 ALA B CA 1
ATOM 6925 C C . ALA B 1 378 ? -4.066 -21.391 3.529 1 96.25 378 ALA B C 1
ATOM 6927 O O . ALA B 1 378 ? -2.928 -21.594 3.105 1 96.25 378 ALA B O 1
ATOM 6928 N N . LEU B 1 379 ? -4.957 -20.734 2.93 1 97.38 379 LEU B N 1
ATOM 6929 C CA . LEU B 1 379 ? -4.66 -20.219 1.597 1 97.38 379 LEU B CA 1
ATOM 6930 C C . LEU B 1 379 ? -3.514 -19.219 1.643 1 97.38 379 LEU B C 1
ATOM 6932 O O . LEU B 1 379 ? -2.633 -19.234 0.779 1 97.38 379 LEU B O 1
ATOM 6936 N N . TRP B 1 380 ? -3.502 -18.375 2.623 1 97.44 380 TRP B N 1
ATOM 6937 C CA . TRP B 1 380 ? -2.432 -17.391 2.732 1 97.44 380 TRP B CA 1
ATOM 6938 C C . TRP B 1 380 ? -1.119 -18.062 3.135 1 97.44 380 TRP B C 1
ATOM 6940 O O . TRP B 1 380 ? -0.039 -17.562 2.803 1 97.44 380 TRP B O 1
ATOM 6950 N N . MET B 1 381 ? -1.192 -19.141 3.793 1 95.88 381 MET B N 1
ATOM 6951 C CA . MET B 1 381 ? 0.019 -19.906 4.047 1 95.88 381 MET B CA 1
ATOM 6952 C C . MET B 1 381 ? 0.594 -20.469 2.75 1 95.88 381 MET B C 1
ATOM 6954 O O . MET B 1 381 ? 1.812 -20.484 2.559 1 95.88 381 MET B O 1
ATOM 6958 N N . PHE B 1 382 ? -0.284 -20.922 1.872 1 95.69 382 PHE B N 1
ATOM 6959 C CA . PHE B 1 382 ? 0.173 -21.375 0.565 1 95.69 382 PHE B CA 1
ATOM 6960 C C . PHE B 1 382 ? 0.843 -20.234 -0.202 1 95.69 382 PHE B C 1
ATOM 6962 O O . PHE B 1 382 ? 1.929 -20.422 -0.759 1 95.69 382 PHE B O 1
ATOM 6969 N N . VAL B 1 383 ? 0.23 -19.094 -0.186 1 96.06 383 VAL B N 1
ATOM 6970 C CA . VAL B 1 383 ? 0.754 -17.938 -0.903 1 96.06 383 VAL B CA 1
ATOM 6971 C C . VAL B 1 383 ? 2.098 -17.531 -0.305 1 96.06 383 VAL B C 1
ATOM 6973 O O . VAL B 1 383 ? 3.045 -17.234 -1.036 1 96.06 383 VAL B O 1
ATOM 6976 N N . ALA B 1 384 ? 2.166 -17.562 1.008 1 94.75 384 ALA B N 1
ATOM 6977 C CA . ALA B 1 384 ? 3.414 -17.234 1.687 1 94.75 384 ALA B CA 1
ATOM 6978 C C . ALA B 1 384 ? 4.531 -18.188 1.299 1 94.75 384 ALA B C 1
ATOM 6980 O O . ALA B 1 384 ? 5.684 -17.781 1.132 1 94.75 384 ALA B O 1
ATOM 6981 N N . MET B 1 385 ? 4.215 -19.406 1.145 1 91.81 385 MET B N 1
ATOM 6982 C CA . MET B 1 385 ? 5.211 -20.391 0.743 1 91.81 385 MET B CA 1
ATOM 6983 C C . MET B 1 385 ? 5.707 -20.125 -0.674 1 91.81 385 MET B C 1
ATOM 6985 O O . MET B 1 385 ? 6.902 -20.234 -0.948 1 91.81 385 MET B O 1
ATOM 6989 N N . ASP B 1 386 ? 4.801 -19.844 -1.504 1 92.5 386 ASP B N 1
ATOM 6990 C CA . ASP B 1 386 ? 5.18 -19.5 -2.871 1 92.5 386 ASP B CA 1
ATOM 6991 C C . ASP B 1 386 ? 6.117 -18.297 -2.895 1 92.5 386 ASP B C 1
ATOM 6993 O O . ASP B 1 386 ? 7.121 -18.297 -3.609 1 92.5 386 ASP B O 1
ATOM 6997 N N . TYR B 1 387 ? 5.809 -17.297 -2.102 1 94.5 387 TYR B N 1
ATOM 6998 C CA . TYR B 1 387 ? 6.613 -16.078 -2.041 1 94.5 387 TYR B CA 1
ATOM 6999 C C . TYR B 1 387 ? 7.996 -16.375 -1.475 1 94.5 387 TYR B C 1
ATOM 7001 O O . TYR B 1 387 ? 8.992 -15.812 -1.932 1 94.5 387 TYR B O 1
ATOM 7009 N N . MET B 1 388 ? 8.023 -17.25 -0.516 1 92.38 388 MET B N 1
ATOM 7010 C CA . MET B 1 388 ? 9.305 -17.609 0.092 1 92.38 388 MET B CA 1
ATOM 7011 C C . MET B 1 388 ? 10.219 -18.281 -0.926 1 92.38 388 MET B C 1
ATOM 7013 O O . MET B 1 388 ? 11.422 -18.031 -0.948 1 92.38 388 MET B O 1
ATOM 7017 N N . VAL B 1 389 ? 9.672 -19.047 -1.747 1 91.44 389 VAL B N 1
ATOM 7018 C CA . VAL B 1 389 ? 10.477 -19.75 -2.744 1 91.44 389 VAL B CA 1
ATOM 7019 C C . VAL B 1 389 ? 10.953 -18.75 -3.805 1 91.44 389 VAL B C 1
ATOM 7021 O O . VAL B 1 389 ? 12.086 -18.844 -4.281 1 91.44 389 VAL B O 1
ATOM 7024 N N . GLU B 1 390 ? 10.094 -17.828 -4.168 1 91 390 GLU B N 1
ATOM 7025 C CA . GLU B 1 390 ? 10.484 -16.797 -5.133 1 91 390 GLU B CA 1
ATOM 7026 C C . GLU B 1 390 ? 11.664 -15.977 -4.621 1 91 390 GLU B C 1
ATOM 7028 O O . GLU B 1 390 ? 12.57 -15.641 -5.387 1 91 390 GLU B O 1
ATOM 7033 N N . VAL B 1 391 ? 11.617 -15.695 -3.379 1 94.31 391 VAL B N 1
ATOM 7034 C CA . VAL B 1 391 ? 12.688 -14.93 -2.744 1 94.31 391 VAL B CA 1
ATOM 7035 C C . VAL B 1 391 ? 13.945 -15.781 -2.629 1 94.31 391 VAL B C 1
ATOM 7037 O O . VAL B 1 391 ? 15.047 -15.32 -2.918 1 94.31 391 VAL B O 1
ATOM 7040 N N . TYR B 1 392 ? 13.773 -16.984 -2.271 1 93.94 392 TYR B N 1
ATOM 7041 C CA . TYR B 1 392 ? 14.883 -17.922 -2.111 1 93.94 392 TYR B CA 1
ATOM 7042 C C . TYR B 1 392 ? 15.656 -18.078 -3.418 1 93.94 392 TYR B C 1
ATOM 7044 O O . TYR B 1 392 ? 16.891 -18.078 -3.42 1 93.94 392 TYR B O 1
ATOM 7052 N N . GLU B 1 393 ? 14.93 -18.156 -4.523 1 89.75 393 GLU B N 1
ATOM 7053 C CA . GLU B 1 393 ? 15.547 -18.391 -5.824 1 89.75 393 GLU B CA 1
ATOM 7054 C C . GLU B 1 393 ? 16.156 -17.109 -6.379 1 89.75 393 GLU B C 1
ATOM 7056 O O . GLU B 1 393 ? 16.953 -17.141 -7.32 1 89.75 393 GLU B O 1
ATOM 7061 N N . GLY B 1 394 ? 15.805 -16.016 -5.801 1 89.12 394 GLY B N 1
ATOM 7062 C CA . GLY B 1 394 ? 16.406 -14.758 -6.215 1 89.12 394 GLY B CA 1
ATOM 7063 C C . GLY B 1 394 ? 15.727 -14.148 -7.426 1 89.12 394 GLY B C 1
ATOM 7064 O O . GLY B 1 394 ? 16.359 -13.445 -8.211 1 89.12 394 GLY B O 1
ATOM 7065 N N . PHE B 1 395 ? 14.438 -14.445 -7.574 1 87.81 395 PHE B N 1
ATOM 7066 C CA . PHE B 1 395 ? 13.672 -13.844 -8.664 1 87.81 395 PHE B CA 1
ATOM 7067 C C . PHE B 1 395 ? 13.117 -12.484 -8.258 1 87.81 395 PHE B C 1
ATOM 7069 O O . PHE B 1 395 ? 12.93 -11.602 -9.094 1 87.81 395 PHE B O 1
ATOM 7076 N N . HIS B 1 396 ? 12.883 -12.398 -7.023 1 93.5 396 HIS B N 1
ATOM 7077 C CA . HIS B 1 396 ? 12.305 -11.188 -6.445 1 93.5 396 HIS B CA 1
ATOM 7078 C C . HIS B 1 396 ? 12.953 -10.859 -5.105 1 93.5 396 HIS B C 1
ATOM 7080 O O . HIS B 1 396 ? 13.398 -11.758 -4.387 1 93.5 396 HIS B O 1
ATOM 7086 N N . TYR B 1 397 ? 13.047 -9.594 -4.836 1 97 397 TYR B N 1
ATOM 7087 C CA . TYR B 1 397 ? 13.391 -9.195 -3.477 1 97 397 TYR B CA 1
ATOM 7088 C C . TYR B 1 397 ? 12.25 -9.5 -2.514 1 97 397 TYR B C 1
ATOM 7090 O O . TYR B 1 397 ? 11.094 -9.594 -2.924 1 97 397 TYR B O 1
ATOM 7098 N N . SER B 1 398 ? 12.586 -9.672 -1.263 1 97.81 398 SER B N 1
ATOM 7099 C CA . SER B 1 398 ? 11.57 -9.922 -0.242 1 97.81 398 SER B CA 1
ATOM 7100 C C . SER B 1 398 ? 10.531 -8.805 -0.2 1 97.81 398 SER B C 1
ATOM 7102 O O . SER B 1 398 ? 9.336 -9.07 -0.082 1 97.81 398 SER B O 1
ATOM 7104 N N . VAL B 1 399 ? 11 -7.59 -0.302 1 97.62 399 VAL B N 1
ATOM 7105 C CA . VAL B 1 399 ? 10.109 -6.441 -0.189 1 97.62 399 VAL B CA 1
ATOM 7106 C C . VAL B 1 399 ? 9.125 -6.434 -1.358 1 97.62 399 VAL B C 1
ATOM 7108 O O . VAL B 1 399 ? 7.969 -6.031 -1.204 1 97.62 399 VAL B O 1
ATOM 7111 N N . ASP B 1 400 ? 9.555 -6.875 -2.496 1 95.75 400 ASP B N 1
ATOM 7112 C CA . ASP B 1 400 ? 8.727 -6.895 -3.697 1 95.75 400 ASP B CA 1
ATOM 7113 C C . ASP B 1 400 ? 7.508 -7.797 -3.508 1 95.75 400 ASP B C 1
ATOM 7115 O O . ASP B 1 400 ? 6.391 -7.414 -3.857 1 95.75 400 ASP B O 1
ATOM 7119 N N . MET B 1 401 ? 7.754 -8.938 -2.947 1 97 401 MET B N 1
ATOM 7120 C CA . MET B 1 401 ? 6.672 -9.883 -2.686 1 97 401 MET B CA 1
ATOM 7121 C C . MET B 1 401 ? 5.789 -9.398 -1.545 1 97 401 MET B C 1
ATOM 7123 O O . MET B 1 401 ? 4.559 -9.477 -1.627 1 97 401 MET B O 1
ATOM 7127 N N . TRP B 1 402 ? 6.402 -8.906 -0.548 1 97.69 402 TRP B N 1
ATOM 7128 C CA . TRP B 1 402 ? 5.715 -8.398 0.636 1 97.69 402 TRP B CA 1
ATOM 7129 C C . TRP B 1 402 ? 4.773 -7.254 0.271 1 97.69 402 TRP B C 1
ATOM 7131 O O . TRP B 1 402 ? 3.588 -7.285 0.604 1 97.69 402 TRP B O 1
ATOM 7141 N N . LEU B 1 403 ? 5.281 -6.258 -0.421 1 98 403 LEU B N 1
ATOM 7142 C CA . LEU B 1 403 ? 4.477 -5.09 -0.77 1 98 403 LEU B CA 1
ATOM 714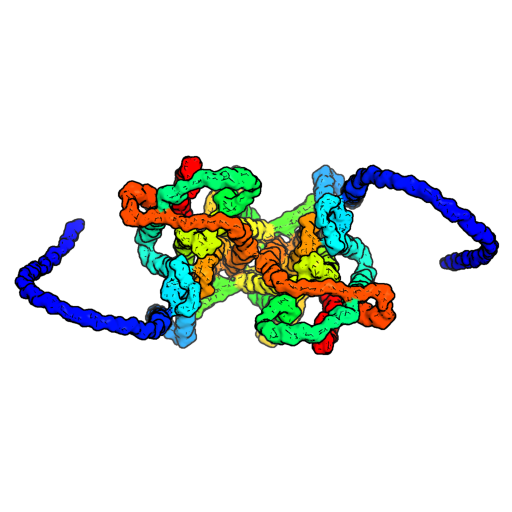3 C C . LEU B 1 403 ? 3.387 -5.461 -1.77 1 98 403 LEU B C 1
ATOM 7145 O O . LEU B 1 403 ? 2.293 -4.895 -1.742 1 98 403 LEU B O 1
ATOM 7149 N N . GLY B 1 404 ? 3.697 -6.434 -2.643 1 97.75 404 GLY B N 1
ATOM 7150 C CA . GLY B 1 404 ? 2.656 -6.914 -3.537 1 97.75 404 GLY B CA 1
ATOM 7151 C C . GLY B 1 404 ? 1.448 -7.465 -2.805 1 97.75 404 GLY B C 1
ATOM 7152 O O . GLY B 1 404 ? 0.31 -7.117 -3.123 1 97.75 404 GLY B O 1
ATOM 7153 N N . ALA B 1 405 ? 1.714 -8.242 -1.807 1 98 405 ALA B N 1
ATOM 7154 C CA . ALA B 1 405 ? 0.638 -8.852 -1.025 1 98 405 ALA B CA 1
ATOM 7155 C C . ALA B 1 405 ? -0.1 -7.797 -0.202 1 98 405 ALA B C 1
ATOM 7157 O O . ALA B 1 405 ? -1.333 -7.77 -0.182 1 98 405 ALA B O 1
ATOM 7158 N N . VAL B 1 406 ? 0.631 -6.93 0.426 1 98 406 VAL B N 1
ATOM 7159 C CA . VAL B 1 406 ? 0.058 -5.93 1.322 1 98 406 VAL B CA 1
ATOM 7160 C C . VAL B 1 406 ? -0.79 -4.945 0.521 1 98 406 VAL B C 1
ATOM 7162 O O . VAL B 1 406 ? -1.923 -4.641 0.9 1 98 406 VAL B O 1
ATOM 7165 N N . MET B 1 407 ? -0.27 -4.473 -0.545 1 97.81 407 MET B N 1
ATOM 7166 C CA . MET B 1 407 ? -0.955 -3.482 -1.371 1 97.81 407 MET B CA 1
ATOM 7167 C C . MET B 1 407 ? -2.262 -4.043 -1.922 1 97.81 407 MET B C 1
ATOM 7169 O O . MET B 1 407 ? -3.305 -3.395 -1.839 1 97.81 407 MET B O 1
ATOM 7173 N N . VAL B 1 408 ? -2.211 -5.242 -2.377 1 98.38 408 VAL B N 1
ATOM 7174 C CA . VAL B 1 408 ? -3.396 -5.859 -2.965 1 98.38 408 VAL B CA 1
ATOM 7175 C C . VAL B 1 408 ? -4.477 -6.02 -1.898 1 98.38 408 VAL B C 1
ATOM 7177 O O . VAL B 1 408 ? -5.656 -5.762 -2.156 1 98.38 408 VAL B O 1
ATOM 7180 N N . ASN B 1 409 ? -4.113 -6.457 -0.739 1 98.12 409 ASN B N 1
ATOM 7181 C CA . ASN B 1 409 ? -5.09 -6.637 0.33 1 98.12 409 ASN B CA 1
ATOM 7182 C C . ASN B 1 409 ? -5.797 -5.332 0.672 1 98.12 409 ASN B C 1
ATOM 7184 O O . ASN B 1 409 ? -7.016 -5.309 0.864 1 98.12 409 ASN B O 1
ATOM 7188 N N . PHE B 1 410 ? -5.082 -4.281 0.686 1 97.81 410 PHE B N 1
ATOM 7189 C CA . PHE B 1 410 ? -5.691 -2.996 1.007 1 97.81 410 PHE B CA 1
ATOM 7190 C C . PHE B 1 410 ? -6.562 -2.506 -0.144 1 97.81 410 PHE B C 1
ATOM 7192 O O . PHE B 1 410 ? -7.648 -1.968 0.079 1 97.81 410 PHE B O 1
ATOM 7199 N N . ILE B 1 411 ? -6.082 -2.643 -1.35 1 98.12 411 ILE B N 1
ATOM 7200 C CA . ILE B 1 411 ? -6.875 -2.238 -2.502 1 98.12 411 ILE B CA 1
ATOM 7201 C C . ILE B 1 411 ? -8.172 -3.043 -2.541 1 98.12 411 ILE B C 1
ATOM 7203 O O . ILE B 1 411 ? -9.25 -2.482 -2.746 1 98.12 411 ILE B O 1
ATOM 7207 N N . TRP B 1 412 ? -8.047 -4.332 -2.287 1 97.62 412 TRP B N 1
ATOM 7208 C CA . TRP B 1 412 ? -9.211 -5.215 -2.291 1 97.62 412 TRP B CA 1
ATOM 7209 C C . TRP B 1 412 ? -10.25 -4.75 -1.276 1 97.62 412 TRP B C 1
ATOM 7211 O O . TRP B 1 412 ? -11.445 -4.711 -1.576 1 97.62 412 TRP B O 1
ATOM 7221 N N . LYS B 1 413 ? -9.836 -4.391 -0.143 1 96.25 413 LYS B N 1
ATOM 7222 C CA . LYS B 1 413 ? -10.742 -3.934 0.909 1 96.25 413 LYS B CA 1
ATOM 7223 C C . LYS B 1 413 ? -11.352 -2.576 0.563 1 96.25 413 LYS B C 1
ATOM 7225 O O . LYS B 1 413 ? -12.516 -2.318 0.864 1 96.25 413 LYS B O 1
ATOM 7230 N N . THR B 1 414 ? -10.57 -1.768 -0.053 1 94.94 414 THR B N 1
ATOM 7231 C CA . THR B 1 414 ? -11.039 -0.436 -0.423 1 94.94 414 THR B CA 1
ATOM 7232 C C . THR B 1 414 ? -12.117 -0.52 -1.496 1 94.94 414 THR B C 1
ATOM 7234 O O . THR B 1 414 ? -13.039 0.301 -1.522 1 94.94 414 THR B O 1
ATOM 7237 N N . LEU B 1 415 ? -12.078 -1.496 -2.291 1 95.19 415 LEU B N 1
ATOM 7238 C CA . LEU B 1 415 ? -13.008 -1.613 -3.408 1 95.19 415 LEU B CA 1
ATOM 7239 C C . LEU B 1 415 ? -14.195 -2.502 -3.039 1 95.19 415 LEU B C 1
ATOM 7241 O O . LEU B 1 415 ? -15 -2.861 -3.902 1 95.19 415 LEU B O 1
ATOM 7245 N N . ALA B 1 416 ? -14.391 -2.816 -1.775 1 92.44 416 ALA B N 1
ATOM 7246 C CA . ALA B 1 416 ? -15.469 -3.686 -1.297 1 92.44 416 ALA B CA 1
ATOM 7247 C C . ALA B 1 416 ? -16.828 -3.096 -1.623 1 92.44 416 ALA B C 1
ATOM 7249 O O . ALA B 1 416 ? -17.781 -3.83 -1.94 1 92.44 416 ALA B O 1
ATOM 7250 N N . PRO B 1 417 ? -16.969 -1.762 -1.615 1 88.62 417 PRO B N 1
ATOM 7251 C CA . PRO B 1 417 ? -18.281 -1.175 -1.874 1 88.62 417 PRO B CA 1
ATOM 7252 C C . PRO B 1 417 ? -18.797 -1.454 -3.289 1 88.62 417 PRO B C 1
ATOM 7254 O O . PRO B 1 417 ? -19.984 -1.317 -3.561 1 88.62 417 PRO B O 1
ATOM 7257 N N . ILE B 1 418 ? -17.953 -1.78 -4.098 1 89.12 418 ILE B N 1
ATOM 7258 C CA . ILE B 1 418 ? -18.359 -2.109 -5.457 1 89.12 418 ILE B CA 1
ATOM 7259 C C . ILE B 1 418 ? -19.375 -3.246 -5.43 1 89.12 418 ILE B C 1
ATOM 7261 O O . ILE B 1 418 ? -20.328 -3.262 -6.219 1 89.12 418 ILE B O 1
ATOM 7265 N N . GLU B 1 419 ? -19.25 -4.199 -4.465 1 86 419 GLU B N 1
ATOM 7266 C CA . GLU B 1 419 ? -20.172 -5.324 -4.348 1 86 419 GLU B CA 1
ATOM 7267 C C . GLU B 1 419 ? -21.375 -4.961 -3.494 1 86 419 GLU B C 1
ATOM 7269 O O . GLU B 1 419 ? -22.484 -5.445 -3.738 1 86 419 GLU B O 1
ATOM 7274 N N . THR B 1 420 ? -21.25 -4.105 -2.361 1 71.5 420 THR B N 1
ATOM 7275 C CA . THR B 1 420 ? -22.312 -3.848 -1.388 1 71.5 420 THR B CA 1
ATOM 7276 C C . THR B 1 420 ? -23.297 -2.809 -1.916 1 71.5 420 THR B C 1
ATOM 7278 O O . THR B 1 420 ? -24.484 -2.846 -1.59 1 71.5 420 THR B O 1
ATOM 7281 N N . SER B 1 421 ? -22.875 -1.712 -2.32 1 57.62 421 SER B N 1
ATOM 7282 C CA . SER B 1 421 ? -23.781 -0.667 -2.785 1 57.62 421 SER B CA 1
ATOM 7283 C C . SER B 1 421 ? -24.859 -1.236 -3.707 1 57.62 421 SER B C 1
ATOM 7285 O O . SER B 1 421 ? -25.938 -0.659 -3.84 1 57.62 421 SER B O 1
ATOM 7287 N N . GLN B 1 422 ? -24.625 -2.32 -4.148 1 52.12 422 GLN B N 1
ATOM 7288 C CA . GLN B 1 422 ? -25.516 -2.85 -5.18 1 52.12 422 GLN B CA 1
ATOM 7289 C C . GLN B 1 422 ? -26.469 -3.885 -4.602 1 52.12 422 GLN B C 1
ATOM 7291 O O . GLN B 1 422 ? -27.391 -4.344 -5.293 1 52.12 422 GLN B O 1
ATOM 7296 N N . GLN B 1 423 ? -26.25 -4.414 -3.459 1 52.03 423 GLN B N 1
ATOM 7297 C CA . GLN B 1 423 ? -27.172 -5.352 -2.83 1 52.03 423 GLN B CA 1
ATOM 7298 C C . GLN B 1 423 ? -28.547 -4.711 -2.596 1 52.03 423 GLN B C 1
ATOM 7300 O O . GLN B 1 423 ? -29.562 -5.41 -2.494 1 52.03 423 GLN B O 1
ATOM 7305 N N . GLY B 1 424 ? -28.609 -3.395 -2.303 1 43.97 424 GLY B N 1
ATOM 7306 C CA . GLY B 1 424 ? -29.953 -2.865 -2.17 1 43.97 424 GLY B CA 1
ATOM 7307 C C . GLY B 1 424 ? -30.812 -3.109 -3.395 1 43.97 424 GLY B C 1
ATOM 7308 O O . GLY B 1 424 ? -32 -2.775 -3.404 1 43.97 424 GLY B O 1
ATOM 7309 N N . VAL B 1 425 ? -30.25 -2.963 -4.445 1 40.88 425 VAL B N 1
ATOM 7310 C CA . VAL B 1 425 ? -31.156 -3.164 -5.562 1 40.88 425 VAL B CA 1
ATOM 7311 C C . VAL B 1 425 ? -31.672 -4.602 -5.559 1 40.88 425 VAL B C 1
ATOM 7313 O O . VAL B 1 425 ? -30.875 -5.551 -5.551 1 40.88 425 VAL B O 1
ATOM 7316 N N . GLU B 1 426 ? -32.688 -4.91 -4.957 1 42.5 426 GLU B N 1
ATOM 7317 C CA . GLU B 1 426 ? -33.594 -6.043 -4.922 1 42.5 426 GLU B CA 1
ATOM 7318 C C . GLU B 1 426 ? -33.438 -6.914 -6.164 1 42.5 426 GLU B C 1
ATOM 7320 O O . GLU B 1 426 ? -34.312 -7.746 -6.461 1 42.5 426 GLU B O 1
ATOM 7325 N N . THR B 1 427 ? -32.719 -6.512 -7.172 1 43.41 427 THR B N 1
ATOM 7326 C CA . THR B 1 427 ? -32.969 -7.5 -8.219 1 43.41 427 THR B CA 1
ATOM 7327 C C . THR B 1 427 ? -32.5 -8.883 -7.789 1 43.41 427 THR B C 1
ATOM 7329 O O . THR B 1 427 ? -31.328 -9.227 -7.992 1 43.41 427 THR B O 1
ATOM 7332 N N . ILE B 1 428 ? -32.5 -9.195 -6.547 1 45.34 428 ILE B N 1
ATOM 7333 C CA . ILE B 1 428 ? -32.344 -10.602 -6.191 1 45.34 428 ILE B CA 1
ATOM 7334 C C . ILE B 1 428 ? -32.844 -11.477 -7.34 1 45.34 428 ILE B C 1
ATOM 7336 O O . ILE B 1 428 ? -34.031 -11.492 -7.645 1 45.34 428 ILE B O 1
ATOM 7340 N N . THR B 1 429 ? -32.125 -11.625 -8.352 1 47.66 429 THR B N 1
ATOM 7341 C CA . THR B 1 429 ? -32.406 -12.531 -9.461 1 47.66 429 THR B CA 1
ATOM 7342 C C . THR B 1 429 ? -33.062 -13.82 -8.945 1 47.66 429 THR B C 1
ATOM 7344 O O . THR B 1 429 ? -32.719 -14.281 -7.848 1 47.66 429 THR B O 1
ATOM 7347 N N . ALA B 1 430 ? -34.188 -14.023 -9.328 1 51.34 430 ALA B N 1
ATOM 7348 C CA . ALA B 1 430 ? -34.938 -15.289 -9.305 1 51.34 430 ALA B CA 1
ATOM 7349 C C . ALA B 1 430 ? -33.969 -16.484 -9.336 1 51.34 430 ALA B C 1
ATOM 7351 O O . ALA B 1 430 ? -32.875 -16.391 -9.906 1 51.34 430 ALA B O 1
ATOM 7352 N N . GLU B 1 431 ? -34 -17.328 -8.359 1 61.25 431 GLU B N 1
ATOM 7353 C CA . GLU B 1 431 ? -33.312 -18.609 -8.391 1 61.25 431 GLU B CA 1
ATOM 7354 C C . GLU B 1 431 ? -33.25 -19.156 -9.812 1 61.25 431 GLU B C 1
ATOM 7356 O O . GLU B 1 431 ? -34.281 -19.391 -10.453 1 61.25 431 GLU B O 1
ATOM 7361 N N . LYS B 1 432 ? -32.031 -19 -10.391 1 68.19 432 LYS B N 1
ATOM 7362 C CA . LYS B 1 432 ? -31.859 -19.562 -11.727 1 68.19 432 LYS B CA 1
ATOM 7363 C C . LYS B 1 432 ? -32.031 -21.078 -11.703 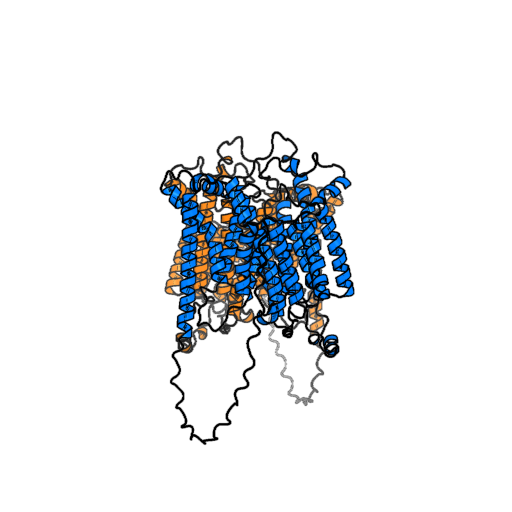1 68.19 432 LYS B C 1
ATOM 7365 O O . LYS B 1 432 ? -31.531 -21.766 -10.805 1 68.19 432 LYS B O 1
ATOM 7370 N N . GLN B 1 433 ? -32.969 -21.438 -12.406 1 76.81 433 GLN B N 1
ATOM 7371 C CA . GLN B 1 433 ? -33.094 -22.875 -12.57 1 76.81 433 GLN B CA 1
ATOM 7372 C C . GLN B 1 433 ? -32.219 -23.406 -13.711 1 76.81 433 GLN B C 1
ATOM 7374 O O . GLN B 1 433 ? -32.094 -22.734 -14.742 1 76.81 433 GLN B O 1
ATOM 7379 N N . PHE B 1 434 ? -31.531 -24.578 -13.43 1 84.56 434 PHE B N 1
ATOM 7380 C CA . PHE B 1 434 ? -30.625 -25.156 -14.414 1 84.56 434 PHE B CA 1
ATOM 7381 C C . PHE B 1 434 ? -31.094 -26.531 -14.852 1 84.56 434 PHE B C 1
ATOM 7383 O O . PHE B 1 434 ? -31.797 -27.219 -14.109 1 84.56 434 PHE B O 1
ATOM 7390 N N . LEU B 1 435 ? -30.766 -26.781 -16.031 1 85.62 435 LEU B N 1
ATOM 7391 C CA . LEU B 1 435 ? -31.078 -28.094 -16.562 1 85.62 435 LEU B CA 1
ATOM 7392 C C . LEU B 1 435 ? -30.203 -29.172 -15.914 1 85.62 435 LEU B C 1
ATOM 7394 O O . LEU B 1 435 ? -29.031 -28.922 -15.617 1 85.62 435 LEU B O 1
ATOM 7398 N N . ALA B 1 436 ? -30.797 -30.328 -15.703 1 86.25 436 ALA B N 1
ATOM 7399 C CA . ALA B 1 436 ? -30.047 -31.438 -15.125 1 86.25 436 ALA B CA 1
ATOM 7400 C C . ALA B 1 436 ? -29 -31.953 -16.109 1 86.25 436 ALA B C 1
ATOM 7402 O O . ALA B 1 436 ? -29.219 -31.922 -17.328 1 86.25 436 ALA B O 1
ATOM 7403 N N . LEU B 1 437 ? -27.906 -32.469 -15.625 1 87.94 437 LEU B N 1
ATOM 7404 C CA . LEU B 1 437 ? -26.797 -32.969 -16.422 1 87.94 437 LEU B CA 1
ATOM 7405 C C . LEU B 1 437 ? -27.266 -34.156 -17.266 1 87.94 437 LEU B C 1
ATOM 7407 O O . LEU B 1 437 ? -26.781 -34.344 -18.391 1 87.94 437 LEU B O 1
ATOM 7411 N N . LYS B 1 438 ? -28.219 -34.875 -16.703 1 87 438 LYS B N 1
ATOM 7412 C CA . LYS B 1 438 ? -28.703 -36.062 -17.375 1 87 438 LYS B CA 1
ATOM 7413 C C . LYS B 1 438 ? -29.469 -35.719 -18.641 1 87 438 LYS B C 1
ATOM 7415 O O . LYS B 1 438 ? -29.578 -36.562 -19.547 1 87 438 LYS B O 1
ATOM 7420 N N . ASP B 1 439 ? -29.938 -34.562 -18.719 1 88.69 439 ASP B N 1
ATOM 7421 C CA . ASP B 1 439 ? -30.75 -34.156 -19.859 1 88.69 439 ASP B CA 1
ATOM 7422 C C . ASP B 1 439 ? -29.875 -33.562 -20.969 1 88.69 439 ASP B C 1
ATOM 7424 O O . ASP B 1 439 ? -30.391 -33.094 -21.984 1 88.69 439 ASP B O 1
ATOM 7428 N N . ALA B 1 440 ? -28.641 -33.719 -20.766 1 91.31 440 ALA B N 1
ATOM 7429 C CA . ALA B 1 440 ? -27.75 -33.156 -21.797 1 91.31 440 ALA B CA 1
ATOM 7430 C C . ALA B 1 440 ? -27.719 -34.031 -23.031 1 91.31 440 ALA B C 1
ATOM 7432 O O . ALA B 1 440 ? -27.547 -35.25 -22.922 1 91.31 440 ALA B O 1
ATOM 7433 N N . THR B 1 441 ? -27.969 -33.531 -24.188 1 91.81 441 THR B N 1
ATOM 7434 C CA . THR B 1 441 ? -27.906 -34.25 -25.469 1 91.81 441 THR B CA 1
ATOM 7435 C C . THR B 1 441 ? -26.469 -34.344 -25.953 1 91.81 441 THR B C 1
ATOM 7437 O O . THR B 1 441 ? -25.594 -33.625 -25.469 1 91.81 441 THR B O 1
ATOM 7440 N N . PRO B 1 442 ? -26.203 -35.281 -26.859 1 92 442 PRO B N 1
ATOM 7441 C CA . PRO B 1 442 ? -24.859 -35.344 -27.422 1 92 442 PRO B CA 1
ATOM 7442 C C . PRO B 1 442 ? -24.422 -34.062 -28.109 1 92 442 PRO B C 1
ATOM 7444 O O . PRO B 1 442 ? -23.234 -33.719 -28.094 1 92 442 PRO B O 1
ATOM 7447 N N . CYS B 1 443 ? -25.297 -33.375 -28.609 1 91.88 443 CYS B N 1
ATOM 7448 C CA . CYS B 1 443 ? -24.984 -32.094 -29.234 1 91.88 443 CYS B CA 1
ATOM 7449 C C . CYS B 1 443 ? -24.547 -31.078 -28.203 1 91.88 443 CYS B C 1
ATOM 7451 O O . CYS B 1 443 ? -23.641 -30.281 -28.438 1 91.88 443 CYS B O 1
ATOM 7453 N N . ASP B 1 444 ? -25.203 -31.125 -27.094 1 92.38 444 ASP B N 1
ATOM 7454 C CA . ASP B 1 444 ? -24.797 -30.25 -26.016 1 92.38 444 ASP B CA 1
ATOM 7455 C C . ASP B 1 444 ? -23.391 -30.562 -25.531 1 92.38 444 ASP B C 1
ATOM 7457 O O . ASP B 1 444 ? -22.594 -29.641 -25.297 1 92.38 444 ASP B O 1
ATOM 7461 N N . VAL B 1 445 ? -23.141 -31.812 -25.406 1 93.12 445 VAL B N 1
ATOM 7462 C CA . VAL B 1 445 ? -21.828 -32.25 -24.922 1 93.12 445 VAL B CA 1
ATOM 7463 C C . VAL B 1 445 ? -20.734 -31.797 -25.891 1 93.12 445 VAL B C 1
ATOM 7465 O O . VAL B 1 445 ? -19.688 -31.297 -25.469 1 93.12 445 VAL B O 1
ATOM 7468 N N . MET B 1 446 ? -20.984 -31.922 -27.141 1 93 446 MET B N 1
ATOM 7469 C CA . MET B 1 446 ? -20 -31.516 -28.141 1 93 446 MET B CA 1
ATOM 7470 C C . MET B 1 446 ? -19.828 -30 -28.141 1 93 446 MET B C 1
ATOM 7472 O O . MET B 1 446 ? -18.703 -29.5 -28.266 1 93 446 MET B O 1
ATOM 7476 N N . ARG B 1 447 ? -20.797 -29.344 -27.953 1 91.88 447 ARG B N 1
ATOM 7477 C CA . ARG B 1 447 ? -20.766 -27.891 -27.969 1 91.88 447 ARG B CA 1
ATOM 7478 C C . ARG B 1 447 ? -19.938 -27.344 -26.812 1 91.88 447 ARG B C 1
ATOM 7480 O O . ARG B 1 447 ? -19.172 -26.406 -26.984 1 91.88 447 ARG B O 1
ATOM 7487 N N . TYR B 1 448 ? -20.062 -27.953 -25.672 1 93 448 TYR B N 1
ATOM 7488 C CA . TYR B 1 448 ? -19.359 -27.453 -24.5 1 93 448 TYR B CA 1
ATOM 7489 C C . TYR B 1 448 ? -17.984 -28.078 -24.375 1 93 448 TYR B C 1
ATOM 7491 O O . TYR B 1 448 ? -17.062 -27.484 -23.797 1 93 448 TYR B O 1
ATOM 7499 N N . ALA B 1 449 ? -17.797 -29.203 -25 1 94.12 449 ALA B N 1
ATOM 7500 C CA . ALA B 1 449 ? -16.516 -29.891 -24.922 1 94.12 449 ALA B CA 1
ATOM 7501 C C . ALA B 1 449 ? -15.523 -29.297 -25.922 1 94.12 449 ALA B C 1
ATOM 7503 O O . ALA B 1 449 ? -14.312 -29.281 -25.688 1 94.12 449 ALA B O 1
ATOM 7504 N N . PHE B 1 450 ? -15.984 -28.828 -26.953 1 94.19 450 PHE B N 1
ATOM 7505 C CA . PHE B 1 450 ? -15.109 -28.406 -28.047 1 94.19 450 PHE B CA 1
ATOM 7506 C C . PHE B 1 450 ? -14.211 -27.25 -27.609 1 94.19 450 PHE B C 1
ATOM 7508 O O . PHE B 1 450 ? -12.984 -27.328 -27.719 1 94.19 450 PHE B O 1
ATOM 7515 N N . PRO B 1 451 ? -14.734 -26.156 -27.141 1 93.5 451 PRO B N 1
ATOM 7516 C CA . PRO B 1 451 ? -13.836 -25.094 -26.688 1 93.5 451 PRO B CA 1
ATOM 7517 C C . PRO B 1 451 ? -12.891 -25.547 -25.578 1 93.5 451 PRO B C 1
ATOM 7519 O O . PRO B 1 451 ? -11.734 -25.094 -25.531 1 93.5 451 PRO B O 1
ATOM 7522 N N . ALA B 1 452 ? -13.297 -26.406 -24.719 1 93.56 452 ALA B N 1
ATOM 7523 C CA . ALA B 1 452 ? -12.453 -26.922 -23.641 1 93.56 452 ALA B CA 1
ATOM 7524 C C . ALA B 1 452 ? -11.312 -27.766 -24.203 1 93.56 452 ALA B C 1
ATOM 7526 O O . ALA B 1 452 ? -10.188 -27.719 -23.688 1 93.56 452 ALA B O 1
ATOM 7527 N N . LEU B 1 453 ? -11.641 -28.484 -25.234 1 92.88 453 LEU B N 1
ATOM 7528 C CA . LEU B 1 453 ? -10.625 -29.312 -25.859 1 92.88 453 LEU B CA 1
ATOM 7529 C C . LEU B 1 453 ? -9.578 -28.469 -26.562 1 92.88 453 LEU B C 1
ATOM 7531 O O . LEU B 1 453 ? -8.391 -28.812 -26.578 1 92.88 453 LEU B O 1
ATOM 7535 N N . VAL B 1 454 ? -9.984 -27.453 -27.156 1 91.69 454 VAL B N 1
ATOM 7536 C CA . VAL B 1 454 ? -9.039 -26.547 -27.797 1 91.69 454 VAL B CA 1
ATOM 7537 C C . VAL B 1 454 ? -8.07 -25.984 -26.75 1 91.69 454 VAL B C 1
ATOM 7539 O O . VAL B 1 454 ? -6.867 -25.891 -27 1 91.69 454 VAL B O 1
ATOM 7542 N N . THR B 1 455 ? -8.586 -25.625 -25.609 1 91 455 THR B N 1
ATOM 7543 C CA . THR B 1 455 ? -7.75 -25.125 -24.531 1 91 455 THR B CA 1
ATOM 7544 C C . THR B 1 455 ? -6.789 -26.203 -24.047 1 91 455 THR B C 1
ATOM 7546 O O . THR B 1 455 ? -5.629 -25.922 -23.734 1 91 455 THR B O 1
ATOM 7549 N N . TYR B 1 456 ? -7.305 -27.422 -24 1 91.94 456 TYR B N 1
ATOM 7550 C CA . TYR B 1 456 ? -6.477 -28.547 -23.578 1 91.94 456 TYR B CA 1
ATOM 7551 C C . TYR B 1 456 ? -5.254 -28.688 -24.469 1 91.94 456 TYR B C 1
ATOM 7553 O O . TYR B 1 456 ? -4.137 -28.875 -23.984 1 91.94 456 TYR B O 1
ATOM 7561 N N . THR B 1 457 ? -5.414 -28.531 -25.75 1 91.88 457 THR B N 1
ATOM 7562 C CA . THR B 1 457 ? -4.32 -28.703 -26.703 1 91.88 457 THR B CA 1
ATOM 7563 C C . THR B 1 457 ? -3.256 -27.625 -26.516 1 91.88 457 THR B C 1
ATOM 7565 O O . THR B 1 457 ? -2.068 -27.875 -26.719 1 91.88 457 THR B O 1
ATOM 7568 N N . GLN B 1 458 ? -3.646 -26.547 -26.094 1 88.31 458 GLN B N 1
ATOM 7569 C CA . GLN B 1 458 ? -2.697 -25.453 -25.875 1 88.31 458 GLN B CA 1
ATOM 7570 C C . GLN B 1 458 ? -1.98 -25.609 -24.531 1 88.31 458 GLN B C 1
ATOM 7572 O O . GLN B 1 458 ? -0.765 -25.422 -24.453 1 88.31 458 GLN B O 1
ATOM 7577 N N . VAL B 1 459 ? -2.723 -26 -23.484 1 86.44 459 VAL B N 1
ATOM 7578 C CA . VAL B 1 459 ? -2.164 -26.062 -22.141 1 86.44 459 VAL B CA 1
ATOM 7579 C C . VAL B 1 459 ? -1.183 -27.234 -22.047 1 86.44 459 VAL B C 1
ATOM 7581 O O . VAL B 1 459 ? -0.154 -27.141 -21.375 1 86.44 459 VAL B O 1
ATOM 7584 N N . VAL B 1 460 ? -1.487 -28.344 -22.812 1 88.44 460 VAL B N 1
ATOM 7585 C CA . VAL B 1 460 ? -0.616 -29.516 -22.781 1 88.44 460 VAL B CA 1
ATOM 7586 C C . VAL B 1 460 ? 0.488 -29.359 -23.828 1 88.44 460 VAL B C 1
ATOM 7588 O O . VAL B 1 460 ? 1.33 -30.25 -23.984 1 88.44 460 VAL B O 1
ATOM 7591 N N . GLN B 1 461 ? 0.522 -28.297 -24.562 1 86.19 461 GLN B N 1
ATOM 7592 C CA . GLN B 1 461 ? 1.585 -27.891 -25.469 1 86.19 461 GLN B CA 1
ATOM 7593 C C . GLN B 1 461 ? 1.618 -28.781 -26.703 1 86.19 461 GLN B C 1
ATOM 7595 O O . GLN B 1 461 ? 2.691 -29.094 -27.234 1 86.19 461 GLN B O 1
ATOM 7600 N N . ILE B 1 462 ? 0.505 -29.312 -27.047 1 87.06 462 ILE B N 1
ATOM 7601 C CA . ILE B 1 462 ? 0.407 -29.891 -28.375 1 87.06 462 ILE B CA 1
ATOM 7602 C C . ILE B 1 462 ? 0.628 -28.797 -29.422 1 87.06 462 ILE B C 1
ATOM 7604 O O . ILE B 1 462 ? 1.312 -29.016 -30.422 1 87.06 462 ILE B O 1
ATOM 7608 N N . ILE B 1 463 ? 0.056 -27.672 -29.094 1 85.19 463 ILE B N 1
ATOM 7609 C CA . ILE B 1 463 ? 0.408 -26.438 -29.797 1 85.19 463 ILE B CA 1
ATOM 7610 C C . ILE B 1 463 ? 1.606 -25.781 -29.109 1 85.19 463 ILE B C 1
ATOM 7612 O O . ILE B 1 463 ? 1.614 -25.609 -27.875 1 85.19 463 ILE B O 1
ATOM 7616 N N . PRO B 1 464 ? 2.586 -25.5 -29.875 1 80.25 464 PRO B N 1
ATOM 7617 C CA . PRO B 1 464 ? 3.789 -24.922 -29.266 1 80.25 464 PRO B CA 1
ATOM 7618 C C . PRO B 1 464 ? 3.488 -23.703 -28.406 1 80.25 464 PRO B C 1
ATOM 7620 O O . PRO B 1 464 ? 2.617 -22.891 -28.75 1 80.25 464 PRO B O 1
ATOM 7623 N N . GLN B 1 465 ? 4.242 -23.562 -27.422 1 76.31 465 GLN B N 1
ATOM 7624 C CA . GLN B 1 465 ? 4.059 -22.5 -26.438 1 76.31 465 GLN B CA 1
ATOM 7625 C C . GLN B 1 465 ? 4.27 -21.125 -27.078 1 76.31 465 GLN B C 1
ATOM 7627 O O . GLN B 1 465 ? 3.646 -20.141 -26.672 1 76.31 465 GLN B O 1
ATOM 7632 N N . GLN B 1 466 ? 5.105 -21.062 -28.109 1 72.06 466 GLN B N 1
ATOM 7633 C CA . GLN B 1 466 ? 5.41 -19.812 -28.781 1 72.06 466 GLN B CA 1
ATOM 7634 C C . GLN B 1 466 ? 4.176 -19.25 -29.484 1 72.06 466 GLN B C 1
ATOM 7636 O O . GLN B 1 466 ? 4.086 -18.031 -29.719 1 72.06 466 GLN B O 1
ATOM 7641 N N . MET B 1 467 ? 3.256 -20.172 -29.703 1 77.62 467 MET B N 1
ATOM 7642 C CA . MET B 1 467 ? 2.045 -19.766 -30.406 1 77.62 467 MET B CA 1
ATOM 7643 C C . MET B 1 467 ? 0.942 -19.391 -29.422 1 77.62 467 MET B C 1
ATOM 7645 O O . MET B 1 467 ? -0.187 -19.109 -29.828 1 77.62 467 MET B O 1
ATOM 7649 N N . GLY B 1 468 ? 1.287 -19.438 -28.203 1 77.62 468 GLY B N 1
ATOM 7650 C CA . GLY B 1 468 ? 0.311 -19.219 -27.156 1 77.62 468 GLY B CA 1
ATOM 7651 C C . GLY B 1 468 ? -0.453 -17.922 -27.297 1 77.62 468 GLY B C 1
ATOM 7652 O O . GLY B 1 468 ? -1.684 -17.906 -27.234 1 77.62 468 GLY B O 1
ATOM 7653 N N . ASN B 1 469 ? 0.142 -16.891 -27.641 1 77.38 469 ASN B N 1
ATOM 7654 C CA . ASN B 1 469 ? -0.509 -15.594 -27.781 1 77.38 469 ASN B CA 1
ATOM 7655 C C . ASN B 1 469 ? -1.433 -15.562 -29 1 77.38 469 ASN B C 1
ATOM 7657 O O . ASN B 1 469 ? -2.492 -14.938 -28.969 1 77.38 469 ASN B O 1
ATOM 7661 N N . TYR B 1 470 ? -1.006 -16.219 -30 1 80.12 470 TYR B N 1
ATOM 7662 C CA . TYR B 1 470 ? -1.837 -16.281 -31.188 1 80.12 470 TYR B CA 1
ATOM 7663 C C . TYR B 1 470 ? -3.117 -17.062 -30.922 1 80.12 470 TYR B C 1
ATOM 7665 O O . TYR B 1 470 ? -4.199 -16.656 -31.359 1 80.12 470 TYR B O 1
ATOM 7673 N N . THR B 1 471 ? -2.918 -18.141 -30.234 1 85.25 471 THR B N 1
ATOM 7674 C CA . THR B 1 471 ? -4.086 -18.953 -29.906 1 85.25 471 THR B CA 1
ATOM 7675 C C . THR B 1 471 ? -5.059 -18.172 -29.031 1 85.25 471 THR B C 1
ATOM 7677 O O . THR B 1 471 ? -6.273 -18.266 -29.203 1 85.25 471 THR B O 1
ATOM 7680 N N . ILE B 1 472 ? -4.551 -17.406 -28.141 1 85.5 472 ILE B N 1
ATOM 7681 C CA . ILE B 1 472 ? -5.387 -16.609 -27.266 1 85.5 472 ILE B CA 1
ATOM 7682 C C . ILE B 1 472 ? -6.133 -15.547 -28.062 1 85.5 472 ILE B C 1
ATOM 7684 O O . ILE B 1 472 ? -7.332 -15.336 -27.859 1 85.5 472 ILE B O 1
ATOM 7688 N N . VAL B 1 473 ? -5.461 -14.977 -29 1 84.62 473 VAL B N 1
ATOM 7689 C CA . VAL B 1 473 ? -6.078 -13.922 -29.797 1 84.62 473 VAL B CA 1
ATOM 7690 C C . VAL B 1 473 ? -7.188 -14.508 -30.672 1 84.62 473 VAL B C 1
ATOM 7692 O O . VAL B 1 473 ? -8.273 -13.938 -30.766 1 84.62 473 VAL B O 1
ATOM 7695 N N . VAL B 1 474 ? -6.91 -15.609 -31.266 1 88.62 474 VAL B N 1
ATOM 7696 C CA . VAL B 1 474 ? -7.906 -16.266 -32.125 1 88.62 474 VAL B CA 1
ATOM 7697 C C . VAL B 1 474 ? -9.125 -16.656 -31.266 1 88.62 474 VAL B C 1
ATOM 7699 O O . VAL B 1 474 ? -10.266 -16.406 -31.672 1 88.62 474 VAL B O 1
ATOM 7702 N N . PHE B 1 475 ? -8.867 -17.25 -30.172 1 90.81 475 PHE B N 1
ATOM 7703 C CA . PHE B 1 475 ? -9.953 -17.656 -29.281 1 90.81 475 PHE B CA 1
ATOM 7704 C C . PHE B 1 475 ? -10.742 -16.453 -28.812 1 90.81 475 PHE B C 1
ATOM 7706 O O . PHE B 1 475 ? -11.977 -16.5 -28.734 1 90.81 475 PHE B O 1
ATOM 7713 N N . LEU B 1 476 ? -10.094 -15.391 -28.516 1 88.38 476 LEU B N 1
ATOM 7714 C CA . LEU B 1 476 ? -10.734 -14.164 -28.062 1 88.38 476 LEU B CA 1
ATOM 7715 C C . LEU B 1 476 ? -11.625 -13.586 -29.172 1 88.38 476 LEU B C 1
ATOM 7717 O O . LEU B 1 476 ? -12.734 -13.117 -28.891 1 88.38 476 LEU B O 1
ATOM 7721 N N . CYS B 1 477 ? -11.164 -13.578 -30.375 1 90.31 477 CYS B N 1
ATOM 7722 C CA . CYS B 1 477 ? -11.969 -13.102 -31.5 1 90.31 477 CYS B CA 1
ATOM 7723 C C . CYS B 1 477 ? -13.242 -13.93 -31.641 1 90.31 477 CYS B C 1
ATOM 7725 O O . CYS B 1 477 ? -14.32 -13.375 -31.875 1 90.31 477 CYS B O 1
ATOM 7727 N N . CYS B 1 478 ? -13.117 -15.18 -31.453 1 91.06 478 CYS B N 1
ATOM 7728 C CA . CYS B 1 478 ? -14.273 -16.062 -31.516 1 91.06 478 CYS B CA 1
ATOM 7729 C C . CYS B 1 478 ? -15.273 -15.727 -30.406 1 91.06 478 CYS B C 1
ATOM 7731 O O . CYS B 1 478 ? -16.484 -15.711 -30.641 1 91.06 478 CYS B O 1
ATOM 7733 N N . VAL B 1 479 ? -14.766 -15.461 -29.297 1 89.31 479 VAL B N 1
ATOM 7734 C CA . VAL B 1 479 ? -15.617 -15.141 -28.156 1 89.31 479 VAL B CA 1
ATOM 7735 C C . VAL B 1 479 ? -16.297 -13.789 -28.391 1 89.31 479 VAL B C 1
ATOM 7737 O O . VAL B 1 479 ? -17.484 -13.625 -28.062 1 89.31 479 VAL B O 1
ATOM 7740 N N . ILE B 1 480 ? -15.594 -12.859 -28.938 1 87.75 480 ILE B N 1
ATOM 7741 C CA . ILE B 1 480 ? -16.156 -11.539 -29.219 1 87.75 480 ILE B CA 1
ATOM 7742 C C . ILE B 1 480 ? -17.281 -11.672 -30.25 1 87.75 480 ILE B C 1
ATOM 7744 O O . ILE B 1 480 ? -18.328 -11.039 -30.125 1 87.75 480 ILE B O 1
ATOM 7748 N N . LEU B 1 481 ? -17.078 -12.461 -31.219 1 89.94 481 LEU B N 1
ATOM 7749 C CA . LEU B 1 481 ? -18.109 -12.703 -32.219 1 89.94 481 LEU B CA 1
ATOM 7750 C C . LEU B 1 481 ? -19.344 -13.328 -31.578 1 89.94 481 LEU B C 1
ATOM 7752 O O . LEU B 1 481 ? -20.469 -12.977 -31.922 1 89.94 481 LEU B O 1
ATOM 7756 N N . GLN B 1 482 ? -19.062 -14.227 -30.688 1 88.75 482 GLN B N 1
ATOM 7757 C CA . GLN B 1 482 ? -20.172 -14.844 -29.953 1 88.75 482 GLN B CA 1
ATOM 7758 C C . GLN B 1 482 ? -20.891 -13.828 -29.094 1 88.75 482 GLN B C 1
ATOM 7760 O O . GLN B 1 482 ? -22.125 -13.867 -28.969 1 88.75 482 GLN B O 1
ATOM 7765 N N . LEU B 1 483 ? -20.219 -12.961 -28.5 1 86.12 483 LEU B N 1
ATOM 7766 C CA . LEU B 1 483 ? -20.766 -11.922 -27.641 1 86.12 483 LEU B CA 1
ATOM 7767 C C . LEU B 1 483 ? -21.641 -10.953 -28.453 1 86.12 483 LEU B C 1
ATOM 7769 O O . LEU B 1 483 ? -22.688 -10.531 -27.984 1 86.12 483 LEU B O 1
ATOM 7773 N N . ILE B 1 484 ? -21.219 -10.609 -29.641 1 87.12 484 ILE B N 1
ATOM 7774 C CA . ILE B 1 484 ? -21.953 -9.688 -30.5 1 87.12 484 ILE B CA 1
ATOM 7775 C C . ILE B 1 484 ? -23.234 -10.344 -30.969 1 87.12 484 ILE B C 1
ATOM 7777 O O . ILE B 1 484 ? -24.297 -9.703 -31.016 1 87.12 484 ILE B O 1
ATOM 7781 N N . ARG B 1 485 ? -23.203 -11.586 -31.141 1 87 485 ARG B N 1
ATOM 7782 C CA . ARG B 1 485 ? -24.344 -12.289 -31.719 1 87 485 ARG B CA 1
ATOM 7783 C C . ARG B 1 485 ? -25.344 -12.703 -30.641 1 87 485 ARG B C 1
ATOM 7785 O O . ARG B 1 485 ? -26.547 -12.633 -30.828 1 87 485 ARG B O 1
ATOM 7792 N N . HIS B 1 486 ? -24.812 -13.188 -29.469 1 85.88 486 HIS B N 1
ATOM 7793 C CA . HIS B 1 486 ? -25.688 -13.828 -28.5 1 85.88 486 HIS B CA 1
ATOM 7794 C C . HIS B 1 486 ? -25.625 -13.117 -27.156 1 85.88 486 HIS B C 1
ATOM 7796 O O . HIS B 1 486 ? -26.375 -13.469 -26.234 1 85.88 486 HIS B O 1
ATOM 7802 N N . GLY B 1 487 ? -24.828 -12.109 -27 1 80.75 487 GLY B N 1
ATOM 7803 C CA . GLY B 1 487 ? -24.688 -11.422 -25.734 1 80.75 487 GLY B CA 1
ATOM 7804 C C . GLY B 1 487 ? -24.016 -12.258 -24.672 1 80.75 487 GLY B C 1
ATOM 7805 O O . GLY B 1 487 ? -23.234 -13.164 -24.984 1 80.75 487 GLY B O 1
ATOM 7806 N N . PHE B 1 488 ? -24.25 -12.039 -23.422 1 78.94 488 PHE B N 1
ATOM 7807 C CA . PHE B 1 488 ? -23.594 -12.711 -22.312 1 78.94 488 PHE B CA 1
ATOM 7808 C C . PHE B 1 488 ? -24.406 -13.906 -21.828 1 78.94 488 PHE B C 1
ATOM 7810 O O . PHE B 1 488 ? -24.578 -14.109 -20.625 1 78.94 488 PHE B O 1
ATOM 7817 N N . GLN B 1 489 ? -24.781 -14.609 -22.844 1 79.88 489 GLN B N 1
ATOM 7818 C CA . GLN B 1 489 ? -25.531 -15.82 -22.516 1 79.88 489 GLN B CA 1
ATOM 7819 C C . GLN B 1 489 ? -24.625 -16.875 -21.906 1 79.88 489 GLN B C 1
ATOM 7821 O O . GLN B 1 489 ? -23.406 -16.703 -21.844 1 79.88 489 GLN B O 1
ATOM 7826 N N . GLN B 1 490 ? -25.172 -17.969 -21.5 1 82.56 490 GLN B N 1
ATOM 7827 C CA . GLN B 1 490 ? -24.469 -19 -20.766 1 82.56 490 GLN B CA 1
ATOM 7828 C C . GLN B 1 490 ? -23.328 -19.594 -21.578 1 82.56 490 GLN B C 1
ATOM 7830 O O . GLN B 1 490 ? -22.25 -19.844 -21.047 1 82.56 490 GLN B O 1
ATOM 7835 N N . TYR B 1 491 ? -23.578 -19.812 -22.781 1 87.44 491 TYR B N 1
ATOM 7836 C CA . TYR B 1 491 ? -22.516 -20.391 -23.609 1 87.44 491 TYR B CA 1
ATOM 7837 C C . TYR B 1 491 ? -21.344 -19.422 -23.766 1 87.44 491 TYR B C 1
ATOM 7839 O O . TYR B 1 491 ? -20.188 -19.844 -23.766 1 87.44 491 TYR B O 1
ATOM 7847 N N . THR B 1 492 ? -21.656 -18.203 -23.953 1 86.5 492 THR B N 1
ATOM 7848 C CA . THR B 1 492 ? -20.609 -17.203 -24 1 86.5 492 THR B CA 1
ATOM 7849 C C . THR B 1 492 ? -19.797 -17.188 -22.719 1 86.5 492 THR B C 1
ATOM 7851 O O . THR B 1 492 ? -18.578 -17.062 -22.734 1 86.5 492 THR B O 1
ATOM 7854 N N . GLN B 1 493 ? -20.406 -17.391 -21.641 1 81.88 493 GLN B N 1
ATOM 7855 C CA . GLN B 1 493 ? -19.719 -17.453 -20.359 1 81.88 493 GLN B CA 1
ATOM 7856 C C . GLN B 1 493 ? -18.797 -18.672 -20.266 1 81.88 493 GLN B C 1
ATOM 7858 O O . GLN B 1 493 ? -17.688 -18.594 -19.734 1 81.88 493 GLN B O 1
ATOM 7863 N N . HIS B 1 494 ? -19.328 -19.703 -20.781 1 88.44 494 HIS B N 1
ATOM 7864 C CA . HIS B 1 494 ? -18.516 -20.922 -20.844 1 88.44 494 HIS B CA 1
ATOM 7865 C C . HIS B 1 494 ? -17.266 -20.703 -21.672 1 88.44 494 HIS B C 1
ATOM 7867 O O . HIS B 1 494 ? -16.156 -21.109 -21.281 1 88.44 494 HIS B O 1
ATOM 7873 N N . CYS B 1 495 ? -17.422 -20.047 -22.781 1 90.06 495 CYS B N 1
ATOM 7874 C CA . CYS B 1 495 ? -16.266 -19.766 -23.641 1 90.06 495 CYS B CA 1
ATOM 7875 C C . CYS B 1 495 ? -15.281 -18.828 -22.953 1 90.06 495 CYS B C 1
ATOM 7877 O O . CYS B 1 495 ? -14.07 -18.984 -23.094 1 90.06 495 CYS B O 1
ATOM 7879 N N . LEU B 1 496 ? -15.789 -17.953 -22.234 1 84.38 496 LEU B N 1
ATOM 7880 C CA . LEU B 1 496 ? -14.938 -17.047 -21.469 1 84.38 496 LEU B CA 1
ATOM 7881 C C . LEU B 1 496 ? -14.164 -17.797 -20.391 1 84.38 496 LEU B C 1
ATOM 7883 O O . LEU B 1 496 ? -13 -17.484 -20.125 1 84.38 496 LEU B O 1
ATOM 7887 N N . PHE B 1 497 ? -14.773 -18.75 -19.828 1 85.88 497 PHE B N 1
ATOM 7888 C CA . PHE B 1 497 ? -14.117 -19.578 -18.828 1 85.88 497 PHE B CA 1
ATOM 7889 C C . PHE B 1 497 ? -13 -20.406 -19.453 1 85.88 497 PHE B C 1
ATOM 7891 O O . PHE B 1 497 ? -11.93 -20.562 -18.859 1 85.88 497 PHE B O 1
ATOM 7898 N N . CYS B 1 498 ? -13.242 -20.891 -20.578 1 90.25 498 CYS B N 1
ATOM 7899 C CA . CYS B 1 498 ? -12.211 -21.625 -21.297 1 90.25 498 CYS B CA 1
ATOM 7900 C C . CYS B 1 498 ? -11.047 -20.719 -21.672 1 90.25 498 CYS B C 1
ATOM 7902 O O . CYS B 1 498 ? -9.883 -21.109 -21.547 1 90.25 498 CYS B O 1
ATOM 7904 N N . LEU B 1 499 ? -11.383 -19.578 -22.062 1 87.75 499 LEU B N 1
ATOM 7905 C CA . LEU B 1 499 ? -10.344 -18.609 -22.391 1 87.75 499 LEU B CA 1
ATOM 7906 C C . LEU B 1 499 ? -9.5 -18.281 -21.172 1 87.75 499 LEU B C 1
ATOM 7908 O O . LEU B 1 499 ? -8.273 -18.172 -21.281 1 87.75 499 LEU B O 1
ATOM 7912 N N . LEU B 1 500 ? -10.133 -18.109 -20.062 1 84.56 500 LEU B N 1
ATOM 7913 C CA . LEU B 1 500 ? -9.43 -17.828 -18.828 1 84.56 500 LEU B CA 1
ATOM 7914 C C . LEU B 1 500 ? -8.477 -18.969 -18.469 1 84.56 500 LEU B C 1
ATOM 7916 O O . LEU B 1 500 ? -7.336 -18.734 -18.078 1 84.56 500 LEU B O 1
ATOM 7920 N N . TYR B 1 501 ? -8.961 -20.172 -18.641 1 86.81 501 TYR B N 1
ATOM 7921 C CA . TYR B 1 501 ? -8.125 -21.344 -18.359 1 86.81 501 TYR B CA 1
ATOM 7922 C C . TYR B 1 501 ? -6.934 -21.391 -19.312 1 86.81 501 TYR B C 1
ATOM 7924 O O . TYR B 1 501 ? -5.816 -21.703 -18.891 1 86.81 501 TYR B O 1
ATOM 7932 N N . MET B 1 502 ? -7.172 -21.047 -20.484 1 86.62 502 MET B N 1
ATOM 7933 C CA . MET B 1 502 ? -6.098 -21.031 -21.469 1 86.62 502 MET B CA 1
ATOM 7934 C C . MET B 1 502 ? -5.055 -19.969 -21.125 1 86.62 502 MET B C 1
ATOM 7936 O O . MET B 1 502 ? -3.854 -20.25 -21.156 1 86.62 502 MET B O 1
ATOM 7940 N N . ALA B 1 503 ? -5.512 -18.859 -20.797 1 82.25 503 ALA B N 1
ATOM 7941 C CA . ALA B 1 503 ? -4.605 -17.766 -20.453 1 82.25 503 ALA B CA 1
ATOM 7942 C C . ALA B 1 503 ? -3.766 -18.094 -19.234 1 82.25 503 ALA B C 1
ATOM 7944 O O . ALA B 1 503 ? -2.553 -17.875 -19.219 1 82.25 503 ALA B O 1
ATOM 7945 N N . PHE B 1 504 ? -4.398 -18.688 -18.297 1 82.5 504 PHE B N 1
ATOM 7946 C CA . PHE B 1 504 ? -3.668 -19.062 -17.094 1 82.5 504 PHE B CA 1
ATOM 7947 C C . PHE B 1 504 ? -2.691 -20.203 -17.375 1 82.5 504 PHE B C 1
ATOM 7949 O O . PHE B 1 504 ? -1.598 -20.234 -16.812 1 82.5 504 PHE B O 1
ATOM 7956 N N . GLY B 1 505 ? -3.111 -21.078 -18.234 1 78.31 505 GLY B N 1
ATOM 7957 C CA . GLY B 1 505 ? -2.238 -22.188 -18.594 1 78.31 505 GLY B CA 1
ATOM 7958 C C . GLY B 1 505 ? -0.989 -21.734 -19.344 1 78.31 505 GLY B C 1
ATOM 7959 O O . GLY B 1 505 ? 0.072 -22.344 -19.203 1 78.31 505 GLY B O 1
ATOM 7960 N N . ILE B 1 506 ? -1.118 -20.672 -19.938 1 75.12 506 ILE B N 1
ATOM 7961 C CA . ILE B 1 506 ? 0.007 -20.172 -20.719 1 75.12 506 ILE B CA 1
ATOM 7962 C C . ILE B 1 506 ? 0.886 -19.266 -19.859 1 75.12 506 ILE B C 1
ATOM 7964 O O . ILE B 1 506 ? 2.115 -19.344 -19.922 1 75.12 506 ILE B O 1
ATOM 7968 N N . PHE B 1 507 ? 0.241 -18.484 -19.031 1 70.81 507 PHE B N 1
ATOM 7969 C CA . PHE B 1 507 ? 1.005 -17.422 -18.391 1 70.81 507 PHE B CA 1
ATOM 7970 C C . PHE B 1 507 ? 1.393 -17.812 -16.969 1 70.81 507 PHE B C 1
ATOM 7972 O O . PHE B 1 507 ? 2.27 -17.188 -16.359 1 70.81 507 PHE B O 1
ATOM 7979 N N . LEU B 1 508 ? 0.688 -18.734 -16.469 1 67.5 508 LEU B N 1
ATOM 7980 C CA . LEU B 1 508 ? 1.087 -19.203 -15.148 1 67.5 508 LEU B CA 1
ATOM 7981 C C . LEU B 1 508 ? 1.874 -20.5 -15.242 1 67.5 508 LEU B C 1
ATOM 7983 O O . LEU B 1 508 ? 2.717 -20.781 -14.383 1 67.5 508 LEU B O 1
#

InterPro domains:
  IPR025749 Sphingomyelin synthase-like domain [PF14360] (346-413)
  IPR045221 Sphingomyelin synthase-like [PTHR21290] (180-423)

Solvent-accessible surface area (backbone atoms only — not comparable to full-atom values): 55495 Å² total; per-residue (Å²): 138,82,81,78,78,79,77,84,75,80,81,77,82,85,80,83,75,81,80,80,75,79,77,82,82,75,80,68,78,73,68,83,75,72,77,77,77,76,70,73,78,60,65,65,61,51,55,51,47,52,22,52,49,50,47,49,50,50,52,50,50,51,50,48,52,42,51,50,51,55,70,67,48,78,78,77,86,42,72,66,42,47,51,37,42,48,52,49,44,48,63,68,46,41,32,55,53,34,17,45,37,46,31,69,50,40,83,60,63,86,76,54,85,71,74,81,53,67,57,46,21,49,39,34,39,46,34,49,49,42,31,57,36,48,72,42,58,65,64,56,40,48,47,52,51,36,52,51,51,30,50,47,45,51,44,56,34,70,34,78,75,73,64,66,74,73,66,68,52,60,68,54,60,71,54,73,88,63,81,59,72,62,38,64,64,50,29,51,52,38,45,52,50,27,50,52,41,50,54,52,39,39,30,47,41,43,51,46,45,64,68,40,50,58,52,61,75,39,83,87,62,47,56,71,50,65,59,36,47,41,30,54,50,44,46,43,45,38,47,70,44,52,59,48,52,72,66,53,53,52,50,50,48,53,38,53,32,54,67,56,29,39,48,52,27,43,53,49,48,54,49,38,35,74,71,40,14,66,81,64,73,45,57,62,39,24,49,50,32,41,51,37,45,32,44,28,51,48,49,46,54,32,42,53,37,21,60,23,27,43,48,66,24,70,46,47,64,40,49,73,77,73,44,72,79,73,67,66,84,49,67,70,57,44,52,55,58,22,66,46,82,56,83,83,53,66,47,27,55,53,54,34,27,66,69,28,31,53,53,38,45,42,46,52,54,40,38,65,69,46,66,41,71,57,42,41,52,15,53,51,48,45,49,49,50,53,48,50,50,39,22,55,74,44,79,40,48,38,34,7,41,50,46,12,39,52,50,32,54,34,44,46,55,54,43,45,54,60,53,52,74,50,60,73,53,66,74,68,60,68,79,77,53,55,38,59,63,84,72,56,47,73,65,53,51,50,63,44,37,46,59,32,49,56,31,43,38,47,56,62,43,76,42,55,68,89,47,44,66,56,52,50,51,53,52,48,53,53,46,50,54,43,35,74,74,61,39,88,37,64,67,46,48,44,51,50,50,35,49,50,51,35,51,46,51,70,75,102,139,75,84,77,81,80,74,90,75,86,87,79,83,80,85,73,80,79,78,83,78,82,78,82,83,78,80,74,80,79,68,83,76,74,81,78,77,81,72,75,79,64,63,67,61,54,56,52,49,52,23,51,50,51,49,49,51,51,54,50,51,51,50,49,52,41,50,51,52,57,70,64,48,78,76,75,86,44,72,66,40,48,52,37,43,48,51,48,44,46,63,69,46,42,34,57,53,35,17,44,36,46,31,69,49,41,83,58,61,84,76,54,83,72,75,82,54,66,57,45,22,49,37,35,39,45,34,49,49,42,30,58,36,48,72,42,59,63,64,56,39,47,48,51,52,36,52,50,53,28,50,47,45,52,43,55,34,70,34,79,71,76,65,66,74,75,64,68,48,60,68,52,62,70,51,74,91,62,84,61,70,62,39,63,64,50,28,51,52,36,44,51,50,27,50,52,41,50,53,51,38,39,30,46,41,42,50,47,46,66,68,39,51,58,51,60,75,39,84,89,62,47,53,71,48,64,57,35,47,41,29,53,51,45,45,44,43,38,48,71,45,54,60,47,50,74,66,52,52,52,50,50,50,53,39,54,33,54,67,57,29,39,49,51,29,41,53,49,47,54,49,38,35,73,70,40,13,66,83,65,74,46,56,64,39,24,49,51,31,40,52,38,44,32,45,28,51,48,50,47,54,31,42,53,37,22,60,22,28,43,46,66,26,68,46,48,64,40,49,75,77,74,43,73,81,72,67,65,85,50,67,68,56,43,51,55,59,21,66,45,82,56,83,85,52,67,49,26,54,54,54,34,26,66,68,30,31,52,54,37,45,43,45,53,54,39,37,63,69,47,66,41,71,58,42,40,53,16,53,50,49,46,52,49,51,54,48,49,50,39,21,54,74,44,80,39,47,38,32,6,40,50,46,11,39,52,51,31,55,35,44,45,55,53,42,46,54,60,52,54,74,50,59,72,56,67,73,66,59,70,80,76,53,53,37,58,64,86,72,56,47,72,66,54,51,50,62,44,36,47,62,32,49,55,32,44,38,47,56,63,45,75,40,56,70,90,46,44,65,57,53,49,50,54,53,47,52,53,48,50,54,43,34,73,76,62,39,89,37,64,67,46,50,43,50,51,50,35,49,50,52,33,51,45,49,69,74,102

Organism: NCBI:txid303405

Sequence (1016 aa):
MPLHRRHVVAAATNDEGTTAFAPDDQRRETIPLHPPVGAPSIKSHTSKSYQSLTLLILILLQAVLLMVAVSKAPNIRSTYQLIAIWTAGFFTSLPIFLSLAVGLGVFENSTSKQKLLPHQQYIPLMVVATIVGNQLPVYLSSAMAVVGITIFGLASRPHPQNKASPTTTATRQQQQQQFDMSGPLPTVFATFLMIAVLLTENFFVWVVSATYKPSYEDPNRLPKPLQDNGQITMRYIIHQVLQLSKLDVVRLRNMISVEWILVSGLGLSLVAIEMQGAKMKRNLWPMAMRAVLTLAAARFIRTISFLITVLPSQSPRCYFGHFSYPPPTEWSEWILEGMKPQVNGGCNDLIISGHATVTSTLACLVVSIVDKPLFTTALWMFVAMDYMVEVYEGFHYSVDMWLGAVMVNFIWKTLAPIETSQQGVETITAEKQFLALKDATPCDVMRYAFPALVTYTQVVQIIPQQMGNYTIVVFLCCVILQLIRHGFQQYTQHCLFCLLYMAFGIFLMPLHRRHVVAAATNDEGTTAFAPDDQRRETIPLHPPVGAPSIKSHTSKSYQSLTLLILILLQAVLLMVAVSKAPNIRSTYQLIAIWTAGFFTSLPIFLSLAVGLGVFENSTSKQKLLPHQQYIPLMVVATIVGNQLPVYLSSAMAVVGITIFGLASRPHPQNKASPTTTATRQQQQQQFDMSGPLPTVFATFLMIAVLLTENFFVWVVSATYKPSYEDPNRLPKPLQDNGQITMRYIIHQVLQLSKLDVVRLRNMISVEWILVSGLGLSLVAIEMQGAKMKRNLWPMAMRAVLTLAAARFIRTISFLITVLPSQSPRCYFGHFSYPPPTEWSEWILEGMKPQVNGGCNDLIISGHATVTSTLACLVVSIVDKPLFTTALWMFVAMDYMVEVYEGFHYSVDMWLGAVMVNFIWKTLAPIETSQQGVETITAEKQFLALKDATPCDVMRYAFPALVTYTQVVQIIPQQMGNYTIVVFLCCVILQLIRHGFQQYTQHCLFCLLYMAFGIFL

pLDDT: mean 78.97, std 21.74, range [15.7, 98.38]

Nearest PDB structures (foldseek):
  8wu1-assembly1_R  TM=1.858E-01  e=3.525E+00  Homo sapiens
  6ebu-assembly1_A  TM=6.644E-01  e=2.577E-01  Aquifex aeolicus VF5
  8wu1-assembly1_R  TM=1.773E-01  e=4.965E+00  Homo sapiens

Foldseek 3Di:
DCPDPDPPDDPPDDDDDDDPDPDDDPPPPPDPPDDPDDPPPCVQVVVLVVLVVLLVVLVVVLVVQLVVQLVPDPDPPDPLLNVLSSVVSCLLCVLLSLLQSQLVCNPPRPPDPPDADNLLNVLSVLLNVLLVLLVDDLLVSLVVVLVVLLLLLLFLAFDPVLPDDCPVVVVVVPPDPPPPLQDQVVLVVLLVLLVVLQLVLLLLLLVLLLPPCLLAVDPVRFDAADDFVLLVVLCCSQCVRNNHDLVRLVVSCSSSVLLVSLVSLVLSLLSCCSQPVLVQLFDNRLLSSLLSNLLSVLSNVLSVVCNVPWGAFNDSNQCVVQADPPQDPDPVVSRVRSSDGPLVGHGTSAQADNVLLNSLSSLLSSCVRSVDPSSNVSSVSSLVSNLSSCCNVRRHGNNRNVCSNVSSVVSSVVSVVSTVVCSVPPPSPDNGDTDDSVPQDPVSSCLLSVLSVLLSCQLSCVPPLVCLVVSLVVLVVVLVVVCVVPNCDSSSVSSVSSSVSSVSSNSD/DPPDPDDPDDDDDDPDPDDDDDDDDDPPDPPPPDDDDDPPPPVQVVVLVVLVVLLVVLVVVLVVQLVVQLVPDPDPPDPLLNVLSSVVSCLLCVLLSLLQSQLVCNPPRPPDPPDADNLLNVLSVLLNVLLVLLVDPLLVSLVVVLVVLLLLLLFLAFDPVLPDDPVCVVVVVPPDPPPPLQDQVVLVVLLVLLVVLQLVLLLLLLVLLLPPCLLAVDPVRFDAADDFVLLVVLCCSQCVRNNHDLVRLVVSCSSSVLLVSLLSLLVSLLSCCSQPVLVVLFDNRLLSSLLSNLLSVLSNVLSVVCNVPWGAFNDSNQCVVQADPPQDPDPVVSRVRSSDGPLVDHGTSAQADNVLLNSLSSLLSSCVRSVDPSSNVSSVSSLVSNLSSCCNVRVHGNNRNVCSNVSSVVSSVVSVVSTVVNSPPPPSPDNGDTDDSVPQDPVSSCLLSVLSVLLSCQLSCVPPLVCLVVSLVVLVVVLVVVCVVPNPDSSSVSSVSSSVSSVSSNSD